Protein AF-0000000084649086 (afdb_homodimer)

Secondary structure (DSSP, 8-state):
----PEE---TT----HHHHHHHHHHHHHHHHHHHHHH-S---EEEEEEE-HHHHHTTEE-EEEEEEE-TTS-EEEETTTSPPPPPEEGGG--S-SEEEEEEEEEPP-TTS--EE-SSS-TT---SEEEEEEEEE-TTT-S-EEEEEEEEE--EEEETTS--TTEEEEEEEEEEE-TTSSEEE-TT----BSSGGG-HHHHHHHHHHHHHHHHHHHHHHHHHHHHHHH-SS--HHHHHHHHHHHHHHHHHHHHHHHHH-TTS-HHHHHHHHHHHHHHHGGG-SS--GGGPPPP-TTSHHHHHHHHHHHHHHHHHH-S---EEEEPEEEEETTEEEEE---GGGGGPEEEEEEE-SS-HHHHHHHHHHH-EEE-TTTHHHHHHS------EEE-SS--TTSPPPTT-EEEEE---SHHHHHHHHHTEEEEE--TT-TT-EEEEEEE--/----PPP---TT----HHHHHHHHHHHHHHHHHHHHHH-S---EEEEEEE-HHHHHTTEE-EEEEEEE-TTS-EEEETTTSPPPPPEE-TT--S-SEEEEEEEEEPP-TTS--EE-STT-TT---SEEEEEEEEE-TTT-S-EEEEEEEEE--EEEETTS--TTEEEEEEEEEEE-TTSSEEE-TT----BSSGGG-HHHHHHHHHHHHHHHHHHHHHHHHHHHHHHH-SS--HHHHHHHHHHHHHHHHHHHHHHHHH-TTS-HHHHHHHHHHHHHHHGGG-SS--GGGPPPP-TT--HHHHHHHHHHHHHHHHH-S----EEEPEEEEETTEEEEE---GGGGGPEEEEEEE-SS-HHHHHHHHHHH-EEE-TTTHHHHHHS----PPEEE-SS--TTSPPPTT-EEEEEP--SHHHHHHHHHTEEEEE--TT-TT-EEEEEEE--

Organism: NCBI:txid1178482

InterPro domains:
  IPR010263 Type VI secretion system TssK [PF05936] (19-445)
  IPR010263 Type VI secretion system TssK [PTHR35566] (1-446)
  IPR010263 Type VI secretion system TssK [TIGR03353] (5-445)

Foldseek 3Di:
DDDLDQDDDDPPDDDDPVNVVSNVVNVQQVQQVVQCVVDVQRWWWAAWAWDQVCQQVQKTFTPWTWTQFPSGDTDGPPVQAHGADIDGRPVVPDDFKKWKKKKAADDDPPDDQEDDPDDDDPDRHQWYWDWDWDADPVPRDDTDIDIDTHGHIHMDMDVDDRPRIGMWTDFMWGQDPVRTIDTDLLFDTLYQWQVNHPNSLVLLVVVLVLLVVLLVVLVVVLVVCVVFAPDCDPLNVLSVVVNVLSVVLNVQSVVSSVGRSHGCVSVLVSLLVSLVSLCVLDVPDDNVVQDDADSRGRSPNNVVSSVSNNVSSVPSNQQAWDWFDWDDPDVQKTKTFQPDPLQLQWWKKKKKAFDDDPVCCQVCCQPQKFKAAPVCRVVCVPVVPHGWGWHWDPDDDPNDRDGPRITMTTTDCDDPRNVRCVVNRMMMMGHDPPGHPMDMIMTIRRD/DPDLDQDDDDPPDDDDPVNVVSNVVNVQVVVQVVQVVVDVQRWWWAAWAWDQVVQQVQKTFTPWTWTQFPSGDTDGPPVPAHGADIDGRPVVPDDFKKWKKKKAADDDPVDDQEDDDDPDPPDRHQWYWDWDWDADPVPGDDTDIDIDTHGHIHMDMDPDDRPRIGMWTDFMWGQDPVRTIDTDLLFDTLYFWQVNHPNSLVLLVVVLVLLVVLLVVLVVVLVVCVVFAPDCAPLNVLSVQVNVLSVVLNVQSVVCNVGRNHGCVSVLVSLLSSLVSLCVQPVPDDNVPQDDADSRGRSPNNVVSSVSNVVSSVPSPQLFWDWFDWDDPDVQKTKTFQPDPLQLQWWKKKKKAFDDDPVCCQVCCQPQKFKAAPVCRVVCVPVVPHGWGWHWDPDDDSSDRDGPRITMTTTDCDDPRNVRCSVNRMMMMGHDPPGHPMDMIMITGRD

Solvent-accessible surface area (backbone atoms only — not comparable to full-atom values): 48618 Å² total; per-residue (Å²): 121,87,59,58,44,47,67,56,69,49,85,87,66,79,89,50,73,48,59,56,52,43,42,50,48,23,54,50,51,53,51,36,52,53,48,48,63,76,32,75,68,70,35,25,32,52,39,72,38,70,37,63,70,47,23,64,74,39,27,48,38,64,72,33,40,27,34,28,33,77,80,51,52,76,44,41,18,62,85,79,22,62,62,46,64,66,41,73,46,78,78,67,70,95,60,64,61,43,44,29,26,43,34,32,36,51,90,43,83,58,30,59,25,48,48,72,84,84,82,61,91,76,66,77,29,30,23,33,73,43,79,44,79,41,62,37,88,83,81,60,77,54,66,46,78,40,84,42,81,32,60,39,44,37,68,38,51,67,83,57,83,60,78,70,41,39,56,46,60,60,50,36,32,28,54,42,96,88,72,40,51,40,77,42,68,76,61,42,46,25,40,43,18,32,62,43,31,68,50,57,48,49,52,50,52,51,49,50,52,50,43,51,52,48,41,51,54,48,50,51,48,48,54,55,40,65,73,51,34,87,65,89,47,43,62,51,52,53,49,50,48,49,39,49,53,40,60,63,47,46,61,59,55,52,50,48,69,76,40,35,73,41,45,45,66,57,55,47,54,51,39,44,37,51,36,33,37,50,36,64,64,36,85,88,58,60,80,84,70,61,71,66,91,37,65,84,52,36,36,64,39,50,50,51,38,50,51,50,37,52,50,41,70,66,58,46,53,69,62,42,34,46,78,30,69,53,45,70,80,48,93,46,31,31,39,25,67,47,84,51,78,74,52,78,69,30,47,41,31,37,39,42,29,46,80,59,60,64,72,56,47,61,59,41,44,51,70,58,41,40,28,23,20,75,88,43,34,62,53,29,68,74,67,68,43,85,46,43,50,50,39,74,41,88,72,69,61,81,44,52,80,72,40,77,81,47,46,44,24,32,47,51,91,55,63,72,44,37,52,47,14,60,73,65,32,23,45,19,37,38,43,64,86,83,54,46,80,62,45,70,38,37,30,30,34,52,114,129,85,80,62,59,82,71,86,82,55,91,90,63,82,88,50,38,61,57,58,51,44,42,51,48,23,55,50,49,54,51,41,54,53,47,51,72,75,34,95,70,72,36,25,31,50,41,72,36,71,37,62,71,48,24,64,74,38,28,50,37,62,72,34,41,27,35,28,33,78,82,54,51,76,45,41,19,61,72,55,20,61,61,44,64,66,40,73,45,80,77,68,70,94,62,63,61,44,43,33,25,44,34,32,35,53,90,48,93,92,50,84,41,53,48,68,78,90,78,57,88,75,66,76,28,31,23,32,72,42,81,43,78,41,50,25,65,54,68,8,78,55,68,45,79,41,51,26,38,32,58,39,43,38,67,40,51,65,84,57,84,61,79,71,40,38,57,46,60,61,50,35,34,29,54,42,97,88,72,40,50,40,77,41,69,76,61,42,45,26,39,38,18,32,62,42,32,66,51,58,47,50,54,51,53,52,49,52,52,52,42,51,53,49,38,51,53,44,52,52,49,49,56,54,39,65,73,57,34,87,64,61,47,76,55,50,52,53,50,51,51,51,35,30,55,39,34,35,48,46,50,58,54,51,51,48,68,72,39,35,54,37,47,45,66,59,54,46,53,48,39,51,51,51,34,61,59,48,37,77,64,38,82,89,60,58,80,83,69,61,70,66,89,38,65,84,52,35,35,63,40,49,51,51,39,51,52,51,37,53,51,42,67,64,60,46,53,70,64,31,40,48,78,31,68,54,45,72,82,48,94,49,29,32,38,27,67,49,85,50,80,75,52,80,68,31,48,42,32,38,40,41,28,45,79,58,61,65,71,56,48,62,59,41,44,50,69,59,42,40,30,23,19,74,86,43,35,62,51,29,69,74,66,70,42,86,46,41,48,49,38,73,43,88,73,70,61,74,46,53,81,72,46,83,82,48,46,45,25,32,48,51,90,54,65,71,44,39,53,47,15,60,72,65,34,23,46,18,38,39,43,65,86,84,54,46,79,64,44,68,39,37,29,31,32,54,116

Nearest PDB structures (foldseek):
  5m30-assembly1_B  TM=6.536E-01  e=3.511E-41  Escherichia coli
  5y0e-assembly1_B  TM=6.705E-01  e=2.367E-38  Serratia sp. FS14
  5m30-assembly1_C  TM=8.854E-01  e=2.863E-26  Escherichia coli
  6gj3-assembly1_D  TM=9.099E-01  e=9.645E-26  Escherichia coli
  6gj3-assembly1_F  TM=9.024E-01  e=1.798E-24  Escherichia coli

Sequence (894 aa):
MSKHNRVMWSEGMFLQPQHFQYQDEYHQHQLSEASQRVGAFNWGVQELEVDVDALAQGRLQLTRLKLVFPDGTLVDAPQHDPLPPARDLGEVSGVSECRIFAALRLTEPFSSNVVDDEHRRGSSRRYRQRFSNLPDLVEGDVENELSLLELNVRLLLEGDDLEGTSHCPLVLLKRNATGGFSVDGSFVPPSLHLGASDTLMTLAQRLIGVLQAKSEALSNRRRERADQVAEFGSSDVTLFWLLYTVNRAYPHLAHLLQHPRLHPERLFTFLADLVSSLMTFSMSHRLGDLPAYRHEDPTASLYRLDSMARELLDTVVPNQYIPIALEQTKPSYFVGRLHDSRLVDADFYVCVHADMPGARLIELVPRAFKVGSPEDIEVVVNSAMPGGSLVHASRLPVAIPVRLDNHYFALEPRGQMYERMMSAQAIAFYVPSGFTNLKIELMAVLKMSKHNRVMWSEGMFLQPQHFQYQDEYHQHQLSEASQRVGAFNWGVQELEVDVDALAQGRLQLTRLKLVFPDGTLVDAPQHDPLPPARDLGEVSGVSECRIFAALRLTEPFSSNVVDDEHRRGSSRRYRQRFSNLPDLVEGDVENELSLLELNVRLLLEGDDLEGTSHCPLVLLKRNATGGFSVDGSFVPPSLHLGASDTLMTLAQRLIGVLQAKSEALSNRRRERADQVAEFGSSDVTLFWLLYTVNRAYPHLAHLLQHPRLHPERLFTFLADLVSSLMTFSMSHRLGDLPAYRHEDPTASLYRLDSMARELLDTVVPNQYIPIALEQTKPSYFVGRLHDSRLVDADFYVCVHADMPGARLIELVPRAFKVGSPEDIEVVVNSAMPGGSLVHASRLPVAIPVRLDNHYFALEPRGQMYERMMSAQAIAFYVPSGFTNLKIELMAVLK

Structure (mmCIF, N/CA/C/O backbone):
data_AF-0000000084649086-model_v1
#
loop_
_entity.id
_entity.type
_entity.pdbx_description
1 polymer 'Type VI secretion protein'
#
loop_
_atom_site.group_PDB
_atom_site.id
_atom_site.type_symbol
_atom_site.label_atom_id
_atom_site.label_alt_id
_atom_site.label_comp_id
_atom_site.label_asym_id
_atom_site.label_entity_id
_atom_site.label_seq_id
_atom_site.pdbx_PDB_ins_code
_atom_site.Cartn_x
_atom_site.Cartn_y
_atom_site.Cartn_z
_atom_site.occupancy
_atom_site.B_iso_or_equiv
_atom_site.auth_seq_id
_atom_site.auth_comp_id
_atom_site.auth_asym_id
_atom_site.auth_atom_id
_atom_site.pdbx_PDB_model_num
ATOM 1 N N . MET A 1 1 ? -3.057 20.031 24.031 1 44.69 1 MET A N 1
ATOM 2 C CA . MET A 1 1 ? -2.777 20.016 22.609 1 44.69 1 MET A CA 1
ATOM 3 C C . MET A 1 1 ? -3.111 21.359 21.969 1 44.69 1 MET A C 1
ATOM 5 O O . MET A 1 1 ? -4.16 21.938 22.25 1 44.69 1 MET A O 1
ATOM 9 N N . SER A 1 2 ? -2.117 22.109 21.625 1 58.19 2 SER A N 1
ATOM 10 C CA . SER A 1 2 ? -2.281 23.5 21.203 1 58.19 2 SER A CA 1
ATOM 11 C C . SER A 1 2 ? -3.264 23.625 20.047 1 58.19 2 SER A C 1
ATOM 13 O O . SER A 1 2 ? -3.182 22.859 19.078 1 58.19 2 SER A O 1
ATOM 15 N N . LYS A 1 3 ? -4.402 24.109 20.328 1 66.5 3 LYS A N 1
ATOM 16 C CA . LYS A 1 3 ? -5.461 24.359 19.359 1 66.5 3 LYS A CA 1
ATOM 17 C C . LYS A 1 3 ? -4.969 25.234 18.203 1 66.5 3 LYS A C 1
ATOM 19 O O . LYS A 1 3 ? -4.23 26.203 18.438 1 66.5 3 LYS A O 1
ATOM 24 N N . HIS A 1 4 ? -4.996 24.734 17.047 1 77.56 4 HIS A N 1
ATOM 25 C CA . HIS A 1 4 ? -4.523 25.375 15.836 1 77.56 4 HIS A CA 1
ATOM 26 C C . HIS A 1 4 ? -5.684 25.984 15.047 1 77.56 4 HIS A C 1
ATOM 28 O O . HIS A 1 4 ? -5.84 25.688 13.852 1 77.56 4 HIS A O 1
ATOM 34 N N . ASN A 1 5 ? -6.379 26.922 15.727 1 85.94 5 ASN A N 1
ATOM 35 C CA . ASN A 1 5 ? -7.484 27.562 15.023 1 85.94 5 ASN A CA 1
ATOM 36 C C . ASN A 1 5 ? -7.039 28.859 14.352 1 85.94 5 ASN A C 1
ATOM 38 O O . ASN A 1 5 ? -6.004 29.422 14.703 1 85.94 5 ASN A O 1
ATOM 42 N N . ARG A 1 6 ? -7.879 29.188 13.438 1 89.56 6 ARG A N 1
ATOM 43 C CA . ARG A 1 6 ? -7.637 30.453 12.727 1 89.56 6 ARG A CA 1
ATOM 44 C C . ARG A 1 6 ? -7.836 31.641 13.648 1 89.56 6 ARG A C 1
ATOM 46 O O . ARG A 1 6 ? -8.766 31.656 14.461 1 89.56 6 ARG A O 1
ATOM 53 N N . VAL A 1 7 ? -6.961 32.688 13.484 1 91.94 7 VAL A N 1
ATOM 54 C CA . VAL A 1 7 ? -7.09 33.938 14.242 1 91.94 7 VAL A CA 1
ATOM 55 C C . VAL A 1 7 ? -8.242 34.781 13.68 1 91.94 7 VAL A C 1
ATOM 57 O O . VAL A 1 7 ? -8.391 34.875 12.461 1 91.94 7 VAL A O 1
ATOM 60 N N . MET A 1 8 ? -9.039 35.312 14.492 1 92.12 8 MET A N 1
ATOM 61 C CA . MET A 1 8 ? -10.102 36.219 14.055 1 92.12 8 MET A CA 1
ATOM 62 C C . MET A 1 8 ? -9.594 37.656 13.945 1 92.12 8 MET A C 1
ATOM 64 O O . MET A 1 8 ? -9.445 38.344 14.953 1 92.12 8 MET A O 1
ATOM 68 N N . TRP A 1 9 ? -9.414 38.125 12.75 1 92.38 9 TRP A N 1
ATOM 69 C CA . TRP A 1 9 ? -8.992 39.5 12.5 1 92.38 9 TRP A CA 1
ATOM 70 C C . TRP A 1 9 ? -10.18 40.469 12.531 1 92.38 9 TRP A C 1
ATOM 72 O O . TRP A 1 9 ? -11.164 40.25 11.812 1 92.38 9 TRP A O 1
ATOM 82 N N . SER A 1 10 ? -10.141 41.406 13.328 1 89.5 10 SER A N 1
ATOM 83 C CA . SER A 1 10 ? -11.25 42.344 13.461 1 89.5 10 SER A CA 1
ATOM 84 C C . SER A 1 10 ? -10.758 43.781 13.617 1 89.5 10 SER A C 1
ATOM 86 O O . SER A 1 10 ? -9.586 44 13.938 1 89.5 10 SER A O 1
ATOM 88 N N . GLU A 1 11 ? -11.664 44.688 13.391 1 88.44 11 GLU A N 1
ATOM 89 C CA . GLU A 1 11 ? -11.32 46.125 13.5 1 88.44 11 GLU A CA 1
ATOM 90 C C . GLU A 1 11 ? -11.039 46.5 14.945 1 88.44 11 GLU A C 1
ATOM 92 O O . GLU A 1 11 ? -11.742 46.062 15.867 1 88.44 11 GLU A O 1
ATOM 97 N N . GLY A 1 12 ? -9.984 47.312 15.133 1 85.31 12 GLY A N 1
ATOM 98 C CA . GLY A 1 12 ? -9.641 47.812 16.453 1 85.31 12 GLY A CA 1
ATOM 99 C C . GLY A 1 12 ? -8.727 46.875 17.219 1 85.31 12 GLY A C 1
ATOM 100 O O . GLY A 1 12 ? -8.328 47.156 18.344 1 85.31 12 GLY A O 1
ATOM 101 N N . MET A 1 13 ? -8.312 45.844 16.641 1 87.31 13 MET A N 1
ATOM 102 C CA . MET A 1 13 ? -7.457 44.844 17.297 1 87.31 13 MET A CA 1
ATOM 103 C C . MET A 1 13 ? -6.051 45.406 17.516 1 87.31 13 MET A C 1
ATOM 105 O O . MET A 1 13 ? -5.477 46.031 16.625 1 87.31 13 MET A O 1
ATOM 109 N N . PHE A 1 14 ? -5.574 45.188 18.75 1 89.19 14 PHE A N 1
ATOM 110 C CA . PHE A 1 14 ? -4.168 45.469 19.031 1 89.19 14 PHE A CA 1
ATOM 111 C C . PHE A 1 14 ? -3.299 44.281 18.594 1 89.19 14 PHE A C 1
ATOM 113 O O . PHE A 1 14 ? -3.359 43.219 19.203 1 89.19 14 PHE A O 1
ATOM 120 N N . LEU A 1 15 ? -2.516 44.562 17.578 1 89.81 15 LEU A N 1
ATOM 121 C CA . LEU A 1 15 ? -1.734 43.469 17 1 89.81 15 LEU A CA 1
ATOM 122 C C . LEU A 1 15 ? -0.574 43.094 17.922 1 89.81 15 LEU A C 1
ATOM 124 O O . LEU A 1 15 ? 0.248 43.938 18.266 1 89.81 15 LEU A O 1
ATOM 128 N N . GLN A 1 16 ? -0.622 41.844 18.344 1 91.25 16 GLN A N 1
ATOM 129 C CA . GLN A 1 16 ? 0.441 41.25 19.156 1 91.25 16 GLN A CA 1
ATOM 130 C C . GLN A 1 16 ? 1.193 40.188 18.391 1 91.25 16 GLN A C 1
ATOM 132 O O . GLN A 1 16 ? 0.676 39.625 17.422 1 91.25 16 GLN A O 1
ATOM 137 N N . PRO A 1 17 ? 2.486 39.906 18.781 1 90.81 17 PRO A N 1
ATOM 138 C CA . PRO A 1 17 ? 3.254 38.844 18.125 1 90.81 17 PRO A CA 1
ATOM 139 C C . PRO A 1 17 ? 2.51 37.5 18.094 1 90.81 17 PRO A C 1
ATOM 141 O O . PRO A 1 17 ? 2.611 36.781 17.109 1 90.81 17 PRO A O 1
ATOM 144 N N . GLN A 1 18 ? 1.761 37.25 19.047 1 90.12 18 GLN A N 1
ATOM 145 C CA . GLN A 1 18 ? 1.041 36 19.156 1 90.12 18 GLN A CA 1
ATOM 146 C C . GLN A 1 18 ? 0.078 35.812 17.984 1 90.12 18 GLN A C 1
ATOM 148 O O . GLN A 1 18 ? -0.127 34.688 17.5 1 90.12 18 GLN A O 1
ATOM 153 N N . HIS A 1 19 ? -0.544 36.844 17.531 1 92.56 19 HIS A N 1
ATOM 154 C CA . HIS A 1 19 ? -1.462 36.75 16.406 1 92.56 19 HIS A CA 1
ATOM 155 C C . HIS A 1 19 ? -0.766 36.188 15.172 1 92.56 19 HIS A C 1
ATOM 157 O O . HIS A 1 19 ? -1.286 35.25 14.523 1 92.56 19 HIS A O 1
ATOM 163 N N . PHE A 1 20 ? 0.424 36.656 14.938 1 92.69 20 PHE A N 1
ATOM 164 C CA . PHE A 1 20 ? 1.173 36.219 13.766 1 92.69 20 PHE A CA 1
ATOM 165 C C . PHE A 1 20 ? 1.742 34.812 13.977 1 92.69 20 PHE A C 1
ATOM 167 O O . PHE A 1 20 ? 1.761 34 13.055 1 92.69 20 PHE A O 1
ATOM 174 N N . GLN A 1 21 ? 2.17 34.594 15.18 1 91.38 21 GLN A N 1
ATOM 175 C CA . GLN A 1 21 ? 2.729 33.281 15.5 1 91.38 21 GLN A CA 1
ATOM 176 C C . GLN A 1 21 ? 1.687 32.188 15.336 1 91.38 21 GLN A C 1
ATOM 178 O O . GLN A 1 21 ? 1.953 31.156 14.703 1 91.38 21 GLN A O 1
ATOM 183 N N . TYR A 1 22 ? 0.554 32.375 15.82 1 90.94 22 TYR A N 1
ATOM 184 C CA . TYR A 1 22 ? -0.494 31.359 15.773 1 90.94 22 TYR A CA 1
ATOM 185 C C . TYR A 1 22 ? -1.118 31.281 14.383 1 90.94 22 TYR A C 1
ATOM 187 O O . TYR A 1 22 ? -1.6 30.219 13.969 1 90.94 22 TYR A O 1
ATOM 195 N N . GLN A 1 23 ? -1.114 32.312 13.633 1 92 23 GLN A N 1
ATOM 196 C CA . GLN A 1 23 ? -1.479 32.25 12.219 1 92 23 GLN A CA 1
ATOM 197 C C . GLN A 1 23 ? -0.521 31.344 11.453 1 92 23 GLN A C 1
ATOM 199 O O . GLN A 1 23 ? -0.953 30.5 10.672 1 92 23 GLN A O 1
ATOM 204 N N . ASP A 1 24 ? 0.739 31.516 11.688 1 91.12 24 ASP A N 1
ATOM 205 C CA . ASP A 1 24 ? 1.749 30.672 11.062 1 91.12 24 ASP A CA 1
ATOM 206 C C . ASP A 1 24 ? 1.552 29.203 11.445 1 91.12 24 ASP A C 1
ATOM 208 O O . ASP A 1 24 ? 1.617 28.328 10.586 1 91.12 24 ASP A O 1
ATOM 212 N N . GLU A 1 25 ? 1.309 29.016 12.719 1 89.75 25 GLU A N 1
ATOM 213 C CA . GLU A 1 25 ? 1.097 27.656 13.203 1 89.75 25 GLU A CA 1
ATOM 214 C C . GLU A 1 25 ? -0.125 27.016 12.547 1 89.75 25 GLU A C 1
ATOM 216 O O . GLU A 1 25 ? -0.116 25.828 12.234 1 89.75 25 GLU A O 1
ATOM 221 N N . TYR A 1 26 ? -1.157 27.797 12.438 1 91.69 26 TYR A N 1
ATOM 222 C CA . TYR A 1 26 ? -2.369 27.312 11.797 1 91.69 26 TYR A CA 1
ATOM 223 C C . TYR A 1 26 ? -2.078 26.828 10.375 1 91.69 26 TYR A C 1
ATOM 225 O O . TYR A 1 26 ? -2.451 25.719 10.008 1 91.69 26 TYR A O 1
ATOM 233 N N . HIS A 1 27 ? -1.364 27.578 9.578 1 91.38 27 HIS A N 1
ATOM 234 C CA . HIS A 1 27 ? -1.087 27.219 8.195 1 91.38 27 HIS A CA 1
ATOM 235 C C . HIS A 1 27 ? -0.13 26.031 8.117 1 91.38 27 HIS A C 1
ATOM 237 O O . HIS A 1 27 ? -0.285 25.172 7.258 1 91.38 27 HIS A O 1
ATOM 243 N N . GLN A 1 28 ? 0.813 26 8.992 1 88.81 28 GLN A N 1
ATOM 244 C CA . GLN A 1 28 ? 1.726 24.859 9.031 1 88.81 28 GLN A CA 1
ATOM 245 C C . GLN A 1 28 ? 0.98 23.562 9.352 1 88.81 28 GLN A C 1
ATOM 247 O O . GLN A 1 28 ? 1.252 22.516 8.758 1 88.81 28 GLN A O 1
ATOM 252 N N . HIS A 1 29 ? 0.121 23.688 10.289 1 88.81 29 HIS A N 1
ATOM 253 C CA . HIS A 1 29 ? -0.683 22.531 10.664 1 88.81 29 HIS A CA 1
ATOM 254 C C . HIS A 1 29 ? -1.537 22.047 9.492 1 88.81 29 HIS A C 1
ATOM 256 O O . HIS A 1 29 ? -1.608 20.844 9.227 1 88.81 29 HIS A O 1
ATOM 262 N N . GLN A 1 30 ? -2.145 22.969 8.805 1 90.56 30 GLN A N 1
ATOM 263 C CA . GLN A 1 30 ? -2.949 22.625 7.633 1 90.56 30 GLN A CA 1
ATOM 264 C C . GLN A 1 30 ? -2.109 21.922 6.578 1 90.56 30 GLN A C 1
ATOM 266 O O . GLN A 1 30 ? -2.549 20.922 5.996 1 90.56 30 GLN A O 1
ATOM 271 N N . LEU A 1 31 ? -0.96 22.375 6.359 1 87.56 31 LEU A N 1
ATOM 272 C CA . LEU A 1 31 ? -0.067 21.781 5.371 1 87.56 31 LEU A CA 1
ATOM 273 C C . LEU A 1 31 ? 0.342 20.375 5.785 1 87.56 31 LEU A C 1
ATOM 275 O O . LEU A 1 31 ? 0.327 19.453 4.969 1 87.56 31 LEU A O 1
ATOM 279 N N . SER A 1 32 ? 0.687 20.234 7.008 1 86.69 32 SER A N 1
ATOM 280 C CA . SER A 1 32 ? 1.076 18.938 7.527 1 86.69 32 SER A CA 1
ATOM 281 C C . SER A 1 32 ? -0.055 17.922 7.387 1 86.69 32 SER A C 1
ATOM 283 O O . SER A 1 32 ? 0.162 16.797 6.926 1 86.69 32 SER A O 1
ATOM 285 N N . GLU A 1 33 ? -1.21 18.344 7.719 1 86.69 33 GLU A N 1
ATOM 286 C CA . GLU A 1 33 ? -2.375 17.469 7.617 1 86.69 33 GLU A CA 1
ATOM 287 C C . GLU A 1 33 ? -2.656 17.094 6.164 1 86.69 33 GLU A C 1
ATOM 289 O O . GLU A 1 33 ? -3.02 15.953 5.875 1 86.69 33 GLU A O 1
ATOM 294 N N . ALA A 1 34 ? -2.506 18.031 5.332 1 87.06 34 ALA A N 1
ATOM 295 C CA . ALA A 1 34 ? -2.725 17.766 3.912 1 87.06 34 ALA A CA 1
ATOM 296 C C . ALA A 1 34 ? -1.735 16.734 3.387 1 87.06 34 ALA A C 1
ATOM 298 O O . ALA A 1 34 ? -2.107 15.852 2.613 1 87.06 34 ALA A O 1
ATOM 299 N N . SER A 1 35 ? -0.58 16.859 3.816 1 84.25 35 SER A N 1
ATOM 300 C CA . SER A 1 35 ? 0.445 15.906 3.395 1 84.25 35 SER A CA 1
ATOM 301 C C . SER A 1 35 ? 0.134 14.5 3.895 1 84.25 35 SER A C 1
ATOM 303 O O . SER A 1 35 ? 0.351 13.516 3.18 1 84.25 35 SER A O 1
ATOM 305 N N . GLN A 1 36 ? -0.418 14.438 5.035 1 80.62 36 GLN A N 1
ATOM 306 C CA . GLN A 1 36 ? -0.732 13.148 5.645 1 80.62 36 GLN A CA 1
ATOM 307 C C . GLN A 1 36 ? -1.883 12.461 4.91 1 80.62 36 GLN A C 1
ATOM 309 O O . GLN A 1 36 ? -1.945 11.234 4.855 1 80.62 36 GLN A O 1
ATOM 314 N N . ARG A 1 37 ? -2.701 13.25 4.375 1 78.88 37 ARG A N 1
ATOM 315 C CA . ARG A 1 37 ? -3.867 12.703 3.686 1 78.88 37 ARG A CA 1
ATOM 316 C C . ARG A 1 37 ? -3.473 12.086 2.348 1 78.88 37 ARG A C 1
ATOM 318 O O . ARG A 1 37 ? -4.129 11.156 1.873 1 78.88 37 ARG A O 1
ATOM 325 N N . VAL A 1 38 ? -2.432 12.57 1.784 1 75.81 38 VAL A N 1
ATOM 326 C CA . VAL A 1 38 ? -2.031 12.133 0.45 1 75.81 38 VAL A CA 1
ATOM 327 C C . VAL A 1 38 ? -1.385 10.758 0.53 1 75.81 38 VAL A C 1
ATOM 329 O O . VAL A 1 38 ? -1.557 9.93 -0.369 1 75.81 38 VAL A O 1
ATOM 332 N N . GLY A 1 39 ? -0.736 10.562 1.673 1 75.44 39 GLY A N 1
ATOM 333 C CA . GLY A 1 39 ? -0.09 9.266 1.763 1 75.44 39 GLY A CA 1
ATOM 334 C C . GLY A 1 39 ? 0.237 8.859 3.188 1 75.44 39 GLY A C 1
ATOM 335 O O . GLY A 1 39 ? 0.413 9.711 4.059 1 75.44 39 GLY A O 1
ATOM 336 N N . ALA A 1 40 ? 0.351 7.523 3.32 1 82.5 40 ALA A N 1
ATOM 337 C CA . ALA A 1 40 ? 0.635 6.965 4.641 1 82.5 40 ALA A CA 1
ATOM 338 C C . ALA A 1 40 ? 2.102 7.156 5.012 1 82.5 40 ALA A C 1
ATOM 340 O O . ALA A 1 40 ? 2.465 7.082 6.188 1 82.5 40 ALA A O 1
ATOM 341 N N . PHE A 1 41 ? 2.941 7.484 4.055 1 91.44 41 PHE A N 1
ATOM 342 C CA . PHE A 1 41 ? 4.383 7.551 4.258 1 91.44 41 PHE A CA 1
ATOM 343 C C . PHE A 1 41 ? 4.938 8.898 3.801 1 91.44 41 PHE A C 1
ATOM 345 O O . PHE A 1 41 ? 5.719 8.961 2.852 1 91.44 41 PHE A O 1
ATOM 352 N N . ASN A 1 42 ? 4.672 9.922 4.594 1 91.5 42 ASN A N 1
ATOM 353 C CA . ASN A 1 42 ? 4.859 11.281 4.098 1 91.5 42 ASN A CA 1
ATOM 354 C C . ASN A 1 42 ? 6.043 11.961 4.773 1 91.5 42 ASN A C 1
ATOM 356 O O . ASN A 1 42 ? 6.121 13.195 4.805 1 91.5 42 ASN A O 1
ATOM 360 N N . TRP A 1 43 ? 6.898 11.219 5.461 1 95.12 43 TRP A N 1
ATOM 361 C CA . TRP A 1 43 ? 8.086 11.797 6.078 1 95.12 43 TRP A CA 1
ATOM 362 C C . TRP A 1 43 ? 9.32 10.953 5.773 1 95.12 43 TRP A C 1
ATOM 364 O O . TRP A 1 43 ? 9.211 9.789 5.383 1 95.12 43 TRP A O 1
ATOM 374 N N . GLY A 1 44 ? 10.477 11.648 5.824 1 96.56 44 GLY A N 1
ATOM 375 C CA . GLY A 1 44 ? 11.719 10.93 5.57 1 96.56 44 GLY A CA 1
ATOM 376 C C . GLY A 1 44 ? 12.734 11.75 4.805 1 96.56 44 GLY A C 1
ATOM 377 O O . GLY A 1 44 ? 12.523 12.938 4.559 1 96.56 44 GLY A O 1
ATOM 378 N N . VAL A 1 45 ? 13.805 11.07 4.426 1 97.75 45 VAL A N 1
ATOM 379 C CA . VAL A 1 45 ? 14.961 11.703 3.793 1 97.75 45 VAL A CA 1
ATOM 380 C C . VAL A 1 45 ? 14.688 11.922 2.309 1 97.75 45 VAL A C 1
ATOM 382 O O . VAL A 1 45 ? 14.133 11.047 1.636 1 97.75 45 VAL A O 1
ATOM 385 N N . GLN A 1 46 ? 15.031 13.078 1.879 1 96.56 46 GLN A N 1
ATOM 386 C CA . GLN A 1 46 ? 15.008 13.375 0.45 1 96.56 46 GLN A CA 1
ATOM 387 C C . GLN A 1 46 ? 16.422 13.406 -0.129 1 96.56 46 GLN A C 1
ATOM 389 O O . GLN A 1 46 ? 16.656 12.875 -1.218 1 96.56 46 GLN A O 1
ATOM 394 N N . GLU A 1 47 ? 17.344 14.039 0.611 1 96.56 47 GLU A N 1
ATOM 395 C CA . GLU A 1 47 ? 18.766 14.086 0.271 1 96.56 47 GLU A CA 1
ATOM 396 C C . GLU A 1 47 ? 19.625 14 1.52 1 96.56 47 GLU A C 1
ATOM 398 O O . GLU A 1 47 ? 19.312 14.586 2.553 1 96.56 47 GLU A O 1
ATOM 403 N N . LEU A 1 48 ? 20.672 13.25 1.432 1 97.31 48 LEU A N 1
ATOM 404 C CA . LEU A 1 48 ? 21.594 13.062 2.553 1 97.31 48 LEU A CA 1
ATOM 405 C C . LEU A 1 48 ? 23 12.805 2.061 1 97.31 48 LEU A C 1
ATOM 407 O O . LEU A 1 48 ? 23.234 11.945 1.211 1 97.31 48 LEU A O 1
ATOM 411 N N . GLU A 1 49 ? 23.906 13.602 2.539 1 96.88 49 GLU A N 1
ATOM 412 C CA . GLU A 1 49 ? 25.328 13.391 2.236 1 96.88 49 GLU A CA 1
ATOM 413 C C . GLU A 1 49 ? 26.188 13.523 3.49 1 96.88 49 GLU A C 1
ATOM 415 O O . GLU A 1 49 ? 26.109 14.539 4.191 1 96.88 49 GLU A O 1
ATOM 420 N N . VAL A 1 50 ? 26.969 12.555 3.75 1 96.69 50 VAL A N 1
ATOM 421 C CA . VAL A 1 50 ? 27.859 12.531 4.902 1 96.69 50 VAL A CA 1
ATOM 422 C C . VAL A 1 50 ? 29.281 12.891 4.465 1 96.69 50 VAL A C 1
ATOM 424 O O . VAL A 1 50 ? 29.734 12.453 3.406 1 96.69 50 VAL A O 1
ATOM 427 N N . ASP A 1 51 ? 29.953 13.719 5.25 1 96.94 51 ASP A N 1
ATOM 428 C CA . ASP A 1 51 ? 31.359 14.016 5.016 1 96.94 51 ASP A CA 1
ATOM 429 C C . ASP A 1 51 ? 32.25 12.836 5.422 1 96.94 51 ASP A C 1
ATOM 431 O O . ASP A 1 51 ? 32.656 12.734 6.574 1 96.94 51 ASP A O 1
ATOM 435 N N . VAL A 1 52 ? 32.656 12.07 4.523 1 93.31 52 VAL A N 1
ATOM 436 C CA . VAL A 1 52 ? 33.375 10.812 4.758 1 93.31 52 VAL A CA 1
ATOM 437 C C . VAL A 1 52 ? 34.75 11.102 5.332 1 93.31 52 VAL A C 1
ATOM 439 O O . VAL A 1 52 ? 35.25 10.352 6.176 1 93.31 52 VAL A O 1
ATOM 442 N N . ASP A 1 53 ? 35.344 12.164 4.887 1 93.81 53 ASP A N 1
ATOM 443 C CA . ASP A 1 53 ? 36.656 12.523 5.383 1 93.81 53 ASP A CA 1
ATOM 444 C C . ASP A 1 53 ? 36.625 12.906 6.863 1 93.81 53 ASP A C 1
ATOM 446 O O . ASP A 1 53 ? 37.469 12.469 7.648 1 93.81 53 ASP A O 1
ATOM 450 N N . ALA A 1 54 ? 35.688 13.734 7.199 1 95 54 ALA A N 1
ATOM 451 C CA . ALA A 1 54 ? 35.5 14.109 8.602 1 95 54 ALA A CA 1
ATOM 452 C C . ALA A 1 54 ? 35.219 12.883 9.461 1 95 54 ALA A C 1
ATOM 454 O O . ALA A 1 54 ? 35.719 12.773 10.586 1 95 54 ALA A O 1
ATOM 455 N N . LEU A 1 55 ? 34.438 11.992 8.969 1 93.81 55 LEU A N 1
ATOM 456 C CA . LEU A 1 55 ? 34.062 10.789 9.703 1 93.81 55 LEU A CA 1
ATOM 457 C C . LEU A 1 55 ? 35.281 9.93 9.992 1 93.81 55 LEU A C 1
ATOM 459 O O . LEU A 1 55 ? 35.406 9.375 11.086 1 93.81 55 LEU A O 1
ATOM 463 N N . ALA A 1 56 ? 36.156 9.828 9.008 1 90.19 56 ALA A N 1
ATOM 464 C CA . ALA A 1 56 ? 37.375 9.07 9.18 1 90.19 56 ALA A CA 1
ATOM 465 C C . ALA A 1 56 ? 38.219 9.641 10.312 1 90.19 56 ALA A C 1
ATOM 467 O O . ALA A 1 56 ? 39.031 8.93 10.922 1 90.19 56 ALA A O 1
ATOM 468 N N . GLN A 1 57 ? 38 10.906 10.609 1 90.19 57 GLN A N 1
ATOM 469 C CA . GLN A 1 57 ? 38.75 11.578 11.672 1 90.19 57 GLN A CA 1
ATOM 470 C C . GLN A 1 57 ? 37.969 11.531 12.992 1 90.19 57 GLN A C 1
ATOM 472 O O . GLN A 1 57 ? 38.344 12.188 13.961 1 90.19 57 GLN A O 1
ATOM 477 N N . GLY A 1 58 ? 36.844 10.836 12.938 1 90.31 58 GLY A N 1
ATOM 478 C CA . GLY A 1 58 ? 36.094 10.633 14.164 1 90.31 58 GLY A CA 1
ATOM 479 C C . GLY A 1 58 ? 35.031 11.688 14.383 1 90.31 58 GLY A C 1
ATOM 480 O O . GLY A 1 58 ? 34.531 11.844 15.5 1 90.31 58 GLY A O 1
ATOM 481 N N . ARG A 1 59 ? 34.75 12.398 13.352 1 93.81 59 ARG A N 1
ATOM 482 C CA . ARG A 1 59 ? 33.719 13.422 13.438 1 93.81 59 ARG A CA 1
ATOM 483 C C . ARG A 1 59 ? 32.594 13.164 12.438 1 93.81 59 ARG A C 1
ATOM 485 O O . ARG A 1 59 ? 32.844 12.953 11.25 1 93.81 59 ARG A O 1
ATOM 492 N N . LEU A 1 60 ? 31.375 13.164 12.977 1 95.31 60 LEU A N 1
ATOM 493 C CA . LEU A 1 60 ? 30.219 13.016 12.102 1 95.31 60 LEU A CA 1
ATOM 494 C C . LEU A 1 60 ? 29.703 14.375 11.648 1 95.31 60 LEU A C 1
ATOM 496 O O . LEU A 1 60 ? 29.266 15.18 12.477 1 95.31 60 LEU A O 1
ATOM 500 N N . GLN A 1 61 ? 29.781 14.578 10.406 1 96.12 61 GLN A N 1
ATOM 501 C CA . GLN A 1 61 ? 29.359 15.836 9.789 1 96.12 61 GLN A CA 1
ATOM 502 C C . GLN A 1 61 ? 28.625 15.586 8.477 1 96.12 61 GLN A C 1
ATOM 504 O O . GLN A 1 61 ? 29.016 14.719 7.695 1 96.12 61 GLN A O 1
ATOM 509 N N . LEU A 1 62 ? 27.531 16.375 8.312 1 97.88 62 LEU A N 1
ATOM 510 C CA . LEU A 1 62 ? 26.781 16.266 7.059 1 97.88 62 LEU A CA 1
ATOM 511 C C . LEU A 1 62 ? 27.156 17.391 6.105 1 97.88 62 LEU A C 1
ATOM 513 O O . LEU A 1 62 ? 27.531 18.484 6.547 1 97.88 62 LEU A O 1
ATOM 517 N N . THR A 1 63 ? 27.078 17.109 4.82 1 97.94 63 THR A N 1
ATOM 518 C CA . THR A 1 63 ? 27.281 18.156 3.818 1 97.94 63 THR A CA 1
ATOM 519 C C . THR A 1 63 ? 25.969 18.531 3.15 1 97.94 63 THR A C 1
ATOM 521 O O . THR A 1 63 ? 25.859 19.562 2.502 1 97.94 63 THR A O 1
ATOM 524 N N . ARG A 1 64 ? 25 17.688 3.262 1 97.81 64 ARG A N 1
ATOM 525 C CA . ARG A 1 64 ? 23.656 17.891 2.719 1 97.81 64 ARG A CA 1
ATOM 526 C C . ARG A 1 64 ? 22.609 17.188 3.561 1 97.81 64 ARG A C 1
ATOM 528 O O . ARG A 1 64 ? 22.812 16.047 3.98 1 97.81 64 ARG A O 1
ATOM 535 N N . LEU A 1 65 ? 21.547 17.844 3.863 1 97.94 65 LEU A N 1
ATOM 536 C CA . LEU A 1 65 ? 20.406 17.219 4.523 1 97.94 65 LEU A CA 1
ATOM 537 C C . LEU A 1 65 ? 19.109 17.875 4.074 1 97.94 65 LEU A C 1
ATOM 539 O O . LEU A 1 65 ? 18.875 19.047 4.336 1 97.94 65 LEU A O 1
ATOM 543 N N . LYS A 1 66 ? 18.344 17.234 3.381 1 97.88 66 LYS A N 1
ATOM 544 C CA . LYS A 1 66 ? 16.953 17.594 3.084 1 97.88 66 LYS A CA 1
ATOM 545 C C . LYS A 1 66 ? 16 16.516 3.592 1 97.88 66 LYS A C 1
ATOM 547 O O . LYS A 1 66 ? 16.094 15.352 3.188 1 97.88 66 LYS A O 1
ATOM 552 N N . LEU A 1 67 ? 15.109 16.891 4.477 1 97.19 67 LEU A N 1
ATOM 553 C CA . LEU A 1 67 ? 14.352 15.922 5.254 1 97.19 67 LEU A CA 1
ATOM 554 C C . LEU A 1 67 ? 13.008 16.5 5.684 1 97.19 67 LEU A C 1
ATOM 556 O O . LEU A 1 67 ? 12.914 17.688 6.027 1 97.19 67 LEU A O 1
ATOM 560 N N . VAL A 1 68 ? 11.961 15.719 5.582 1 96.62 68 VAL A N 1
ATOM 561 C CA . VAL A 1 68 ? 10.703 16.016 6.25 1 96.62 68 VAL A CA 1
ATOM 562 C C . VAL A 1 68 ? 10.578 15.195 7.527 1 96.62 68 VAL A C 1
ATOM 564 O O . VAL A 1 68 ? 10.578 13.961 7.473 1 96.62 68 VAL A O 1
ATOM 567 N N . PHE A 1 69 ? 10.516 15.859 8.664 1 96.5 69 PHE A N 1
ATOM 568 C CA . PHE A 1 69 ? 10.375 15.18 9.945 1 96.5 69 PHE A CA 1
ATOM 569 C C . PHE A 1 69 ? 8.977 14.586 10.094 1 96.5 69 PHE A C 1
ATOM 571 O O . PHE A 1 69 ? 8.047 14.984 9.383 1 96.5 69 PHE A O 1
ATOM 578 N N . PRO A 1 70 ? 8.82 13.602 11.07 1 94.06 70 PRO A N 1
ATOM 579 C CA . PRO A 1 70 ? 7.512 12.992 11.305 1 94.06 70 PRO A CA 1
ATOM 580 C C . PRO A 1 70 ? 6.438 14.016 11.656 1 94.06 70 PRO A C 1
ATOM 582 O O . PRO A 1 70 ? 5.254 13.797 11.375 1 94.06 70 PRO A O 1
ATOM 585 N N . ASP A 1 71 ? 6.812 15.164 12.156 1 91.44 71 ASP A N 1
ATOM 586 C CA . ASP A 1 71 ? 5.832 16.172 12.523 1 91.44 71 ASP A CA 1
ATOM 587 C C . ASP A 1 71 ? 5.488 17.062 11.336 1 91.44 71 ASP A C 1
ATOM 589 O O . ASP A 1 71 ? 4.73 18.031 11.469 1 91.44 71 ASP A O 1
ATOM 593 N N . GLY A 1 72 ? 6.133 16.797 10.219 1 92.19 72 GLY A N 1
ATOM 594 C CA . GLY A 1 72 ? 5.805 17.516 9 1 92.19 72 GLY A CA 1
ATOM 595 C C . GLY A 1 72 ? 6.766 18.641 8.688 1 92.19 72 GLY A C 1
ATOM 596 O O . GLY A 1 72 ? 6.684 19.266 7.625 1 92.19 72 GLY A O 1
ATOM 597 N N . THR A 1 73 ? 7.738 18.891 9.516 1 94.44 73 THR A N 1
ATOM 598 C CA . THR A 1 73 ? 8.664 20 9.328 1 94.44 73 THR A CA 1
ATOM 599 C C . THR A 1 73 ? 9.695 19.672 8.25 1 94.44 73 THR A C 1
ATOM 601 O O . THR A 1 73 ? 10.312 18.594 8.281 1 94.44 73 THR A O 1
ATOM 604 N N . LEU A 1 74 ? 9.852 20.594 7.312 1 95.5 74 LEU A N 1
ATOM 605 C CA . LEU A 1 74 ? 10.82 20.438 6.234 1 95.5 74 LEU A CA 1
ATOM 606 C C . LEU A 1 74 ? 12.133 21.125 6.586 1 95.5 74 LEU A C 1
ATOM 608 O O . LEU A 1 74 ? 12.148 22.281 7 1 95.5 74 LEU A O 1
ATOM 612 N N . VAL A 1 75 ? 13.203 20.453 6.484 1 96.81 75 VAL A N 1
ATOM 613 C CA . VAL A 1 75 ? 14.531 21.031 6.621 1 96.81 75 VAL A CA 1
ATOM 614 C C . VAL A 1 75 ? 15.297 20.875 5.305 1 96.81 75 VAL A C 1
ATOM 616 O O . VAL A 1 75 ? 15.281 19.812 4.688 1 96.81 75 VAL A O 1
ATOM 619 N N . ASP A 1 76 ? 15.898 21.922 4.832 1 96.69 76 ASP A N 1
ATOM 620 C CA . ASP A 1 76 ? 16.734 21.953 3.633 1 96.69 76 ASP A CA 1
ATOM 621 C C . ASP A 1 76 ? 18.078 22.625 3.908 1 96.69 76 ASP A C 1
ATOM 623 O O . ASP A 1 76 ? 18.203 23.844 3.756 1 96.69 76 ASP A O 1
ATOM 627 N N . ALA A 1 77 ? 18.984 21.844 4.332 1 96.94 77 ALA A N 1
ATOM 628 C CA . ALA A 1 77 ? 20.281 22.344 4.766 1 96.94 77 ALA A CA 1
ATOM 629 C C . ALA A 1 77 ? 21.375 21.953 3.787 1 96.94 77 ALA A C 1
ATOM 631 O O . ALA A 1 77 ? 21.453 20.797 3.359 1 96.94 77 ALA A O 1
ATOM 632 N N . PRO A 1 78 ? 22.203 22.797 3.268 1 95.62 78 PRO A N 1
ATOM 633 C CA . PRO A 1 78 ? 22.406 24.141 3.795 1 95.62 78 PRO A CA 1
ATOM 634 C C . PRO A 1 78 ? 21.656 25.203 2.984 1 95.62 78 PRO A C 1
ATOM 636 O O . PRO A 1 78 ? 21.891 26.406 3.182 1 95.62 78 PRO A O 1
ATOM 639 N N . GLN A 1 79 ? 20.797 24.859 2.133 1 90.25 79 GLN A N 1
ATOM 640 C CA . GLN A 1 79 ? 20.219 25.812 1.199 1 90.25 79 GLN A CA 1
ATOM 641 C C . GLN A 1 79 ? 19.328 26.812 1.928 1 90.25 79 GLN A C 1
ATOM 643 O O . GLN A 1 79 ? 19.359 28.016 1.623 1 90.25 79 GLN A O 1
ATOM 648 N N . HIS A 1 80 ? 18.547 26.406 2.881 1 89.88 80 HIS A N 1
ATOM 649 C CA . HIS A 1 80 ? 17.641 27.281 3.602 1 89.88 80 HIS A CA 1
ATOM 650 C C . HIS A 1 80 ? 17.922 27.266 5.098 1 89.88 80 HIS A C 1
ATOM 652 O O . HIS A 1 80 ? 17.797 28.297 5.773 1 89.88 80 HIS A O 1
ATOM 658 N N . ASP A 1 81 ? 18.344 26.141 5.582 1 93.19 81 ASP A N 1
ATOM 659 C CA . ASP A 1 81 ? 18.641 25.953 6.996 1 93.19 81 ASP A CA 1
ATOM 660 C C . ASP A 1 81 ? 20.125 25.641 7.199 1 93.19 81 ASP A C 1
ATOM 662 O O . ASP A 1 81 ? 20.812 25.203 6.266 1 93.19 81 ASP A O 1
ATOM 666 N N . PRO A 1 82 ? 20.516 25.906 8.414 1 94.38 82 PRO A N 1
ATOM 667 C CA . PRO A 1 82 ? 21.906 25.5 8.664 1 94.38 82 PRO A CA 1
ATOM 668 C C . PRO A 1 82 ? 22.047 23.984 8.828 1 94.38 82 PRO A C 1
ATOM 670 O O . PRO A 1 82 ? 21.125 23.312 9.289 1 94.38 82 PRO A O 1
ATOM 673 N N . LEU A 1 83 ? 23.188 23.5 8.453 1 96.75 83 LEU A N 1
ATOM 674 C CA . LEU A 1 83 ? 23.5 22.109 8.719 1 96.75 83 LEU A CA 1
ATOM 675 C C . LEU A 1 83 ? 23.594 21.844 10.219 1 96.75 83 LEU A C 1
ATOM 677 O O . LEU A 1 83 ? 24.031 22.703 10.984 1 96.75 83 LEU A O 1
ATOM 681 N N . PRO A 1 84 ? 23.156 20.656 10.633 1 96.06 84 PRO A N 1
ATOM 682 C CA . PRO A 1 84 ? 23.359 20.328 12.047 1 96.06 84 PRO A CA 1
ATOM 683 C C . PRO A 1 84 ? 24.844 20.344 12.453 1 96.06 84 PRO A C 1
ATOM 685 O O . PRO A 1 84 ? 25.703 19.953 11.656 1 96.06 84 PRO A O 1
ATOM 688 N N . PRO A 1 85 ? 25.047 20.781 13.703 1 94.25 85 PRO A N 1
ATOM 689 C CA . PRO A 1 85 ? 26.438 20.781 14.172 1 94.25 85 PRO A CA 1
ATOM 690 C C . PRO A 1 85 ? 27.047 19.375 14.188 1 94.25 85 PRO A C 1
ATOM 692 O O . PRO A 1 85 ? 26.344 18.406 14.492 1 94.25 85 PRO A O 1
ATOM 695 N N . ALA A 1 86 ? 28.297 19.344 13.93 1 94.81 86 ALA A N 1
ATOM 696 C CA . ALA A 1 86 ? 29.016 18.078 13.906 1 94.81 86 ALA A CA 1
ATOM 697 C C . ALA A 1 86 ? 29.047 17.438 15.289 1 94.81 86 ALA A C 1
ATOM 699 O O . ALA A 1 86 ? 28.938 18.125 16.297 1 94.81 86 ALA A O 1
ATOM 700 N N . ARG A 1 87 ? 29.109 16.188 15.273 1 92.62 87 ARG A N 1
ATOM 701 C CA . ARG A 1 87 ? 29.188 15.43 16.516 1 92.62 87 ARG A CA 1
ATOM 702 C C . ARG A 1 87 ? 30.5 14.672 16.625 1 92.62 87 ARG A C 1
ATOM 704 O O . ARG A 1 87 ? 30.922 14.008 15.664 1 92.62 87 ARG A O 1
ATOM 711 N N . ASP A 1 88 ? 31.109 14.812 17.781 1 91.06 88 ASP A N 1
ATOM 712 C CA . ASP A 1 88 ? 32.312 14.062 18.047 1 91.06 88 ASP A CA 1
ATOM 713 C C . ASP A 1 88 ? 32 12.625 18.453 1 91.06 88 ASP A C 1
ATOM 715 O O . ASP A 1 88 ? 31.25 12.391 19.406 1 91.06 88 ASP A O 1
ATOM 719 N N . LEU A 1 89 ? 32.625 11.648 17.797 1 90.31 89 LEU A N 1
ATOM 720 C CA . LEU A 1 89 ? 32.312 10.234 18.016 1 90.31 89 LEU A CA 1
ATOM 721 C C . LEU A 1 89 ? 33.312 9.617 18.984 1 90.31 89 LEU A C 1
ATOM 723 O O . LEU A 1 89 ? 33.25 8.422 19.281 1 90.31 89 LEU A O 1
ATOM 727 N N . GLY A 1 90 ? 34.25 10.375 19.359 1 82.25 90 GLY A N 1
ATOM 728 C CA . GLY A 1 90 ? 35.219 9.883 20.312 1 82.25 90 GLY A CA 1
ATOM 729 C C . GLY A 1 90 ? 34.594 9.383 21.609 1 82.25 90 GLY A C 1
ATOM 730 O O . GLY A 1 90 ? 35.156 8.508 22.281 1 82.25 90 GLY A O 1
ATOM 731 N N . GLU A 1 91 ? 33.406 9.953 21.906 1 74.56 91 GLU A N 1
ATOM 732 C CA . GLU A 1 91 ? 32.75 9.594 23.156 1 74.56 91 GLU A CA 1
ATOM 733 C C . GLU A 1 91 ? 32 8.266 23.031 1 74.56 91 GLU A C 1
ATOM 735 O O . GLU A 1 91 ? 31.578 7.691 24.031 1 74.56 91 GLU A O 1
ATOM 740 N N . VAL A 1 92 ? 31.859 7.863 21.797 1 78.94 92 VAL A N 1
ATOM 741 C CA . VAL A 1 92 ? 31.109 6.633 21.578 1 78.94 92 VAL A CA 1
ATOM 742 C C . VAL A 1 92 ? 32.031 5.43 21.672 1 78.94 92 VAL A C 1
ATOM 744 O O . VAL A 1 92 ? 32.875 5.203 20.797 1 78.94 92 VAL A O 1
ATOM 747 N N . SER A 1 93 ? 32.281 4.969 22.891 1 72.75 93 SER A N 1
ATOM 748 C CA . SER A 1 93 ? 33.156 3.83 23.109 1 72.75 93 SER A CA 1
ATOM 749 C C . SER A 1 93 ? 32.375 2.549 23.344 1 72.75 93 SER A C 1
ATOM 751 O O . SER A 1 93 ? 31.281 2.576 23.938 1 72.75 93 SER A O 1
ATOM 753 N N . GLY A 1 94 ? 32.844 1.436 22.734 1 75.44 94 GLY A N 1
ATOM 754 C CA . GLY A 1 94 ? 32.375 0.114 23.125 1 75.44 94 GLY A CA 1
ATOM 755 C C . GLY A 1 94 ? 31.234 -0.385 22.266 1 75.44 94 GLY A C 1
ATOM 756 O O . GLY A 1 94 ? 30.609 -1.396 22.594 1 75.44 94 GLY A O 1
ATOM 757 N N . VAL A 1 95 ? 30.781 0.429 21.266 1 83.56 95 VAL A N 1
ATOM 758 C CA . VAL A 1 95 ? 29.656 -0.079 20.484 1 83.56 95 VAL A CA 1
ATOM 759 C C . VAL A 1 95 ? 30.125 -0.435 19.078 1 83.56 95 VAL A C 1
ATOM 761 O O . VAL A 1 95 ? 30.969 0.247 18.5 1 83.56 95 VAL A O 1
ATOM 764 N N . SER A 1 96 ? 29.609 -1.519 18.547 1 88.56 96 SER A N 1
ATOM 765 C CA . SER A 1 96 ? 29.984 -1.972 17.203 1 88.56 96 SER A CA 1
ATOM 766 C C . SER A 1 96 ? 29.172 -1.238 16.141 1 88.56 96 SER A C 1
ATOM 768 O O . SER A 1 96 ? 29.641 -1.076 15.008 1 88.56 96 SER A O 1
ATOM 770 N N . GLU A 1 97 ? 28.016 -0.846 16.453 1 92.19 97 GLU A N 1
ATOM 771 C CA . GLU A 1 97 ? 27.141 -0.085 15.555 1 92.19 97 GLU A CA 1
ATOM 772 C C . GLU A 1 97 ? 26.406 1.018 16.312 1 92.19 97 GLU A C 1
ATOM 774 O O . GLU A 1 97 ? 26.156 0.896 17.5 1 92.19 97 GLU A O 1
ATOM 779 N N . CYS A 1 98 ? 26.219 2.025 15.602 1 92.56 98 CYS A N 1
ATOM 780 C CA . CYS A 1 98 ? 25.547 3.158 16.219 1 92.56 98 CYS A CA 1
ATOM 781 C C . CYS A 1 98 ? 24.609 3.854 15.227 1 92.56 98 CYS A C 1
ATOM 783 O O . CYS A 1 98 ? 25.078 4.395 14.219 1 92.56 98 CYS A O 1
ATOM 785 N N . ARG A 1 99 ? 23.375 3.873 15.57 1 94.81 99 ARG A N 1
ATOM 786 C CA . ARG A 1 99 ? 22.422 4.582 14.734 1 94.81 99 ARG A CA 1
ATOM 787 C C . ARG A 1 99 ? 22.422 6.078 15.039 1 94.81 99 ARG A C 1
ATOM 789 O O . ARG A 1 99 ? 22.469 6.48 16.203 1 94.81 99 ARG A O 1
ATOM 796 N N . ILE A 1 100 ? 22.406 6.852 13.984 1 96.06 100 ILE A N 1
ATOM 797 C CA . ILE A 1 100 ? 22.391 8.305 14.109 1 96.06 100 ILE A CA 1
ATOM 798 C C . ILE A 1 100 ? 21.016 8.844 13.719 1 96.06 100 ILE A C 1
ATOM 800 O O . ILE A 1 100 ? 20.422 8.406 12.727 1 96.06 100 ILE A O 1
ATOM 804 N N . PHE A 1 101 ? 20.562 9.875 14.469 1 97.56 101 PHE A N 1
ATOM 805 C CA . PHE A 1 101 ? 19.25 10.484 14.211 1 97.56 101 PHE A CA 1
ATOM 806 C C . PHE A 1 101 ? 19.406 11.977 13.953 1 97.56 101 PHE A C 1
ATOM 808 O O . PHE A 1 101 ? 20.219 12.648 14.586 1 97.56 101 PHE A O 1
ATOM 815 N N . ALA A 1 102 ? 18.672 12.445 13.016 1 97.88 102 ALA A N 1
ATOM 816 C CA . ALA A 1 102 ? 18.344 13.875 13.023 1 97.88 102 ALA A CA 1
ATOM 817 C C . ALA A 1 102 ? 17.188 14.164 13.969 1 97.88 102 ALA A C 1
ATOM 819 O O . ALA A 1 102 ? 16.172 13.469 13.945 1 97.88 102 ALA A O 1
ATOM 820 N N . ALA A 1 103 ? 17.359 15.109 14.766 1 97.75 103 ALA A N 1
ATOM 821 C CA . ALA A 1 103 ? 16.328 15.406 15.758 1 97.75 103 ALA A CA 1
ATOM 822 C C . ALA A 1 103 ? 16.031 16.906 15.812 1 97.75 103 ALA A C 1
ATOM 824 O O . ALA A 1 103 ? 16.938 17.719 15.688 1 97.75 103 ALA A O 1
ATOM 825 N N . LEU A 1 104 ? 14.82 17.25 15.961 1 96.69 104 LEU A N 1
ATOM 826 C CA . LEU A 1 104 ? 14.32 18.609 16.125 1 96.69 104 LEU A CA 1
ATOM 827 C C . LEU A 1 104 ? 13.367 18.703 17.297 1 96.69 104 LEU A C 1
ATOM 829 O O . LEU A 1 104 ? 12.391 17.953 17.375 1 96.69 104 LEU A O 1
ATOM 833 N N . ARG A 1 105 ? 13.688 19.594 18.188 1 95.31 105 ARG A N 1
ATOM 834 C CA . ARG A 1 105 ? 12.828 19.75 19.344 1 95.31 105 ARG A CA 1
ATOM 835 C C . ARG A 1 105 ? 11.414 20.156 18.938 1 95.31 105 ARG A C 1
ATOM 837 O O . ARG A 1 105 ? 11.234 20.984 18.047 1 95.31 105 ARG A O 1
ATOM 844 N N . LEU A 1 106 ? 10.477 19.625 19.688 1 93.81 106 LEU A N 1
ATOM 845 C CA . LEU A 1 106 ? 9.094 20.031 19.469 1 93.81 106 LEU A CA 1
ATOM 846 C C . LEU A 1 106 ? 8.82 21.391 20.125 1 93.81 106 LEU A C 1
ATOM 848 O O . LEU A 1 106 ? 9.5 21.766 21.078 1 93.81 106 LEU A O 1
ATOM 852 N N . THR A 1 107 ? 7.891 22.078 19.5 1 90.19 107 THR A N 1
ATOM 853 C CA . THR A 1 107 ? 7.52 23.359 20.094 1 90.19 107 THR A CA 1
ATOM 854 C C . THR A 1 107 ? 6.949 23.156 21.484 1 90.19 107 THR A C 1
ATOM 856 O O . THR A 1 107 ? 6.074 22.312 21.703 1 90.19 107 THR A O 1
ATOM 859 N N . GLU A 1 108 ? 7.5 23.781 22.422 1 86.19 108 GLU A N 1
ATOM 860 C CA . GLU A 1 108 ? 7.012 23.75 23.797 1 86.19 108 GLU A CA 1
ATOM 861 C C . GLU A 1 108 ? 6.316 25.047 24.172 1 86.19 108 GLU A C 1
ATOM 863 O O . GLU A 1 108 ? 6.953 26.109 24.234 1 86.19 108 GLU A O 1
ATOM 868 N N . PRO A 1 109 ? 5.07 24.766 24.516 1 83.31 109 PRO A N 1
ATOM 869 C CA . PRO A 1 109 ? 4.383 25.984 24.938 1 83.31 109 PRO A CA 1
ATOM 870 C C . PRO A 1 109 ? 4.906 26.531 26.266 1 83.31 109 PRO A C 1
ATOM 872 O O . PRO A 1 109 ? 5.43 25.766 27.094 1 83.31 109 PRO A O 1
ATOM 875 N N . PHE A 1 110 ? 5.016 27.859 26.5 1 84.25 110 PHE A N 1
ATOM 876 C CA . PHE A 1 110 ? 5.332 28.562 27.734 1 84.25 110 PHE A CA 1
ATOM 877 C C . PHE A 1 110 ? 6.832 28.531 28 1 84.25 110 PHE A C 1
ATOM 879 O O . PHE A 1 110 ? 7.266 28.703 29.141 1 84.25 110 PHE A O 1
ATOM 886 N N . SER A 1 111 ? 7.539 27.953 27.062 1 84.38 111 SER A N 1
ATOM 887 C CA . SER A 1 111 ? 8.992 28.016 27.125 1 84.38 111 SER A CA 1
ATOM 888 C C . SER A 1 111 ? 9.578 28.672 25.875 1 84.38 111 SER A C 1
ATOM 890 O O . SER A 1 111 ? 8.891 28.797 24.859 1 84.38 111 SER A O 1
ATOM 892 N N . SER A 1 112 ? 10.766 29.109 26.109 1 87.88 112 SER A N 1
ATOM 893 C CA . SER A 1 112 ? 11.438 29.656 24.938 1 87.88 112 SER A CA 1
ATOM 894 C C . SER A 1 112 ? 11.812 28.562 23.938 1 87.88 112 SER A C 1
ATOM 896 O O . SER A 1 112 ? 12.305 27.5 24.344 1 87.88 112 SER A O 1
ATOM 898 N N . ASN A 1 113 ? 11.531 28.875 22.688 1 91.69 113 ASN A N 1
ATOM 899 C CA . ASN A 1 113 ? 11.844 27.906 21.641 1 91.69 113 ASN A CA 1
ATOM 900 C C . ASN A 1 113 ? 13.031 28.359 20.797 1 91.69 113 ASN A C 1
ATOM 902 O O . ASN A 1 113 ? 13.359 27.734 19.797 1 91.69 113 ASN A O 1
ATOM 906 N N . VAL A 1 114 ? 13.656 29.469 21.109 1 91 114 VAL A N 1
ATOM 907 C CA . VAL A 1 114 ? 14.766 30.016 20.344 1 91 114 VAL A CA 1
ATOM 908 C C . VAL A 1 114 ? 16.031 30.016 21.188 1 91 114 VAL A C 1
ATOM 910 O O . VAL A 1 114 ? 15.992 30.328 22.375 1 91 114 VAL A O 1
ATOM 913 N N . VAL A 1 115 ? 17.078 29.547 20.562 1 85.06 115 VAL A N 1
ATOM 914 C CA . VAL A 1 115 ? 18.359 29.5 21.266 1 85.06 115 VAL A CA 1
ATOM 915 C C . VAL A 1 115 ? 18.828 30.922 21.562 1 85.06 115 VAL A C 1
ATOM 917 O O . VAL A 1 115 ? 18.766 31.797 20.703 1 85.06 115 VAL A O 1
ATOM 920 N N . ASP A 1 116 ? 19.016 31.344 22.75 1 66.81 116 ASP A N 1
ATOM 921 C CA . ASP A 1 116 ? 19.562 32.656 23.156 1 66.81 116 ASP A CA 1
ATOM 922 C C . ASP A 1 116 ? 21.016 32.812 22.688 1 66.81 116 ASP A C 1
ATOM 924 O O . ASP A 1 116 ? 21.719 31.812 22.5 1 66.81 116 ASP A O 1
ATOM 928 N N . ASP A 1 117 ? 21.453 33.906 21.938 1 53.56 117 ASP A N 1
ATOM 929 C CA . ASP A 1 117 ? 22.797 34.188 21.453 1 53.56 117 ASP A CA 1
ATOM 930 C C . ASP A 1 117 ? 23.844 33.406 22.25 1 53.56 117 ASP A C 1
ATOM 932 O O . ASP A 1 117 ? 24.719 32.75 21.656 1 53.56 117 ASP A O 1
ATOM 936 N N . GLU A 1 118 ? 24.375 34.25 23.234 1 45.62 118 GLU A N 1
ATOM 937 C CA . GLU A 1 118 ? 25.719 34.062 23.781 1 45.62 118 GLU A CA 1
ATOM 938 C C . GLU A 1 118 ? 25.938 32.625 24.25 1 45.62 118 GLU A C 1
ATOM 940 O O . GLU A 1 118 ? 27 32.031 24.016 1 45.62 118 GLU A O 1
ATOM 945 N N . HIS A 1 119 ? 25.531 32.281 25.484 1 45.34 119 HIS A N 1
ATOM 946 C CA . HIS A 1 119 ? 26.266 31.453 26.453 1 45.34 119 HIS A CA 1
ATOM 947 C C . HIS A 1 119 ? 25.984 29.984 26.219 1 45.34 119 HIS A C 1
ATOM 949 O O . HIS A 1 119 ? 26.656 29.125 26.797 1 45.34 119 HIS A O 1
ATOM 955 N N . ARG A 1 120 ? 24.781 29.25 25.703 1 47.47 120 ARG A N 1
ATOM 956 C CA . ARG A 1 120 ? 24.734 27.844 26.078 1 47.47 120 ARG A CA 1
ATOM 957 C C . ARG A 1 120 ? 24.844 26.938 24.859 1 47.47 120 ARG A C 1
ATOM 959 O O . ARG A 1 120 ? 23.844 26.672 24.188 1 47.47 120 ARG A O 1
ATOM 966 N N . ARG A 1 121 ? 25.844 26.797 24.188 1 43.56 121 ARG A N 1
ATOM 967 C CA . ARG A 1 121 ? 26.406 25.719 23.375 1 43.56 121 ARG A CA 1
ATOM 968 C C . ARG A 1 121 ? 25.859 24.375 23.828 1 43.56 121 ARG A C 1
ATOM 970 O O . ARG A 1 121 ? 26.078 23.953 24.969 1 43.56 121 ARG A O 1
ATOM 977 N N . GLY A 1 122 ? 24.781 24.094 23.219 1 54.06 122 GLY A N 1
ATOM 978 C CA . GLY A 1 122 ? 24.219 22.797 23.516 1 54.06 122 GLY A CA 1
ATOM 979 C C . GLY A 1 122 ? 22.719 22.844 23.766 1 54.06 122 GLY A C 1
ATOM 980 O O . GLY A 1 122 ? 22.109 21.844 24.125 1 54.06 122 GLY A O 1
ATOM 981 N N . SER A 1 123 ? 22.25 24.094 23.672 1 62.97 123 SER A N 1
ATOM 982 C CA . SER A 1 123 ? 20.844 24.188 24.031 1 62.97 123 SER A CA 1
ATOM 983 C C . SER A 1 123 ? 19.953 23.562 22.953 1 62.97 123 SER A C 1
ATOM 985 O O . SER A 1 123 ? 20.203 23.75 21.75 1 62.97 123 SER A O 1
ATOM 987 N N . SER A 1 124 ? 19.109 22.703 23.297 1 82.44 124 SER A N 1
ATOM 988 C CA . SER A 1 124 ? 18.266 21.797 22.516 1 82.44 124 SER A CA 1
ATOM 989 C C . SER A 1 124 ? 16.922 22.438 22.203 1 82.44 124 SER A C 1
ATOM 991 O O . SER A 1 124 ? 15.875 21.781 22.344 1 82.44 124 SER A O 1
ATOM 993 N N . ARG A 1 125 ? 17.047 23.844 21.797 1 91.38 125 ARG A N 1
ATOM 994 C CA . ARG A 1 125 ? 15.773 24.438 21.438 1 91.38 125 ARG A CA 1
ATOM 995 C C . ARG A 1 125 ? 15.477 24.25 19.953 1 91.38 125 ARG A C 1
ATOM 997 O O . ARG A 1 125 ? 16.359 23.859 19.172 1 91.38 125 ARG A O 1
ATOM 1004 N N . ARG A 1 126 ? 14.266 24.562 19.547 1 94.06 126 ARG A N 1
ATOM 1005 C CA . ARG A 1 126 ? 13.789 24.219 18.219 1 94.06 126 ARG A CA 1
ATOM 1006 C C . ARG A 1 126 ? 14.375 25.156 17.172 1 94.06 126 ARG A C 1
ATOM 1008 O O . ARG A 1 126 ? 14.648 24.75 16.047 1 94.06 126 ARG A O 1
ATOM 1015 N N . TYR A 1 127 ? 14.648 26.469 17.547 1 93.94 127 TYR A N 1
ATOM 1016 C CA . TYR A 1 127 ? 15.039 27.484 16.562 1 93.94 127 TYR A CA 1
ATOM 1017 C C . TYR A 1 127 ? 16.328 28.188 16.984 1 93.94 127 TYR A C 1
ATOM 1019 O O . TYR A 1 127 ? 16.672 28.203 18.156 1 93.94 127 TYR A O 1
ATOM 1027 N N . ARG A 1 128 ? 16.938 28.703 15.953 1 90.88 128 ARG A N 1
ATOM 1028 C CA . ARG A 1 128 ? 18.016 29.672 16.109 1 90.88 128 ARG A CA 1
ATOM 1029 C C . ARG A 1 128 ? 17.641 31 15.445 1 90.88 128 ARG A C 1
ATOM 1031 O O . ARG A 1 128 ? 17.078 31.016 14.352 1 90.88 128 ARG A O 1
ATOM 1038 N N . GLN A 1 129 ? 17.969 32.094 16.172 1 90.81 129 GLN A N 1
ATOM 1039 C CA . GLN A 1 129 ? 17.688 33.406 15.617 1 90.81 129 GLN A CA 1
ATOM 1040 C C . GLN A 1 129 ? 18.797 33.844 14.664 1 90.81 129 GLN A C 1
ATOM 1042 O O . GLN A 1 129 ? 19.984 33.688 14.961 1 90.81 129 GLN A O 1
ATOM 1047 N N . ARG A 1 130 ? 18.391 34.344 13.531 1 89.88 130 ARG A N 1
ATOM 1048 C CA . ARG A 1 130 ? 19.328 34.875 12.555 1 89.88 130 ARG A CA 1
ATOM 1049 C C . ARG A 1 130 ? 18.891 36.25 12.07 1 89.88 130 ARG A C 1
ATOM 1051 O O . ARG A 1 130 ? 17.719 36.438 11.719 1 89.88 130 ARG A O 1
ATOM 1058 N N . PHE A 1 131 ? 19.812 37.219 12.047 1 92 131 PHE A N 1
ATOM 1059 C CA . PHE A 1 131 ? 19.531 38.531 11.477 1 92 131 PHE A CA 1
ATOM 1060 C C . PHE A 1 131 ? 20 38.594 10.031 1 92 131 PHE A C 1
ATOM 1062 O O . PHE A 1 131 ? 21.094 38.125 9.695 1 92 131 PHE A O 1
ATOM 1069 N N . SER A 1 132 ? 19.156 39.062 9.18 1 91.31 132 SER A N 1
ATOM 1070 C CA . SER A 1 132 ? 19.5 39.188 7.766 1 91.31 132 SER A CA 1
ATOM 1071 C C . SER A 1 132 ? 18.984 40.5 7.172 1 91.31 132 SER A C 1
ATOM 1073 O O . SER A 1 132 ? 17.875 40.938 7.5 1 91.31 132 SER A O 1
ATOM 1075 N N . ASN A 1 133 ? 19.766 41.062 6.293 1 93.56 133 ASN A N 1
ATOM 1076 C CA . ASN A 1 133 ? 19.297 42.219 5.496 1 93.56 133 ASN A CA 1
ATOM 1077 C C . ASN A 1 133 ? 18.641 41.75 4.203 1 93.56 133 ASN A C 1
ATOM 1079 O O . ASN A 1 133 ? 19.297 41.188 3.322 1 93.56 133 ASN A O 1
ATOM 1083 N N . LEU A 1 134 ? 17.328 42 4.098 1 92.25 134 LEU A N 1
ATOM 1084 C CA . LEU A 1 134 ? 16.562 41.469 2.977 1 92.25 134 LEU A CA 1
ATOM 1085 C C . LEU A 1 134 ? 15.891 42.562 2.189 1 92.25 134 LEU A C 1
ATOM 1087 O O . LEU A 1 134 ? 15.438 43.562 2.771 1 92.25 134 LEU A O 1
ATOM 1091 N N . PRO A 1 135 ? 15.828 42.438 0.959 1 91.75 135 PRO A N 1
ATOM 1092 C CA . PRO A 1 135 ? 15.195 43.438 0.123 1 91.75 135 PRO A CA 1
ATOM 1093 C C . PRO A 1 135 ? 13.664 43.406 0.195 1 91.75 135 PRO A C 1
ATOM 1095 O O . PRO A 1 135 ? 13.094 42.375 0.613 1 91.75 135 PRO A O 1
ATOM 1098 N N . ASP A 1 136 ? 12.984 44.469 -0.168 1 90.44 136 ASP A N 1
ATOM 1099 C CA . ASP A 1 136 ? 11.547 44.469 -0.422 1 90.44 136 ASP A CA 1
ATOM 1100 C C . ASP A 1 136 ? 11.211 43.625 -1.654 1 90.44 136 ASP A C 1
ATOM 1102 O O . ASP A 1 136 ? 11.664 43.938 -2.76 1 90.44 136 ASP A O 1
ATOM 1106 N N . LEU A 1 137 ? 10.438 42.688 -1.563 1 87.56 137 LEU A N 1
ATOM 1107 C CA . LEU A 1 137 ? 10.211 41.719 -2.635 1 87.56 137 LEU A CA 1
ATOM 1108 C C . LEU A 1 137 ? 9.297 42.312 -3.705 1 87.56 137 LEU A C 1
ATOM 1110 O O . LEU A 1 137 ? 9.18 41.75 -4.805 1 87.56 137 LEU A O 1
ATOM 1114 N N . VAL A 1 138 ? 8.617 43.281 -3.336 1 84.69 138 VAL A N 1
ATOM 1115 C CA . VAL A 1 138 ? 7.691 43.875 -4.293 1 84.69 138 VAL A CA 1
ATOM 1116 C C . VAL A 1 138 ? 8.367 45.031 -5.016 1 84.69 138 VAL A C 1
ATOM 1118 O O . VAL A 1 138 ? 8.43 45.062 -6.246 1 84.69 138 VAL A O 1
ATOM 1121 N N . GLU A 1 139 ? 9.07 45.906 -4.242 1 85.06 139 GLU A N 1
ATOM 1122 C CA . GLU A 1 139 ? 9.594 47.156 -4.824 1 85.06 139 GLU A CA 1
ATOM 1123 C C . GLU A 1 139 ? 11.078 47 -5.168 1 85.06 139 GLU A C 1
ATOM 1125 O O . GLU A 1 139 ? 11.602 47.75 -5.996 1 85.06 139 GLU A O 1
ATOM 1130 N N . GLY A 1 140 ? 11.914 46.031 -4.52 1 81.81 140 GLY A N 1
ATOM 1131 C CA . GLY A 1 140 ? 13.297 45.75 -4.828 1 81.81 140 GLY A CA 1
ATOM 1132 C C . GLY A 1 140 ? 14.273 46.75 -4.25 1 81.81 140 GLY A C 1
ATOM 1133 O O . GLY A 1 140 ? 15.477 46.5 -4.207 1 81.81 140 GLY A O 1
ATOM 1134 N N . ASP A 1 141 ? 14.102 47.844 -3.803 1 75.69 141 ASP A N 1
ATOM 1135 C CA . ASP A 1 141 ? 15.047 48.938 -3.646 1 75.69 141 ASP A CA 1
ATOM 1136 C C . ASP A 1 141 ? 15.586 49 -2.221 1 75.69 141 ASP A C 1
ATOM 1138 O O . ASP A 1 141 ? 16.797 49.188 -2.018 1 75.69 141 ASP A O 1
ATOM 1142 N N . VAL A 1 142 ? 14.844 48.844 -1.253 1 85.12 142 VAL A N 1
ATOM 1143 C CA . VAL A 1 142 ? 15.227 49.094 0.131 1 85.12 142 VAL A CA 1
ATOM 1144 C C . VAL A 1 142 ? 15.352 47.75 0.881 1 85.12 142 VAL A C 1
ATOM 1146 O O . VAL A 1 142 ? 14.492 46.875 0.761 1 85.12 142 VAL A O 1
ATOM 1149 N N . GLU A 1 143 ? 16.609 47.625 1.462 1 91.06 143 GLU A N 1
ATOM 1150 C CA . GLU A 1 143 ? 16.797 46.469 2.34 1 91.06 143 GLU A CA 1
ATOM 1151 C C . GLU A 1 143 ? 16.547 46.844 3.801 1 91.06 143 GLU A C 1
ATOM 1153 O O . GLU A 1 143 ? 16.828 47.969 4.207 1 91.06 143 GLU A O 1
ATOM 1158 N N . ASN A 1 144 ? 15.969 45.969 4.559 1 91.75 144 ASN A N 1
ATOM 1159 C CA . ASN A 1 144 ? 15.82 46.125 6.004 1 91.75 144 ASN A CA 1
ATOM 1160 C C . ASN A 1 144 ? 16.312 44.875 6.738 1 91.75 144 ASN A C 1
ATOM 1162 O O . ASN A 1 144 ? 16.281 43.75 6.188 1 91.75 144 ASN A O 1
ATOM 1166 N N . GLU A 1 145 ? 16.703 45.062 7.883 1 93.25 145 GLU A N 1
ATOM 1167 C CA . GLU A 1 145 ? 17.125 43.938 8.719 1 93.25 145 GLU A CA 1
ATOM 1168 C C . GLU A 1 145 ? 15.922 43.25 9.336 1 93.25 145 GLU A C 1
ATOM 1170 O O . GLU A 1 145 ? 15.07 43.875 9.961 1 93.25 145 GLU A O 1
ATOM 1175 N N . LEU A 1 146 ? 15.891 42 9.07 1 92.12 146 LEU A N 1
ATOM 1176 C CA . LEU A 1 146 ? 14.844 41.188 9.664 1 92.12 146 LEU A CA 1
ATOM 1177 C C . LEU A 1 146 ? 15.438 40.125 10.57 1 92.12 146 LEU A C 1
ATOM 1179 O O . LEU A 1 146 ? 16.5 39.562 10.281 1 92.12 146 LEU A O 1
ATOM 1183 N N . SER A 1 147 ? 14.727 39.875 11.695 1 91.81 147 SER A N 1
ATOM 1184 C CA . SER A 1 147 ? 15.016 38.719 12.547 1 91.81 147 SER A CA 1
ATOM 1185 C C . SER A 1 147 ? 14.242 37.469 12.086 1 91.81 147 SER A C 1
ATOM 1187 O O . SER A 1 147 ? 13.016 37.5 12.039 1 91.81 147 SER A O 1
ATOM 1189 N N . LEU A 1 148 ? 14.984 36.469 11.688 1 92.5 148 LEU A N 1
ATOM 1190 C CA . LEU A 1 148 ? 14.391 35.25 11.156 1 92.5 148 LEU A CA 1
ATOM 1191 C C . LEU A 1 148 ? 14.68 34.062 12.062 1 92.5 148 LEU A C 1
ATOM 1193 O O . LEU A 1 148 ? 15.617 34.094 12.867 1 92.5 148 LEU A O 1
ATOM 1197 N N . LEU A 1 149 ? 13.828 33.031 12 1 91.81 149 LEU A N 1
ATOM 1198 C CA . LEU A 1 149 ? 14.008 31.797 12.742 1 91.81 149 LEU A CA 1
ATOM 1199 C C . LEU A 1 149 ? 14.547 30.688 11.836 1 91.81 149 LEU A C 1
ATOM 1201 O O . LEU A 1 149 ? 13.945 30.375 10.805 1 91.81 149 LEU A O 1
ATOM 1205 N N . GLU A 1 150 ? 15.672 30.141 12.188 1 92.94 150 GLU A N 1
ATOM 1206 C CA . GLU A 1 150 ? 16.234 28.969 11.523 1 92.94 150 GLU A CA 1
ATOM 1207 C C . GLU A 1 150 ? 16.031 27.703 12.367 1 92.94 150 GLU A C 1
ATOM 1209 O O . GLU A 1 150 ? 16.031 27.766 13.594 1 92.94 150 GLU A O 1
ATOM 1214 N N . LEU A 1 151 ? 15.781 26.578 11.688 1 94.75 151 LEU A N 1
ATOM 1215 C CA . LEU A 1 151 ? 15.602 25.328 12.414 1 94.75 151 LEU A CA 1
ATOM 1216 C C . LEU A 1 151 ? 16.922 24.859 13.023 1 94.75 151 LEU A C 1
ATOM 1218 O O . LEU A 1 151 ? 17.969 24.906 12.359 1 94.75 151 LEU A O 1
ATOM 1222 N N . ASN A 1 152 ? 16.844 24.438 14.273 1 94.31 152 ASN A N 1
ATOM 1223 C CA . ASN A 1 152 ? 18.016 23.969 14.992 1 94.31 152 ASN A CA 1
ATOM 1224 C C . ASN A 1 152 ? 18.062 22.438 15.055 1 94.31 152 ASN A C 1
ATOM 1226 O O . ASN A 1 152 ? 17.922 21.859 16.125 1 94.31 152 ASN A O 1
ATOM 1230 N N . VAL A 1 153 ? 18.375 21.844 13.93 1 96.38 153 VAL A N 1
ATOM 1231 C CA . VAL A 1 153 ? 18.438 20.391 13.852 1 96.38 153 VAL A CA 1
ATOM 1232 C C . VAL A 1 153 ? 19.734 19.891 14.508 1 96.38 153 VAL A C 1
ATOM 1234 O O . VAL A 1 153 ? 20.797 20.484 14.312 1 96.38 153 VAL A O 1
ATOM 1237 N N . ARG A 1 154 ? 19.578 18.766 15.234 1 95.69 154 ARG A N 1
ATOM 1238 C CA . ARG A 1 154 ? 20.734 18.172 15.906 1 95.69 154 ARG A CA 1
ATOM 1239 C C . ARG A 1 154 ? 20.922 16.719 15.484 1 95.69 154 ARG A C 1
ATOM 1241 O O . ARG A 1 154 ? 19.953 16.062 15.094 1 95.69 154 ARG A O 1
ATOM 1248 N N . LEU A 1 155 ? 22.172 16.344 15.555 1 95.94 155 LEU A N 1
ATOM 1249 C CA . LEU A 1 155 ? 22.484 14.922 15.352 1 95.94 155 LEU A CA 1
ATOM 1250 C C . LEU A 1 155 ? 22.562 14.195 16.688 1 95.94 155 LEU A C 1
ATOM 1252 O O . LEU A 1 155 ? 23.375 14.562 17.547 1 95.94 155 LEU A O 1
ATOM 1256 N N . LEU A 1 156 ? 21.719 13.227 16.828 1 94.56 156 LEU A N 1
ATOM 1257 C CA . LEU A 1 156 ? 21.703 12.445 18.062 1 94.56 156 LEU A CA 1
ATOM 1258 C C . LEU A 1 156 ? 22.141 11.008 17.797 1 94.56 156 LEU A C 1
ATOM 1260 O O . LEU A 1 156 ? 21.891 10.461 16.734 1 94.56 156 LEU A O 1
ATOM 1264 N N . LEU A 1 157 ? 22.812 10.469 18.766 1 91.69 157 LEU A N 1
ATOM 1265 C CA . LEU A 1 157 ? 23.297 9.086 18.688 1 91.69 157 LEU A CA 1
ATOM 1266 C C . LEU A 1 157 ? 22.297 8.133 19.328 1 91.69 157 LEU A C 1
ATOM 1268 O O . LEU A 1 157 ? 21.469 8.555 20.141 1 91.69 157 LEU A O 1
ATOM 1272 N N . GLU A 1 158 ? 22.5 6.906 18.875 1 88.31 158 GLU A N 1
ATOM 1273 C CA . GLU A 1 158 ? 21.672 5.883 19.516 1 88.31 158 GLU A CA 1
ATOM 1274 C C . GLU A 1 158 ? 21.906 5.855 21.016 1 88.31 158 GLU A C 1
ATOM 1276 O O . GLU A 1 158 ? 23.047 5.824 21.484 1 88.31 158 GLU A O 1
ATOM 1281 N N . GLY A 1 159 ? 20.969 6.004 21.891 1 85.5 159 GLY A N 1
ATOM 1282 C CA . GLY A 1 159 ? 21.094 6.094 23.344 1 85.5 159 GLY A CA 1
ATOM 1283 C C . GLY A 1 159 ? 20.719 7.465 23.875 1 85.5 159 GLY A C 1
ATOM 1284 O O . GLY A 1 159 ? 20.375 7.598 25.062 1 85.5 159 GLY A O 1
ATOM 1285 N N . ASP A 1 160 ? 21.062 8.5 23.016 1 88.44 160 ASP A N 1
ATOM 1286 C CA . ASP A 1 160 ? 20.625 9.836 23.438 1 88.44 160 ASP A CA 1
ATOM 1287 C C . ASP A 1 160 ? 19.125 9.875 23.703 1 88.44 160 ASP A C 1
ATOM 1289 O O . ASP A 1 160 ? 18.391 8.992 23.25 1 88.44 160 ASP A O 1
ATOM 1293 N N . ASP A 1 161 ? 18.719 10.773 24.438 1 91.25 161 ASP A N 1
ATOM 1294 C CA . ASP A 1 161 ? 17.297 10.961 24.734 1 91.25 161 ASP A CA 1
ATOM 1295 C C . ASP A 1 161 ? 16.562 11.617 23.578 1 91.25 161 ASP A C 1
ATOM 1297 O O . ASP A 1 161 ? 16.844 12.758 23.219 1 91.25 161 ASP A O 1
ATOM 1301 N N . LEU A 1 162 ? 15.664 10.945 23 1 92.81 162 LEU A N 1
ATOM 1302 C CA . LEU A 1 162 ? 14.898 11.445 21.875 1 92.81 162 LEU A CA 1
ATOM 1303 C C . LEU A 1 162 ? 13.562 12.023 22.328 1 92.81 162 LEU A C 1
ATOM 1305 O O . LEU A 1 162 ? 12.789 12.523 21.516 1 92.81 162 LEU A O 1
ATOM 1309 N N . GLU A 1 163 ? 13.344 12.023 23.594 1 92.44 163 GLU A N 1
ATOM 1310 C CA . GLU A 1 163 ? 12.055 12.5 24.094 1 92.44 163 GLU A CA 1
ATOM 1311 C C . GLU A 1 163 ? 11.852 13.977 23.781 1 92.44 163 GLU A C 1
ATOM 1313 O O . GLU A 1 163 ? 12.773 14.781 23.938 1 92.44 163 GLU A O 1
ATOM 1318 N N . GLY A 1 164 ? 10.695 14.352 23.391 1 93.06 164 GLY A N 1
ATOM 1319 C CA . GLY A 1 164 ? 10.344 15.727 23.094 1 93.06 164 GLY A CA 1
ATOM 1320 C C . GLY A 1 164 ? 10.859 16.188 21.75 1 93.06 164 GLY A C 1
ATOM 1321 O O . GLY A 1 164 ? 10.883 17.391 21.469 1 93.06 164 GLY A O 1
ATOM 1322 N N . THR A 1 165 ? 11.328 15.266 20.969 1 95.56 165 THR A N 1
ATOM 1323 C CA . THR A 1 165 ? 11.844 15.633 19.656 1 95.56 165 THR A CA 1
ATOM 1324 C C . THR A 1 165 ? 11.102 14.891 18.547 1 95.56 165 THR A C 1
ATOM 1326 O O . THR A 1 165 ? 10.508 13.836 18.797 1 95.56 165 THR A O 1
ATOM 1329 N N . SER A 1 166 ? 10.969 15.539 17.438 1 96.38 166 SER A N 1
ATOM 1330 C CA . SER A 1 166 ? 10.727 14.836 16.172 1 96.38 166 SER A CA 1
ATOM 1331 C C . SER A 1 166 ? 12.031 14.359 15.547 1 96.38 166 SER A C 1
ATOM 1333 O O . SER A 1 166 ? 12.977 15.141 15.398 1 96.38 166 SER A O 1
ATOM 1335 N N . HIS A 1 167 ? 12.062 13.055 15.242 1 97.44 167 HIS A N 1
ATOM 1336 C CA . HIS A 1 167 ? 13.375 12.562 14.828 1 97.44 167 HIS A CA 1
ATOM 1337 C C . HIS A 1 167 ? 13.242 11.531 13.703 1 97.44 167 HIS A C 1
ATOM 1339 O O . HIS A 1 167 ? 12.164 10.977 13.492 1 97.44 167 HIS A O 1
ATOM 1345 N N . CYS A 1 168 ? 14.281 11.359 12.977 1 97.5 168 CYS A N 1
ATOM 1346 C CA . CYS A 1 168 ? 14.398 10.445 11.844 1 97.5 168 CYS A CA 1
ATOM 1347 C C . CYS A 1 168 ? 15.773 9.797 11.797 1 97.5 168 CYS A C 1
ATOM 1349 O O . CYS A 1 168 ? 16.797 10.492 11.852 1 97.5 168 CYS A O 1
ATOM 1351 N N . PRO A 1 169 ? 15.82 8.492 11.75 1 97.25 169 PRO A N 1
ATOM 1352 C CA . PRO A 1 169 ? 17.125 7.859 11.555 1 97.25 169 PRO A CA 1
ATOM 1353 C C . PRO A 1 169 ? 17.766 8.211 10.203 1 97.25 169 PRO A C 1
ATOM 1355 O O . PRO A 1 169 ? 17.062 8.258 9.188 1 97.25 169 PRO A O 1
ATOM 1358 N N . LEU A 1 170 ? 19.062 8.438 10.25 1 96.88 170 LEU A N 1
ATOM 1359 C CA . LEU A 1 170 ? 19.734 8.883 9.031 1 96.88 170 LEU A CA 1
ATOM 1360 C C . LEU A 1 170 ? 20.703 7.828 8.523 1 96.88 170 LEU A C 1
ATOM 1362 O O . LEU A 1 170 ? 20.672 7.461 7.344 1 96.88 170 LEU A O 1
ATOM 1366 N N . VAL A 1 171 ? 21.578 7.465 9.43 1 95.56 171 VAL A N 1
ATOM 1367 C CA . VAL A 1 171 ? 22.641 6.562 9.008 1 95.56 171 VAL A CA 1
ATOM 1368 C C . VAL A 1 171 ? 22.953 5.574 10.133 1 95.56 171 VAL A C 1
ATOM 1370 O O . VAL A 1 171 ? 22.641 5.828 11.297 1 95.56 171 VAL A O 1
ATOM 1373 N N . LEU A 1 172 ? 23.422 4.457 9.758 1 95.62 172 LEU A N 1
ATOM 1374 C CA . LEU A 1 172 ? 23.984 3.475 10.672 1 95.62 172 LEU A CA 1
ATOM 1375 C C . LEU A 1 172 ? 25.5 3.406 10.539 1 95.62 172 LEU A C 1
ATOM 1377 O O . LEU A 1 172 ? 26.031 3.166 9.445 1 95.62 172 LEU A O 1
ATOM 1381 N N . LEU A 1 173 ? 26.172 3.709 11.633 1 94.69 173 LEU A N 1
ATOM 1382 C CA . LEU A 1 173 ? 27.625 3.662 11.641 1 94.69 173 LEU A CA 1
ATOM 1383 C C . LEU A 1 173 ? 28.125 2.322 12.18 1 94.69 173 LEU A C 1
ATOM 1385 O O . LEU A 1 173 ? 27.547 1.772 13.117 1 94.69 173 LEU A O 1
ATOM 1389 N N . LYS A 1 174 ? 29.125 1.874 11.57 1 93.31 174 LYS A N 1
ATOM 1390 C CA . LYS A 1 174 ? 29.781 0.643 12.008 1 93.31 174 LYS A CA 1
ATOM 1391 C C . LYS A 1 174 ? 31.266 0.871 12.266 1 93.31 174 LYS A C 1
ATOM 1393 O O . LYS A 1 174 ? 31.922 1.619 11.539 1 93.31 174 LYS A O 1
ATOM 1398 N N . ARG A 1 175 ? 31.672 0.176 13.281 1 90.12 175 ARG A N 1
ATOM 1399 C CA . ARG A 1 175 ? 33.094 0.28 13.578 1 90.12 175 ARG A CA 1
ATOM 1400 C C . ARG A 1 175 ? 33.906 -0.469 12.539 1 90.12 175 ARG A C 1
ATOM 1402 O O . ARG A 1 175 ? 33.562 -1.582 12.141 1 90.12 175 ARG A O 1
ATOM 1409 N N . ASN A 1 176 ? 34.875 0.239 12.055 1 85.25 176 ASN A N 1
ATOM 1410 C CA . ASN A 1 176 ? 35.719 -0.401 11.062 1 85.25 176 ASN A CA 1
ATOM 1411 C C . ASN A 1 176 ? 36.938 -1.068 11.711 1 85.25 176 ASN A C 1
ATOM 1413 O O . ASN A 1 176 ? 37.094 -1.055 12.93 1 85.25 176 ASN A O 1
ATOM 1417 N N . ALA A 1 177 ? 37.781 -1.686 10.883 1 83.88 177 ALA A N 1
ATOM 1418 C CA . ALA A 1 177 ? 38.938 -2.465 11.344 1 83.88 177 ALA A CA 1
ATOM 1419 C C . ALA A 1 177 ? 39.969 -1.578 12.062 1 83.88 177 ALA A C 1
ATOM 1421 O O . ALA A 1 177 ? 40.688 -2.045 12.938 1 83.88 177 ALA A O 1
ATOM 1422 N N . THR A 1 178 ? 40 -0.292 11.734 1 83.12 178 THR A N 1
ATOM 1423 C CA . THR A 1 178 ? 41 0.626 12.305 1 83.12 178 THR A CA 1
ATOM 1424 C C . THR A 1 178 ? 40.469 1.262 13.578 1 83.12 178 THR A C 1
ATOM 1426 O O . THR A 1 178 ? 41.125 2.117 14.18 1 83.12 178 THR A O 1
ATOM 1429 N N . GLY A 1 179 ? 39.281 0.848 14.047 1 80.94 179 GLY A N 1
ATOM 1430 C CA . GLY A 1 179 ? 38.688 1.362 15.281 1 80.94 179 GLY A CA 1
ATOM 1431 C C . GLY A 1 179 ? 37.781 2.57 15.055 1 80.94 179 GLY A C 1
ATOM 1432 O O . GLY A 1 179 ? 37.094 3.006 15.969 1 80.94 179 GLY A O 1
ATOM 1433 N N . GLY A 1 180 ? 37.875 3.117 13.836 1 87.5 180 GLY A N 1
ATOM 1434 C CA . GLY A 1 180 ? 37 4.227 13.5 1 87.5 180 GLY A CA 1
ATOM 1435 C C . GLY A 1 180 ? 35.625 3.777 13.008 1 87.5 180 GLY A C 1
ATOM 1436 O O . GLY A 1 180 ? 35.281 2.605 13.133 1 87.5 180 GLY A O 1
ATOM 1437 N N . PHE A 1 181 ? 34.812 4.754 12.633 1 91.44 181 PHE A N 1
ATOM 1438 C CA . PHE A 1 181 ? 33.469 4.434 12.164 1 91.44 181 PHE A CA 1
ATOM 1439 C C . PHE A 1 181 ? 33.375 4.637 10.656 1 91.44 181 PHE A C 1
ATOM 1441 O O . PHE A 1 181 ? 34.062 5.492 10.086 1 91.44 181 PHE A O 1
ATOM 1448 N N . SER A 1 182 ? 32.625 3.807 10.062 1 93.06 182 SER A N 1
ATOM 1449 C CA . SER A 1 182 ? 32.219 3.977 8.672 1 93.06 182 SER A CA 1
ATOM 1450 C C . SER A 1 182 ? 30.719 3.832 8.516 1 93.06 182 SER A C 1
ATOM 1452 O O . SER A 1 182 ? 30.047 3.266 9.391 1 93.06 182 SER A O 1
ATOM 1454 N N . VAL A 1 183 ? 30.156 4.441 7.453 1 94.25 183 VAL A N 1
ATOM 1455 C CA . VAL A 1 183 ? 28.719 4.34 7.176 1 94.25 183 VAL A CA 1
ATOM 1456 C C . VAL A 1 183 ? 28.391 2.936 6.684 1 94.25 183 VAL A C 1
ATOM 1458 O O . VAL A 1 183 ? 29.078 2.395 5.816 1 94.25 183 VAL A O 1
ATOM 1461 N N . ASP A 1 184 ? 27.438 2.32 7.32 1 93.62 184 ASP A N 1
ATOM 1462 C CA . ASP A 1 184 ? 26.922 1.057 6.805 1 93.62 184 ASP A CA 1
ATOM 1463 C C . ASP A 1 184 ? 26.078 1.28 5.551 1 93.62 184 ASP A C 1
ATOM 1465 O O . ASP A 1 184 ? 24.938 1.726 5.641 1 93.62 184 ASP A O 1
ATOM 1469 N N . GLY A 1 185 ? 26.562 0.894 4.461 1 91.81 185 GLY A N 1
ATOM 1470 C CA . GLY A 1 185 ? 25.906 1.136 3.184 1 91.81 185 GLY A CA 1
ATOM 1471 C C . GLY A 1 185 ? 24.625 0.348 3.004 1 91.81 185 GLY A C 1
ATOM 1472 O O . GLY A 1 185 ? 23.828 0.64 2.107 1 91.81 185 GLY A O 1
ATOM 1473 N N . SER A 1 186 ? 24.359 -0.582 3.826 1 92.69 186 SER A N 1
ATOM 1474 C CA . SER A 1 186 ? 23.156 -1.417 3.686 1 92.69 186 SER A CA 1
ATOM 1475 C C . SER A 1 186 ? 21.953 -0.785 4.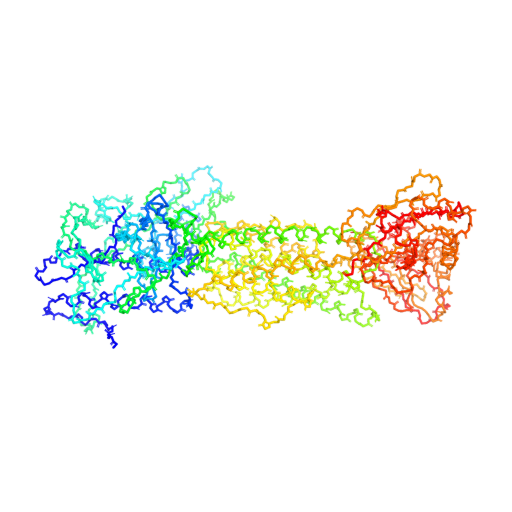375 1 92.69 186 SER A C 1
ATOM 1477 O O . SER A 1 186 ? 20.812 -1.192 4.141 1 92.69 186 SER A O 1
ATOM 1479 N N . PHE A 1 187 ? 22.234 0.185 5.164 1 95.19 187 PHE A N 1
ATOM 1480 C CA . PHE A 1 187 ? 21.141 0.82 5.895 1 95.19 187 PHE A CA 1
ATOM 1481 C C . PHE A 1 187 ? 20.344 1.748 4.984 1 95.19 187 PHE A C 1
ATOM 1483 O O . PHE A 1 187 ? 20.922 2.566 4.266 1 95.19 187 PHE A O 1
ATOM 1490 N N . VAL A 1 188 ? 19.094 1.6 4.988 1 95.31 188 VAL A N 1
ATOM 1491 C CA . VAL A 1 188 ? 18.188 2.465 4.254 1 95.31 188 VAL A CA 1
ATOM 1492 C C . VAL A 1 188 ? 17.359 3.297 5.234 1 95.31 188 VAL A C 1
ATOM 1494 O O . VAL A 1 188 ? 16.516 2.762 5.957 1 95.31 188 VAL A O 1
ATOM 1497 N N . PRO A 1 189 ? 17.547 4.547 5.297 1 96.31 189 PRO A N 1
ATOM 1498 C CA . PRO A 1 189 ? 16.703 5.379 6.16 1 96.31 189 PRO A CA 1
ATOM 1499 C C . PRO A 1 189 ? 15.289 5.543 5.617 1 96.31 189 PRO A C 1
ATOM 1501 O O . PRO A 1 189 ? 15.039 5.254 4.441 1 96.31 189 PRO A O 1
ATOM 1504 N N . PRO A 1 190 ? 14.305 5.926 6.551 1 96.5 190 PRO A N 1
ATOM 1505 C CA . PRO A 1 190 ? 13.023 6.363 5.98 1 96.5 190 PRO A CA 1
ATOM 1506 C C . PRO A 1 190 ? 13.195 7.422 4.895 1 96.5 190 PRO A C 1
ATOM 1508 O O . PRO A 1 190 ? 13.875 8.43 5.109 1 96.5 190 PRO A O 1
ATOM 1511 N N . SER A 1 191 ? 12.688 7.152 3.719 1 96.56 191 SER A N 1
ATOM 1512 C CA . SER A 1 191 ? 12.938 8.047 2.592 1 96.56 191 SER A CA 1
ATOM 1513 C C . SER A 1 191 ? 11.641 8.359 1.842 1 96.56 191 SER A C 1
ATOM 1515 O O . SER A 1 191 ? 10.695 7.566 1.869 1 96.56 191 SER A O 1
ATOM 1517 N N . LEU A 1 192 ? 11.625 9.5 1.187 1 95.12 192 LEU A N 1
ATOM 1518 C CA . LEU A 1 192 ? 10.461 9.906 0.399 1 95.12 192 LEU A CA 1
ATOM 1519 C C . LEU A 1 192 ? 10.68 9.617 -1.081 1 95.12 192 LEU A C 1
ATOM 1521 O O . LEU A 1 192 ? 9.727 9.602 -1.862 1 95.12 192 LEU A O 1
ATOM 1525 N N . HIS A 1 193 ? 11.977 9.398 -1.414 1 95.56 193 HIS A N 1
ATOM 1526 C CA . HIS A 1 193 ? 12.336 9.133 -2.803 1 95.56 193 HIS A CA 1
ATOM 1527 C C . HIS A 1 193 ? 13.258 7.922 -2.906 1 95.56 193 HIS A C 1
ATOM 1529 O O . HIS A 1 193 ? 14.125 7.723 -2.053 1 95.56 193 HIS A O 1
ATOM 1535 N N . LEU A 1 194 ? 13.062 7.18 -3.949 1 95.5 194 LEU A N 1
ATOM 1536 C CA . LEU A 1 194 ? 13.93 6.035 -4.207 1 95.5 194 LEU A CA 1
ATOM 1537 C C . LEU A 1 194 ? 15.383 6.477 -4.355 1 95.5 194 LEU A C 1
ATOM 1539 O O . LEU A 1 194 ? 16.281 5.824 -3.832 1 95.5 194 LEU A O 1
ATOM 1543 N N . GLY A 1 195 ? 15.594 7.613 -4.973 1 94.44 195 GLY A N 1
ATOM 1544 C CA . GLY A 1 195 ? 16.922 8.117 -5.262 1 94.44 195 GLY A CA 1
ATOM 1545 C C . GLY A 1 195 ? 17.656 8.633 -4.031 1 94.44 195 GLY A C 1
ATOM 1546 O O . GLY A 1 195 ? 18.844 8.93 -4.086 1 94.44 195 GLY A O 1
ATOM 1547 N N . ALA A 1 196 ? 16.953 8.773 -2.932 1 94.75 196 ALA A N 1
ATOM 1548 C CA . ALA A 1 196 ? 17.562 9.227 -1.689 1 94.75 196 ALA A CA 1
ATOM 1549 C C . ALA A 1 196 ? 18.438 8.133 -1.076 1 94.75 196 ALA A C 1
ATOM 1551 O O . ALA A 1 196 ? 19.203 8.383 -0.147 1 94.75 196 ALA A O 1
ATOM 1552 N N . SER A 1 197 ? 18.328 6.914 -1.568 1 94.12 197 SER A N 1
ATOM 1553 C CA . SER A 1 197 ? 19.125 5.781 -1.1 1 94.12 197 SER A CA 1
ATOM 1554 C C . SER A 1 197 ? 19.875 5.121 -2.25 1 94.12 197 SER A C 1
ATOM 1556 O O . SER A 1 197 ? 19.266 4.473 -3.105 1 94.12 197 SER A O 1
ATOM 1558 N N . ASP A 1 198 ? 21.109 5.152 -2.166 1 93.56 198 ASP A N 1
ATOM 1559 C CA . ASP A 1 198 ? 21.922 4.488 -3.178 1 93.56 198 ASP A CA 1
ATOM 1560 C C . ASP A 1 198 ? 21.75 2.973 -3.113 1 93.56 198 ASP A C 1
ATOM 1562 O O . ASP A 1 198 ? 21.797 2.293 -4.141 1 93.56 198 ASP A O 1
ATOM 1566 N N . THR A 1 199 ? 21.547 2.561 -1.999 1 94.12 199 THR A N 1
ATOM 1567 C CA . THR A 1 199 ? 21.375 1.131 -1.775 1 94.12 199 THR A CA 1
ATOM 1568 C C . THR A 1 199 ? 20.156 0.613 -2.527 1 94.12 199 THR A C 1
ATOM 1570 O O . THR A 1 199 ? 20.234 -0.398 -3.229 1 94.12 199 THR A O 1
ATOM 1573 N N . LEU A 1 200 ? 19.031 1.303 -2.422 1 95.12 200 LEU A N 1
ATOM 1574 C CA . LEU A 1 200 ? 17.812 0.881 -3.098 1 95.12 200 LEU A CA 1
ATOM 1575 C C . LEU A 1 200 ? 17.969 0.951 -4.613 1 95.12 200 LEU A C 1
ATOM 1577 O O . LEU A 1 200 ? 17.516 0.064 -5.332 1 95.12 200 LEU A O 1
ATOM 1581 N N . MET A 1 201 ? 18.656 1.953 -5.062 1 95.81 201 MET A N 1
ATOM 1582 C CA . MET A 1 201 ? 18.891 2.104 -6.496 1 95.81 201 MET A CA 1
ATOM 1583 C C . MET A 1 201 ? 19.75 0.963 -7.035 1 95.81 201 MET A C 1
ATOM 1585 O O . MET A 1 201 ? 19.453 0.411 -8.094 1 95.81 201 MET A O 1
ATOM 1589 N N . THR A 1 202 ? 20.719 0.61 -6.293 1 96 202 THR A N 1
ATOM 1590 C CA . THR A 1 202 ? 21.609 -0.472 -6.691 1 96 202 THR A CA 1
ATOM 1591 C C . THR A 1 202 ? 20.875 -1.806 -6.715 1 96 202 THR A C 1
ATOM 1593 O O . THR A 1 202 ? 21.047 -2.6 -7.641 1 96 202 THR A O 1
ATOM 1596 N N . LEU A 1 203 ? 20.141 -1.995 -5.672 1 95.75 203 LEU A N 1
ATOM 1597 C CA . LEU A 1 203 ? 19.328 -3.203 -5.602 1 95.75 203 LEU A CA 1
ATOM 1598 C C . LEU A 1 203 ? 18.422 -3.316 -6.82 1 95.75 203 LEU A C 1
ATOM 1600 O O . LEU A 1 203 ? 18.359 -4.371 -7.453 1 95.75 203 LEU A O 1
ATOM 1604 N N . ALA A 1 204 ? 17.75 -2.234 -7.152 1 96.88 204 ALA A N 1
ATOM 1605 C CA . ALA A 1 204 ? 16.812 -2.217 -8.281 1 96.88 204 ALA A CA 1
ATOM 1606 C C . ALA A 1 204 ? 17.562 -2.408 -9.602 1 96.88 204 ALA A C 1
ATOM 1608 O O . ALA A 1 204 ? 17.078 -3.115 -10.492 1 96.88 204 ALA A O 1
ATOM 1609 N N . GLN A 1 205 ? 18.688 -1.804 -9.695 1 97.19 205 GLN A N 1
ATOM 1610 C CA . GLN A 1 205 ? 19.5 -1.927 -10.898 1 97.19 205 GLN A CA 1
ATOM 1611 C C . GLN A 1 205 ? 19.953 -3.365 -11.109 1 97.19 205 GLN A C 1
ATOM 1613 O O . GLN A 1 205 ? 19.922 -3.881 -12.227 1 97.19 205 GLN A O 1
ATOM 1618 N N . ARG A 1 206 ? 20.375 -3.932 -10.086 1 97.12 206 ARG A N 1
ATOM 1619 C CA . ARG A 1 206 ? 20.781 -5.328 -10.148 1 97.12 206 ARG A CA 1
ATOM 1620 C C . ARG A 1 206 ? 19.625 -6.223 -10.578 1 97.12 206 ARG A C 1
ATOM 1622 O O . ARG A 1 206 ? 19.781 -7.074 -11.453 1 97.12 206 ARG A O 1
ATOM 1629 N N . LEU A 1 207 ? 18.531 -5.996 -10.008 1 97.56 207 LEU A N 1
ATOM 1630 C CA . LEU A 1 207 ? 17.359 -6.84 -10.266 1 97.56 207 LEU A CA 1
ATOM 1631 C C . LEU A 1 207 ? 16.891 -6.688 -11.711 1 97.56 207 LEU A C 1
ATOM 1633 O O . LEU A 1 207 ? 16.453 -7.656 -12.328 1 97.56 207 LEU A O 1
ATOM 1637 N N . ILE A 1 208 ? 16.969 -5.43 -12.234 1 97 208 ILE A N 1
ATOM 1638 C CA . ILE A 1 208 ? 16.531 -5.207 -13.602 1 97 208 ILE A CA 1
ATOM 1639 C C . ILE A 1 208 ? 17.422 -5.996 -14.562 1 97 208 ILE A C 1
ATOM 1641 O O . ILE A 1 208 ? 16.953 -6.504 -15.578 1 97 208 ILE A O 1
ATOM 1645 N N . GLY A 1 209 ? 18.672 -6.039 -14.234 1 96.88 209 GLY A N 1
ATOM 1646 C CA . GLY A 1 209 ? 19.562 -6.871 -15.016 1 96.88 209 GLY A CA 1
ATOM 1647 C C . GLY A 1 209 ? 19.219 -8.344 -14.969 1 96.88 209 GLY A C 1
ATOM 1648 O O . GLY A 1 209 ? 19.25 -9.031 -15.992 1 96.88 209 GLY A O 1
ATOM 1649 N N . VAL A 1 210 ? 18.875 -8.812 -13.805 1 95.81 210 VAL A N 1
ATOM 1650 C CA . VAL A 1 210 ? 18.484 -10.211 -13.617 1 95.81 210 VAL A CA 1
ATOM 1651 C C . VAL A 1 210 ? 17.219 -10.508 -14.422 1 95.81 210 VAL A C 1
ATOM 1653 O O . VAL A 1 210 ? 17.141 -11.539 -15.086 1 95.81 210 VAL A O 1
ATOM 1656 N N . LEU A 1 211 ? 16.234 -9.578 -14.367 1 96.31 211 LEU A N 1
ATOM 1657 C CA . LEU A 1 211 ? 14.977 -9.75 -15.102 1 96.31 211 LEU A CA 1
ATOM 1658 C C . LEU A 1 211 ? 15.234 -9.805 -16.609 1 96.31 211 LEU A C 1
ATOM 1660 O O . LEU A 1 211 ? 14.672 -10.656 -17.297 1 96.31 211 LEU A O 1
ATOM 1664 N N . GLN A 1 212 ? 16.062 -8.953 -17.031 1 94.75 212 GLN A N 1
ATOM 1665 C CA . GLN A 1 212 ? 16.391 -8.914 -18.453 1 94.75 212 GLN A CA 1
ATOM 1666 C C . GLN A 1 212 ? 17.062 -10.211 -18.906 1 94.75 212 GLN A C 1
ATOM 1668 O O . GLN A 1 212 ? 16.703 -10.797 -19.922 1 94.75 212 GLN A O 1
ATOM 1673 N N . ALA A 1 213 ? 18 -10.648 -18.188 1 93.88 213 ALA A N 1
ATOM 1674 C CA . ALA A 1 213 ? 18.719 -11.891 -18.484 1 93.88 213 ALA A CA 1
ATOM 1675 C C . ALA A 1 213 ? 17.766 -13.078 -18.484 1 93.88 213 ALA A C 1
ATOM 1677 O O . ALA A 1 213 ? 17.844 -13.953 -19.359 1 93.88 213 ALA A O 1
ATOM 1678 N N . LYS A 1 214 ? 16.938 -13.086 -17.5 1 92.44 214 LYS A N 1
ATOM 1679 C CA . LYS A 1 214 ? 15.977 -14.18 -17.391 1 92.44 214 LYS A CA 1
ATOM 1680 C C . LYS A 1 214 ? 15.008 -14.18 -18.578 1 92.44 214 LYS A C 1
ATOM 1682 O O . LYS A 1 214 ? 14.68 -15.242 -19.109 1 92.44 214 LYS A O 1
ATOM 1687 N N . SER A 1 215 ? 14.516 -13 -18.938 1 93.31 215 SER A N 1
ATOM 1688 C CA . SER A 1 215 ? 13.641 -12.875 -20.094 1 93.31 215 SER A CA 1
ATOM 1689 C C . SER A 1 215 ? 14.312 -13.414 -21.359 1 93.31 215 SER A C 1
ATOM 1691 O O . SER A 1 215 ? 13.695 -14.164 -22.125 1 93.31 215 SER A O 1
ATOM 1693 N N . GLU A 1 216 ? 15.539 -13.109 -21.531 1 91.5 216 GLU A N 1
ATOM 1694 C CA . GLU A 1 216 ? 16.281 -13.57 -22.703 1 91.5 216 GLU A CA 1
ATOM 1695 C C . GLU A 1 216 ? 16.469 -15.078 -22.672 1 91.5 216 GLU A C 1
ATOM 1697 O O . GLU A 1 216 ? 16.266 -15.758 -23.672 1 91.5 216 GLU A O 1
ATOM 1702 N N . ALA A 1 217 ? 16.859 -15.555 -21.531 1 86.19 217 ALA A N 1
ATOM 1703 C CA . ALA A 1 217 ? 17.078 -16.984 -21.391 1 86.19 217 ALA A CA 1
ATOM 1704 C C . ALA A 1 217 ? 15.805 -17.766 -21.672 1 86.19 217 ALA A C 1
ATOM 1706 O O . ALA A 1 217 ? 15.828 -18.766 -22.391 1 86.19 217 ALA A O 1
ATOM 1707 N N . LEU A 1 218 ? 14.711 -17.328 -21.141 1 85.81 218 LEU A N 1
ATOM 1708 C CA . LEU A 1 218 ? 13.43 -18.016 -21.312 1 85.81 218 LEU A CA 1
ATOM 1709 C C . LEU A 1 218 ? 12.945 -17.906 -22.75 1 85.81 218 LEU A C 1
ATOM 1711 O O . LEU A 1 218 ? 12.383 -18.859 -23.297 1 85.81 218 LEU A O 1
ATOM 1715 N N . SER A 1 219 ? 13.172 -16.719 -23.391 1 87.44 219 SER A N 1
ATOM 1716 C CA . SER A 1 219 ? 12.789 -16.531 -24.781 1 87.44 219 SER A CA 1
ATOM 1717 C C . SER A 1 219 ? 13.578 -17.453 -25.703 1 87.44 219 SER A C 1
ATOM 1719 O O . SER A 1 219 ? 13.016 -18.031 -26.641 1 87.44 219 SER A O 1
ATOM 1721 N N . ASN A 1 220 ? 14.805 -17.562 -25.438 1 82.19 220 ASN A N 1
ATOM 1722 C CA . ASN A 1 220 ? 15.641 -18.453 -26.219 1 82.19 220 ASN A CA 1
ATOM 1723 C C . ASN A 1 220 ? 15.203 -19.906 -26.078 1 82.19 220 ASN A C 1
ATOM 1725 O O . ASN A 1 220 ? 15.148 -20.656 -27.047 1 82.19 220 ASN A O 1
ATOM 1729 N N . ARG A 1 221 ? 14.883 -20.234 -24.938 1 74.19 221 ARG A N 1
ATOM 1730 C CA . ARG A 1 221 ? 14.406 -21.578 -24.672 1 74.19 221 ARG A CA 1
ATOM 1731 C C . ARG A 1 221 ? 13.094 -21.844 -25.406 1 74.19 221 ARG A C 1
ATOM 1733 O O . ARG A 1 221 ? 12.875 -22.938 -25.938 1 74.19 221 ARG A O 1
ATOM 1740 N N . ARG A 1 222 ? 12.242 -20.938 -25.344 1 76.12 222 ARG A N 1
ATOM 1741 C CA . ARG A 1 222 ? 10.969 -21.047 -26.047 1 76.12 222 ARG A CA 1
ATOM 1742 C C . ARG A 1 222 ? 11.18 -21.219 -27.547 1 76.12 222 ARG A C 1
ATOM 1744 O O . ARG A 1 222 ? 10.5 -22.031 -28.188 1 76.12 222 ARG A O 1
ATOM 1751 N N . ARG A 1 223 ? 12.094 -20.5 -28.094 1 74.69 223 ARG A N 1
ATOM 1752 C CA . ARG A 1 223 ? 12.391 -20.594 -29.516 1 74.69 223 ARG A CA 1
ATOM 1753 C C . ARG A 1 223 ? 12.953 -21.969 -29.875 1 74.69 223 ARG A C 1
ATOM 1755 O O . ARG A 1 223 ? 12.562 -22.562 -30.875 1 74.69 223 ARG A O 1
ATOM 1762 N N . GLU A 1 224 ? 13.742 -22.438 -29.016 1 67.12 224 GLU A N 1
ATOM 1763 C CA . GLU A 1 224 ? 14.344 -23.75 -29.219 1 67.12 224 GLU A CA 1
ATOM 1764 C C . GLU A 1 224 ? 13.289 -24.844 -29.172 1 67.12 224 GLU A C 1
ATOM 1766 O O . GLU A 1 224 ? 13.32 -25.781 -29.969 1 67.12 224 GLU A O 1
ATOM 1771 N N . ARG A 1 225 ? 12.406 -24.734 -28.234 1 64.19 225 ARG A N 1
ATOM 1772 C CA . ARG A 1 225 ? 11.359 -25.734 -28.062 1 64.19 225 ARG A CA 1
ATOM 1773 C C . ARG A 1 225 ? 10.344 -25.656 -29.203 1 64.19 225 ARG A C 1
ATOM 1775 O O . ARG A 1 225 ? 9.836 -26.672 -29.656 1 64.19 225 ARG A O 1
ATOM 1782 N N . ALA A 1 226 ? 9.922 -24.453 -29.484 1 61.31 226 ALA A N 1
ATOM 1783 C CA . ALA A 1 226 ? 8.969 -24.266 -30.578 1 61.31 226 ALA A CA 1
ATOM 1784 C C . ALA A 1 226 ? 9.477 -24.922 -31.859 1 61.31 226 ALA A C 1
ATOM 1786 O O . ALA A 1 226 ? 8.695 -25.453 -32.656 1 61.31 226 ALA A O 1
ATOM 1787 N N . ASP A 1 227 ? 10.758 -24.953 -32 1 57.84 227 ASP A N 1
ATOM 1788 C CA . ASP A 1 227 ? 11.367 -25.531 -33.188 1 57.84 227 ASP A CA 1
ATOM 1789 C C . ASP A 1 227 ? 11.398 -27.062 -33.094 1 57.84 227 ASP A C 1
ATOM 1791 O O . ASP A 1 227 ? 11.414 -27.75 -34.125 1 57.84 227 ASP A O 1
ATOM 1795 N N . GLN A 1 228 ? 11.367 -27.484 -31.859 1 52.19 228 GLN A N 1
ATOM 1796 C CA . GLN A 1 228 ? 11.633 -28.922 -31.688 1 52.19 228 GLN A CA 1
ATOM 1797 C C . GLN A 1 228 ? 10.336 -29.688 -31.406 1 52.19 228 GLN A C 1
ATOM 1799 O O . GLN A 1 228 ? 10.242 -30.875 -31.703 1 52.19 228 GLN A O 1
ATOM 1804 N N . VAL A 1 229 ? 9.562 -29.047 -30.547 1 54.19 229 VAL A N 1
ATOM 1805 C CA . VAL A 1 229 ? 8.492 -29.859 -29.984 1 54.19 229 VAL A CA 1
ATOM 1806 C C . VAL A 1 229 ? 7.195 -29.625 -30.766 1 54.19 229 VAL A C 1
ATOM 1808 O O . VAL A 1 229 ? 6.855 -28.484 -31.078 1 54.19 229 VAL A O 1
ATOM 1811 N N . ALA A 1 230 ? 6.703 -30.641 -31.328 1 50.25 230 ALA A N 1
ATOM 1812 C CA . ALA A 1 230 ? 5.434 -30.641 -32.031 1 50.25 230 ALA A CA 1
ATOM 1813 C C . ALA A 1 230 ? 4.27 -30.312 -31.109 1 50.25 230 ALA A C 1
ATOM 1815 O O . ALA A 1 230 ? 3.287 -29.703 -31.531 1 50.25 230 ALA A O 1
ATOM 1816 N N . GLU A 1 231 ? 4.363 -30.75 -29.672 1 51.06 231 GLU A N 1
ATOM 1817 C CA . GLU A 1 231 ? 3.199 -30.562 -28.797 1 51.06 231 GLU A CA 1
ATOM 1818 C C . GLU A 1 231 ? 3.551 -29.734 -27.578 1 51.06 231 GLU A C 1
ATOM 1820 O O . GLU A 1 231 ? 4.629 -29.891 -27 1 51.06 231 GLU A O 1
ATOM 1825 N N . PHE A 1 232 ? 2.914 -28.703 -27.391 1 54.09 232 PHE A N 1
ATOM 1826 C CA . PHE A 1 232 ? 3.004 -27.797 -26.25 1 54.09 232 PHE A CA 1
ATOM 1827 C C . PHE A 1 232 ? 2.658 -28.531 -24.953 1 54.09 232 PHE A C 1
ATOM 1829 O O . PHE A 1 232 ? 1.523 -28.969 -24.766 1 54.09 232 PHE A O 1
ATOM 1836 N N . GLY A 1 233 ? 3.705 -29.047 -24.219 1 57.06 233 GLY A N 1
ATOM 1837 C CA . GLY A 1 233 ? 3.492 -29.781 -22.984 1 57.06 233 GLY A CA 1
ATOM 1838 C C . GLY A 1 233 ? 3.393 -28.875 -21.766 1 57.06 233 GLY A C 1
ATOM 1839 O O . GLY A 1 233 ? 3.402 -27.656 -21.906 1 57.06 233 GLY A O 1
ATOM 1840 N N . SER A 1 234 ? 3.086 -29.469 -20.625 1 58.38 234 SER A N 1
ATOM 1841 C CA . SER A 1 234 ? 2.893 -28.797 -19.328 1 58.38 234 SER A CA 1
ATOM 1842 C C . SER A 1 234 ? 4.082 -27.922 -18.984 1 58.38 234 SER A C 1
ATOM 1844 O O . SER A 1 234 ? 3.906 -26.797 -18.5 1 58.38 234 SER A O 1
ATOM 1846 N N . SER A 1 235 ? 5.246 -28.438 -19.281 1 62.66 235 SER A N 1
ATOM 1847 C CA . SER A 1 235 ? 6.453 -27.688 -18.969 1 62.66 235 SER A CA 1
ATOM 1848 C C . SER A 1 235 ? 6.535 -26.406 -19.812 1 62.66 235 SER A C 1
ATOM 1850 O O . SER A 1 235 ? 7.016 -25.375 -19.344 1 62.66 235 SER A O 1
ATOM 1852 N N . ASP A 1 236 ? 5.953 -26.547 -20.953 1 69.69 236 ASP A N 1
ATOM 1853 C CA . ASP A 1 236 ? 5.977 -25.391 -21.844 1 69.69 236 ASP A CA 1
ATOM 1854 C C . ASP A 1 236 ? 5.059 -24.281 -21.328 1 69.69 236 ASP A C 1
ATOM 1856 O O . ASP A 1 236 ? 5.383 -23.094 -21.438 1 69.69 236 ASP A O 1
ATOM 1860 N N . VAL A 1 237 ? 4.008 -24.719 -20.75 1 73.06 237 VAL A N 1
ATOM 1861 C CA . VAL A 1 237 ? 3.053 -23.766 -20.219 1 73.06 237 VAL A CA 1
ATOM 1862 C C . VAL A 1 237 ? 3.678 -23 -19.062 1 73.06 237 VAL A C 1
ATOM 1864 O O . VAL A 1 237 ? 3.555 -21.781 -18.969 1 73.06 237 VAL A O 1
ATOM 1867 N N . THR A 1 238 ? 4.352 -23.734 -18.234 1 78 238 THR A N 1
ATOM 1868 C CA . THR A 1 238 ? 4.988 -23.125 -17.062 1 78 238 THR A CA 1
ATOM 1869 C C . THR A 1 238 ? 6.086 -22.156 -17.5 1 78 238 THR A C 1
ATOM 1871 O O . THR A 1 238 ? 6.207 -21.062 -16.953 1 78 238 THR A O 1
ATOM 1874 N N . LEU A 1 239 ? 6.812 -22.578 -18.516 1 80 239 LEU A N 1
ATOM 1875 C CA . LEU A 1 239 ? 7.871 -21.719 -19.031 1 80 239 LEU A CA 1
ATOM 1876 C C . LEU A 1 239 ? 7.289 -20.453 -19.656 1 80 239 LEU A C 1
ATOM 1878 O O . LEU A 1 239 ? 7.816 -19.359 -19.469 1 80 239 LEU A O 1
ATOM 1882 N N . PHE A 1 240 ? 6.281 -20.688 -20.359 1 85 240 PHE A N 1
ATOM 1883 C CA . PHE A 1 240 ? 5.602 -19.562 -20.984 1 85 240 PHE A CA 1
ATOM 1884 C C . PHE A 1 240 ? 5.09 -18.578 -19.938 1 85 240 PHE A C 1
ATOM 1886 O O . PHE A 1 240 ? 5.254 -17.375 -20.094 1 85 240 PHE A O 1
ATOM 1893 N N . TRP A 1 241 ? 4.531 -19.109 -18.922 1 87.75 241 TRP A N 1
ATOM 1894 C CA . TRP A 1 241 ? 3.961 -18.25 -17.891 1 87.75 241 TRP A CA 1
ATOM 1895 C C . TRP A 1 241 ? 5.055 -17.531 -17.109 1 87.75 241 TRP A C 1
ATOM 1897 O O . TRP A 1 241 ? 4.879 -16.375 -16.703 1 87.75 241 TRP A O 1
ATOM 1907 N N . LEU A 1 242 ? 6.098 -18.266 -16.906 1 90.69 242 LEU A N 1
ATOM 1908 C CA . LEU A 1 242 ? 7.234 -17.625 -16.25 1 90.69 242 LEU A CA 1
ATOM 1909 C C . LEU A 1 242 ? 7.773 -16.469 -17.094 1 90.69 242 LEU A C 1
ATOM 1911 O O . LEU A 1 242 ? 8.062 -15.398 -16.578 1 90.69 242 LEU A O 1
ATOM 1915 N N . LEU A 1 243 ? 7.891 -16.688 -18.375 1 91.44 243 LEU A N 1
ATOM 1916 C CA . LEU A 1 243 ? 8.312 -15.641 -19.281 1 91.44 243 LEU A CA 1
ATOM 1917 C C . LEU A 1 243 ? 7.355 -14.453 -19.234 1 91.44 243 LEU A C 1
ATOM 1919 O O . LEU A 1 243 ? 7.789 -13.305 -19.172 1 91.44 243 LEU A O 1
ATOM 1923 N N . TYR A 1 244 ? 6.078 -14.75 -19.203 1 92 244 TYR A N 1
ATOM 1924 C CA . TYR A 1 244 ? 5.043 -13.727 -19.078 1 92 244 TYR A CA 1
ATOM 1925 C C . TYR A 1 244 ? 5.223 -12.914 -17.812 1 92 244 TYR A C 1
ATOM 1927 O O . TYR A 1 244 ? 5.145 -11.688 -17.828 1 92 244 TYR A O 1
ATOM 1935 N N . THR A 1 245 ? 5.449 -13.594 -16.734 1 95.12 245 THR A N 1
ATOM 1936 C CA . THR A 1 245 ? 5.609 -12.961 -15.43 1 95.12 245 THR A CA 1
ATOM 1937 C C . THR A 1 245 ? 6.805 -12.008 -15.445 1 95.12 245 THR A C 1
ATOM 1939 O O . THR A 1 245 ? 6.707 -10.867 -14.984 1 95.12 245 THR A O 1
ATOM 1942 N N . VAL A 1 246 ? 7.902 -12.438 -16.016 1 95.19 246 VAL A N 1
ATOM 1943 C CA . VAL A 1 246 ? 9.133 -11.656 -16.062 1 95.19 246 VAL A CA 1
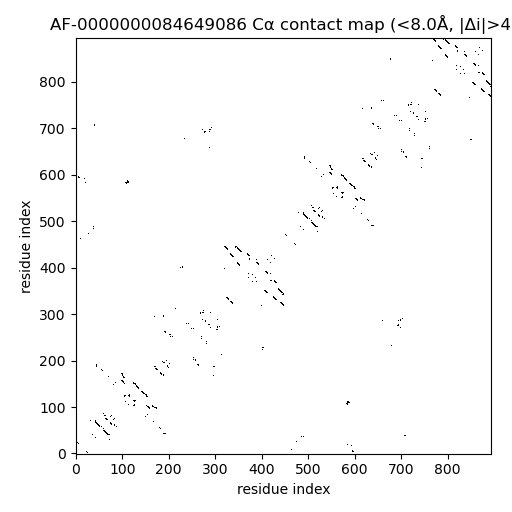ATOM 1944 C C . VAL A 1 246 ? 8.938 -10.453 -16.984 1 95.19 246 VAL A C 1
ATOM 1946 O O . VAL A 1 246 ? 9.297 -9.328 -16.641 1 95.19 246 VAL A O 1
ATOM 1949 N N . ASN A 1 247 ? 8.328 -10.648 -18.125 1 94 247 ASN A N 1
ATOM 1950 C CA . ASN A 1 247 ? 8.094 -9.586 -19.094 1 94 247 ASN A CA 1
ATOM 1951 C C . ASN A 1 247 ? 7.18 -8.5 -18.531 1 94 247 ASN A C 1
ATOM 1953 O O . ASN A 1 247 ? 7.367 -7.316 -18.797 1 94 247 ASN A O 1
ATOM 1957 N N . ARG A 1 248 ? 6.211 -8.945 -17.734 1 94.25 248 ARG A N 1
ATOM 1958 C CA . ARG A 1 248 ? 5.273 -8 -17.141 1 94.25 248 ARG A CA 1
ATOM 1959 C C . ARG A 1 248 ? 5.949 -7.172 -16.047 1 94.25 248 ARG A C 1
ATOM 1961 O O . ARG A 1 248 ? 5.625 -5.996 -15.867 1 94.25 248 ARG A O 1
ATOM 1968 N N . ALA A 1 249 ? 6.859 -7.754 -15.406 1 96.62 249 ALA A N 1
ATOM 1969 C CA . ALA A 1 249 ? 7.508 -7.098 -14.266 1 96.62 249 ALA A CA 1
ATOM 1970 C C . ALA A 1 249 ? 8.516 -6.059 -14.734 1 96.62 249 ALA A C 1
ATOM 1972 O O . ALA A 1 249 ? 8.664 -5 -14.117 1 96.62 249 ALA A O 1
ATOM 1973 N N . TYR A 1 250 ? 9.172 -6.238 -15.867 1 95.75 250 TYR A N 1
ATOM 1974 C CA . TYR A 1 250 ? 10.32 -5.449 -16.312 1 95.75 250 TYR A CA 1
ATOM 1975 C C . TYR A 1 250 ? 9.945 -3.98 -16.469 1 95.75 250 TYR A C 1
ATOM 1977 O O . TYR A 1 250 ? 10.609 -3.105 -15.906 1 95.75 250 TYR A O 1
ATOM 1985 N N . PRO A 1 251 ? 8.891 -3.633 -17.234 1 95.81 251 PRO A N 1
ATOM 1986 C CA . PRO A 1 251 ? 8.617 -2.209 -17.438 1 95.81 251 PRO A CA 1
ATOM 1987 C C . PRO A 1 251 ? 8.305 -1.467 -16.141 1 95.81 251 PRO A C 1
ATOM 1989 O O . PRO A 1 251 ? 8.594 -0.273 -16.031 1 95.81 251 PRO A O 1
ATOM 1992 N N . HIS A 1 252 ? 7.699 -2.16 -15.148 1 96.19 252 HIS A N 1
ATOM 1993 C CA . HIS A 1 252 ? 7.398 -1.518 -13.875 1 96.19 252 HIS A CA 1
ATOM 1994 C C . HIS A 1 252 ? 8.68 -1.13 -13.133 1 96.19 252 HIS A C 1
ATOM 1996 O O . HIS A 1 252 ? 8.797 -0.011 -12.633 1 96.19 252 HIS A O 1
ATOM 2002 N N . LEU A 1 253 ? 9.625 -2.021 -13.117 1 97.12 253 LEU A N 1
ATOM 2003 C CA . LEU A 1 253 ? 10.883 -1.732 -12.445 1 97.12 253 LEU A CA 1
ATOM 2004 C C . LEU A 1 253 ? 11.688 -0.695 -13.227 1 97.12 253 LEU A C 1
ATOM 2006 O O . LEU A 1 253 ? 12.305 0.193 -12.633 1 97.12 253 LEU A O 1
ATOM 2010 N N . ALA A 1 254 ? 11.68 -0.761 -14.555 1 96.44 254 ALA A N 1
ATOM 2011 C CA . ALA A 1 254 ? 12.359 0.218 -15.398 1 96.44 254 ALA A CA 1
ATOM 2012 C C . ALA A 1 254 ? 11.82 1.624 -15.148 1 96.44 254 ALA A C 1
ATOM 2014 O O . ALA A 1 254 ? 12.594 2.586 -15.078 1 96.44 254 ALA A O 1
ATOM 2015 N N . HIS A 1 255 ? 10.531 1.711 -15.031 1 95.94 255 HIS A N 1
ATOM 2016 C CA . HIS A 1 255 ? 9.898 2.998 -14.766 1 95.94 255 HIS A CA 1
ATOM 2017 C C . HIS A 1 255 ? 10.383 3.586 -13.445 1 95.94 255 HIS A C 1
ATOM 2019 O O . HIS A 1 255 ? 10.711 4.773 -13.375 1 95.94 255 HIS A O 1
ATOM 2025 N N . LEU A 1 256 ? 10.43 2.777 -12.375 1 96.94 256 LEU A N 1
ATOM 2026 C CA . LEU A 1 256 ? 10.898 3.227 -11.07 1 96.94 256 LEU A CA 1
ATOM 2027 C C . LEU A 1 256 ? 12.344 3.715 -11.148 1 96.94 256 LEU A C 1
ATOM 2029 O O . LEU A 1 256 ? 12.688 4.746 -10.562 1 96.94 256 LEU A O 1
ATOM 2033 N N . LEU A 1 257 ? 13.164 2.986 -11.875 1 96.19 257 LEU A N 1
ATOM 2034 C CA . LEU A 1 257 ? 14.578 3.328 -12.016 1 96.19 257 LEU A CA 1
ATOM 2035 C C . LEU A 1 257 ? 14.742 4.633 -12.781 1 96.19 257 LEU A C 1
ATOM 2037 O O . LEU A 1 257 ? 15.664 5.406 -12.508 1 96.19 257 LEU A O 1
ATOM 2041 N N . GLN A 1 258 ? 13.844 4.953 -13.719 1 95.38 258 GLN A N 1
ATOM 2042 C CA . GLN A 1 258 ? 13.922 6.152 -14.547 1 95.38 258 GLN A CA 1
ATOM 2043 C C . GLN A 1 258 ? 13.406 7.375 -13.789 1 95.38 258 GLN A C 1
ATOM 2045 O O . GLN A 1 258 ? 13.68 8.516 -14.18 1 95.38 258 GLN A O 1
ATOM 2050 N N . HIS A 1 259 ? 12.617 7.125 -12.812 1 95.25 259 HIS A N 1
ATOM 2051 C CA . HIS A 1 259 ? 12.023 8.219 -12.055 1 95.25 259 HIS A CA 1
ATOM 2052 C C . HIS A 1 259 ? 12.32 8.078 -10.562 1 95.25 259 HIS A C 1
ATOM 2054 O O . HIS A 1 259 ? 11.414 7.816 -9.766 1 95.25 259 HIS A O 1
ATOM 2060 N N . PRO A 1 260 ? 13.531 8.375 -10.125 1 94.75 260 PRO A N 1
ATOM 2061 C CA . PRO A 1 260 ? 13.992 8.133 -8.758 1 94.75 260 PRO A CA 1
ATOM 2062 C C . PRO A 1 260 ? 13.281 9.008 -7.73 1 94.75 260 PRO A C 1
ATOM 2064 O O . PRO A 1 260 ? 13.461 8.828 -6.523 1 94.75 260 PRO A O 1
ATOM 2067 N N . ARG A 1 261 ? 12.406 9.914 -8.117 1 94.19 261 ARG A N 1
ATOM 2068 C CA . ARG A 1 261 ? 11.641 10.75 -7.195 1 94.19 261 ARG A CA 1
ATOM 2069 C C . ARG A 1 261 ? 10.406 10.016 -6.688 1 94.19 261 ARG A C 1
ATOM 2071 O O . ARG A 1 261 ? 9.742 10.477 -5.762 1 94.19 261 ARG A O 1
ATOM 2078 N N . LEU A 1 262 ? 10.172 8.867 -7.234 1 94.81 262 LEU A N 1
ATOM 2079 C CA . LEU A 1 262 ? 9.047 8.07 -6.754 1 94.81 262 LEU A CA 1
ATOM 2080 C C . LEU A 1 262 ? 9.352 7.469 -5.387 1 94.81 262 LEU A C 1
ATOM 2082 O O . LEU A 1 262 ? 10.516 7.309 -5.02 1 94.81 262 LEU A O 1
ATOM 2086 N N . HIS A 1 263 ? 8.305 7.148 -4.695 1 95.38 263 HIS A N 1
ATOM 2087 C CA . HIS A 1 263 ? 8.414 6.715 -3.309 1 95.38 263 HIS A CA 1
ATOM 2088 C C . HIS A 1 263 ? 8.914 5.273 -3.221 1 95.38 263 HIS A C 1
ATOM 2090 O O . HIS A 1 263 ? 8.531 4.434 -4.039 1 95.38 263 HIS A O 1
ATOM 2096 N N . PRO A 1 264 ? 9.695 4.887 -2.223 1 96 264 PRO A N 1
ATOM 2097 C CA . PRO A 1 264 ? 10.211 3.527 -2.061 1 96 264 PRO A CA 1
ATOM 2098 C C . PRO A 1 264 ? 9.109 2.498 -1.838 1 96 264 PRO A C 1
ATOM 2100 O O . PRO A 1 264 ? 9.305 1.308 -2.092 1 96 264 PRO A O 1
ATOM 2103 N N . GLU A 1 265 ? 7.957 2.904 -1.314 1 95.69 265 GLU A N 1
ATOM 2104 C CA . GLU A 1 265 ? 6.824 1.999 -1.151 1 95.69 265 GLU A CA 1
ATOM 2105 C C . GLU A 1 265 ? 6.449 1.341 -2.477 1 95.69 265 GLU A C 1
ATOM 2107 O O . GLU A 1 265 ? 6.043 0.177 -2.504 1 95.69 265 GLU A O 1
ATOM 2112 N N . ARG A 1 266 ? 6.602 2.041 -3.561 1 95.56 266 ARG A N 1
ATOM 2113 C CA . ARG A 1 266 ? 6.301 1.501 -4.883 1 95.56 266 ARG A CA 1
ATOM 2114 C C . ARG A 1 266 ? 7.227 0.339 -5.223 1 95.56 266 ARG A C 1
ATOM 2116 O O . ARG A 1 266 ? 6.809 -0.633 -5.855 1 95.56 266 ARG A O 1
ATOM 2123 N N . LEU A 1 267 ? 8.5 0.537 -4.848 1 97.38 267 LEU A N 1
ATOM 2124 C CA . LEU A 1 267 ? 9.43 -0.567 -5.051 1 97.38 267 LEU A CA 1
ATOM 2125 C C . LEU A 1 267 ? 9.031 -1.775 -4.211 1 97.38 267 LEU A C 1
ATOM 2127 O O . LEU A 1 267 ? 9.078 -2.912 -4.688 1 97.38 267 LEU A O 1
ATOM 2131 N N . PHE A 1 268 ? 8.703 -1.558 -2.973 1 97.56 268 PHE A N 1
ATOM 2132 C CA . PHE A 1 268 ? 8.281 -2.635 -2.084 1 97.56 268 PHE A CA 1
ATOM 2133 C C . PHE A 1 268 ? 7.113 -3.404 -2.688 1 97.56 268 PHE A C 1
ATOM 2135 O O . PHE A 1 268 ? 7.145 -4.633 -2.762 1 97.56 268 PHE A O 1
ATOM 2142 N N . THR A 1 269 ? 6.004 -2.682 -3.059 1 96.94 269 THR A N 1
ATOM 2143 C CA . THR A 1 269 ? 4.812 -3.33 -3.588 1 96.94 269 THR A CA 1
ATOM 2144 C C . THR A 1 269 ? 5.133 -4.094 -4.871 1 96.94 269 THR A C 1
ATOM 2146 O O . THR A 1 269 ? 4.594 -5.176 -5.109 1 96.94 269 THR A O 1
ATOM 2149 N N . PHE A 1 270 ? 6.031 -3.498 -5.723 1 97.56 270 PHE A N 1
ATOM 2150 C CA . PHE A 1 270 ? 6.488 -4.188 -6.922 1 97.56 270 PHE A CA 1
ATOM 2151 C C . PHE A 1 270 ? 7.152 -5.512 -6.566 1 97.56 270 PHE A C 1
ATOM 2153 O O . PHE A 1 270 ? 6.82 -6.551 -7.137 1 97.56 270 PHE A O 1
ATOM 2160 N N . LEU A 1 271 ? 8.109 -5.461 -5.605 1 98 271 LEU A N 1
ATOM 2161 C CA . LEU A 1 271 ? 8.852 -6.656 -5.211 1 98 271 LEU A CA 1
ATO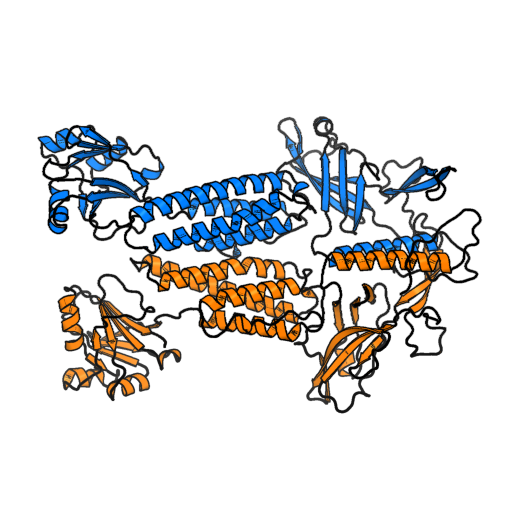M 2162 C C . LEU A 1 271 ? 7.918 -7.711 -4.629 1 98 271 LEU A C 1
ATOM 2164 O O . LEU A 1 271 ? 8.055 -8.898 -4.922 1 98 271 LEU A O 1
ATOM 2168 N N . ALA A 1 272 ? 7.031 -7.25 -3.756 1 97.81 272 ALA A N 1
ATOM 2169 C CA . ALA A 1 272 ? 6.082 -8.18 -3.146 1 97.81 272 ALA A CA 1
ATOM 2170 C C . ALA A 1 272 ? 5.242 -8.883 -4.207 1 97.81 272 ALA A C 1
ATOM 2172 O O . ALA A 1 272 ? 5.008 -10.086 -4.125 1 97.81 272 ALA A O 1
ATOM 2173 N N . ASP A 1 273 ? 4.766 -8.133 -5.195 1 97.31 273 ASP A N 1
ATOM 2174 C CA . ASP A 1 273 ? 3.99 -8.68 -6.309 1 97.31 273 ASP A CA 1
ATOM 2175 C C . ASP A 1 273 ? 4.809 -9.695 -7.098 1 97.31 273 ASP A C 1
ATOM 2177 O O . ASP A 1 273 ? 4.32 -10.781 -7.41 1 97.31 273 ASP A O 1
ATOM 2181 N N . LEU A 1 274 ? 6.031 -9.32 -7.426 1 97.25 274 LEU A N 1
ATOM 2182 C CA . LEU A 1 274 ? 6.914 -10.195 -8.195 1 97.25 274 LEU A CA 1
ATOM 2183 C C . LEU A 1 274 ? 7.176 -11.5 -7.438 1 97.25 274 LEU A C 1
ATOM 2185 O O . LEU A 1 274 ? 7.016 -12.586 -7.992 1 97.25 274 LEU A O 1
ATOM 2189 N N . VAL A 1 275 ? 7.555 -11.398 -6.145 1 96.94 275 VAL A N 1
ATOM 2190 C CA . VAL A 1 275 ? 7.898 -12.562 -5.332 1 96.94 275 VAL A CA 1
ATOM 2191 C C . VAL A 1 275 ? 6.691 -13.484 -5.215 1 96.94 275 VAL A C 1
ATOM 2193 O O . VAL A 1 275 ? 6.809 -14.695 -5.414 1 96.94 275 VAL A O 1
ATOM 2196 N N . SER A 1 276 ? 5.539 -12.906 -4.898 1 96.81 276 SER A N 1
ATOM 2197 C CA . SER A 1 276 ? 4.34 -13.727 -4.734 1 96.81 276 SER A CA 1
ATOM 2198 C C . SER A 1 276 ? 3.963 -14.422 -6.035 1 96.81 276 SER A C 1
ATOM 2200 O O . SER A 1 276 ? 3.512 -15.57 -6.02 1 96.81 276 SER A O 1
ATOM 2202 N N . SER A 1 277 ? 4.082 -13.75 -7.188 1 95.5 277 SER A N 1
ATOM 2203 C CA . SER A 1 277 ? 3.85 -14.359 -8.492 1 95.5 277 SER A CA 1
ATOM 2204 C C . SER A 1 277 ? 4.801 -15.523 -8.734 1 95.5 277 SER A C 1
ATOM 2206 O O . SER A 1 277 ? 4.375 -16.609 -9.164 1 95.5 277 SER A O 1
ATOM 2208 N N . LEU A 1 278 ? 6.07 -15.305 -8.398 1 93.75 278 LEU A N 1
ATOM 2209 C CA . LEU A 1 278 ? 7.098 -16.312 -8.641 1 93.75 278 LEU A CA 1
ATOM 2210 C C . LEU A 1 278 ? 6.91 -17.516 -7.719 1 93.75 278 LEU A C 1
ATOM 2212 O O . LEU A 1 278 ? 7.348 -18.625 -8.039 1 93.75 278 LEU A O 1
ATOM 2216 N N . MET A 1 279 ? 6.25 -17.328 -6.617 1 91.19 279 MET A N 1
ATOM 2217 C CA . MET A 1 279 ? 5.988 -18.406 -5.676 1 91.19 279 MET A CA 1
ATOM 2218 C C . MET A 1 279 ? 5.117 -19.484 -6.312 1 91.19 279 MET A C 1
ATOM 2220 O O . MET A 1 279 ? 5.078 -20.625 -5.832 1 91.19 279 MET A O 1
ATOM 2224 N N . THR A 1 280 ? 4.383 -19.141 -7.352 1 89.38 280 THR A N 1
ATOM 2225 C CA . THR A 1 280 ? 3.551 -20.109 -8.055 1 89.38 280 THR A CA 1
ATOM 2226 C C . THR A 1 280 ? 4.41 -21.188 -8.719 1 89.38 280 THR A C 1
ATOM 2228 O O . THR A 1 280 ? 3.947 -22.297 -8.945 1 89.38 280 THR A O 1
ATOM 2231 N N . PHE A 1 281 ? 5.648 -20.875 -9.016 1 85.56 281 PHE A N 1
ATOM 2232 C CA . PHE A 1 281 ? 6.527 -21.766 -9.758 1 85.56 281 PHE A CA 1
ATOM 2233 C C . PHE A 1 281 ? 7.434 -22.547 -8.812 1 85.56 281 PHE A C 1
ATOM 2235 O O . PHE A 1 281 ? 8.203 -23.406 -9.242 1 85.56 281 PHE A O 1
ATOM 2242 N N . SER A 1 282 ? 7.367 -22.156 -7.594 1 78.25 282 SER A N 1
ATOM 2243 C CA . SER A 1 282 ? 8.25 -22.766 -6.613 1 78.25 282 SER A CA 1
ATOM 2244 C C . SER A 1 282 ? 7.512 -23.078 -5.316 1 78.25 282 SER A C 1
ATOM 2246 O O . SER A 1 282 ? 6.578 -22.359 -4.941 1 78.25 282 SER A O 1
ATOM 2248 N N . MET A 1 283 ? 7.941 -24.125 -4.66 1 72.75 283 MET A N 1
ATOM 2249 C CA . MET A 1 283 ? 7.324 -24.516 -3.389 1 72.75 283 MET A CA 1
ATOM 2250 C C . MET A 1 283 ? 8.203 -24.094 -2.213 1 72.75 283 MET A C 1
ATOM 2252 O O . MET A 1 283 ? 7.938 -24.469 -1.07 1 72.75 283 MET A O 1
ATOM 2256 N N . SER A 1 284 ? 9.141 -23.359 -2.445 1 75.19 284 SER A N 1
ATOM 2257 C CA . SER A 1 284 ? 10.141 -23.031 -1.438 1 75.19 284 SER A CA 1
ATOM 2258 C C . SER A 1 284 ? 9.617 -21.984 -0.455 1 75.19 284 SER A C 1
ATOM 2260 O O . SER A 1 284 ? 10.094 -21.906 0.678 1 75.19 284 SER A O 1
ATOM 2262 N N . HIS A 1 285 ? 8.641 -21.172 -0.947 1 82.69 285 HIS A N 1
ATOM 2263 C CA . HIS A 1 285 ? 8.117 -20.109 -0.112 1 82.69 285 HIS A CA 1
ATOM 2264 C C . HIS A 1 285 ? 6.598 -20.125 -0.062 1 82.69 285 HIS A C 1
ATOM 2266 O O . HIS A 1 285 ? 5.953 -20.719 -0.935 1 82.69 285 HIS A O 1
ATOM 2272 N N . ARG A 1 286 ? 6.113 -19.641 1.074 1 86.12 286 ARG A N 1
ATOM 2273 C CA . ARG A 1 286 ? 4.676 -19.469 1.255 1 86.12 286 ARG A CA 1
ATOM 2274 C C . ARG A 1 286 ? 4.297 -18 1.331 1 86.12 286 ARG A C 1
ATOM 2276 O O . ARG A 1 286 ? 5.145 -17.156 1.623 1 86.12 286 ARG A O 1
ATOM 2283 N N . LEU A 1 287 ? 3.07 -17.672 1.068 1 91.94 287 LEU A N 1
ATOM 2284 C CA . LEU A 1 287 ? 2.592 -16.297 1.069 1 91.94 287 LEU A CA 1
ATOM 2285 C C . LEU A 1 287 ? 2.812 -15.641 2.43 1 91.94 287 LEU A C 1
ATOM 2287 O O . LEU A 1 287 ? 3.094 -14.445 2.512 1 91.94 287 LEU A O 1
ATOM 2291 N N . GLY A 1 288 ? 2.695 -16.359 3.463 1 90.56 288 GLY A N 1
ATOM 2292 C CA . GLY A 1 288 ? 2.883 -15.852 4.812 1 90.56 288 GLY A CA 1
ATOM 2293 C C . GLY A 1 288 ? 4.305 -15.398 5.086 1 90.56 288 GLY A C 1
ATOM 2294 O O . GLY A 1 288 ? 4.559 -14.695 6.062 1 90.56 288 GLY A O 1
ATOM 2295 N N . ASP A 1 289 ? 5.234 -15.742 4.258 1 91.5 289 ASP A N 1
ATOM 2296 C CA . ASP A 1 289 ? 6.637 -15.375 4.426 1 91.5 289 ASP A CA 1
ATOM 2297 C C . ASP A 1 289 ? 6.887 -13.938 3.979 1 91.5 289 ASP A C 1
ATOM 2299 O O . ASP A 1 289 ? 7.945 -13.367 4.25 1 91.5 289 ASP A O 1
ATOM 2303 N N . LEU A 1 290 ? 5.953 -13.383 3.258 1 95.62 290 LEU A N 1
ATOM 2304 C CA . LEU A 1 290 ? 6.121 -12.023 2.762 1 95.62 290 LEU A CA 1
ATOM 2305 C C . LEU A 1 290 ? 6.176 -11.023 3.916 1 95.62 290 LEU A C 1
ATOM 2307 O O . LEU A 1 290 ? 5.316 -11.047 4.797 1 95.62 290 LEU A O 1
ATOM 2311 N N . PRO A 1 291 ? 7.168 -10.203 3.986 1 96.12 291 PRO A N 1
ATOM 2312 C CA . PRO A 1 291 ? 7.258 -9.203 5.051 1 96.12 291 PRO A CA 1
ATOM 2313 C C . PRO A 1 291 ? 6.266 -8.055 4.863 1 96.12 291 PRO A C 1
ATOM 2315 O O . PRO A 1 291 ? 5.684 -7.906 3.785 1 96.12 291 PRO A O 1
ATOM 2318 N N . ALA A 1 292 ? 6.086 -7.297 5.914 1 95.88 292 ALA A N 1
ATOM 2319 C CA . ALA A 1 292 ? 5.316 -6.055 5.848 1 95.88 292 ALA A CA 1
ATOM 2320 C C . ALA A 1 292 ? 6.23 -4.859 5.586 1 95.88 292 ALA A C 1
ATOM 2322 O O . ALA A 1 292 ? 7.406 -4.879 5.953 1 95.88 292 ALA A O 1
ATOM 2323 N N . TYR A 1 293 ? 5.684 -3.906 4.898 1 95.44 293 TYR A N 1
ATOM 2324 C CA . TYR A 1 293 ? 6.441 -2.672 4.719 1 95.44 293 TYR A CA 1
ATOM 2325 C C . TYR A 1 293 ? 6.527 -1.892 6.023 1 95.44 293 TYR A C 1
ATOM 2327 O O . TYR A 1 293 ? 5.512 -1.644 6.676 1 95.44 293 TYR A O 1
ATOM 2335 N N . ARG A 1 294 ? 7.719 -1.544 6.457 1 94.88 294 ARG A N 1
ATOM 2336 C CA . ARG A 1 294 ? 7.969 -0.683 7.609 1 94.88 294 ARG A CA 1
ATOM 2337 C C . ARG A 1 294 ? 8.703 0.586 7.191 1 94.88 294 ARG A C 1
ATOM 2339 O O . ARG A 1 294 ? 9.922 0.572 7.02 1 94.88 294 ARG A O 1
ATOM 2346 N N . HIS A 1 295 ? 7.969 1.625 7.137 1 94.19 295 HIS A N 1
ATOM 2347 C CA . HIS A 1 295 ? 8.539 2.867 6.629 1 94.19 295 HIS A CA 1
ATOM 2348 C C . HIS A 1 295 ? 9.664 3.367 7.531 1 94.19 295 HIS A C 1
ATOM 2350 O O . HIS A 1 295 ? 10.656 3.924 7.051 1 94.19 295 HIS A O 1
ATOM 2356 N N . GLU A 1 296 ? 9.578 3.172 8.82 1 93.38 296 GLU A N 1
ATOM 2357 C CA . GLU A 1 296 ? 10.562 3.654 9.789 1 93.38 296 GLU A CA 1
ATOM 2358 C C . GLU A 1 296 ? 11.867 2.873 9.688 1 93.38 296 GLU A C 1
ATOM 2360 O O . GLU A 1 296 ? 12.914 3.338 10.141 1 93.38 296 GLU A O 1
ATOM 2365 N N . ASP A 1 297 ? 11.711 1.648 9.18 1 92.69 297 ASP A N 1
ATOM 2366 C CA . ASP A 1 297 ? 12.867 0.783 8.977 1 92.69 297 ASP A CA 1
ATOM 2367 C C . ASP A 1 297 ? 12.68 -0.122 7.762 1 92.69 297 ASP A C 1
ATOM 2369 O O . ASP A 1 297 ? 12.477 -1.33 7.906 1 92.69 297 ASP A O 1
ATOM 2373 N N . PRO A 1 298 ? 12.906 0.482 6.609 1 94.06 298 PRO A N 1
ATOM 2374 C CA . PRO A 1 298 ? 12.555 -0.263 5.398 1 94.06 298 PRO A CA 1
ATOM 2375 C C . PRO A 1 298 ? 13.617 -1.284 5.004 1 94.06 298 PRO A C 1
ATOM 2377 O O . PRO A 1 298 ? 13.375 -2.133 4.145 1 94.06 298 PRO A O 1
ATOM 2380 N N . THR A 1 299 ? 14.75 -1.264 5.637 1 92.94 299 THR A N 1
ATOM 2381 C CA . THR A 1 299 ? 15.906 -2.049 5.219 1 92.94 299 THR A CA 1
ATOM 2382 C C . THR A 1 299 ? 15.57 -3.539 5.207 1 92.94 299 THR A C 1
ATOM 2384 O O . THR A 1 299 ? 15.688 -4.199 4.172 1 92.94 299 THR A O 1
ATOM 2387 N N . ALA A 1 300 ? 15.086 -4 6.273 1 93.5 300 ALA A N 1
ATOM 2388 C CA . ALA A 1 300 ? 14.906 -5.438 6.453 1 93.5 300 ALA A CA 1
ATOM 2389 C C . ALA A 1 300 ? 13.883 -5.992 5.465 1 93.5 300 ALA A C 1
ATOM 2391 O O . ALA A 1 300 ? 14.125 -7.02 4.824 1 93.5 300 ALA A O 1
ATOM 2392 N N . SER A 1 301 ? 12.75 -5.371 5.297 1 95.56 301 SER A N 1
ATOM 2393 C CA . SER A 1 301 ? 11.68 -5.855 4.438 1 95.56 301 SER A CA 1
ATOM 2394 C C . SER A 1 301 ? 12.094 -5.828 2.969 1 95.56 301 SER A C 1
ATOM 2396 O O . SER A 1 301 ? 11.844 -6.785 2.23 1 95.56 301 SER A O 1
ATOM 2398 N N . LEU A 1 302 ? 12.781 -4.789 2.547 1 96.06 302 LEU A N 1
ATOM 2399 C CA . LEU A 1 302 ? 13.172 -4.656 1.149 1 96.06 302 LEU A CA 1
ATOM 2400 C C . LEU A 1 302 ? 14.266 -5.66 0.795 1 96.06 302 LEU A C 1
ATOM 2402 O O . LEU A 1 302 ? 14.227 -6.277 -0.273 1 96.06 302 LEU A O 1
ATOM 2406 N N . TYR A 1 303 ? 15.211 -5.879 1.728 1 95.12 303 TYR A N 1
ATOM 2407 C CA . TYR A 1 303 ? 16.266 -6.852 1.488 1 95.12 303 TYR A CA 1
ATOM 2408 C C . TYR A 1 303 ? 15.711 -8.266 1.435 1 95.12 303 TYR A C 1
ATOM 2410 O O . TYR A 1 303 ? 16.125 -9.078 0.601 1 95.12 303 TYR A O 1
ATOM 2418 N N . ARG A 1 304 ? 14.828 -8.531 2.318 1 96.25 304 ARG A N 1
ATOM 2419 C CA . ARG A 1 304 ? 14.219 -9.859 2.338 1 96.25 304 ARG A CA 1
ATOM 2420 C C . ARG A 1 304 ? 13.5 -10.148 1.025 1 96.25 304 ARG A C 1
ATOM 2422 O O . ARG A 1 304 ? 13.664 -11.227 0.447 1 96.25 304 ARG A O 1
ATOM 2429 N N . LEU A 1 305 ? 12.711 -9.219 0.542 1 97.25 305 LEU A N 1
ATOM 2430 C CA . LEU A 1 305 ? 11.984 -9.398 -0.711 1 97.25 305 LEU A CA 1
ATOM 2431 C C . LEU A 1 305 ? 12.945 -9.539 -1.885 1 97.25 305 LEU A C 1
ATOM 2433 O O . LEU A 1 305 ? 12.727 -10.359 -2.777 1 97.25 305 LEU A O 1
ATOM 2437 N N . ASP A 1 306 ? 14 -8.688 -1.88 1 96.81 306 ASP A N 1
ATOM 2438 C CA . ASP A 1 306 ? 15 -8.758 -2.943 1 96.81 306 ASP A CA 1
ATOM 2439 C C . ASP A 1 306 ? 15.672 -10.133 -2.969 1 96.81 306 ASP A C 1
ATOM 2441 O O . ASP A 1 306 ? 15.82 -10.734 -4.035 1 96.81 306 ASP A O 1
ATOM 2445 N N . SER A 1 307 ? 16.031 -10.586 -1.808 1 95.5 307 SER A N 1
ATOM 2446 C CA . SER A 1 307 ? 16.656 -11.898 -1.697 1 95.5 307 SER A CA 1
ATOM 2447 C C . SER A 1 307 ? 15.727 -13 -2.197 1 95.5 307 SER A C 1
ATOM 2449 O O . SER A 1 307 ? 16.141 -13.883 -2.947 1 95.5 307 SER A O 1
ATOM 2451 N N . MET A 1 308 ? 14.477 -12.969 -1.807 1 94.94 308 MET A N 1
ATOM 2452 C CA . MET A 1 308 ? 13.484 -13.945 -2.25 1 94.94 308 MET A CA 1
ATOM 2453 C C . MET A 1 308 ? 13.328 -13.906 -3.768 1 94.94 308 MET A C 1
ATOM 2455 O O . MET A 1 308 ? 13.273 -14.953 -4.414 1 94.94 308 MET A O 1
ATOM 2459 N N . ALA A 1 309 ? 13.242 -12.688 -4.332 1 96.38 309 ALA A N 1
ATOM 2460 C CA . ALA A 1 309 ? 13.062 -12.523 -5.773 1 96.38 309 ALA A CA 1
ATOM 2461 C C . ALA A 1 309 ? 14.227 -13.148 -6.539 1 96.38 309 ALA A C 1
ATOM 2463 O O . ALA A 1 309 ? 14.016 -13.914 -7.484 1 96.38 309 ALA A O 1
ATOM 2464 N N . ARG A 1 310 ? 15.383 -12.875 -6.07 1 93.25 310 ARG A N 1
ATOM 2465 C CA . ARG A 1 310 ? 16.562 -13.391 -6.75 1 93.25 310 ARG A CA 1
ATOM 2466 C C . ARG A 1 310 ? 16.641 -14.914 -6.625 1 93.25 310 ARG A C 1
ATOM 2468 O O . ARG A 1 310 ? 16.953 -15.602 -7.598 1 93.25 310 ARG A O 1
ATOM 2475 N N . GLU A 1 311 ? 16.391 -15.398 -5.477 1 90.25 311 GLU A N 1
ATOM 2476 C CA . GLU A 1 311 ? 16.375 -16.844 -5.262 1 90.25 311 GLU A CA 1
ATOM 2477 C C . GLU A 1 311 ? 15.367 -17.531 -6.176 1 90.25 311 GLU A C 1
ATOM 2479 O O . GLU A 1 311 ? 15.695 -18.531 -6.828 1 90.25 311 GLU A O 1
ATOM 2484 N N . LEU A 1 312 ? 14.188 -17.016 -6.227 1 90.94 312 LEU A N 1
ATOM 2485 C CA . LEU A 1 312 ? 13.125 -17.625 -7.016 1 90.94 312 LEU A CA 1
ATOM 2486 C C . LEU A 1 312 ? 13.43 -17.531 -8.508 1 90.94 312 LEU A C 1
ATOM 2488 O O . LEU A 1 312 ? 13.195 -18.484 -9.25 1 90.94 312 LEU A O 1
ATOM 2492 N N . LEU A 1 313 ? 13.945 -16.391 -8.93 1 90.44 313 LEU A N 1
ATOM 2493 C CA . LEU A 1 313 ? 14.289 -16.219 -10.336 1 90.44 313 LEU A CA 1
ATOM 2494 C C . LEU A 1 313 ? 15.406 -17.188 -10.742 1 90.44 313 LEU A C 1
ATOM 2496 O O . LEU A 1 313 ? 15.469 -17.609 -11.898 1 90.44 313 LEU A O 1
ATOM 2500 N N . ASP A 1 314 ? 16.125 -17.531 -9.766 1 82.12 314 ASP A N 1
ATOM 2501 C CA . ASP A 1 314 ? 17.234 -18.453 -10.039 1 82.12 314 ASP A CA 1
ATOM 2502 C C . ASP A 1 314 ? 16.766 -19.906 -10.062 1 82.12 314 ASP A C 1
ATOM 2504 O O . ASP A 1 314 ? 17.234 -20.703 -10.867 1 82.12 314 ASP A O 1
ATOM 2508 N N . THR A 1 315 ? 15.781 -20.25 -9.211 1 73.88 315 THR A N 1
ATOM 2509 C CA . THR A 1 315 ? 15.391 -21.625 -8.992 1 73.88 315 THR A CA 1
ATOM 2510 C C . THR A 1 315 ? 14.242 -22.031 -9.906 1 73.88 315 THR A C 1
ATOM 2512 O O . THR A 1 315 ? 14.07 -23.203 -10.234 1 73.88 315 THR A O 1
ATOM 2515 N N . VAL A 1 316 ? 13.273 -21.172 -10.094 1 65.94 316 VAL A N 1
ATOM 2516 C CA . VAL A 1 316 ? 12.008 -21.5 -10.75 1 65.94 316 VAL A CA 1
ATOM 2517 C C . VAL A 1 316 ? 12.273 -21.938 -12.188 1 65.94 316 VAL A C 1
ATOM 2519 O O . VAL A 1 316 ? 11.367 -22.406 -12.875 1 65.94 316 VAL A O 1
ATOM 2522 N N . VAL A 1 317 ? 13.43 -21.797 -12.703 1 55.5 317 VAL A N 1
ATOM 2523 C CA . VAL A 1 317 ? 13.602 -22.328 -14.055 1 55.5 317 VAL A CA 1
ATOM 2524 C C . VAL A 1 317 ? 13.578 -23.844 -14.016 1 55.5 317 VAL A C 1
ATOM 2526 O O . VAL A 1 317 ? 14.391 -24.469 -13.336 1 55.5 317 VAL A O 1
ATOM 2529 N N . PRO A 1 318 ? 12.359 -24.453 -14.07 1 50.31 318 PRO A N 1
ATOM 2530 C CA . PRO A 1 318 ? 12.32 -25.922 -14.133 1 50.31 318 PRO A CA 1
ATOM 2531 C C . PRO A 1 318 ? 13.609 -26.516 -14.695 1 50.31 318 PRO A C 1
ATOM 2533 O O . PRO A 1 318 ? 14.18 -25.984 -15.648 1 50.31 318 PRO A O 1
ATOM 2536 N N . ASN A 1 319 ? 14.383 -26.875 -13.719 1 50.5 319 ASN A N 1
ATOM 2537 C CA . ASN A 1 319 ? 15.57 -27.641 -14.062 1 50.5 319 ASN A CA 1
ATOM 2538 C C . ASN A 1 319 ? 15.32 -28.547 -15.273 1 50.5 319 ASN A C 1
ATOM 2540 O O . ASN A 1 319 ? 14.438 -29.406 -15.242 1 50.5 319 ASN A O 1
ATOM 2544 N N . GLN A 1 320 ? 15.531 -27.953 -16.312 1 54.5 320 GLN A N 1
ATOM 2545 C CA . GLN A 1 320 ? 15.828 -28.328 -17.688 1 54.5 320 GLN A CA 1
ATOM 2546 C C . GLN A 1 320 ? 16.844 -29.469 -17.75 1 54.5 320 GLN A C 1
ATOM 2548 O O . GLN A 1 320 ? 17.562 -29.703 -16.781 1 54.5 320 GLN A O 1
ATOM 2553 N N . TYR A 1 321 ? 16.594 -30.422 -18.328 1 62.09 321 TYR A N 1
ATOM 2554 C CA . TYR A 1 321 ? 17.703 -31.234 -18.781 1 62.09 321 TYR A CA 1
ATOM 2555 C C . TYR A 1 321 ? 18.797 -30.375 -19.406 1 62.09 321 TYR A C 1
ATOM 2557 O O . TYR A 1 321 ? 18.531 -29.266 -19.875 1 62.09 321 TYR A O 1
ATOM 2565 N N . ILE A 1 322 ? 19.969 -30.438 -18.891 1 70.81 322 ILE A N 1
ATOM 2566 C CA . ILE A 1 322 ? 21.125 -29.828 -19.547 1 70.81 322 ILE A CA 1
ATOM 2567 C C . ILE A 1 322 ? 21.484 -30.641 -20.797 1 70.81 322 ILE A C 1
ATOM 2569 O O . ILE A 1 322 ? 21.844 -31.812 -20.703 1 70.81 322 ILE A O 1
ATOM 2573 N N . PRO A 1 323 ? 21.141 -30 -21.969 1 75.94 323 PRO A N 1
ATOM 2574 C CA . PRO A 1 323 ? 21.609 -30.719 -23.156 1 75.94 323 PRO A CA 1
ATOM 2575 C C . PRO A 1 323 ? 23.125 -30.812 -23.219 1 75.94 323 PRO A C 1
ATOM 2577 O O . PRO A 1 323 ? 23.828 -29.812 -22.969 1 75.94 323 PRO A O 1
ATOM 2580 N N . ILE A 1 324 ? 23.672 -31.969 -23.391 1 86.12 324 ILE A N 1
ATOM 2581 C CA . ILE A 1 324 ? 25.094 -32.188 -23.562 1 86.12 324 ILE A CA 1
ATOM 2582 C C . ILE A 1 324 ? 25.391 -32.562 -25.016 1 86.12 324 ILE A C 1
ATOM 2584 O O . ILE A 1 324 ? 24.953 -33.594 -25.5 1 86.12 324 ILE A O 1
ATOM 2588 N N . ALA A 1 325 ? 26.016 -31.625 -25.641 1 84.5 325 ALA A N 1
ATOM 2589 C CA . ALA A 1 325 ? 26.375 -31.875 -27.047 1 84.5 325 ALA A CA 1
ATOM 2590 C C . ALA A 1 325 ? 27.328 -33.062 -27.156 1 84.5 325 ALA A C 1
ATOM 2592 O O . ALA A 1 325 ? 28.312 -33.156 -26.406 1 84.5 325 ALA A O 1
ATOM 2593 N N . LEU A 1 326 ? 27.031 -33.969 -28.094 1 91.94 326 LEU A N 1
ATOM 2594 C CA . LEU A 1 326 ? 27.922 -35.094 -28.391 1 91.94 326 LEU A CA 1
ATOM 2595 C C . LEU A 1 326 ? 28.797 -34.781 -29.594 1 91.94 326 LEU A C 1
ATOM 2597 O O . LEU A 1 326 ? 28.281 -34.531 -30.688 1 91.94 326 LEU A O 1
ATOM 2601 N N . GLU A 1 327 ? 30.047 -34.75 -29.359 1 91.69 327 GLU A N 1
ATOM 2602 C CA . GLU A 1 327 ? 31.016 -34.5 -30.438 1 91.69 327 GLU A CA 1
ATOM 2603 C C . GLU A 1 327 ? 31.453 -35.812 -31.062 1 91.69 327 GLU A C 1
ATOM 2605 O O . GLU A 1 327 ? 31.875 -36.75 -30.359 1 91.69 327 GLU A O 1
ATOM 2610 N N . GLN A 1 328 ? 31.344 -35.812 -32.375 1 92.5 328 GLN A N 1
ATOM 2611 C CA . GLN A 1 328 ? 31.859 -37 -33.062 1 92.5 328 GLN A CA 1
ATOM 2612 C C . GLN A 1 328 ? 33.375 -36.938 -33.219 1 92.5 328 GLN A C 1
ATOM 2614 O O . GLN A 1 328 ? 33.875 -36.125 -34 1 92.5 328 GLN A O 1
ATOM 2619 N N . THR A 1 329 ? 34.156 -37.688 -32.531 1 90.38 329 THR A N 1
ATOM 2620 C CA . THR A 1 329 ? 35.594 -37.656 -32.562 1 90.38 329 THR A CA 1
ATOM 2621 C C . THR A 1 329 ? 36.156 -38.562 -33.688 1 90.38 329 THR A C 1
ATOM 2623 O O . THR A 1 329 ? 37.188 -38.25 -34.25 1 90.38 329 THR A O 1
ATOM 2626 N N . LYS A 1 330 ? 35.656 -39.656 -34 1 89.06 330 LYS A N 1
ATOM 2627 C CA . LYS A 1 330 ? 35.906 -40.562 -35.125 1 89.06 330 LYS A CA 1
ATOM 2628 C C . LYS A 1 330 ? 34.625 -41.219 -35.594 1 89.06 330 LYS A C 1
ATOM 2630 O O . LYS A 1 330 ? 33.562 -41.125 -34.938 1 89.06 330 LYS A O 1
ATOM 2635 N N . PRO A 1 331 ? 34.719 -41.781 -36.781 1 89.25 331 PRO A N 1
ATOM 2636 C CA . PRO A 1 331 ? 33.5 -42.438 -37.25 1 89.25 331 PRO A CA 1
ATOM 2637 C C . PRO A 1 331 ? 32.875 -43.344 -36.219 1 89.25 331 PRO A C 1
ATOM 2639 O O . PRO A 1 331 ? 33.594 -44.188 -35.625 1 89.25 331 PRO A O 1
ATOM 2642 N N . SER A 1 332 ? 31.641 -43.156 -35.875 1 92.81 332 SER A N 1
ATOM 2643 C CA . SER A 1 332 ? 30.828 -44 -35 1 92.81 332 SER A CA 1
ATOM 2644 C C . SER A 1 332 ? 31.078 -43.719 -33.531 1 92.81 332 SER A C 1
ATOM 2646 O O . SER A 1 332 ? 30.531 -44.375 -32.656 1 92.81 332 SER A O 1
ATOM 2648 N N . TYR A 1 333 ? 32.062 -42.875 -33.219 1 94.38 333 TYR A N 1
ATOM 2649 C CA . TYR A 1 333 ? 32.344 -42.531 -31.844 1 94.38 333 TYR A CA 1
ATOM 2650 C C . TYR A 1 333 ? 31.922 -41.125 -31.5 1 94.38 333 TYR A C 1
ATOM 2652 O O . TYR A 1 333 ? 32.25 -40.188 -32.219 1 94.38 333 TYR A O 1
ATOM 2660 N N . PHE A 1 334 ? 31.125 -40.969 -30.453 1 95.69 334 PHE A N 1
ATOM 2661 C CA . PHE A 1 334 ? 30.594 -39.688 -29.953 1 95.69 334 PHE A CA 1
ATOM 2662 C C . PHE A 1 334 ? 30.969 -39.469 -28.5 1 95.69 334 PHE A C 1
ATOM 2664 O O . PHE A 1 334 ? 30.922 -40.406 -27.688 1 95.69 334 PHE A O 1
ATOM 2671 N N . VAL A 1 335 ? 31.391 -38.312 -28.125 1 95.19 335 VAL A N 1
ATOM 2672 C CA . VAL A 1 335 ? 31.812 -38.031 -26.75 1 95.19 335 VAL A CA 1
ATOM 2673 C C . VAL A 1 335 ? 31.109 -36.781 -26.234 1 95.19 335 VAL A C 1
ATOM 2675 O O . VAL A 1 335 ? 31.016 -35.781 -26.938 1 95.19 335 VAL A O 1
ATOM 2678 N N . GLY A 1 336 ? 30.469 -36.875 -25.094 1 94.25 336 GLY A N 1
ATOM 2679 C CA . GLY A 1 336 ? 29.906 -35.781 -24.344 1 94.25 336 GLY A CA 1
ATOM 2680 C C . GLY A 1 336 ? 30.719 -35.406 -23.109 1 94.25 336 GLY A C 1
ATOM 2681 O O . GLY A 1 336 ? 31.094 -36.281 -22.328 1 94.25 336 GLY A O 1
ATOM 2682 N N . ARG A 1 337 ? 30.984 -34.188 -22.953 1 92.31 337 ARG A N 1
ATOM 2683 C CA . ARG A 1 337 ? 31.781 -33.719 -21.828 1 92.31 337 ARG A CA 1
ATOM 2684 C C . ARG A 1 337 ? 30.891 -33.25 -20.688 1 92.31 337 ARG A C 1
ATOM 2686 O O . ARG A 1 337 ? 29.859 -32.594 -20.922 1 92.31 337 ARG A O 1
ATOM 2693 N N . LEU A 1 338 ? 31.234 -33.625 -19.547 1 90.12 338 LEU A N 1
ATOM 2694 C CA . LEU A 1 338 ? 30.469 -33.312 -18.344 1 90.12 338 LEU A CA 1
ATOM 2695 C C . LEU A 1 338 ? 31.188 -32.312 -17.484 1 90.12 338 LEU A C 1
ATOM 2697 O O . LEU A 1 338 ? 31.266 -32.469 -16.266 1 90.12 338 LEU A O 1
ATOM 2701 N N . HIS A 1 339 ? 31.688 -31.234 -18 1 80.62 339 HIS A N 1
ATOM 2702 C CA . HIS A 1 339 ? 32.5 -30.266 -17.25 1 80.62 339 HIS A CA 1
ATOM 2703 C C . HIS A 1 339 ? 31.625 -29.375 -16.375 1 80.62 339 HIS A C 1
ATOM 2705 O O . HIS A 1 339 ? 32.125 -28.578 -15.586 1 80.62 339 HIS A O 1
ATOM 2711 N N . ASP A 1 340 ? 30.422 -29.5 -16.391 1 75.12 340 ASP A N 1
ATOM 2712 C CA . ASP A 1 340 ? 29.484 -28.734 -15.57 1 75.12 340 ASP A CA 1
ATOM 2713 C C . ASP A 1 340 ? 29.312 -29.406 -14.203 1 75.12 340 ASP A C 1
ATOM 2715 O O . ASP A 1 340 ? 28.906 -30.562 -14.117 1 75.12 340 ASP A O 1
ATOM 2719 N N . SER A 1 341 ? 29.656 -28.766 -13.18 1 73.69 341 SER A N 1
ATOM 2720 C CA . SER A 1 341 ? 29.594 -29.297 -11.828 1 73.69 341 SER A CA 1
ATOM 2721 C C . SER A 1 341 ? 28.172 -29.672 -11.445 1 73.69 341 SER A C 1
ATOM 2723 O O . SER A 1 341 ? 27.953 -30.484 -10.547 1 73.69 341 SER A O 1
ATOM 2725 N N . ARG A 1 342 ? 27.141 -29.109 -12.062 1 68.38 342 ARG A N 1
ATOM 2726 C CA . ARG A 1 342 ? 25.734 -29.391 -11.758 1 68.38 342 ARG A CA 1
ATOM 2727 C C . ARG A 1 342 ? 25.375 -30.812 -12.172 1 68.38 342 ARG A C 1
ATOM 2729 O O . ARG A 1 342 ? 24.359 -31.344 -11.719 1 68.38 342 ARG A O 1
ATOM 2736 N N . LEU A 1 343 ? 26.312 -31.5 -12.984 1 78.62 343 LEU A N 1
ATOM 2737 C CA . LEU A 1 343 ? 25.953 -32.781 -13.617 1 78.62 343 LEU A CA 1
ATOM 2738 C C . LEU A 1 343 ? 26.312 -33.938 -12.711 1 78.62 343 LEU A C 1
ATOM 2740 O O . LEU A 1 343 ? 25.984 -35.094 -13.016 1 78.62 343 LEU A O 1
ATOM 2744 N N . VAL A 1 344 ? 26.969 -33.688 -11.586 1 74.62 344 VAL A N 1
ATOM 2745 C CA . VAL A 1 344 ? 27.469 -34.75 -10.711 1 74.62 344 VAL A CA 1
ATOM 2746 C C . VAL A 1 344 ? 26.328 -35.656 -10.273 1 74.62 344 VAL A C 1
ATOM 2748 O O . VAL A 1 344 ? 26.453 -36.875 -10.273 1 74.62 344 VAL A O 1
ATOM 2751 N N . ASP A 1 345 ? 25.141 -35.062 -9.977 1 77.44 345 ASP A N 1
ATOM 2752 C CA . ASP A 1 345 ? 24.031 -35.875 -9.492 1 77.44 345 ASP A CA 1
ATOM 2753 C C . ASP A 1 345 ? 22.906 -35.906 -10.508 1 77.44 345 ASP A C 1
ATOM 2755 O O . ASP A 1 345 ? 21.75 -36.219 -10.156 1 77.44 345 ASP A O 1
ATOM 2759 N N . ALA A 1 346 ? 23.266 -35.75 -11.711 1 84.44 346 ALA A N 1
ATOM 2760 C CA . ALA A 1 346 ? 22.219 -35.688 -12.727 1 84.44 346 ALA A CA 1
ATOM 2761 C C . ALA A 1 346 ? 21.891 -37.062 -13.266 1 84.44 346 ALA A C 1
ATOM 2763 O O . ALA A 1 346 ? 22.719 -37.969 -13.188 1 84.44 346 ALA A O 1
ATOM 2764 N N . ASP A 1 347 ? 20.703 -37.281 -13.68 1 87.94 347 ASP A N 1
ATOM 2765 C CA . ASP A 1 347 ? 20.328 -38.438 -14.469 1 87.94 347 ASP A CA 1
ATOM 2766 C C . ASP A 1 347 ? 20.547 -38.188 -15.961 1 87.94 347 ASP A C 1
ATOM 2768 O O . ASP A 1 347 ? 20.172 -37.125 -16.469 1 87.94 347 ASP A O 1
ATOM 2772 N N . PHE A 1 348 ? 21.234 -39.156 -16.578 1 92.19 348 PHE A N 1
ATOM 2773 C CA . PHE A 1 348 ? 21.594 -38.969 -17.984 1 92.19 348 PHE A CA 1
ATOM 2774 C C . PHE A 1 348 ? 20.656 -39.75 -18.891 1 92.19 348 PHE A C 1
ATOM 2776 O O . PHE A 1 348 ? 20.328 -40.906 -18.609 1 92.19 348 PHE A O 1
ATOM 2783 N N . TYR A 1 349 ? 20.156 -39.062 -19.844 1 91.81 349 TYR A N 1
ATOM 2784 C CA . TYR A 1 349 ? 19.328 -39.656 -20.891 1 91.81 349 TYR A CA 1
ATOM 2785 C C . TYR A 1 349 ? 19.922 -39.406 -22.266 1 91.81 349 TYR A C 1
ATOM 2787 O O . TYR A 1 349 ? 20.531 -38.344 -22.5 1 91.81 349 TYR A O 1
ATOM 2795 N N . VAL A 1 350 ? 19.812 -40.375 -23.188 1 93.56 350 VAL A N 1
ATOM 2796 C CA . VAL A 1 350 ? 20.219 -40.156 -24.578 1 93.56 350 VAL A CA 1
ATOM 2797 C C . VAL A 1 350 ? 19 -40.156 -25.484 1 93.56 350 VAL A C 1
ATOM 2799 O O . VAL A 1 350 ? 18.141 -41.031 -25.391 1 93.56 350 VAL A O 1
ATOM 2802 N N . CYS A 1 351 ? 18.875 -39.125 -26.172 1 90.94 351 CYS A N 1
ATOM 2803 C CA . CYS A 1 351 ? 17.844 -39 -27.203 1 90.94 351 CYS A CA 1
ATOM 2804 C C . CYS A 1 351 ? 18.359 -39.469 -28.547 1 90.94 351 CYS A C 1
ATOM 2806 O O . CYS A 1 351 ? 19.406 -39 -29 1 90.94 351 CYS A O 1
ATOM 2808 N N . VAL A 1 352 ? 17.656 -40.406 -29.234 1 92.94 352 VAL A N 1
ATOM 2809 C CA . VAL A 1 352 ? 18.141 -41 -30.484 1 92.94 352 VAL A CA 1
ATOM 2810 C C . VAL A 1 352 ? 17.062 -40.906 -31.547 1 92.94 352 VAL A C 1
ATOM 2812 O O . VAL A 1 352 ? 15.898 -41.219 -31.297 1 92.94 352 VAL A O 1
ATOM 2815 N N . HIS A 1 353 ? 17.484 -40.344 -32.656 1 91.88 353 HIS A N 1
ATOM 2816 C CA . HIS A 1 353 ? 16.672 -40.406 -33.875 1 91.88 353 HIS A CA 1
ATOM 2817 C C . HIS A 1 353 ? 17.422 -41.062 -35 1 91.88 353 HIS A C 1
ATOM 2819 O O . HIS A 1 353 ? 18.625 -40.844 -35.156 1 91.88 353 HIS A O 1
ATOM 2825 N N . ALA A 1 354 ? 16.828 -42 -35.688 1 92.25 354 ALA A N 1
ATOM 2826 C CA . ALA A 1 354 ? 17.359 -42.594 -36.906 1 92.25 354 ALA A CA 1
ATOM 2827 C C . ALA A 1 354 ? 16.234 -43 -37.844 1 92.25 354 ALA A C 1
ATOM 2829 O O . ALA A 1 354 ? 15.07 -43.094 -37.438 1 92.25 354 ALA A O 1
ATOM 2830 N N . ASP A 1 355 ? 16.641 -43.156 -39.062 1 90 355 ASP A N 1
ATOM 2831 C CA . ASP A 1 355 ? 15.664 -43.531 -40.094 1 90 355 ASP A CA 1
ATOM 2832 C C . ASP A 1 355 ? 15.281 -45 -40 1 90 355 ASP A C 1
ATOM 2834 O O . ASP A 1 355 ? 15.641 -45.781 -40.875 1 90 355 ASP A O 1
ATOM 2838 N N . MET A 1 356 ? 14.625 -45.406 -38.969 1 88.62 356 MET A N 1
ATOM 2839 C CA . MET A 1 356 ? 14.102 -46.75 -38.781 1 88.62 356 MET A CA 1
ATOM 2840 C C . MET A 1 356 ? 12.859 -46.75 -37.906 1 88.62 356 MET A C 1
ATOM 2842 O O . MET A 1 356 ? 12.609 -45.781 -37.188 1 88.62 356 MET A O 1
ATOM 2846 N N . PRO A 1 357 ? 12.039 -47.75 -38.094 1 88.81 357 PRO A N 1
ATOM 2847 C CA . PRO A 1 357 ? 10.836 -47.812 -37.25 1 88.81 357 PRO A CA 1
ATOM 2848 C C . PRO A 1 357 ? 11.156 -47.719 -35.781 1 88.81 357 PRO A C 1
ATOM 2850 O O . PRO A 1 357 ? 12.156 -48.312 -35.312 1 88.81 357 PRO A O 1
ATOM 2853 N N . GLY A 1 358 ? 10.43 -47.031 -35.031 1 88.69 358 GLY A N 1
ATOM 2854 C CA . GLY A 1 358 ? 10.625 -46.812 -33.625 1 88.69 358 GLY A CA 1
ATOM 2855 C C . GLY A 1 358 ? 10.836 -48.094 -32.844 1 88.69 358 GLY A C 1
ATOM 2856 O O . GLY A 1 358 ? 11.711 -48.156 -31.969 1 88.69 358 GLY A O 1
ATOM 2857 N N . ALA A 1 359 ? 10.031 -49.031 -33.094 1 88.12 359 ALA A N 1
ATOM 2858 C CA . ALA A 1 359 ? 10.141 -50.312 -32.406 1 88.12 359 ALA A CA 1
ATOM 2859 C C . ALA A 1 359 ? 11.523 -50.938 -32.594 1 88.12 359 ALA A C 1
ATOM 2861 O O . ALA A 1 359 ? 12.086 -51.5 -31.656 1 88.12 359 ALA A O 1
ATOM 2862 N N . ARG A 1 360 ? 12.039 -50.844 -33.719 1 90.75 360 ARG A N 1
ATOM 2863 C CA . ARG A 1 360 ? 13.367 -51.375 -34.031 1 90.75 360 ARG A CA 1
ATOM 2864 C C . ARG A 1 360 ? 14.445 -50.562 -33.312 1 90.75 360 ARG A C 1
ATOM 2866 O O . ARG A 1 360 ? 15.398 -51.125 -32.781 1 90.75 360 ARG A O 1
ATOM 2873 N N . LEU A 1 361 ? 14.281 -49.312 -33.312 1 92.56 361 LEU A N 1
ATOM 2874 C CA . LEU A 1 361 ? 15.227 -48.406 -32.656 1 92.56 361 LEU A CA 1
ATOM 2875 C C . LEU A 1 361 ? 15.273 -48.719 -31.141 1 92.56 361 LEU A C 1
ATOM 2877 O O . LEU A 1 361 ? 16.359 -48.781 -30.562 1 92.56 361 LEU A O 1
ATOM 2881 N N . ILE A 1 362 ? 14.18 -48.938 -30.547 1 93.44 362 ILE A N 1
ATOM 2882 C CA . ILE A 1 362 ? 14.055 -49.219 -29.109 1 93.44 362 ILE A CA 1
ATOM 2883 C C . ILE A 1 362 ? 14.789 -50.5 -28.766 1 93.44 362 ILE A C 1
ATOM 2885 O O . ILE A 1 362 ? 15.414 -50.594 -27.719 1 93.44 362 ILE A O 1
ATOM 2889 N N . GLU A 1 363 ? 14.688 -51.406 -29.656 1 92.19 363 GLU A N 1
ATOM 2890 C CA . GLU A 1 363 ? 15.344 -52.719 -29.438 1 92.19 363 GLU A CA 1
ATOM 2891 C C . GLU A 1 363 ? 16.828 -52.625 -29.75 1 92.19 363 GLU A C 1
ATOM 2893 O O . GLU A 1 363 ? 17.656 -53.219 -29.047 1 92.19 363 GLU A O 1
ATOM 2898 N N . LEU A 1 364 ? 17.188 -51.938 -30.75 1 93.38 364 LEU A N 1
ATOM 2899 C CA . LEU A 1 364 ? 18.547 -51.969 -31.297 1 93.38 364 LEU A CA 1
ATOM 2900 C C . LEU A 1 364 ? 19.484 -51.094 -30.484 1 93.38 364 LEU A C 1
ATOM 2902 O O . LEU A 1 364 ? 20.656 -51.438 -30.297 1 93.38 364 LEU A O 1
ATOM 2906 N N . VAL A 1 365 ? 19.062 -50.031 -29.969 1 94.44 365 VAL A N 1
ATOM 2907 C CA . VAL A 1 365 ? 19.938 -49.031 -29.344 1 94.44 365 VAL A CA 1
ATOM 2908 C C . VAL A 1 365 ? 20.578 -49.656 -28.094 1 94.44 365 VAL A C 1
ATOM 2910 O O . VAL A 1 365 ? 21.797 -49.656 -27.953 1 94.44 365 VAL A O 1
ATOM 2913 N N . PRO A 1 366 ? 19.812 -50.219 -27.203 1 93.88 366 PRO A N 1
ATOM 2914 C CA . PRO A 1 366 ? 20.453 -50.781 -26.016 1 93.88 366 PRO A CA 1
ATOM 2915 C C . PRO A 1 366 ? 21.438 -51.906 -26.359 1 93.88 366 PRO A C 1
ATOM 2917 O O . PRO A 1 366 ? 22.406 -52.125 -25.625 1 93.88 366 PRO A O 1
ATOM 2920 N N . ARG A 1 367 ? 21.219 -52.531 -27.453 1 90.38 367 ARG A N 1
ATOM 2921 C CA . ARG A 1 367 ? 22.062 -53.656 -27.828 1 90.38 367 ARG A CA 1
ATOM 2922 C C . ARG A 1 367 ? 23.266 -53.188 -28.641 1 90.38 367 ARG A C 1
ATOM 2924 O O . ARG A 1 367 ? 24.375 -53.719 -28.469 1 90.38 367 ARG A O 1
ATOM 2931 N N . ALA A 1 368 ? 23.047 -52.312 -29.484 1 91.75 368 ALA A N 1
ATOM 2932 C CA . ALA A 1 368 ? 24.078 -51.938 -30.469 1 91.75 368 ALA A CA 1
ATOM 2933 C C . ALA A 1 368 ? 24.953 -50.812 -29.938 1 91.75 368 ALA A C 1
ATOM 2935 O O . ALA A 1 368 ? 26.156 -50.781 -30.234 1 91.75 368 ALA A O 1
ATOM 2936 N N . PHE A 1 369 ? 24.344 -49.906 -29.172 1 94.06 369 PHE A N 1
ATOM 2937 C CA . PHE A 1 369 ? 25.141 -48.812 -28.641 1 94.06 369 PHE A CA 1
ATOM 2938 C C . PHE A 1 369 ? 26.047 -49.281 -27.516 1 94.06 369 PHE A C 1
ATOM 2940 O O . PHE A 1 369 ? 25.641 -50.125 -26.688 1 94.06 369 PHE A O 1
ATOM 2947 N N . LYS A 1 370 ? 27.234 -48.875 -27.531 1 94.44 370 LYS A N 1
ATOM 2948 C CA . LYS A 1 370 ? 28.141 -49.094 -26.406 1 94.44 370 LYS A CA 1
ATOM 2949 C C . LYS A 1 370 ? 28.484 -47.781 -25.734 1 94.44 370 LYS A C 1
ATOM 2951 O O . LYS A 1 370 ? 28.672 -46.75 -26.391 1 94.44 370 LYS A O 1
ATOM 2956 N N . VAL A 1 371 ? 28.438 -47.812 -24.484 1 95 371 VAL A N 1
ATOM 2957 C CA . VAL A 1 371 ? 28.688 -46.625 -23.703 1 95 371 VAL A CA 1
ATOM 2958 C C . VAL A 1 371 ? 29.828 -46.875 -22.703 1 95 371 VAL A C 1
ATOM 2960 O O . VAL A 1 371 ? 29.906 -47.938 -22.094 1 95 371 VAL A O 1
ATOM 2963 N N . GLY A 1 372 ? 30.688 -45.938 -22.516 1 94.25 372 GLY A N 1
ATOM 2964 C CA . GLY A 1 372 ? 31.797 -46 -21.578 1 94.25 372 GLY A CA 1
ATOM 2965 C C . GLY A 1 372 ? 32.594 -44.719 -21.469 1 94.25 372 GLY A C 1
ATOM 2966 O O . GLY A 1 372 ? 32.188 -43.688 -22.016 1 94.25 372 GLY A O 1
ATOM 2967 N N . SER A 1 373 ? 33.656 -44.75 -20.656 1 94.62 373 SER A N 1
ATOM 2968 C CA . SER A 1 373 ? 34.562 -43.625 -20.609 1 94.62 373 SER A CA 1
ATOM 2969 C C . SER A 1 373 ? 35.344 -43.5 -21.906 1 94.62 373 SER A C 1
ATOM 2971 O O . SER A 1 373 ? 35.531 -44.5 -22.641 1 94.62 373 SER A O 1
ATOM 2973 N N . PRO A 1 374 ? 35.719 -42.281 -22.219 1 93.88 374 PRO A N 1
ATOM 2974 C CA . PRO A 1 374 ? 36.531 -42.094 -23.438 1 93.88 374 PRO A CA 1
ATOM 2975 C C . PRO A 1 374 ? 37.719 -43.062 -23.484 1 93.88 374 PRO A C 1
ATOM 2977 O O . PRO A 1 374 ? 38.094 -43.531 -24.562 1 93.88 374 PRO A O 1
ATOM 2980 N N . GLU A 1 375 ? 38.281 -43.406 -22.391 1 91.75 375 GLU A N 1
ATOM 2981 C CA . GLU A 1 375 ? 39.469 -44.281 -22.328 1 91.75 375 GLU A CA 1
ATOM 2982 C C . GLU A 1 375 ? 39.062 -45.75 -22.516 1 91.75 375 GLU A C 1
ATOM 2984 O O . GLU A 1 375 ? 39.844 -46.562 -23.047 1 91.75 375 GLU A O 1
ATOM 2989 N N . ASP A 1 376 ? 37.875 -46.062 -22.188 1 93.12 376 ASP A N 1
ATOM 2990 C CA . ASP A 1 376 ? 37.469 -47.469 -22.125 1 93.12 376 ASP A CA 1
ATOM 2991 C C . ASP A 1 376 ? 36.594 -47.844 -23.312 1 93.12 376 ASP A C 1
ATOM 2993 O O . ASP A 1 376 ? 36.375 -49.031 -23.578 1 93.12 376 ASP A O 1
ATOM 2997 N N . ILE A 1 377 ? 36.094 -46.875 -24.016 1 94.06 377 ILE A N 1
ATOM 2998 C CA . ILE A 1 377 ? 35.031 -47.125 -24.984 1 94.06 377 ILE A CA 1
ATOM 2999 C C . ILE A 1 377 ? 35.562 -48.094 -26.062 1 94.06 377 ILE A C 1
ATOM 3001 O O . ILE A 1 377 ? 34.812 -48.969 -26.516 1 94.06 377 ILE A O 1
ATOM 3005 N N . GLU A 1 378 ? 36.812 -48.062 -26.453 1 91.44 378 GLU A N 1
ATOM 3006 C CA . GLU A 1 378 ? 37.344 -48.969 -27.484 1 91.44 378 GLU A CA 1
ATOM 3007 C C . GLU A 1 378 ? 37.438 -50.406 -26.984 1 91.44 378 GLU A C 1
ATOM 3009 O O . GLU A 1 378 ? 37.156 -51.344 -27.75 1 91.44 378 GLU A O 1
ATOM 3014 N N . VAL A 1 379 ? 37.812 -50.406 -25.766 1 90.56 379 VAL A N 1
ATOM 3015 C CA . VAL A 1 379 ? 37.938 -51.719 -25.156 1 90.56 379 VAL A CA 1
ATOM 3016 C C . VAL A 1 379 ? 36.531 -52.344 -25.062 1 90.56 379 VAL A C 1
ATOM 3018 O O . VAL A 1 379 ? 36.375 -53.562 -25.297 1 90.56 379 VAL A O 1
ATOM 3021 N N . VAL A 1 380 ? 35.562 -51.5 -24.719 1 92.25 380 VAL A N 1
ATOM 3022 C CA . VAL A 1 380 ? 34.188 -51.969 -24.594 1 92.25 380 VAL A CA 1
ATOM 3023 C C . VAL A 1 380 ? 33.688 -52.469 -25.953 1 92.25 380 VAL A C 1
ATOM 3025 O O . VAL A 1 380 ? 33.031 -53.5 -26.031 1 92.25 380 VAL A O 1
ATOM 3028 N N . VAL A 1 381 ? 34.062 -51.844 -26.984 1 90.69 381 VAL A N 1
ATOM 3029 C CA . VAL A 1 381 ? 33.594 -52.156 -28.328 1 90.69 381 VAL A CA 1
ATOM 3030 C C . VAL A 1 381 ? 34.312 -53.438 -28.812 1 90.69 381 VAL A C 1
ATOM 3032 O O . VAL A 1 381 ? 3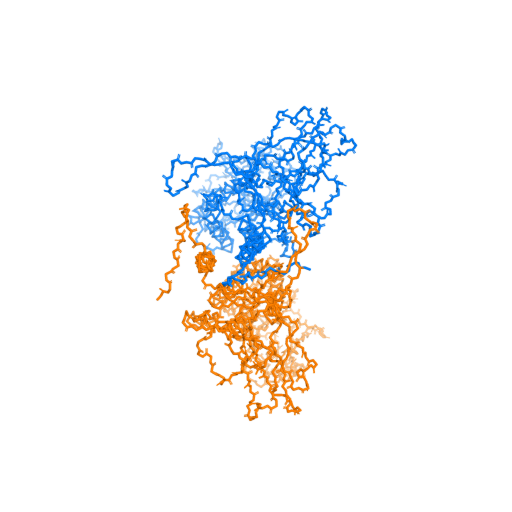3.688 -54.312 -29.406 1 90.69 381 VAL A O 1
ATOM 3035 N N . ASN A 1 382 ? 35.625 -53.562 -28.609 1 88.06 382 ASN A N 1
ATOM 3036 C CA . ASN A 1 382 ? 36.438 -54.625 -29.188 1 88.06 382 ASN A CA 1
ATOM 3037 C C . ASN A 1 382 ? 36.406 -55.906 -28.344 1 88.06 382 ASN A C 1
ATOM 3039 O O . ASN A 1 382 ? 36.625 -57 -28.859 1 88.06 382 ASN A O 1
ATOM 3043 N N . SER A 1 383 ? 36.375 -55.781 -27.062 1 78.75 383 SER A N 1
ATOM 3044 C CA . SER A 1 383 ? 36.531 -56.969 -26.203 1 78.75 383 SER A CA 1
ATOM 3045 C C . SER A 1 383 ? 35.156 -57.375 -25.656 1 78.75 383 SER A C 1
ATOM 3047 O O . SER A 1 383 ? 35.094 -58.281 -24.812 1 78.75 383 SER A O 1
ATOM 3049 N N . ALA A 1 384 ? 34.094 -56.844 -26.062 1 67.06 384 ALA A N 1
ATOM 3050 C CA . ALA A 1 384 ? 32.719 -57.156 -25.641 1 67.06 384 ALA A CA 1
ATOM 3051 C C . ALA A 1 384 ? 32.531 -56.969 -24.141 1 67.06 384 ALA A C 1
ATOM 3053 O O . ALA A 1 384 ? 31.734 -57.688 -23.516 1 67.06 384 ALA A O 1
ATOM 3054 N N . MET A 1 385 ? 33.438 -56.219 -23.484 1 73.06 385 MET A N 1
ATOM 3055 C CA . MET A 1 385 ? 33.25 -55.875 -22.078 1 73.06 385 MET A CA 1
ATOM 3056 C C . MET A 1 385 ? 31.953 -55.094 -21.875 1 73.06 385 MET A C 1
ATOM 3058 O O . MET A 1 385 ? 31.531 -54.344 -22.766 1 73.06 385 MET A O 1
ATOM 3062 N N . PRO A 1 386 ? 31.406 -55.469 -20.734 1 79.12 386 PRO A N 1
ATOM 3063 C CA . PRO A 1 386 ? 30.141 -54.75 -20.484 1 79.12 386 PRO A CA 1
ATOM 3064 C C . PRO A 1 386 ? 30.328 -53.25 -20.281 1 79.12 386 PRO A C 1
ATOM 3066 O O . PRO A 1 386 ? 31.219 -52.844 -19.531 1 79.12 386 PRO A O 1
ATOM 3069 N N . GLY A 1 387 ? 29.828 -52.438 -21.172 1 88.5 387 GLY A N 1
ATOM 3070 C CA . GLY A 1 387 ? 29.797 -50.969 -21 1 88.5 387 GLY A CA 1
ATOM 3071 C C . GLY A 1 387 ? 28.656 -50.5 -20.141 1 88.5 387 GLY A C 1
ATOM 3072 O O . GLY A 1 387 ? 28.188 -51.25 -19.266 1 88.5 387 GLY A O 1
ATOM 3073 N N . GLY A 1 388 ? 28.406 -49.219 -20.188 1 89.56 388 GLY A N 1
ATOM 3074 C CA . GLY A 1 388 ? 27.219 -48.719 -19.531 1 89.56 388 GLY A CA 1
ATOM 3075 C C . GLY A 1 388 ? 25.938 -49.281 -20.125 1 89.56 388 GLY A C 1
ATOM 3076 O O . GLY A 1 388 ? 25.922 -49.75 -21.266 1 89.56 388 GLY A O 1
ATOM 3077 N N . SER A 1 389 ? 24.938 -49.25 -19.297 1 92.25 389 SER A N 1
ATOM 3078 C CA . SER A 1 389 ? 23.656 -49.812 -19.734 1 92.25 389 SER A CA 1
ATOM 3079 C C . SER A 1 389 ? 22.688 -48.688 -20.109 1 92.25 389 SER A C 1
ATOM 3081 O O . SER A 1 389 ? 22.531 -47.719 -19.375 1 92.25 389 SER A O 1
ATOM 3083 N N . LEU A 1 390 ? 22.188 -48.844 -21.312 1 93.81 390 LEU A N 1
ATOM 3084 C CA . LEU A 1 390 ? 21.109 -47.969 -21.781 1 93.81 390 LEU A CA 1
ATOM 3085 C C . LEU A 1 390 ? 19.781 -48.719 -21.75 1 93.81 390 LEU A C 1
ATOM 3087 O O . LEU A 1 390 ? 19.672 -49.844 -22.203 1 93.81 390 LEU A O 1
ATOM 3091 N N . VAL A 1 391 ? 18.844 -48.062 -21.094 1 94.12 391 VAL A N 1
ATOM 3092 C CA . VAL A 1 391 ? 17.5 -48.656 -21.016 1 94.12 391 VAL A CA 1
ATOM 3093 C C . VAL A 1 391 ? 16.484 -47.688 -21.594 1 94.12 391 VAL A C 1
ATOM 3095 O O . VAL A 1 391 ? 16.547 -46.469 -21.344 1 94.12 391 VAL A O 1
ATOM 3098 N N . HIS A 1 392 ? 15.672 -48.219 -22.469 1 93.69 392 HIS A N 1
ATOM 3099 C CA . HIS A 1 392 ? 14.609 -47.375 -23.016 1 93.69 392 HIS A CA 1
ATOM 3100 C C . HIS A 1 392 ? 13.781 -46.75 -21.906 1 93.69 392 HIS A C 1
ATOM 3102 O O . HIS A 1 392 ? 13.344 -47.438 -20.984 1 93.69 392 HIS A O 1
ATOM 3108 N N . ALA A 1 393 ? 13.758 -45.469 -21.969 1 86.25 393 ALA A N 1
ATOM 3109 C CA . ALA A 1 393 ? 13 -44.75 -20.953 1 86.25 393 ALA A CA 1
ATOM 3110 C C . ALA A 1 393 ? 11.531 -44.594 -21.359 1 86.25 393 ALA A C 1
ATOM 3112 O O . ALA A 1 393 ? 11.195 -43.75 -22.203 1 86.25 393 ALA A O 1
ATOM 3113 N N . SER A 1 394 ? 10.742 -45.406 -20.828 1 74.62 394 SER A N 1
ATOM 3114 C CA . SER A 1 394 ? 9.312 -45.344 -21.141 1 74.62 394 SER A CA 1
ATOM 3115 C C . SER A 1 394 ? 8.664 -44.125 -20.484 1 74.62 394 SER A C 1
ATOM 3117 O O . SER A 1 394 ? 7.699 -43.594 -21 1 74.62 394 SER A O 1
ATOM 3119 N N . ARG A 1 395 ? 9.211 -43.719 -19.391 1 70.62 395 ARG A N 1
ATOM 3120 C CA . ARG A 1 395 ? 8.797 -42.5 -18.688 1 70.62 395 ARG A CA 1
ATOM 3121 C C . ARG A 1 395 ? 9.945 -41.5 -18.594 1 70.62 395 ARG A C 1
ATOM 3123 O O . ARG A 1 395 ? 11.031 -41.844 -18.109 1 70.62 395 ARG A O 1
ATOM 3130 N N . LEU A 1 396 ? 9.672 -40.375 -19.281 1 72 396 LEU A N 1
ATOM 3131 C CA . LEU A 1 396 ? 10.711 -39.344 -19.266 1 72 396 LEU A CA 1
ATOM 3132 C C . LEU A 1 396 ? 10.445 -38.344 -18.172 1 72 396 LEU A C 1
ATOM 3134 O O . LEU A 1 396 ? 9.289 -38.031 -17.859 1 72 396 LEU A O 1
ATOM 3138 N N . PRO A 1 397 ? 11.531 -37.969 -17.484 1 68.94 397 PRO A N 1
ATOM 3139 C CA . PRO A 1 397 ? 11.359 -36.812 -16.578 1 68.94 397 PRO A CA 1
ATOM 3140 C C . PRO A 1 397 ? 10.727 -35.625 -17.281 1 68.94 397 PRO A C 1
ATOM 3142 O O . PRO A 1 397 ? 10.938 -35.406 -18.469 1 68.94 397 PRO A O 1
ATOM 3145 N N . VAL A 1 398 ? 9.938 -34.938 -16.562 1 59.88 398 VAL A N 1
ATOM 3146 C CA . VAL A 1 398 ? 9.18 -33.781 -17.078 1 59.88 398 VAL A CA 1
ATOM 3147 C C . VAL A 1 398 ? 10.141 -32.75 -17.688 1 59.88 398 VAL A C 1
ATOM 3149 O O . VAL A 1 398 ? 9.773 -32.031 -18.609 1 59.88 398 VAL A O 1
ATOM 3152 N N . ALA A 1 399 ? 11.414 -32.844 -17.281 1 63.44 399 ALA A N 1
ATOM 3153 C CA . ALA A 1 399 ? 12.43 -31.891 -17.719 1 63.44 399 ALA A CA 1
ATOM 3154 C C . ALA A 1 399 ? 12.82 -32.125 -19.172 1 63.44 399 ALA A C 1
ATOM 3156 O O . ALA A 1 399 ? 13.359 -31.234 -19.828 1 63.44 399 ALA A O 1
ATOM 3157 N N . ILE A 1 400 ? 12.531 -33.375 -19.672 1 67.88 400 ILE A N 1
ATOM 3158 C CA . ILE A 1 400 ? 12.969 -33.719 -21.016 1 67.88 400 ILE A CA 1
ATOM 3159 C C . ILE A 1 400 ? 11.844 -33.469 -22 1 67.88 400 ILE A C 1
ATOM 3161 O O . ILE A 1 400 ? 10.766 -34.062 -21.906 1 67.88 400 ILE A O 1
ATOM 3165 N N . PRO A 1 401 ? 12.062 -32.5 -22.812 1 62.47 401 PRO A N 1
ATOM 3166 C CA . PRO A 1 401 ? 11.07 -32.312 -23.859 1 62.47 401 PRO A CA 1
ATOM 3167 C C . PRO A 1 401 ? 10.992 -33.469 -24.828 1 62.47 401 PRO A C 1
ATOM 3169 O O . PRO A 1 401 ? 12.016 -33.906 -25.391 1 62.47 401 PRO A O 1
ATOM 3172 N N . VAL A 1 402 ? 9.805 -34.031 -25 1 63.28 402 VAL A N 1
ATOM 3173 C CA . VAL A 1 402 ? 9.633 -35.156 -25.906 1 63.28 402 VAL A CA 1
ATOM 3174 C C . VAL A 1 402 ? 9.57 -34.656 -27.359 1 63.28 402 VAL A C 1
ATOM 3176 O O . VAL A 1 402 ? 8.789 -33.75 -27.672 1 63.28 402 VAL A O 1
ATOM 3179 N N . ARG A 1 403 ? 10.539 -35.125 -28.125 1 65.94 403 ARG A N 1
ATOM 3180 C CA . ARG A 1 403 ? 10.594 -34.781 -29.547 1 65.94 403 ARG A CA 1
ATOM 3181 C C . ARG A 1 403 ? 9.969 -35.875 -30.391 1 65.94 403 ARG A C 1
ATOM 3183 O O . ARG A 1 403 ? 10.117 -37.062 -30.078 1 65.94 403 ARG A O 1
ATOM 3190 N N . LEU A 1 404 ? 9.25 -35.406 -31.375 1 68.25 404 LEU A N 1
ATOM 3191 C CA . LEU A 1 404 ? 8.656 -36.375 -32.281 1 68.25 404 LEU A CA 1
ATOM 3192 C C . LEU A 1 404 ? 9.727 -37.25 -32.938 1 68.25 404 LEU A C 1
ATOM 3194 O O . LEU A 1 404 ? 10.797 -36.75 -33.281 1 68.25 404 LEU A O 1
ATOM 3198 N N . ASP A 1 405 ? 9.477 -38.469 -33.062 1 74.56 405 ASP A N 1
ATOM 3199 C CA . ASP A 1 405 ? 10.266 -39.469 -33.75 1 74.56 405 ASP A CA 1
ATOM 3200 C C . ASP A 1 405 ? 11.602 -39.719 -33.062 1 74.56 405 ASP A C 1
ATOM 3202 O O . ASP A 1 405 ? 12.57 -40.156 -33.688 1 74.56 405 ASP A O 1
ATOM 3206 N N . ASN A 1 406 ? 11.664 -39.219 -31.875 1 84.06 406 ASN A N 1
ATOM 3207 C CA . ASN A 1 406 ? 12.836 -39.5 -31.062 1 84.06 406 ASN A CA 1
ATOM 3208 C C . ASN A 1 406 ? 12.516 -40.5 -29.938 1 84.06 406 ASN A C 1
ATOM 3210 O O . ASN A 1 406 ? 11.383 -40.562 -29.469 1 84.06 406 ASN A O 1
ATOM 3214 N N . HIS A 1 407 ? 13.477 -41.281 -29.641 1 89.12 407 HIS A N 1
ATOM 3215 C CA . HIS A 1 407 ? 13.359 -42.188 -28.516 1 89.12 407 HIS A CA 1
ATOM 3216 C C . HIS A 1 407 ? 14.422 -41.906 -27.453 1 89.12 407 HIS A C 1
ATOM 3218 O O . HIS A 1 407 ? 15.523 -41.469 -27.781 1 89.12 407 HIS A O 1
ATOM 3224 N N . TYR A 1 408 ? 14.055 -42.156 -26.266 1 91 408 TYR A N 1
ATOM 3225 C CA . TYR A 1 408 ? 14.906 -41.781 -25.141 1 91 408 TYR A CA 1
ATOM 3226 C C . TYR A 1 408 ? 15.352 -43 -24.344 1 91 408 TYR A C 1
ATOM 3228 O O . TYR A 1 408 ? 14.562 -43.938 -24.141 1 91 408 TYR A O 1
ATOM 3236 N N . PHE A 1 409 ? 16.609 -43.031 -23.984 1 94.94 409 PHE A N 1
ATOM 3237 C CA . PHE A 1 409 ? 17.203 -44.125 -23.234 1 94.94 409 PHE A CA 1
ATOM 3238 C C . PHE A 1 409 ? 17.938 -43.594 -22.016 1 94.94 409 PHE A C 1
ATOM 3240 O O . PHE A 1 409 ? 18.688 -42.625 -22.094 1 94.94 409 PHE A O 1
ATOM 3247 N N . ALA A 1 410 ? 17.672 -44.094 -20.938 1 94.5 410 ALA A N 1
ATOM 3248 C CA . ALA A 1 410 ? 18.328 -43.719 -19.688 1 94.5 410 ALA A CA 1
ATOM 3249 C C . ALA A 1 410 ? 19.641 -44.469 -19.5 1 94.5 410 ALA A C 1
ATOM 3251 O O . ALA A 1 410 ? 19.719 -45.688 -19.781 1 94.5 410 ALA A O 1
ATOM 3252 N N . LEU A 1 411 ? 20.641 -43.75 -19.125 1 94.31 411 LEU A N 1
ATOM 3253 C CA . LEU A 1 411 ? 21.891 -44.375 -18.719 1 94.31 411 LEU A CA 1
ATOM 3254 C C . LEU A 1 411 ? 21.828 -44.812 -17.25 1 94.31 411 LEU A C 1
ATOM 3256 O O . LEU A 1 411 ? 21.641 -43.969 -16.359 1 94.31 411 LEU A O 1
ATOM 3260 N N . GLU A 1 412 ? 21.875 -46.031 -17.016 1 91.88 412 GLU A N 1
ATOM 3261 C CA . GLU A 1 412 ? 21.812 -46.531 -15.641 1 91.88 412 GLU A CA 1
ATOM 3262 C C . GLU A 1 412 ? 23.016 -46.031 -14.82 1 91.88 412 GLU A C 1
ATOM 3264 O O . GLU A 1 412 ? 24.156 -46.25 -15.203 1 91.88 412 GLU A O 1
ATOM 3269 N N . PRO A 1 413 ? 22.641 -45.375 -13.742 1 89.69 413 PRO A N 1
ATOM 3270 C CA . PRO A 1 413 ? 23.703 -44.812 -12.922 1 89.69 413 PRO A CA 1
ATOM 3271 C C . PRO A 1 413 ? 24.344 -45.844 -11.992 1 89.69 413 PRO A C 1
ATOM 3273 O O . PRO A 1 413 ? 24.438 -45.625 -10.781 1 89.69 413 PRO A O 1
ATOM 3276 N N . ARG A 1 414 ? 24.688 -46.906 -12.477 1 88.56 414 ARG A N 1
ATOM 3277 C CA . ARG A 1 414 ? 25.297 -47.969 -11.664 1 88.56 414 ARG A CA 1
ATOM 3278 C C . ARG A 1 414 ? 26.453 -48.625 -12.414 1 88.56 414 ARG A C 1
ATOM 3280 O O . ARG A 1 414 ? 26.531 -48.562 -13.641 1 88.56 414 ARG A O 1
ATOM 3287 N N . GLY A 1 415 ? 27.375 -49.25 -11.594 1 86.5 415 GLY A N 1
ATOM 3288 C CA . GLY A 1 415 ? 28.438 -50.062 -12.148 1 86.5 415 GLY A CA 1
ATOM 3289 C C . GLY A 1 415 ? 29.766 -49.312 -12.227 1 86.5 415 GLY A C 1
ATOM 3290 O O . GLY A 1 415 ? 29.812 -48.094 -12.047 1 86.5 415 GLY A O 1
ATOM 3291 N N . GLN A 1 416 ? 30.812 -50.125 -12.406 1 88.94 416 GLN A N 1
ATOM 3292 C CA . GLN A 1 416 ? 32.188 -49.594 -12.469 1 88.94 416 GLN A CA 1
ATOM 3293 C C . GLN A 1 416 ? 32.344 -48.625 -13.656 1 88.94 416 GLN A C 1
ATOM 3295 O O . GLN A 1 416 ? 33 -47.594 -13.547 1 88.94 416 GLN A O 1
ATOM 3300 N N . MET A 1 417 ? 31.766 -48.969 -14.695 1 91.25 417 MET A N 1
ATOM 3301 C CA . MET A 1 417 ? 31.891 -48.156 -15.898 1 91.25 417 MET A CA 1
ATOM 3302 C C . MET A 1 417 ? 31.266 -46.75 -15.695 1 91.25 417 MET A C 1
ATOM 3304 O O . MET A 1 417 ? 31.828 -45.75 -16.141 1 91.25 417 MET A O 1
ATOM 3308 N N . TYR A 1 418 ? 30.141 -46.75 -15.078 1 93.38 418 TYR A N 1
ATOM 3309 C CA . TYR A 1 418 ? 29.5 -45.469 -14.781 1 93.38 418 TYR A CA 1
ATOM 3310 C C . TYR A 1 418 ? 30.406 -44.562 -13.945 1 93.38 418 TYR A C 1
ATOM 3312 O O . TYR A 1 418 ? 30.578 -43.375 -14.234 1 93.38 418 TYR A O 1
ATOM 3320 N N . GLU A 1 419 ? 31.031 -45.156 -12.945 1 92.69 419 GLU A N 1
ATOM 3321 C CA . GLU A 1 419 ? 31.953 -44.438 -12.078 1 92.69 419 GLU A CA 1
ATOM 3322 C C . GLU A 1 419 ? 33.125 -43.875 -12.867 1 92.69 419 GLU A C 1
ATOM 3324 O O . GLU A 1 419 ? 33.594 -42.75 -12.617 1 92.69 419 GLU A O 1
ATOM 3329 N N . ARG A 1 420 ? 33.562 -44.688 -13.727 1 92.56 420 ARG A N 1
ATOM 3330 C CA . ARG A 1 420 ? 34.688 -44.281 -14.539 1 92.56 420 ARG A CA 1
ATOM 3331 C C . ARG A 1 420 ? 34.312 -43.125 -15.461 1 92.56 420 ARG A C 1
ATOM 3333 O O . ARG A 1 420 ? 35.094 -42.188 -15.68 1 92.56 420 ARG A O 1
ATOM 3340 N N . MET A 1 421 ? 33.094 -43.125 -16 1 94.44 421 MET A N 1
ATOM 3341 C CA . MET A 1 421 ? 32.594 -42.031 -16.828 1 94.44 421 MET A CA 1
ATOM 3342 C C . MET A 1 421 ? 32.5 -40.719 -16.031 1 94.44 421 MET A C 1
ATOM 3344 O O . MET A 1 421 ? 32.906 -39.656 -16.516 1 94.44 421 MET A O 1
ATOM 3348 N N . MET A 1 422 ? 32 -40.875 -14.844 1 93.06 422 MET A N 1
ATOM 3349 C CA . MET A 1 422 ? 31.844 -39.688 -13.984 1 93.06 422 MET A CA 1
ATOM 3350 C C . MET A 1 422 ? 33.188 -39.156 -13.57 1 93.06 422 MET A C 1
ATOM 3352 O O . MET A 1 422 ? 33.406 -37.938 -13.555 1 93.06 422 MET A O 1
ATOM 3356 N N . SER A 1 423 ? 34.125 -40.062 -13.258 1 91.44 423 SER A N 1
ATOM 3357 C CA . SER A 1 423 ? 35.469 -39.625 -12.891 1 91.44 423 SER A CA 1
ATOM 3358 C C . SER A 1 423 ? 36.156 -38.938 -14.055 1 91.44 423 SER A C 1
ATOM 3360 O O . SER A 1 423 ? 36.906 -37.969 -13.859 1 91.44 423 SER A O 1
ATOM 3362 N N . ALA A 1 424 ? 35.938 -39.469 -15.188 1 92.44 424 ALA A N 1
ATOM 3363 C CA . ALA A 1 424 ? 36.562 -38.906 -16.391 1 92.44 424 ALA A CA 1
ATOM 3364 C C . ALA A 1 424 ? 35.844 -37.656 -16.828 1 92.44 424 ALA A C 1
ATOM 3366 O O . ALA A 1 424 ? 36.281 -36.938 -17.734 1 92.44 424 ALA A O 1
ATOM 3367 N N . GLN A 1 425 ? 34.688 -37.375 -16.281 1 92.38 425 GLN A N 1
ATOM 3368 C CA . GLN A 1 425 ? 33.812 -36.281 -16.625 1 92.38 425 GLN A CA 1
ATOM 3369 C C . GLN A 1 425 ? 33.469 -36.281 -18.125 1 92.38 425 GLN A C 1
ATOM 3371 O O . GLN A 1 425 ? 33.531 -35.25 -18.781 1 92.38 425 GLN A O 1
ATOM 3376 N N . ALA A 1 426 ? 33.281 -37.344 -18.594 1 95.06 426 ALA A N 1
ATOM 3377 C CA . ALA A 1 426 ? 32.938 -37.5 -20 1 95.06 426 ALA A CA 1
ATOM 3378 C C . ALA A 1 426 ? 32.25 -38.844 -20.234 1 95.06 426 ALA A C 1
ATOM 3380 O O . ALA A 1 426 ? 32.531 -39.812 -19.562 1 95.06 426 ALA A O 1
ATOM 3381 N N . ILE A 1 427 ? 31.297 -38.844 -21.156 1 95.94 427 ILE A N 1
ATOM 3382 C CA . ILE A 1 427 ? 30.594 -40.031 -21.594 1 95.94 427 ILE A CA 1
ATOM 3383 C C . ILE A 1 427 ? 30.812 -40.25 -23.094 1 95.94 427 ILE A C 1
ATOM 3385 O O . ILE A 1 427 ? 30.609 -39.312 -23.891 1 95.94 427 ILE A O 1
ATOM 3389 N N . ALA A 1 428 ? 31.312 -41.438 -23.438 1 96 428 ALA A N 1
ATOM 3390 C CA . ALA A 1 428 ? 31.531 -41.781 -24.828 1 96 428 ALA A CA 1
ATOM 3391 C C . ALA A 1 428 ? 30.531 -42.844 -25.312 1 96 428 ALA A C 1
ATOM 3393 O O . ALA A 1 428 ? 30.188 -43.75 -24.562 1 96 428 ALA A O 1
ATOM 3394 N N . PHE A 1 429 ? 30.109 -42.625 -26.516 1 95.81 429 PHE A N 1
ATOM 3395 C CA . PHE A 1 429 ? 29.188 -43.562 -27.172 1 95.81 429 PHE A CA 1
ATOM 3396 C C . PHE A 1 429 ? 29.812 -44.125 -28.438 1 95.81 429 PHE A C 1
ATOM 3398 O O . PHE A 1 429 ? 30.469 -43.406 -29.203 1 95.81 429 PHE A O 1
ATOM 3405 N N . TYR A 1 430 ? 29.734 -45.438 -28.625 1 95.12 430 TYR A N 1
ATOM 3406 C CA . TYR A 1 430 ? 29.953 -46.062 -29.922 1 95.12 430 TYR A CA 1
ATOM 3407 C C . TYR A 1 430 ? 28.625 -46.406 -30.578 1 95.12 430 TYR A C 1
ATOM 3409 O O . TYR A 1 430 ? 27.797 -47.125 -30 1 95.12 430 TYR A O 1
ATOM 3417 N N . VAL A 1 431 ? 28.422 -45.938 -31.766 1 94.5 431 VAL A N 1
ATOM 3418 C CA . VAL A 1 431 ? 27.203 -46.188 -32.531 1 94.5 431 VAL A CA 1
ATOM 3419 C C . VAL A 1 431 ? 27.578 -46.844 -33.875 1 94.5 431 VAL A C 1
ATOM 3421 O O . VAL A 1 431 ? 28.266 -46.281 -34.688 1 94.5 431 VAL A O 1
ATOM 3424 N N . PRO A 1 432 ? 27.078 -48.062 -34.031 1 90.75 432 PRO A N 1
ATOM 3425 C CA . PRO A 1 432 ? 27.406 -48.75 -35.281 1 90.75 432 PRO A CA 1
ATOM 3426 C C . PRO A 1 432 ? 26.859 -48.031 -36.5 1 90.75 432 PRO A C 1
ATOM 3428 O O . PRO A 1 432 ? 25.938 -47.219 -36.406 1 90.75 432 PRO A O 1
ATOM 3431 N N . SER A 1 433 ? 27.438 -48.25 -37.781 1 87.81 433 SER A N 1
ATOM 3432 C CA . SER A 1 433 ? 27.141 -47.594 -39.031 1 87.81 433 SER A CA 1
ATOM 3433 C C . SER A 1 433 ? 25.734 -47.938 -39.5 1 87.81 433 SER A C 1
ATOM 3435 O O . SER A 1 433 ? 25.203 -47.25 -40.406 1 87.81 433 SER A O 1
ATOM 3437 N N . GLY A 1 434 ? 25.016 -48.688 -38.969 1 86.19 434 GLY A N 1
ATOM 3438 C CA . GLY A 1 434 ? 23.703 -49.125 -39.438 1 86.19 434 GLY A CA 1
ATOM 3439 C C . GLY A 1 434 ? 22.609 -48.094 -39.156 1 86.19 434 GLY A C 1
ATOM 3440 O O . GLY A 1 434 ? 21.5 -48.219 -39.656 1 86.19 434 GLY A O 1
ATOM 3441 N N . PHE A 1 435 ? 22.875 -47.156 -38.469 1 91.69 435 PHE A N 1
ATOM 3442 C CA . PHE A 1 435 ? 21.906 -46.125 -38.125 1 91.69 435 PHE A CA 1
ATOM 3443 C C . PHE A 1 435 ? 21.969 -44.969 -39.094 1 91.69 435 PHE A C 1
ATOM 3445 O O . PHE A 1 435 ? 22.844 -44.094 -38.969 1 91.69 435 PHE A O 1
ATOM 3452 N N . THR A 1 436 ? 21.047 -44.969 -40.062 1 90.88 436 THR A N 1
ATOM 3453 C CA . THR A 1 436 ? 21.031 -43.938 -41.094 1 90.88 436 THR A CA 1
ATOM 3454 C C . THR A 1 436 ? 20.422 -42.656 -40.562 1 90.88 436 THR A C 1
ATOM 3456 O O . THR A 1 436 ? 19.406 -42.688 -39.844 1 90.88 436 THR A O 1
ATOM 3459 N N . ASN A 1 437 ? 21 -41.469 -40.969 1 90.5 437 ASN A N 1
ATOM 3460 C CA . ASN A 1 437 ? 20.547 -40.156 -40.531 1 90.5 437 ASN A CA 1
ATOM 3461 C C . ASN A 1 437 ? 20.422 -40.094 -39 1 90.5 437 ASN A C 1
ATOM 3463 O O . ASN A 1 437 ? 19.406 -39.656 -38.469 1 90.5 437 ASN A O 1
ATOM 3467 N N . LEU A 1 438 ? 21.391 -40.5 -38.344 1 92.06 438 LEU A N 1
ATOM 3468 C CA . LEU A 1 438 ? 21.438 -40.594 -36.875 1 92.06 438 LEU A CA 1
ATOM 3469 C C . LEU A 1 438 ? 21.547 -39.188 -36.281 1 92.06 438 LEU A C 1
ATOM 3471 O O . LEU A 1 438 ? 22.375 -38.375 -36.688 1 92.06 438 LEU A O 1
ATOM 3475 N N . LYS A 1 439 ? 20.609 -38.875 -35.375 1 90.25 439 LYS A N 1
ATOM 3476 C CA . LYS A 1 439 ? 20.719 -37.75 -34.469 1 90.25 439 LYS A CA 1
ATOM 3477 C C . LYS A 1 439 ? 20.75 -38.219 -33 1 90.25 439 LYS A C 1
ATOM 3479 O O . LYS A 1 439 ? 19.875 -38.938 -32.562 1 90.25 439 LYS A O 1
ATOM 3484 N N . ILE A 1 440 ? 21.781 -37.906 -32.312 1 92.31 440 ILE A N 1
ATOM 3485 C CA . ILE A 1 440 ? 21.969 -38.344 -30.938 1 92.31 440 ILE A CA 1
ATOM 3486 C C . ILE A 1 440 ? 22.297 -37.156 -30.062 1 92.31 440 ILE A C 1
ATOM 3488 O O . ILE A 1 440 ? 23.031 -36.25 -30.469 1 92.31 440 ILE A O 1
ATOM 3492 N N . GLU A 1 441 ? 21.594 -37.094 -28.906 1 90 441 GLU A N 1
ATOM 3493 C CA . GLU A 1 441 ? 21.828 -36.031 -27.922 1 90 441 GLU A CA 1
ATOM 3494 C C . GLU A 1 441 ? 21.812 -36.594 -26.5 1 90 441 GLU A C 1
ATOM 3496 O O . GLU A 1 441 ? 21 -37.438 -26.172 1 90 441 GLU A O 1
ATOM 3501 N N . LEU A 1 442 ? 22.797 -36.156 -25.766 1 93.38 442 LEU A N 1
ATOM 3502 C CA . LEU A 1 442 ? 22.844 -36.5 -24.344 1 93.38 442 LEU A CA 1
ATOM 3503 C C . LEU A 1 442 ? 22.188 -35.406 -23.5 1 93.38 442 LEU A C 1
ATOM 3505 O O . LEU A 1 442 ? 22.406 -34.219 -23.734 1 93.38 442 LEU A O 1
ATOM 3509 N N . MET A 1 443 ? 21.297 -35.812 -22.625 1 88.19 443 MET A N 1
ATOM 3510 C CA . MET A 1 443 ? 20.531 -34.906 -21.766 1 88.19 443 MET A CA 1
ATOM 3511 C C . MET A 1 443 ? 20.766 -35.25 -20.297 1 88.19 443 MET A C 1
ATOM 3513 O O . MET A 1 443 ? 20.719 -36.406 -19.906 1 88.19 443 MET A O 1
ATOM 3517 N N . ALA A 1 444 ? 21.125 -34.312 -19.547 1 88.25 444 ALA A N 1
ATOM 3518 C CA . ALA A 1 444 ? 21.281 -34.469 -18.109 1 88.25 444 ALA A CA 1
ATOM 3519 C C . ALA A 1 444 ? 20.125 -33.844 -17.359 1 88.25 444 ALA A C 1
ATOM 3521 O O . ALA A 1 444 ? 19.844 -32.656 -17.516 1 88.25 444 ALA A O 1
ATOM 3522 N N . VAL A 1 445 ? 19.359 -34.625 -16.734 1 81.38 445 VAL A N 1
ATOM 3523 C CA . VAL A 1 445 ? 18.25 -34.125 -15.914 1 81.38 445 VAL A CA 1
ATOM 3524 C C . VAL A 1 445 ? 18.734 -33.906 -14.477 1 81.38 445 VAL A C 1
ATOM 3526 O O . VAL A 1 445 ? 19.219 -34.844 -13.844 1 81.38 445 VAL A O 1
ATOM 3529 N N . LEU A 1 446 ? 18.766 -32.656 -14.156 1 70.44 446 LEU A N 1
ATOM 3530 C CA . LEU A 1 446 ? 19.266 -32.344 -12.82 1 70.44 446 LEU A CA 1
ATOM 3531 C C . LEU A 1 446 ? 18.281 -32.812 -11.75 1 70.44 446 LEU A C 1
ATOM 3533 O O . LEU A 1 446 ? 17.062 -32.781 -11.953 1 70.44 446 LEU A O 1
ATOM 3537 N N . LYS A 1 447 ? 18.703 -33.5 -10.742 1 62.44 447 LYS A N 1
ATOM 3538 C CA . LYS A 1 447 ? 17.891 -33.969 -9.625 1 62.44 447 LYS A CA 1
ATOM 3539 C C . LYS A 1 447 ? 17.484 -32.812 -8.727 1 62.44 447 LYS A C 1
ATOM 3541 O O . LYS A 1 447 ? 18.234 -31.844 -8.562 1 62.44 447 LYS A O 1
ATOM 3546 N N . MET B 1 1 ? -16.844 34.469 -8.148 1 43.75 1 MET B N 1
ATOM 3547 C CA . MET B 1 1 ? -15.703 33.594 -7.828 1 43.75 1 MET B CA 1
ATOM 3548 C C . MET B 1 1 ? -14.633 34.375 -7.082 1 43.75 1 MET B C 1
ATOM 3550 O O . MET B 1 1 ? -14.18 35.438 -7.551 1 43.75 1 MET B O 1
ATOM 3554 N N . SER B 1 2 ? -14.727 34.312 -5.766 1 60.19 2 SER B N 1
ATOM 3555 C CA . SER B 1 2 ? -13.906 35.188 -4.953 1 60.19 2 SER B CA 1
ATOM 3556 C C . SER B 1 2 ? -12.43 35.094 -5.324 1 60.19 2 SER B C 1
ATOM 3558 O O . SER B 1 2 ? -11.922 33.969 -5.531 1 60.19 2 SER B O 1
ATOM 3560 N N . LYS B 1 3 ? -11.945 36.031 -5.953 1 70.25 3 LYS B N 1
ATOM 3561 C CA . LYS B 1 3 ? -10.539 36.156 -6.312 1 70.25 3 LYS B CA 1
ATOM 3562 C C . LYS B 1 3 ? -9.641 35.938 -5.098 1 70.25 3 LYS B C 1
ATOM 3564 O O . LYS B 1 3 ? -9.945 36.406 -4.004 1 70.25 3 LYS B O 1
ATOM 3569 N N . HIS B 1 4 ? -8.891 35.031 -5.199 1 77.38 4 HIS B N 1
ATOM 3570 C CA . HIS B 1 4 ? -7.965 34.719 -4.117 1 77.38 4 HIS B CA 1
ATOM 3571 C C . HIS B 1 4 ? -6.535 35.094 -4.48 1 77.38 4 HIS B C 1
ATOM 3573 O O . HIS B 1 4 ? -5.648 34.25 -4.512 1 77.38 4 HIS B O 1
ATOM 3579 N N . ASN B 1 5 ? -6.309 36.406 -4.691 1 84.31 5 ASN B N 1
ATOM 3580 C CA . ASN B 1 5 ? -4.965 36.875 -5.023 1 84.31 5 ASN B CA 1
ATOM 3581 C C . ASN B 1 5 ? -4.191 37.281 -3.777 1 84.31 5 ASN B C 1
ATOM 3583 O O . ASN B 1 5 ? -4.785 37.531 -2.73 1 84.31 5 ASN B O 1
ATOM 3587 N N . ARG B 1 6 ? -2.908 37.281 -3.986 1 89.44 6 ARG B N 1
ATOM 3588 C CA . ARG B 1 6 ? -2.041 37.719 -2.9 1 89.44 6 ARG B CA 1
ATOM 3589 C C . ARG B 1 6 ? -2.234 39.219 -2.615 1 89.44 6 ARG B C 1
ATOM 3591 O O . ARG B 1 6 ? -2.4 40 -3.539 1 89.44 6 ARG B O 1
ATOM 3598 N N . VAL B 1 7 ? -2.195 39.625 -1.3 1 91.69 7 VAL B N 1
ATOM 3599 C CA . VAL B 1 7 ? -2.27 41 -0.891 1 91.69 7 VAL B CA 1
ATOM 3600 C C . VAL B 1 7 ? -0.947 41.719 -1.195 1 91.69 7 VAL B C 1
ATOM 3602 O O . VAL B 1 7 ? 0.126 41.156 -0.933 1 91.69 7 VAL B O 1
ATOM 3605 N N . MET B 1 8 ? -1.029 42.875 -1.807 1 90.94 8 MET B N 1
ATOM 3606 C CA . MET B 1 8 ? 0.167 43.688 -2.027 1 90.94 8 MET B CA 1
ATOM 3607 C C . MET B 1 8 ? 0.527 44.469 -0.774 1 90.94 8 MET B C 1
ATOM 3609 O O . MET B 1 8 ? -0.055 45.531 -0.511 1 90.94 8 MET B O 1
ATOM 3613 N N . TRP B 1 9 ? 1.489 44 -0.019 1 89.44 9 TRP B N 1
ATOM 3614 C CA . TRP B 1 9 ? 1.993 44.719 1.149 1 89.44 9 TRP B CA 1
ATOM 3615 C C . TRP B 1 9 ? 2.943 45.844 0.736 1 89.44 9 TRP B C 1
ATOM 3617 O O . TRP B 1 9 ? 3.869 45.625 -0.048 1 89.44 9 TRP B O 1
ATOM 3627 N N . SER B 1 10 ? 2.689 47 1.254 1 87.12 10 SER B N 1
ATOM 3628 C CA . SER B 1 10 ? 3.533 48.125 0.88 1 87.12 10 SER B CA 1
ATOM 3629 C C . SER B 1 10 ? 3.766 49.062 2.064 1 87.12 10 SER B C 1
ATOM 3631 O O . SER B 1 10 ? 2.982 49.062 3.018 1 87.12 10 SER B O 1
ATOM 3633 N N . GLU B 1 11 ? 4.883 49.688 2.064 1 86.25 11 GLU B N 1
ATOM 3634 C CA . GLU B 1 11 ? 5.199 50.656 3.111 1 86.25 11 GLU B CA 1
ATOM 3635 C C . GLU B 1 11 ? 4.141 51.75 3.184 1 86.25 11 GLU B C 1
ATOM 3637 O O . GLU B 1 11 ? 3.686 52.25 2.152 1 86.25 11 GLU B O 1
ATOM 3642 N N . GLY B 1 12 ? 3.771 52.125 4.48 1 86.62 12 GLY B N 1
ATOM 3643 C CA . GLY B 1 12 ? 2.812 53.188 4.684 1 86.62 12 GLY B CA 1
ATOM 3644 C C . GLY B 1 12 ? 1.37 52.719 4.586 1 86.62 12 GLY B C 1
ATOM 3645 O O . GLY B 1 12 ? 0.445 53.531 4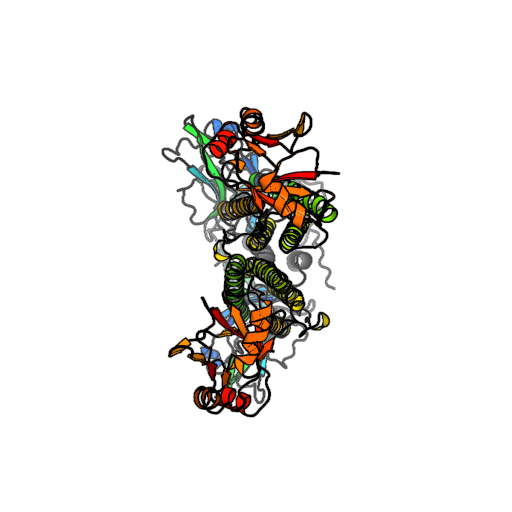.77 1 86.62 12 GLY B O 1
ATOM 3646 N N . MET B 1 13 ? 1.231 51.531 4.438 1 87.56 13 MET B N 1
ATOM 3647 C CA . MET B 1 13 ? -0.112 50.969 4.293 1 87.56 13 MET B CA 1
ATOM 3648 C C . MET B 1 13 ? -0.873 51.031 5.613 1 87.56 13 MET B C 1
ATOM 3650 O O . MET B 1 13 ? -0.31 50.75 6.672 1 87.56 13 MET B O 1
ATOM 3654 N N . PHE B 1 14 ? -2.195 51.469 5.551 1 90.62 14 PHE B N 1
ATOM 3655 C CA . PHE B 1 14 ? -3.096 51.344 6.691 1 90.62 14 PHE B CA 1
ATOM 3656 C C . PHE B 1 14 ? -3.66 49.938 6.789 1 90.62 14 PHE B C 1
ATOM 3658 O O . PHE B 1 14 ? -4.453 49.5 5.941 1 90.62 14 PHE B O 1
ATOM 3665 N N . LEU B 1 15 ? -3.172 49.25 7.852 1 90 15 LEU B N 1
ATOM 3666 C CA . LEU B 1 15 ? -3.551 47.844 7.973 1 90 15 LEU B CA 1
ATOM 3667 C C . LEU B 1 15 ? -5.004 47.688 8.414 1 90 15 LEU B C 1
ATOM 3669 O O . LEU B 1 15 ? -5.422 48.312 9.391 1 90 15 LEU B O 1
ATOM 3673 N N . GLN B 1 16 ? -5.746 46.969 7.57 1 91.5 16 GLN B N 1
ATOM 3674 C CA . GLN B 1 16 ? -7.129 46.594 7.867 1 91.5 16 GLN B CA 1
ATOM 3675 C C . GLN B 1 16 ? -7.277 45.094 8.047 1 91.5 16 GLN B C 1
ATOM 3677 O O . GLN B 1 16 ? -6.441 44.312 7.578 1 91.5 16 GLN B O 1
ATOM 3682 N N . PRO B 1 17 ? -8.352 44.719 8.812 1 91.5 17 PRO B N 1
ATOM 3683 C CA . PRO B 1 17 ? -8.562 43.281 8.984 1 91.5 17 PRO B CA 1
ATOM 3684 C C . PRO B 1 17 ? -8.656 42.531 7.66 1 91.5 17 PRO B C 1
ATOM 3686 O O . PRO B 1 17 ? -8.219 41.375 7.566 1 91.5 17 PRO B O 1
ATOM 3689 N N . GLN B 1 18 ? -9.117 43.156 6.688 1 90.38 18 GLN B N 1
ATOM 3690 C CA . GLN B 1 18 ? -9.289 42.531 5.375 1 90.38 18 GLN B CA 1
ATOM 3691 C C . GLN B 1 18 ? -7.953 42.062 4.816 1 90.38 18 GLN B C 1
ATOM 3693 O O . GLN B 1 18 ? -7.895 41.031 4.129 1 90.38 18 GLN B O 1
ATOM 3698 N N . HIS B 1 19 ? -6.914 42.719 5.035 1 92.12 19 HIS B N 1
ATOM 3699 C CA . HIS B 1 19 ? -5.602 42.344 4.535 1 92.12 19 HIS B CA 1
ATOM 3700 C C . HIS B 1 19 ? -5.207 40.969 5.055 1 92.12 19 HIS B C 1
ATOM 3702 O O . HIS B 1 19 ? -4.773 40.094 4.281 1 92.12 19 HIS B O 1
ATOM 3708 N N . PHE B 1 20 ? -5.43 40.719 6.34 1 92.81 20 PHE B N 1
ATOM 3709 C CA . PHE B 1 20 ? -5.059 39.469 6.969 1 92.81 20 PHE B CA 1
ATOM 3710 C C . PHE B 1 20 ? -6.039 38.375 6.594 1 92.81 20 PHE B C 1
ATOM 3712 O O . PHE B 1 20 ? -5.641 37.219 6.371 1 92.81 20 PHE B O 1
ATOM 3719 N N . GLN B 1 21 ? -7.305 38.75 6.492 1 91.38 21 GLN B N 1
ATOM 3720 C CA . GLN B 1 21 ? -8.328 37.781 6.117 1 91.38 21 GLN B CA 1
ATOM 3721 C C . GLN B 1 21 ? -8.094 37.25 4.707 1 91.38 21 GLN B C 1
ATOM 3723 O O . GLN B 1 21 ? -8.109 36.062 4.484 1 91.38 21 GLN B O 1
ATOM 3728 N N . TYR B 1 22 ? -7.855 38.125 3.783 1 90.62 22 TYR B N 1
ATOM 3729 C CA . TYR B 1 22 ? -7.664 37.719 2.396 1 90.62 22 TYR B CA 1
ATOM 3730 C C . TYR B 1 22 ? -6.328 37 2.217 1 90.62 22 TYR B C 1
ATOM 3732 O O . TYR B 1 22 ? -6.188 36.125 1.354 1 90.62 22 TYR B O 1
ATOM 3740 N N . GLN B 1 23 ? -5.332 37.312 3.016 1 91.94 23 GLN B N 1
ATOM 3741 C CA . GLN B 1 23 ? -4.086 36.562 3.016 1 91.94 23 GLN B CA 1
ATOM 3742 C C . GLN B 1 23 ? -4.324 35.094 3.439 1 91.94 23 GLN B C 1
ATOM 3744 O O . GLN B 1 23 ? -3.818 34.188 2.807 1 91.94 23 GLN B O 1
ATOM 3749 N N . ASP B 1 24 ? -5.078 35 4.516 1 92 24 ASP B N 1
ATOM 3750 C CA . ASP B 1 24 ? -5.426 33.656 4.977 1 92 24 ASP B CA 1
ATOM 3751 C C . ASP B 1 24 ? -6.184 32.875 3.902 1 92 24 ASP B C 1
ATOM 3753 O O . ASP B 1 24 ? -5.898 31.703 3.658 1 92 24 ASP B O 1
ATOM 3757 N N . GLU B 1 25 ? -7.117 33.531 3.295 1 89.56 25 GLU B N 1
ATOM 3758 C CA . GLU B 1 25 ? -7.914 32.906 2.252 1 89.56 25 GLU B CA 1
ATOM 3759 C C . GLU B 1 25 ? -7.039 32.469 1.076 1 89.56 25 GLU B C 1
ATOM 3761 O O . GLU B 1 25 ? -7.266 31.422 0.479 1 89.56 25 GLU B O 1
ATOM 3766 N N . TYR B 1 26 ? -6.109 33.344 0.708 1 90.75 26 TYR B N 1
ATOM 3767 C CA . TYR B 1 26 ? -5.18 33 -0.367 1 90.75 26 TYR B CA 1
ATOM 3768 C C . TYR B 1 26 ? -4.441 31.703 -0.063 1 90.75 26 TYR B C 1
ATOM 3770 O O . TYR B 1 26 ? -4.391 30.797 -0.901 1 90.75 26 TYR B O 1
ATOM 3778 N N . HIS B 1 27 ? -3.867 31.531 1.174 1 91.62 27 HIS B N 1
ATOM 3779 C CA . HIS B 1 27 ? -3.113 30.344 1.558 1 91.62 27 HIS B CA 1
ATOM 3780 C C . HIS B 1 27 ? -4.012 29.109 1.607 1 91.62 27 HIS B C 1
ATOM 3782 O O . HIS B 1 27 ? -3.615 28.031 1.166 1 91.62 27 HIS B O 1
ATOM 3788 N N . GLN B 1 28 ? -5.176 29.297 2.104 1 88.88 28 GLN B N 1
ATOM 3789 C CA . GLN B 1 28 ? -6.113 28.172 2.172 1 88.88 28 GLN B CA 1
ATOM 3790 C C . GLN B 1 28 ? -6.492 27.688 0.776 1 88.88 28 GLN B C 1
ATOM 3792 O O . GLN B 1 28 ? -6.582 26.484 0.534 1 88.88 28 GLN B O 1
ATOM 3797 N N . HIS B 1 29 ? -6.715 28.641 -0.069 1 87.06 29 HIS B N 1
ATOM 3798 C CA . HIS B 1 29 ? -7.051 28.297 -1.446 1 87.06 29 HIS B CA 1
ATOM 3799 C C . HIS B 1 29 ? -5.914 27.531 -2.117 1 87.06 29 HIS B C 1
ATOM 3801 O O . HIS B 1 29 ? -6.148 26.531 -2.795 1 87.06 29 HIS B O 1
ATOM 3807 N N . GLN B 1 30 ? -4.703 28.016 -1.988 1 89.06 30 GLN B N 1
ATOM 3808 C CA . GLN B 1 30 ? -3.541 27.328 -2.555 1 89.06 30 GLN B CA 1
ATOM 3809 C C . GLN B 1 30 ? -3.428 25.906 -2.037 1 89.06 30 GLN B C 1
ATOM 3811 O O . GLN B 1 30 ? -3.137 24.984 -2.801 1 89.06 30 GLN B O 1
ATOM 3816 N N . LEU B 1 31 ? -3.633 25.703 -0.757 1 89.06 31 LEU B N 1
ATOM 3817 C CA . LEU B 1 31 ? -3.564 24.391 -0.148 1 89.06 31 LEU B CA 1
ATOM 3818 C C . LEU B 1 31 ? -4.645 23.469 -0.714 1 89.06 31 LEU B C 1
ATOM 3820 O O . LEU B 1 31 ? -4.371 22.312 -1.043 1 89.06 31 LEU B O 1
ATOM 3824 N N . SER B 1 32 ? -5.84 23.984 -0.796 1 84.69 32 SER B N 1
ATOM 3825 C CA . SER B 1 32 ? -6.949 23.203 -1.347 1 84.69 32 SER B CA 1
ATOM 3826 C C . SER B 1 32 ? -6.656 22.766 -2.775 1 84.69 32 SER B C 1
ATOM 3828 O O . SER B 1 32 ? -6.848 21.594 -3.121 1 84.69 32 SER B O 1
ATOM 3830 N N . GLU B 1 33 ? -6.117 23.656 -3.607 1 83.44 33 GLU B N 1
ATOM 3831 C CA . GLU B 1 33 ? -5.785 23.328 -4.992 1 83.44 33 GLU B CA 1
ATOM 3832 C C . GLU B 1 33 ? -4.668 22.297 -5.07 1 83.44 33 GLU B C 1
ATOM 3834 O O . GLU B 1 33 ? -4.699 21.406 -5.922 1 83.44 33 GLU B O 1
ATOM 3839 N N . ALA B 1 34 ? -3.766 22.438 -4.223 1 85.81 34 ALA B N 1
ATOM 3840 C CA . ALA B 1 34 ? -2.67 21.469 -4.184 1 85.81 34 ALA B CA 1
ATOM 3841 C C . ALA B 1 34 ? -3.184 20.062 -3.857 1 85.81 34 ALA B C 1
ATOM 3843 O O . ALA B 1 34 ? -2.738 19.078 -4.449 1 85.81 34 ALA B O 1
ATOM 3844 N N . SER B 1 35 ? -4.043 20 -2.934 1 84.44 35 SER B N 1
ATOM 3845 C CA . SER B 1 35 ? -4.621 18.719 -2.547 1 84.44 35 SER B CA 1
ATOM 3846 C C . SER B 1 35 ? -5.383 18.078 -3.705 1 84.44 35 SER B C 1
ATOM 3848 O O . SER B 1 35 ? -5.316 16.875 -3.912 1 84.44 35 SER B O 1
ATOM 3850 N N . GLN B 1 36 ? -6.055 18.906 -4.469 1 77.75 36 GLN B N 1
ATOM 3851 C CA . GLN B 1 36 ? -6.832 18.422 -5.602 1 77.75 36 GLN B CA 1
ATOM 3852 C C . GLN B 1 36 ? -5.922 17.859 -6.699 1 77.75 36 GLN B C 1
ATOM 3854 O O . GLN B 1 36 ? -6.293 16.922 -7.406 1 77.75 36 GLN B O 1
ATOM 3859 N N . ARG B 1 37 ? -4.797 18.406 -6.828 1 75.12 37 ARG B N 1
ATOM 3860 C CA . ARG B 1 37 ? -3.852 17.969 -7.852 1 75.12 37 ARG B CA 1
ATOM 3861 C C . ARG B 1 37 ? -3.283 16.594 -7.523 1 75.12 37 ARG B C 1
ATOM 3863 O O . ARG B 1 37 ? -2.945 15.82 -8.422 1 75.12 37 ARG B O 1
ATOM 3870 N N . VAL B 1 38 ? -3.238 16.266 -6.273 1 78.75 38 VAL B N 1
ATOM 3871 C CA . VAL B 1 38 ? -2.564 15.039 -5.852 1 78.75 38 VAL B CA 1
ATOM 3872 C C . VAL B 1 38 ? -3.518 13.852 -5.977 1 78.75 38 VAL B C 1
ATOM 3874 O O . VAL B 1 38 ? -3.096 12.742 -6.297 1 78.75 38 VAL B O 1
ATOM 3877 N N . GLY B 1 39 ? -4.816 14.188 -5.742 1 78.75 39 GLY B N 1
ATOM 3878 C CA . GLY B 1 39 ? -5.742 13.07 -5.828 1 78.75 39 GLY B CA 1
ATOM 3879 C C . GLY B 1 39 ? -7.16 13.492 -6.172 1 78.75 39 GLY B C 1
ATOM 3880 O O . GLY B 1 39 ? -7.602 14.57 -5.777 1 78.75 39 GLY B O 1
ATOM 3881 N N . ALA B 1 40 ? -7.887 12.562 -6.848 1 80.62 40 ALA B N 1
ATOM 3882 C CA . ALA B 1 40 ? -9.258 12.836 -7.285 1 80.62 40 ALA B CA 1
ATOM 3883 C C . ALA B 1 40 ? -10.234 12.734 -6.117 1 80.62 40 ALA B C 1
ATOM 3885 O O . ALA B 1 40 ? -11.297 13.352 -6.133 1 80.62 40 ALA B O 1
ATOM 3886 N N . PHE B 1 41 ? -9.898 12.039 -5.109 1 90 41 PHE B N 1
ATOM 3887 C CA . PHE B 1 41 ? -10.773 11.773 -3.973 1 90 41 PHE B CA 1
ATOM 3888 C C . PHE B 1 41 ? -10.156 12.289 -2.68 1 90 41 PHE B C 1
ATOM 3890 O O . PHE B 1 41 ? -9.734 11.5 -1.828 1 90 41 PHE B O 1
ATOM 3897 N N . ASN B 1 42 ? -10.219 13.602 -2.535 1 90.5 42 ASN B N 1
ATOM 3898 C CA . ASN B 1 42 ? -9.406 14.242 -1.513 1 90.5 42 ASN B CA 1
ATOM 3899 C C . ASN B 1 42 ? -10.258 14.742 -0.349 1 90.5 42 ASN B C 1
ATOM 3901 O O . ASN B 1 42 ? -9.844 15.641 0.388 1 90.5 42 ASN B O 1
ATOM 3905 N N . TRP B 1 43 ? -11.531 14.297 -0.226 1 93.75 43 TRP B N 1
ATOM 3906 C CA . TRP B 1 43 ? -12.375 14.68 0.904 1 93.75 43 TRP B CA 1
ATOM 3907 C C . TRP B 1 43 ? -13.062 13.461 1.512 1 93.75 43 TRP B C 1
ATOM 3909 O O . TRP B 1 43 ? -13.148 12.406 0.874 1 93.75 43 TRP B O 1
ATOM 3919 N N . GLY B 1 44 ? -13.438 13.633 2.805 1 95.94 44 GLY B N 1
ATOM 3920 C CA . GLY B 1 44 ? -14.117 12.531 3.471 1 95.94 44 GLY B CA 1
ATOM 3921 C C . GLY B 1 44 ? -13.688 12.359 4.918 1 95.94 44 GLY B C 1
ATOM 3922 O O . GLY B 1 44 ? -12.93 13.172 5.449 1 95.94 44 GLY B O 1
ATOM 3923 N N . VAL B 1 45 ? -14.18 11.266 5.469 1 97.06 45 VAL B N 1
ATOM 3924 C CA . VAL B 1 45 ? -14 10.984 6.891 1 97.06 45 VAL B CA 1
ATOM 3925 C C . VAL B 1 45 ? -12.625 10.375 7.125 1 97.06 45 VAL B C 1
ATOM 3927 O O . VAL B 1 45 ? -12.18 9.516 6.359 1 97.06 45 VAL B O 1
ATOM 3930 N N . GLN B 1 46 ? -12 10.867 8.141 1 95.56 46 GLN B N 1
ATOM 3931 C CA . GLN B 1 46 ? -10.758 10.25 8.609 1 95.56 46 GLN B CA 1
ATOM 3932 C C . GLN B 1 46 ? -10.984 9.461 9.898 1 95.56 46 GLN B C 1
ATOM 3934 O O . GLN B 1 46 ? -10.469 8.359 10.047 1 95.56 46 GLN B O 1
ATOM 3939 N N . GLU B 1 47 ? -11.734 10.039 10.836 1 96.06 47 GLU B N 1
ATOM 3940 C CA . GLU B 1 47 ? -12.133 9.406 12.086 1 96.06 47 GLU B CA 1
ATOM 3941 C C . GLU B 1 47 ? -13.57 9.781 12.461 1 96.06 47 GLU B C 1
ATOM 3943 O O . GLU B 1 47 ? -13.984 10.922 12.281 1 96.06 47 GLU B O 1
ATOM 3948 N N . LEU B 1 48 ? -14.281 8.812 12.922 1 97.44 48 LEU B N 1
ATOM 3949 C CA . LEU B 1 48 ? -15.672 9.016 13.305 1 97.44 48 LEU B CA 1
ATOM 3950 C C . LEU B 1 48 ? -16.078 8.07 14.43 1 97.44 48 LEU B C 1
ATOM 3952 O O . LEU B 1 48 ? -15.859 6.859 14.336 1 97.44 48 LEU B O 1
ATOM 3956 N N . GLU B 1 49 ? -16.594 8.656 15.5 1 97.06 49 GLU B N 1
ATOM 3957 C CA . GLU B 1 49 ? -17.109 7.855 16.594 1 97.06 49 GLU B CA 1
ATOM 3958 C C . GLU B 1 49 ? -18.453 8.391 17.094 1 97.06 49 GLU B C 1
ATOM 3960 O O . GLU B 1 49 ? -18.562 9.57 17.438 1 97.06 49 GLU B O 1
ATOM 3965 N N . VAL B 1 50 ? -19.391 7.559 17.141 1 96.88 50 VAL B N 1
ATOM 3966 C CA . VAL B 1 50 ? -20.734 7.906 17.578 1 96.88 50 VAL B CA 1
ATOM 3967 C C . VAL B 1 50 ? -20.922 7.445 19.031 1 96.88 50 VAL B C 1
ATOM 3969 O O . VAL B 1 50 ? -20.484 6.355 19.406 1 96.88 50 VAL B O 1
ATOM 3972 N N . ASP B 1 51 ? -21.547 8.289 19.828 1 97 51 ASP B N 1
ATOM 3973 C CA . ASP B 1 51 ? -21.922 7.906 21.188 1 97 51 ASP B CA 1
ATOM 3974 C C . ASP B 1 51 ? -23.141 6.973 21.172 1 97 51 ASP B C 1
ATOM 3976 O O . ASP B 1 51 ? -24.281 7.426 21.172 1 97 51 ASP B O 1
ATOM 3980 N N . VAL B 1 52 ? -22.922 5.773 21.297 1 93.25 52 VAL B N 1
ATOM 3981 C CA . VAL B 1 52 ? -23.938 4.742 21.141 1 93.25 52 VAL B CA 1
ATOM 3982 C C . VAL B 1 52 ? -24.953 4.824 22.281 1 93.25 52 VAL B C 1
ATOM 3984 O O . VAL B 1 52 ? -26.141 4.594 22.078 1 93.25 52 VAL B O 1
ATOM 3987 N N . ASP B 1 53 ? -24.469 5.152 23.438 1 93.88 53 ASP B N 1
ATOM 3988 C CA . ASP B 1 53 ? -25.359 5.27 24.594 1 93.88 53 ASP B CA 1
ATOM 3989 C C . ASP B 1 53 ? -26.344 6.426 24.406 1 93.88 53 ASP B C 1
ATOM 3991 O O . ASP B 1 53 ? -27.531 6.277 24.688 1 93.88 53 ASP B O 1
ATOM 3995 N N . ALA B 1 54 ? -25.828 7.535 24.016 1 95.12 54 ALA B N 1
ATOM 3996 C CA . ALA B 1 54 ? -26.703 8.68 23.766 1 95.12 54 ALA B CA 1
ATOM 3997 C C . ALA B 1 54 ? -27.703 8.375 22.656 1 95.12 54 ALA B C 1
ATOM 3999 O O . ALA B 1 54 ? -28.859 8.781 22.734 1 95.12 54 ALA B O 1
ATOM 4000 N N . LEU B 1 55 ? -27.297 7.695 21.641 1 93.69 55 LEU B N 1
ATOM 4001 C CA . LEU B 1 55 ? -28.156 7.344 20.531 1 93.69 55 LEU B CA 1
ATOM 4002 C C . LEU B 1 55 ? -29.312 6.469 21 1 93.69 55 LEU B C 1
ATOM 4004 O O . LEU B 1 55 ? -30.453 6.652 20.547 1 93.69 55 LEU B O 1
ATOM 4008 N N . ALA B 1 56 ? -29.016 5.543 21.859 1 90.12 56 ALA B N 1
ATOM 4009 C CA . ALA B 1 56 ? -30.047 4.668 22.422 1 90.12 56 ALA B CA 1
ATOM 4010 C C . ALA B 1 56 ? -31.109 5.477 23.156 1 90.12 56 ALA B C 1
ATOM 4012 O O . ALA B 1 56 ? -32.25 5.035 23.266 1 90.12 56 ALA B O 1
ATOM 4013 N N . GLN B 1 57 ? -30.719 6.652 23.594 1 90.31 57 GLN B N 1
ATOM 4014 C CA . GLN B 1 57 ? -31.641 7.527 24.312 1 90.31 57 GLN B CA 1
ATOM 4015 C C . GLN B 1 57 ? -32.312 8.523 23.359 1 90.31 57 GLN B C 1
ATOM 4017 O O . GLN B 1 57 ? -33 9.445 23.797 1 90.31 57 GLN B O 1
ATOM 4022 N N . GLY B 1 58 ? -32 8.352 22.109 1 90.38 58 GLY B N 1
ATOM 4023 C CA . GLY B 1 58 ? -32.656 9.164 21.109 1 90.38 58 GLY B CA 1
ATOM 4024 C C . GLY B 1 58 ? -31.906 10.438 20.766 1 90.38 58 GLY B C 1
ATOM 4025 O O . GLY B 1 58 ? -32.469 11.375 20.203 1 90.38 58 GLY B O 1
ATOM 4026 N N . ARG B 1 59 ? -30.703 10.469 21.125 1 94.06 59 ARG B N 1
ATOM 4027 C CA . ARG B 1 59 ? -29.859 11.625 20.844 1 94.06 59 ARG B CA 1
ATOM 4028 C C . ARG B 1 59 ? -28.641 11.219 20.016 1 94.06 59 ARG B C 1
ATOM 4030 O O . ARG B 1 59 ? -27.922 10.289 20.391 1 94.06 59 ARG B O 1
ATOM 4037 N N . LEU B 1 60 ? -28.484 11.953 18.922 1 95.38 60 LEU B N 1
ATOM 4038 C CA . LEU B 1 60 ? -27.297 11.711 18.109 1 95.38 60 LEU B CA 1
ATOM 4039 C C . LEU B 1 60 ? -26.156 12.625 18.531 1 95.38 60 LEU B C 1
ATOM 4041 O O . LEU B 1 60 ? -26.266 13.852 18.406 1 95.38 60 LEU B O 1
ATOM 4045 N N . GLN B 1 61 ? -25.125 12.023 18.984 1 96.38 61 GLN B N 1
ATOM 4046 C CA . GLN B 1 61 ? -23.938 12.734 19.469 1 96.38 61 GLN B CA 1
ATOM 4047 C C . GLN B 1 61 ? -22.656 12.031 19.031 1 96.38 61 GLN B C 1
ATOM 4049 O O . GLN B 1 61 ? -22.594 10.797 19.047 1 96.38 61 GLN B O 1
ATOM 4054 N N . LEU B 1 62 ? -21.703 12.883 18.594 1 97.81 62 LEU B N 1
ATOM 4055 C CA . LEU B 1 62 ? -20.422 12.312 18.219 1 97.81 62 LEU B CA 1
ATOM 4056 C C . LEU B 1 62 ? -19.406 12.469 19.344 1 97.81 62 LEU B C 1
ATOM 4058 O O . LEU B 1 62 ? -19.484 13.422 20.125 1 97.81 62 LEU B O 1
ATOM 4062 N N . THR B 1 63 ? -18.484 11.531 19.469 1 97.94 63 THR B N 1
ATOM 4063 C CA . THR B 1 63 ? -17.375 11.648 20.406 1 97.94 63 THR B CA 1
ATOM 4064 C C . THR B 1 63 ? -16.078 11.969 19.688 1 97.94 63 THR B C 1
ATOM 4066 O O . THR B 1 63 ? -15.102 12.406 20.312 1 97.94 63 THR B O 1
ATOM 4069 N N . ARG B 1 64 ? -16.031 11.75 18.422 1 97.94 64 ARG B N 1
ATOM 4070 C CA . ARG B 1 64 ? -14.883 12.039 17.578 1 97.94 64 ARG B CA 1
ATOM 4071 C C . ARG B 1 64 ? -15.312 12.344 16.141 1 97.94 64 ARG B C 1
ATOM 4073 O O . ARG B 1 64 ? -16.188 11.672 15.602 1 97.94 64 ARG B O 1
ATOM 4080 N N . LEU B 1 65 ? -14.797 13.367 15.594 1 97.81 65 LEU B N 1
ATOM 4081 C CA . LEU B 1 65 ? -15.008 13.664 14.18 1 97.81 65 LEU B CA 1
ATOM 4082 C C . LEU B 1 65 ? -13.773 14.312 13.57 1 97.81 65 LEU B C 1
ATOM 4084 O O . LEU B 1 65 ? -13.398 15.422 13.953 1 97.81 65 LEU B O 1
ATOM 4088 N N . LYS B 1 66 ? -13.109 13.695 12.75 1 97.06 66 LYS B N 1
ATOM 4089 C CA . LYS B 1 66 ? -12.07 14.234 11.883 1 97.06 66 LYS B CA 1
ATOM 4090 C C . LYS B 1 66 ? -12.43 14.047 10.414 1 97.06 66 LYS B C 1
ATOM 4092 O O . LYS B 1 66 ? -12.633 12.922 9.953 1 97.06 66 LYS B O 1
ATOM 4097 N N . LEU B 1 67 ? -12.523 15.188 9.703 1 96.5 67 LEU B N 1
ATOM 4098 C CA . LEU B 1 67 ? -13.148 15.172 8.383 1 96.5 67 LEU B CA 1
ATOM 4099 C C . LEU B 1 67 ? -12.602 16.297 7.504 1 96.5 67 LEU B C 1
ATOM 4101 O O . LEU B 1 67 ? -12.344 17.406 7.992 1 96.5 67 LEU B O 1
ATOM 4105 N N . VAL B 1 68 ? -12.367 15.992 6.25 1 95.62 68 VAL B N 1
ATOM 4106 C CA . VAL B 1 68 ? -12.164 17.031 5.25 1 95.62 68 VAL B CA 1
ATOM 4107 C C . VAL B 1 68 ? -13.43 17.203 4.41 1 95.62 68 VAL B C 1
ATOM 4109 O O . VAL B 1 68 ? -13.875 16.266 3.756 1 95.62 68 VAL B O 1
ATOM 4112 N N . PHE B 1 69 ? -13.953 18.391 4.445 1 95.69 69 PHE B N 1
ATOM 4113 C CA . PHE B 1 69 ? -15.156 18.688 3.676 1 95.69 69 PHE B CA 1
ATOM 4114 C C . PHE B 1 69 ? -14.836 18.781 2.191 1 95.69 69 PHE B C 1
ATOM 4116 O O . PHE B 1 69 ? -13.68 18.969 1.813 1 95.69 69 PHE B O 1
ATOM 4123 N N . PRO B 1 70 ? -15.906 18.656 1.317 1 93.12 70 PRO B N 1
ATOM 4124 C CA . PRO B 1 70 ? -15.695 18.781 -0.127 1 93.12 70 PRO B CA 1
ATOM 4125 C C . PRO B 1 70 ? -15.047 20.109 -0.525 1 93.12 70 PRO B C 1
ATOM 4127 O O . PRO B 1 70 ? -14.352 20.172 -1.539 1 93.12 70 PRO B O 1
ATOM 4130 N N . ASP B 1 71 ? -15.18 21.109 0.266 1 90.31 71 ASP B N 1
ATOM 4131 C CA . ASP B 1 71 ? -14.586 22.406 -0.066 1 90.31 71 ASP B CA 1
ATOM 4132 C C . ASP B 1 71 ? -13.133 22.484 0.412 1 90.31 71 ASP B C 1
ATOM 4134 O O . ASP B 1 71 ? -12.492 23.531 0.295 1 90.31 71 ASP B O 1
ATOM 4138 N N . GLY B 1 72 ? -12.695 21.422 1.059 1 90.31 72 GLY B N 1
ATOM 4139 C CA . GLY B 1 72 ? -11.297 21.344 1.451 1 90.31 72 GLY B CA 1
ATOM 4140 C C . GLY B 1 72 ? -11.062 21.688 2.91 1 90.31 72 GLY B C 1
ATOM 4141 O O . GLY B 1 72 ? -9.945 21.562 3.414 1 90.31 72 GLY B O 1
ATOM 4142 N N . THR B 1 73 ? -12.086 22 3.646 1 92.94 73 THR B N 1
ATOM 4143 C CA . THR B 1 73 ? -11.945 22.422 5.039 1 92.94 73 THR B CA 1
ATOM 4144 C C . THR B 1 73 ? -11.75 21.203 5.945 1 92.94 73 THR B C 1
ATOM 4146 O O . THR B 1 73 ? -12.516 20.234 5.879 1 92.94 73 THR B O 1
ATOM 4149 N N . LEU B 1 74 ? -10.711 21.297 6.797 1 94.5 74 LEU B N 1
ATOM 4150 C CA . LEU B 1 74 ? -10.406 20.234 7.746 1 94.5 74 LEU B CA 1
ATOM 4151 C C . LEU B 1 74 ? -11.031 20.531 9.109 1 94.5 74 LEU B C 1
ATOM 4153 O O . LEU B 1 74 ? -10.867 21.625 9.648 1 94.5 74 LEU B O 1
ATOM 4157 N N . VAL B 1 75 ? -11.773 19.578 9.617 1 95.88 75 VAL B N 1
ATOM 4158 C CA . VAL B 1 75 ? -12.289 19.656 10.977 1 95.88 75 VAL B CA 1
ATOM 4159 C C . VAL B 1 75 ? -11.688 18.531 11.828 1 95.88 75 VAL B C 1
ATOM 4161 O O . VAL B 1 75 ? -11.617 17.391 11.383 1 95.88 75 VAL B O 1
ATOM 4164 N N . ASP B 1 76 ? -11.172 18.844 12.938 1 95.31 76 ASP B N 1
ATOM 4165 C CA . ASP B 1 76 ? -10.633 17.906 13.906 1 95.31 76 ASP B CA 1
ATOM 4166 C C . ASP B 1 76 ? -11.227 18.125 15.297 1 95.31 76 ASP B C 1
ATOM 4168 O O . ASP B 1 76 ? -10.711 18.922 16.078 1 95.31 76 ASP B O 1
ATOM 4172 N N . ALA B 1 77 ? -12.305 17.438 15.555 1 95.88 77 ALA B N 1
ATOM 4173 C CA . ALA B 1 77 ? -13.0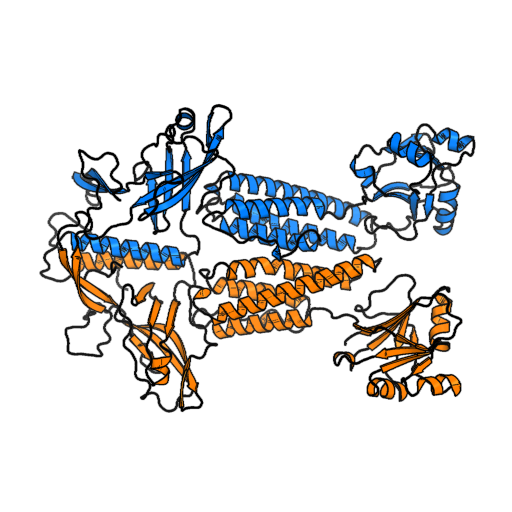7 17.641 16.781 1 95.88 77 ALA B CA 1
ATOM 4174 C C . ALA B 1 77 ? -13 16.406 17.672 1 95.88 77 ALA B C 1
ATOM 4176 O O . ALA B 1 77 ? -13.164 15.273 17.219 1 95.88 77 ALA B O 1
ATOM 4177 N N . PRO B 1 78 ? -12.672 16.516 18.906 1 94.88 78 PRO B N 1
ATOM 4178 C CA . PRO B 1 78 ? -12.641 17.766 19.672 1 94.88 78 PRO B CA 1
ATOM 4179 C C . PRO B 1 78 ? -11.227 18.328 19.812 1 94.88 78 PRO B C 1
ATOM 4181 O O . PRO B 1 78 ? -11.016 19.266 20.594 1 94.88 78 PRO B O 1
ATOM 4184 N N . GLN B 1 79 ? -10.266 17.844 19.125 1 87.12 79 GLN B N 1
ATOM 4185 C CA . GLN B 1 79 ? -8.875 18.203 19.359 1 87.12 79 GLN B CA 1
ATOM 4186 C C . GLN B 1 79 ? -8.625 19.672 19.062 1 87.12 79 GLN B C 1
ATOM 4188 O O . GLN B 1 79 ? -7.949 20.359 19.828 1 87.12 79 GLN B O 1
ATOM 4193 N N . HIS B 1 80 ? -9.219 20.156 17.953 1 87.25 80 HIS B N 1
ATOM 4194 C CA . HIS B 1 80 ? -9 21.531 17.562 1 87.25 80 HIS B CA 1
ATOM 4195 C C . HIS B 1 80 ? -10.32 22.297 17.469 1 87.25 80 HIS B C 1
ATOM 4197 O O . HIS B 1 80 ? -10.398 23.469 17.844 1 87.25 80 HIS B O 1
ATOM 4203 N N . ASP B 1 81 ? -11.289 21.594 17.016 1 92.06 81 ASP B N 1
ATOM 4204 C CA . ASP B 1 81 ? -12.617 22.156 16.844 1 92.06 81 ASP B CA 1
ATOM 4205 C C . ASP B 1 81 ? -13.609 21.531 17.828 1 92.06 81 ASP B C 1
ATOM 4207 O O . ASP B 1 81 ? -13.367 20.438 18.344 1 92.06 81 ASP B O 1
ATOM 4211 N N . PRO B 1 82 ? -14.641 22.297 18.062 1 93.62 82 PRO B N 1
ATOM 4212 C CA . PRO B 1 82 ? -15.664 21.672 18.906 1 93.62 82 PRO B CA 1
ATOM 4213 C C . PRO B 1 82 ? -16.453 20.609 18.172 1 93.62 82 PRO B C 1
ATOM 4215 O O . PRO B 1 82 ? -16.625 20.688 16.953 1 93.62 82 PRO B O 1
ATOM 4218 N N . LEU B 1 83 ? -16.906 19.672 18.938 1 96.56 83 LEU B N 1
ATOM 4219 C CA . LEU B 1 83 ? -17.828 18.688 18.375 1 96.56 83 LEU B CA 1
ATOM 4220 C C . LEU B 1 83 ? -19.141 19.344 17.969 1 96.56 83 LEU B C 1
ATOM 4222 O O . LEU B 1 83 ? -19.609 20.281 18.609 1 96.56 83 LEU B O 1
ATOM 4226 N N . PRO B 1 84 ? -19.719 18.844 16.891 1 96.12 84 PRO B N 1
ATOM 4227 C CA . PRO B 1 84 ? -21.047 19.359 16.547 1 96.12 84 PRO B CA 1
ATOM 4228 C C . PRO B 1 84 ? -22.078 19.109 17.656 1 96.12 84 PRO B C 1
ATOM 4230 O O . PRO B 1 84 ? -22.031 18.078 18.328 1 96.12 84 PRO B O 1
ATOM 4233 N N . PRO B 1 85 ? -22.953 20.125 17.781 1 94.62 85 PRO B N 1
ATOM 4234 C CA . PRO B 1 85 ? -24 19.938 18.797 1 94.62 85 PRO B CA 1
ATOM 4235 C C . PRO B 1 85 ? -24.859 18.703 18.516 1 94.62 85 PRO B C 1
ATOM 4237 O O . PRO B 1 85 ? -25.141 18.391 17.359 1 94.62 85 PRO B O 1
ATOM 4240 N N . ALA B 1 86 ? -25.281 18.125 19.594 1 95.12 86 ALA B N 1
ATOM 4241 C CA . ALA B 1 86 ? -26.109 16.938 19.484 1 95.12 86 ALA B CA 1
ATOM 4242 C C . ALA B 1 86 ? -27.453 17.25 18.844 1 95.12 86 ALA B C 1
ATOM 4244 O O . ALA B 1 86 ? -27.922 18.391 18.891 1 95.12 86 ALA B O 1
ATOM 4245 N N . ARG B 1 87 ? -27.953 16.281 18.219 1 92.62 87 ARG B N 1
ATOM 4246 C CA . ARG B 1 87 ? -29.266 16.406 17.594 1 92.62 87 ARG B CA 1
ATOM 4247 C C . ARG B 1 87 ? -30.281 15.477 18.219 1 92.62 87 ARG B C 1
ATOM 4249 O O . ARG B 1 87 ? -30.016 14.289 18.422 1 92.62 87 ARG B O 1
ATOM 4256 N N . ASP B 1 88 ? -31.406 16.031 18.547 1 91.44 88 ASP B N 1
ATOM 4257 C CA . ASP B 1 88 ? -32.5 15.227 19.062 1 91.44 88 ASP B CA 1
ATOM 4258 C C . ASP B 1 88 ? -33.25 14.508 17.938 1 91.44 88 ASP B C 1
ATOM 4260 O O . ASP B 1 88 ? -33.688 15.141 16.984 1 91.44 88 ASP B O 1
ATOM 4264 N N . LEU B 1 89 ? -33.406 13.203 18.062 1 90.5 89 LEU B N 1
ATOM 4265 C CA . LEU B 1 89 ? -34 12.391 17 1 90.5 89 LEU B CA 1
ATOM 4266 C C . LEU B 1 89 ? -35.5 12.148 17.266 1 90.5 89 LEU B C 1
ATOM 4268 O O . LEU B 1 89 ? -36.156 11.469 16.5 1 90.5 89 LEU B O 1
ATOM 4272 N N . GLY B 1 90 ? -35.906 12.609 18.375 1 82.56 90 GLY B N 1
ATOM 4273 C CA . GLY B 1 90 ? -37.312 12.469 18.688 1 82.56 90 GLY B CA 1
ATOM 4274 C C . GLY B 1 90 ? -38.219 13.055 17.625 1 82.56 90 GLY B C 1
ATOM 4275 O O . GLY B 1 90 ? -39.375 12.594 17.453 1 82.56 90 GLY B O 1
ATOM 4276 N N . GLU B 1 91 ? -37.688 14.031 16.906 1 74.69 91 GLU B N 1
ATOM 4277 C CA . GLU B 1 91 ? -38.5 14.719 15.914 1 74.69 91 GLU B CA 1
ATOM 4278 C C . GLU B 1 91 ? -38.562 13.906 14.617 1 74.69 91 GLU B C 1
ATOM 4280 O O . GLU B 1 91 ? -39.375 14.211 13.742 1 74.69 91 GLU B O 1
ATOM 4285 N N . VAL B 1 92 ? -37.688 12.961 14.531 1 78.75 92 VAL B N 1
ATOM 4286 C CA . VAL B 1 92 ? -37.656 12.18 13.305 1 78.75 92 VAL B CA 1
ATOM 4287 C C . VAL B 1 92 ? -38.656 11.039 13.383 1 78.75 92 VAL B C 1
ATOM 4289 O O . VAL B 1 92 ? -38.469 10.07 14.125 1 78.75 92 VAL B O 1
ATOM 4292 N N . SER B 1 93 ? -39.906 11.305 13.039 1 73 93 SER B N 1
ATOM 4293 C CA . SER B 1 93 ? -40.969 10.297 13.094 1 73 93 SER B CA 1
ATOM 4294 C C . SER B 1 93 ? -41.281 9.75 11.703 1 73 93 SER B C 1
ATOM 4296 O O . SER B 1 93 ? -41.188 10.477 10.711 1 73 93 SER B O 1
ATOM 4298 N N . GLY B 1 94 ? -41.438 8.398 11.641 1 75.75 94 GLY B N 1
ATOM 4299 C CA . GLY B 1 94 ? -42.062 7.793 10.461 1 75.75 94 GLY B CA 1
ATOM 4300 C C . GLY B 1 94 ? -41.031 7.309 9.453 1 75.75 94 GLY B C 1
ATOM 4301 O O . GLY B 1 94 ? -41.375 6.969 8.32 1 75.75 94 GLY B O 1
ATOM 4302 N N . VAL B 1 95 ? -39.719 7.496 9.695 1 83.88 95 VAL B N 1
ATOM 4303 C CA . VAL B 1 95 ? -38.781 7.039 8.688 1 83.88 95 VAL B CA 1
ATOM 4304 C C . VAL B 1 95 ? -38.031 5.805 9.203 1 83.88 95 VAL B C 1
ATOM 4306 O O . VAL B 1 95 ? -37.75 5.703 10.398 1 83.88 95 VAL B O 1
ATOM 4309 N N . SER B 1 96 ? -37.781 4.859 8.32 1 88.75 96 SER B N 1
ATOM 4310 C CA . SER B 1 96 ? -37.094 3.625 8.68 1 88.75 96 SER B CA 1
ATOM 4311 C C . SER B 1 96 ? -35.594 3.812 8.672 1 88.75 96 SER B C 1
ATOM 4313 O O . SER B 1 96 ? -34.875 3.117 9.391 1 88.75 96 SER B O 1
ATOM 4315 N N . GLU B 1 97 ? -35.125 4.68 7.875 1 92.25 97 GLU B N 1
ATOM 4316 C CA . GLU B 1 97 ? -33.688 5.008 7.801 1 92.25 97 GLU B CA 1
ATOM 4317 C C . GLU B 1 97 ? -33.469 6.508 7.625 1 92.25 97 GLU B C 1
ATOM 4319 O O . GLU B 1 97 ? -34.344 7.203 7.082 1 92.25 97 GLU B O 1
ATOM 4324 N N . CYS B 1 98 ? -32.469 6.926 8.156 1 92.75 98 CYS B N 1
ATOM 4325 C CA . CYS B 1 98 ? -32.188 8.352 8.086 1 92.75 98 CYS B CA 1
ATOM 4326 C C . CYS B 1 98 ? -30.672 8.594 7.945 1 92.75 98 CYS B C 1
ATOM 4328 O O . CYS B 1 98 ? -29.906 8.25 8.836 1 92.75 98 CYS B O 1
ATOM 4330 N N . ARG B 1 99 ? -30.328 9.219 6.84 1 94.81 99 ARG B N 1
ATOM 4331 C CA . ARG B 1 99 ? -28.922 9.578 6.641 1 94.81 99 ARG B CA 1
ATOM 4332 C C . ARG B 1 99 ? -28.562 10.859 7.383 1 94.81 99 ARG B C 1
ATOM 4334 O O . ARG B 1 99 ? -29.328 11.82 7.367 1 94.81 99 ARG B O 1
ATOM 4341 N N . ILE B 1 100 ? -27.438 10.836 8.047 1 96.19 100 ILE B N 1
ATOM 4342 C CA . ILE B 1 100 ? -26.969 11.992 8.797 1 96.19 100 ILE B CA 1
ATOM 4343 C C . ILE B 1 100 ? -25.781 12.625 8.07 1 96.19 100 ILE B C 1
ATOM 4345 O O . ILE B 1 100 ? -24.906 11.922 7.57 1 96.19 100 ILE B O 1
ATOM 4349 N N . PHE B 1 101 ? -25.719 13.984 8.047 1 97.56 101 PHE B N 1
ATOM 4350 C CA . PHE B 1 101 ? -24.656 14.719 7.379 1 97.56 101 PHE B CA 1
ATOM 4351 C C . PHE B 1 101 ? -23.938 15.633 8.359 1 97.56 101 PHE B C 1
ATOM 4353 O O . PHE B 1 101 ? -24.547 16.219 9.25 1 97.56 101 PHE B O 1
ATOM 4360 N N . ALA B 1 102 ? -22.641 15.672 8.25 1 98 102 ALA B N 1
ATOM 4361 C CA . ALA B 1 102 ? -21.938 16.828 8.758 1 98 102 ALA B CA 1
ATOM 4362 C C . ALA B 1 102 ? -21.984 17.984 7.766 1 98 102 ALA B C 1
ATOM 4364 O O . ALA B 1 102 ? -21.766 17.797 6.57 1 98 102 ALA B O 1
ATOM 4365 N N . ALA B 1 103 ? -22.297 19.109 8.258 1 97.62 103 ALA B N 1
ATOM 4366 C CA . ALA B 1 103 ? -22.453 20.25 7.359 1 97.62 103 ALA B CA 1
ATOM 4367 C C . ALA B 1 103 ? -21.766 21.5 7.926 1 97.62 103 ALA B C 1
ATOM 4369 O O . ALA B 1 103 ? -21.781 21.719 9.141 1 97.62 103 ALA B O 1
ATOM 4370 N N . LEU B 1 104 ? -21.125 22.25 7.074 1 96.75 104 LEU B N 1
ATOM 4371 C CA . LEU B 1 104 ? -20.469 23.516 7.375 1 96.75 104 LEU B CA 1
ATOM 4372 C C . LEU B 1 104 ? -20.891 24.594 6.391 1 96.75 104 LEU B C 1
ATOM 4374 O O . LEU B 1 104 ? -20.797 24.406 5.176 1 96.75 104 LEU B O 1
ATOM 4378 N N . ARG B 1 105 ? -21.359 25.688 6.93 1 95.38 105 ARG B N 1
ATOM 4379 C CA . ARG B 1 105 ? -21.797 26.781 6.059 1 95.38 105 ARG B CA 1
ATOM 4380 C C . ARG B 1 105 ? -20.641 27.297 5.215 1 95.38 105 ARG B C 1
ATOM 4382 O O . ARG B 1 105 ? -19.531 27.438 5.711 1 95.38 105 ARG B O 1
ATOM 4389 N N . LEU B 1 106 ? -20.969 27.625 3.998 1 93.5 106 LEU B N 1
ATOM 4390 C CA . LEU B 1 106 ? -19.984 28.25 3.141 1 93.5 106 LEU B CA 1
ATOM 4391 C C . LEU B 1 106 ? -19.797 29.719 3.51 1 93.5 106 LEU B C 1
ATOM 4393 O O . LEU B 1 106 ? -20.703 30.344 4.07 1 93.5 106 LEU B O 1
ATOM 4397 N N . THR B 1 107 ? -18.594 30.203 3.252 1 90.06 107 THR B N 1
ATOM 4398 C CA . THR B 1 107 ? -18.344 31.625 3.525 1 90.06 107 THR B CA 1
ATOM 4399 C C . THR B 1 107 ? -19.219 32.5 2.643 1 90.06 107 THR B C 1
ATOM 4401 O O . THR B 1 107 ? -19.312 32.281 1.434 1 90.06 107 THR B O 1
ATOM 4404 N N . GLU B 1 108 ? -19.844 33.438 3.307 1 86.56 108 GLU B N 1
ATOM 4405 C CA . GLU B 1 108 ? -20.656 34.438 2.594 1 86.56 108 GLU B CA 1
ATOM 4406 C C . GLU B 1 108 ? -20.016 35.812 2.654 1 86.56 108 GLU B C 1
ATOM 4408 O O . GLU B 1 108 ? -19.922 36.406 3.729 1 86.56 108 GLU B O 1
ATOM 4413 N N . PRO B 1 109 ? -19.5 36.438 1.595 1 84.06 109 PRO B N 1
ATOM 4414 C CA . PRO B 1 109 ? -18.734 37.688 1.608 1 84.06 109 PRO B CA 1
ATOM 4415 C C . PRO B 1 109 ? -19.547 38.875 2.174 1 84.06 109 PRO B C 1
ATOM 4417 O O . PRO B 1 109 ? -18.969 39.75 2.814 1 84.06 109 PRO B O 1
ATOM 4420 N N . PHE B 1 110 ? -20.812 38.938 2.014 1 85.06 110 PHE B N 1
ATOM 4421 C CA . PHE B 1 110 ? -21.562 40.125 2.381 1 85.06 110 PHE B CA 1
ATOM 4422 C C . PHE B 1 110 ? -22.469 39.875 3.582 1 85.06 110 PHE B C 1
ATOM 4424 O O . PHE B 1 110 ? -23.453 40.562 3.793 1 85.06 110 PHE B O 1
ATOM 4431 N N . SER B 1 111 ? -22.016 38.875 4.305 1 83.94 111 SER B N 1
ATOM 4432 C CA . SER B 1 111 ? -22.719 38.531 5.527 1 83.94 111 SER B CA 1
ATOM 4433 C C . SER B 1 111 ? -21.766 38.094 6.629 1 83.94 111 SER B C 1
ATOM 4435 O O . SER B 1 111 ? -20.594 37.844 6.363 1 83.94 111 SER B O 1
ATOM 4437 N N . SER B 1 112 ? -22.281 38.219 7.867 1 88.81 112 SER B N 1
ATOM 4438 C CA . SER B 1 112 ? -21.469 37.719 8.977 1 88.81 112 SER B CA 1
ATOM 4439 C C . SER B 1 112 ? -21.312 36.219 8.914 1 88.81 112 SER B C 1
ATOM 4441 O O . SER B 1 112 ? -22.266 35.469 8.664 1 88.81 112 SER B O 1
ATOM 4443 N N . ASN B 1 113 ? -20.094 35.812 9.094 1 91.94 113 ASN B N 1
ATOM 4444 C CA . ASN B 1 113 ? -19.812 34.375 9.078 1 91.94 113 ASN B CA 1
ATOM 4445 C C . ASN B 1 113 ? -19.531 33.844 10.484 1 91.94 113 ASN B C 1
ATOM 4447 O O . ASN B 1 113 ? -19.172 32.688 10.648 1 91.94 113 ASN B O 1
ATOM 4451 N N . VAL B 1 114 ? -19.562 34.656 11.5 1 91.69 114 VAL B N 1
ATOM 4452 C CA . VAL B 1 114 ? -19.281 34.25 12.867 1 91.69 114 VAL B CA 1
ATOM 4453 C C . VAL B 1 114 ? -20.547 34.344 13.711 1 91.69 114 VAL B C 1
ATOM 4455 O O . VAL B 1 114 ? -21.312 35.312 13.594 1 91.69 114 VAL B O 1
ATOM 4458 N N . VAL B 1 115 ? -20.734 33.312 14.43 1 85.75 115 VAL B N 1
ATOM 4459 C CA . VAL B 1 115 ? -21.906 33.281 15.297 1 85.75 115 VAL B CA 1
ATOM 4460 C C . VAL B 1 115 ? -21.797 34.375 16.359 1 85.75 115 VAL B C 1
ATOM 4462 O O . VAL B 1 115 ? -20.734 34.531 16.969 1 85.75 115 VAL B O 1
ATOM 4465 N N . ASP B 1 116 ? -22.578 35.344 16.328 1 67.12 116 ASP B N 1
ATOM 4466 C CA . ASP B 1 116 ? -22.609 36.406 17.328 1 67.12 116 ASP B CA 1
ATOM 4467 C C . ASP B 1 116 ? -22.781 35.812 18.734 1 67.12 116 ASP B C 1
ATOM 4469 O O . ASP B 1 116 ? -23.156 34.656 18.891 1 67.12 116 ASP B O 1
ATOM 4473 N N . ASP B 1 117 ? -22.703 36.531 19.922 1 52.81 117 ASP B N 1
ATOM 4474 C CA . ASP B 1 117 ? -22.844 36.188 21.344 1 52.81 117 ASP B CA 1
ATOM 4475 C C . ASP B 1 117 ? -23.812 35.031 21.531 1 52.81 117 ASP B C 1
ATOM 4477 O O . ASP B 1 117 ? -24.547 34.656 20.625 1 52.81 117 ASP B O 1
ATOM 4481 N N . GLU B 1 118 ? -24.172 34.844 22.969 1 46.78 118 GLU B N 1
ATOM 4482 C CA . GLU B 1 118 ? -24.938 33.875 23.766 1 46.78 118 GLU B CA 1
ATOM 4483 C C . GLU B 1 118 ? -26.172 33.406 23 1 46.78 118 GLU B C 1
ATOM 4485 O O . GLU B 1 118 ? -26.812 32.438 23.391 1 46.78 118 GLU B O 1
ATOM 4490 N N . HIS B 1 119 ? -26.891 34.281 22.531 1 45.97 119 HIS B N 1
ATOM 4491 C CA . HIS B 1 119 ? -28.344 34.062 22.547 1 45.97 119 HIS B CA 1
ATOM 4492 C C . HIS B 1 119 ? -28.797 33.219 21.375 1 45.97 119 HIS B C 1
ATOM 4494 O O . HIS B 1 119 ? -29.953 32.781 21.312 1 45.97 119 HIS B O 1
ATOM 4500 N N . ARG B 1 120 ? -28.125 33 20.156 1 49.28 120 ARG B N 1
ATOM 4501 C CA . ARG B 1 120 ? -29 32.312 19.203 1 49.28 120 ARG B CA 1
ATOM 4502 C C . ARG B 1 120 ? -28.5 30.906 18.906 1 49.28 120 ARG B C 1
ATOM 4504 O O . ARG B 1 120 ? -27.688 30.703 18 1 49.28 120 ARG B O 1
ATOM 4511 N N . ARG B 1 121 ? -28.562 30.094 19.75 1 45.91 121 ARG B N 1
ATOM 4512 C CA . ARG B 1 121 ? -28.609 28.641 19.719 1 45.91 121 ARG B CA 1
ATOM 4513 C C . ARG B 1 121 ? -29.328 28.125 18.484 1 45.91 121 ARG B C 1
ATOM 4515 O O . ARG B 1 121 ? -30.516 28.438 18.281 1 45.91 121 ARG B O 1
ATOM 4522 N N . GLY B 1 122 ? -28.609 28.188 17.453 1 55.31 122 GLY B N 1
ATOM 4523 C CA . GLY B 1 122 ? -29.156 27.641 16.219 1 55.31 122 GLY B CA 1
ATOM 4524 C C . GLY B 1 122 ? -28.625 28.328 14.977 1 55.31 122 GLY B C 1
ATOM 4525 O O . GLY B 1 122 ? -29.047 28.016 13.859 1 55.31 122 GLY B O 1
ATOM 4526 N N . SER B 1 123 ? -27.797 29.312 15.258 1 64.5 123 SER B N 1
ATOM 4527 C CA . SER B 1 123 ? -27.359 30.047 14.07 1 64.5 123 SER B CA 1
ATOM 4528 C C . SER B 1 123 ? -26.391 29.219 13.242 1 64.5 123 SER B C 1
ATOM 4530 O O . SER B 1 123 ? -25.516 28.547 13.781 1 64.5 123 SER B O 1
ATOM 4532 N N . SER B 1 124 ? -26.625 29.141 11.969 1 82.19 124 SER B N 1
ATOM 4533 C CA . SER B 1 124 ? -26 28.297 10.953 1 82.19 124 SER B CA 1
ATOM 4534 C C . SER B 1 124 ? -24.828 29.016 10.297 1 82.19 124 SER B C 1
ATOM 4536 O O . SER B 1 124 ? -24.625 28.891 9.086 1 82.19 124 SER B O 1
ATOM 4538 N N . ARG B 1 125 ? -24.031 29.797 11.18 1 91.44 125 ARG B N 1
ATOM 4539 C CA . ARG B 1 125 ? -22.891 30.438 10.547 1 91.44 125 ARG B CA 1
ATOM 4540 C C . ARG B 1 125 ? -21.672 29.516 10.539 1 91.44 125 ARG B C 1
ATOM 4542 O O . ARG B 1 125 ? -21.656 28.5 11.227 1 91.44 125 ARG B O 1
ATOM 4549 N N . ARG B 1 126 ? -20.688 29.891 9.789 1 94.38 126 ARG B N 1
ATOM 4550 C CA . ARG B 1 126 ? -19.547 29.016 9.516 1 94.38 126 ARG B CA 1
ATOM 4551 C C . ARG B 1 126 ? -18.641 28.891 10.734 1 94.38 126 ARG B C 1
ATOM 4553 O O . ARG B 1 126 ? -18.078 27.828 11 1 94.38 126 ARG B O 1
ATOM 4560 N N . TYR B 1 127 ? -18.547 30.031 11.523 1 94.5 127 TYR B N 1
ATOM 4561 C CA . TYR B 1 127 ? -17.547 30.062 12.594 1 94.5 127 TYR B CA 1
ATOM 4562 C C . TYR B 1 127 ? -18.203 30.391 13.93 1 94.5 127 TYR B C 1
ATOM 4564 O O . TYR B 1 127 ? -19.281 30.969 13.977 1 94.5 127 TYR B O 1
ATOM 4572 N N . ARG B 1 128 ? -17.531 29.953 14.945 1 91.81 128 ARG B N 1
ATOM 4573 C CA . ARG B 1 128 ? -17.75 30.391 16.312 1 91.81 128 ARG B CA 1
ATOM 4574 C C . ARG B 1 128 ? -16.531 31.094 16.875 1 91.81 128 ARG B C 1
ATOM 4576 O O . ARG B 1 128 ? -15.398 30.641 16.672 1 91.81 128 ARG B O 1
ATOM 4583 N N . GLN B 1 129 ? -16.828 32.219 17.531 1 91.19 129 GLN B N 1
ATOM 4584 C CA . GLN B 1 129 ? -15.719 32.938 18.141 1 91.19 129 GLN B CA 1
ATOM 4585 C C . GLN B 1 129 ? -15.344 32.312 19.484 1 91.19 129 GLN B C 1
ATOM 4587 O O . GLN B 1 129 ? -16.219 31.969 20.281 1 91.19 129 GLN B O 1
ATOM 4592 N N . ARG B 1 130 ? -14.062 32.156 19.719 1 89.81 130 ARG B N 1
ATOM 4593 C CA . ARG B 1 130 ? -13.547 31.688 21 1 89.81 130 ARG B CA 1
ATOM 4594 C C . ARG B 1 130 ? -12.383 32.562 21.469 1 89.81 130 ARG B C 1
ATOM 4596 O O . ARG B 1 130 ? -11.469 32.844 20.703 1 89.81 130 ARG B O 1
ATOM 4603 N N . PHE B 1 131 ? -12.469 32.906 22.766 1 90.25 131 PHE B N 1
ATOM 4604 C CA . PHE B 1 131 ? -11.352 33.594 23.375 1 90.25 131 PHE B CA 1
ATOM 4605 C C . PHE B 1 131 ? -10.422 32.625 24.094 1 90.25 131 PHE B C 1
ATOM 4607 O O . PHE B 1 131 ? -10.883 31.734 24.781 1 90.25 131 PHE B O 1
ATOM 4614 N N . SER B 1 132 ? -9.148 32.781 23.797 1 90.44 132 SER B N 1
ATOM 4615 C CA . SER B 1 132 ? -8.172 31.922 24.453 1 90.44 132 SER B CA 1
ATOM 4616 C C . SER B 1 132 ? -6.945 32.719 24.891 1 90.44 132 SER B C 1
ATOM 4618 O O . SER B 1 132 ? -6.48 33.594 24.172 1 90.44 132 SER B O 1
ATOM 4620 N N . ASN B 1 133 ? -6.449 32.375 26.062 1 91.06 133 ASN B N 1
ATOM 4621 C CA . ASN B 1 133 ? -5.168 32.906 26.531 1 91.06 133 ASN B CA 1
ATOM 4622 C C . ASN B 1 133 ? -4.008 32.031 26.062 1 91.06 133 ASN B C 1
ATOM 4624 O O . ASN B 1 133 ? -3.865 30.891 26.5 1 91.06 133 ASN B O 1
ATOM 4628 N N . LEU B 1 134 ? -3.246 32.594 25.172 1 90.81 134 LEU B N 1
ATOM 4629 C CA . LEU B 1 134 ? -2.213 31.766 24.531 1 90.81 134 LEU B CA 1
ATOM 4630 C C . LEU B 1 134 ? -0.829 32.375 24.781 1 90.81 134 LEU B C 1
ATOM 4632 O O . LEU B 1 134 ? -0.66 33.594 24.75 1 90.81 134 LEU B O 1
ATOM 4636 N N . PRO B 1 135 ? 0.116 31.547 25.031 1 89.81 135 PRO B N 1
ATOM 4637 C CA . PRO B 1 135 ? 1.479 32.031 25.281 1 89.81 135 PRO B CA 1
ATOM 4638 C C . PRO B 1 135 ? 2.199 32.469 24 1 89.81 135 PRO B C 1
ATOM 4640 O O . PRO B 1 135 ? 1.771 32.094 22.906 1 89.81 135 PRO B O 1
ATOM 4643 N N . ASP B 1 136 ? 3.236 33.312 24.172 1 89.62 136 ASP B N 1
ATOM 4644 C CA . ASP B 1 136 ? 4.18 33.594 23.094 1 89.62 136 ASP B CA 1
ATOM 4645 C C . ASP B 1 136 ? 4.984 32.344 22.734 1 89.62 136 ASP B C 1
ATOM 4647 O O . ASP B 1 136 ? 5.676 31.766 23.578 1 89.62 136 ASP B O 1
ATOM 4651 N N . LEU B 1 137 ? 5 31.938 21.469 1 87.06 137 LEU B N 1
ATOM 4652 C CA . LEU B 1 137 ? 5.59 30.672 21.062 1 87.06 137 LEU B CA 1
ATOM 4653 C C . LEU B 1 137 ? 7.098 30.812 20.875 1 87.06 137 LEU B C 1
ATOM 4655 O O . LEU B 1 137 ? 7.801 29.812 20.703 1 87.06 137 LEU B O 1
ATOM 4659 N N . VAL B 1 138 ? 7.543 31.969 20.828 1 85.88 138 VAL B N 1
ATOM 4660 C CA . VAL B 1 138 ? 8.969 32.188 20.641 1 85.88 138 VAL B CA 1
ATOM 4661 C C . VAL B 1 138 ? 9.641 32.438 21.984 1 85.88 138 VAL B C 1
ATOM 4663 O O . VAL B 1 138 ? 10.578 31.703 22.359 1 85.88 138 VAL B O 1
ATOM 4666 N N . GLU B 1 139 ? 9.023 33.312 22.875 1 84.81 139 GLU B N 1
ATOM 4667 C CA . GLU B 1 139 ? 9.648 33.719 24.141 1 84.81 139 GLU B CA 1
ATOM 4668 C C . GLU B 1 139 ? 9.078 32.938 25.312 1 84.81 139 GLU B C 1
ATOM 4670 O O . GLU B 1 139 ? 9.727 32.812 26.359 1 84.81 139 GLU B O 1
ATOM 4675 N N . GLY B 1 140 ? 7.855 32.438 25.344 1 80.75 140 GLY B N 1
ATOM 4676 C CA . GLY B 1 140 ? 7.25 31.562 26.328 1 80.75 140 GLY B CA 1
ATOM 4677 C C . GLY B 1 140 ? 6.633 32.312 27.5 1 80.75 140 GLY B C 1
ATOM 4678 O O . GLY B 1 140 ? 5.812 31.766 28.234 1 80.75 140 GLY B O 1
ATOM 4679 N N . ASP B 1 141 ? 6.863 33.438 27.891 1 76.31 141 ASP B N 1
ATOM 4680 C CA . ASP B 1 141 ? 6.602 33.969 29.219 1 76.31 141 ASP B CA 1
ATOM 4681 C C . ASP B 1 141 ? 5.262 34.719 29.25 1 76.31 141 ASP B C 1
ATOM 4683 O O . ASP B 1 141 ? 4.543 34.656 30.25 1 76.31 141 ASP B O 1
ATOM 4687 N N . VAL B 1 142 ? 4.844 35.312 28.266 1 84.88 142 VAL B N 1
ATOM 4688 C CA . VAL B 1 142 ? 3.691 36.219 28.328 1 84.88 142 VAL B CA 1
ATOM 4689 C C . VAL B 1 142 ? 2.531 35.625 27.531 1 84.88 142 VAL B C 1
ATOM 4691 O O . VAL B 1 142 ? 2.717 35.125 26.422 1 84.88 142 VAL B O 1
ATOM 4694 N N . GLU B 1 143 ? 1.398 35.594 28.328 1 90.38 143 GLU B N 1
ATOM 4695 C CA . GLU B 1 143 ? 0.181 35.188 27.641 1 90.38 143 GLU B CA 1
ATOM 4696 C C . GLU B 1 143 ? -0.674 36.375 27.234 1 90.38 143 GLU B C 1
ATOM 4698 O O . GLU B 1 143 ? -0.707 37.375 27.953 1 90.38 143 GLU B O 1
ATOM 4703 N N . ASN B 1 144 ? -1.298 36.25 26.141 1 89.88 144 ASN B N 1
ATOM 4704 C CA . ASN B 1 144 ? -2.264 37.219 25.672 1 89.88 144 ASN B CA 1
ATOM 4705 C C . ASN B 1 144 ? -3.561 36.562 25.203 1 89.88 144 ASN B C 1
ATOM 4707 O O . ASN B 1 144 ? -3.555 35.438 24.766 1 89.88 144 ASN B O 1
ATOM 4711 N N . GLU B 1 145 ? -4.586 37.281 25.344 1 90.69 145 GLU B N 1
ATOM 4712 C CA . GLU B 1 145 ? -5.879 36.781 24.891 1 90.69 145 GLU B CA 1
ATOM 4713 C C . GLU B 1 145 ? -6.039 36.969 23.375 1 90.69 145 GLU B C 1
ATOM 4715 O O . GLU B 1 145 ? -5.848 38.094 22.875 1 90.69 145 GLU B O 1
ATOM 4720 N N . LEU B 1 146 ? -6.336 35.938 22.734 1 90.88 146 LEU B N 1
ATOM 4721 C CA . LEU B 1 146 ? -6.598 36 21.297 1 90.88 146 LEU B CA 1
ATOM 4722 C C . LEU B 1 146 ? -8.023 35.562 20.984 1 90.88 146 LEU B C 1
ATOM 4724 O O . LEU B 1 146 ? -8.57 34.656 21.656 1 90.88 146 LEU B O 1
ATOM 4728 N N . SER B 1 147 ? -8.586 36.219 20.016 1 91 147 SER B N 1
ATOM 4729 C CA . SER B 1 147 ? -9.852 35.75 19.453 1 91 147 SER B CA 1
ATOM 4730 C C . SER B 1 147 ? -9.617 34.781 18.297 1 91 147 SER B C 1
ATOM 4732 O O . SER B 1 147 ? -8.945 35.125 17.328 1 91 147 SER B O 1
ATOM 4734 N N . LEU B 1 148 ? -10.148 33.625 18.484 1 91.75 148 LEU B N 1
ATOM 4735 C CA . LEU B 1 148 ? -9.969 32.562 17.5 1 91.75 148 LEU B CA 1
ATOM 4736 C C . LEU B 1 148 ? -11.297 32.188 16.859 1 91.75 148 LEU B C 1
ATOM 4738 O O . LEU B 1 148 ? -12.359 32.438 17.422 1 91.75 148 LEU B O 1
ATOM 4742 N N . LEU B 1 149 ? -11.18 31.672 15.633 1 91.62 149 LEU B N 1
ATOM 4743 C CA . LEU B 1 149 ? -12.344 31.172 14.906 1 91.62 149 LEU B CA 1
ATOM 4744 C C . LEU B 1 149 ? -12.391 29.641 14.938 1 91.62 149 LEU B C 1
ATOM 4746 O O . LEU B 1 149 ? -11.484 28.984 14.422 1 91.62 149 LEU B O 1
ATOM 4750 N N . GLU B 1 150 ? -13.375 29.141 15.562 1 93.19 150 GLU B N 1
ATOM 4751 C CA . GLU B 1 150 ? -13.641 27.703 15.539 1 93.19 150 GLU B CA 1
ATOM 4752 C C . GLU B 1 150 ? -14.703 27.359 14.5 1 93.19 150 GLU B C 1
ATOM 4754 O O . GLU B 1 150 ? -15.625 28.141 14.258 1 93.19 150 GLU B O 1
ATOM 4759 N N . LEU B 1 151 ? -14.562 26.234 13.852 1 94.75 151 LEU B N 1
ATOM 4760 C CA . LEU B 1 151 ? -15.555 25.812 12.867 1 94.75 151 LEU B CA 1
ATOM 4761 C C . LEU B 1 151 ? -16.844 25.375 13.547 1 94.75 151 LEU B C 1
ATOM 4763 O O . LEU B 1 151 ? -16.828 24.656 14.539 1 94.75 151 LEU B O 1
ATOM 4767 N N . ASN B 1 152 ? -17.906 25.859 13.008 1 94.62 152 ASN B N 1
ATOM 4768 C CA . ASN B 1 152 ? -19.234 25.547 13.547 1 94.62 152 ASN B CA 1
ATOM 4769 C C . ASN B 1 152 ? -19.922 24.453 12.742 1 94.62 152 ASN B C 1
ATOM 4771 O O . ASN B 1 152 ? -20.906 24.703 12.055 1 94.62 152 ASN B O 1
ATOM 4775 N N . VAL B 1 153 ? -19.469 23.234 12.93 1 96.5 153 VAL B N 1
ATOM 4776 C CA . VAL B 1 153 ? -20.016 22.094 12.211 1 96.5 153 VAL B CA 1
ATOM 4777 C C . VAL B 1 153 ? -21.359 21.688 12.836 1 96.5 153 VAL B C 1
ATOM 4779 O O . VAL B 1 153 ? -21.5 21.656 14.062 1 96.5 153 VAL B O 1
ATOM 4782 N N . ARG B 1 154 ? -22.297 21.344 11.945 1 95.81 154 ARG B N 1
ATOM 4783 C CA . ARG B 1 154 ? -23.625 20.922 12.398 1 95.81 154 ARG B CA 1
ATOM 4784 C C . ARG B 1 154 ? -23.969 19.531 11.852 1 95.81 154 ARG B C 1
ATOM 4786 O O . ARG B 1 154 ? -23.469 19.141 10.797 1 95.81 154 ARG B O 1
ATOM 4793 N N . LEU B 1 155 ? -24.781 18.875 12.656 1 96.12 155 LEU B N 1
ATOM 4794 C CA . LEU B 1 155 ? -25.328 17.609 12.18 1 96.12 155 LEU B CA 1
ATOM 4795 C C . LEU B 1 155 ? -26.703 17.828 11.555 1 96.12 155 LEU B C 1
ATOM 4797 O O . LEU B 1 155 ? -27.609 18.344 12.211 1 96.12 155 LEU B O 1
ATOM 4801 N N . LEU B 1 156 ? -26.781 17.453 10.305 1 94.69 156 LEU B N 1
ATOM 4802 C CA . LEU B 1 156 ? -28.047 17.609 9.602 1 94.69 156 LEU B CA 1
ATOM 4803 C C . LEU B 1 156 ? -28.625 16.25 9.234 1 94.69 156 LEU B C 1
ATOM 4805 O O . LEU B 1 156 ? -27.891 15.297 8.961 1 94.69 156 LEU B O 1
ATOM 4809 N N . LEU B 1 157 ? -29.922 16.156 9.297 1 92.06 157 LEU B N 1
ATOM 4810 C CA . LEU B 1 157 ? -30.641 14.93 8.953 1 92.06 157 LEU B CA 1
ATOM 4811 C C . LEU B 1 157 ? -31.047 14.938 7.48 1 92.06 157 LEU B C 1
ATOM 4813 O O . LEU B 1 157 ? -31.125 16 6.855 1 92.06 157 LEU B O 1
ATOM 4817 N N . GLU B 1 158 ? -31.266 13.672 7.082 1 88.75 158 GLU B N 1
ATOM 4818 C CA . GLU B 1 158 ? -31.781 13.57 5.723 1 88.75 158 GLU B CA 1
ATOM 4819 C C . GLU B 1 158 ? -33.094 14.352 5.562 1 88.75 158 GLU B C 1
ATOM 4821 O O . GLU B 1 158 ? -34 14.219 6.379 1 88.75 158 GLU B O 1
ATOM 4826 N N . GLY B 1 159 ? -33.25 15.305 4.676 1 86 159 GLY B N 1
ATOM 4827 C CA . GLY B 1 159 ? -34.406 16.172 4.508 1 86 159 GLY B CA 1
ATOM 4828 C C . GLY B 1 159 ? -34.125 17.625 4.852 1 86 159 GLY B C 1
ATOM 4829 O O . GLY B 1 159 ? -34.812 18.531 4.395 1 86 159 GLY B O 1
ATOM 4830 N N . ASP B 1 160 ? -33.188 17.812 5.848 1 88.69 160 ASP B N 1
ATOM 4831 C CA . ASP B 1 160 ? -32.781 19.188 6.148 1 88.69 160 ASP B CA 1
ATOM 4832 C C . ASP B 1 160 ? -32.25 19.891 4.906 1 88.69 160 ASP B C 1
ATOM 4834 O O . ASP B 1 160 ? -31.875 19.234 3.922 1 88.69 160 ASP B O 1
ATOM 4838 N N . ASP B 1 161 ? -32.25 21.125 4.902 1 91.19 161 ASP B N 1
ATOM 4839 C CA . ASP B 1 161 ? -31.719 21.938 3.799 1 91.19 161 ASP B CA 1
ATOM 4840 C C . ASP B 1 161 ? -30.188 21.984 3.826 1 91.19 161 ASP B C 1
ATOM 4842 O O . ASP B 1 161 ? -29.594 22.531 4.758 1 91.19 161 ASP B O 1
ATOM 4846 N N . LEU B 1 162 ? -29.594 21.438 2.844 1 92.88 162 LEU B N 1
ATOM 4847 C CA . LEU B 1 162 ? -28.141 21.391 2.748 1 92.88 162 LEU B CA 1
ATOM 4848 C C . LEU B 1 162 ? -27.625 22.531 1.884 1 92.88 162 LEU B C 1
ATOM 4850 O O . LEU B 1 162 ? -26.406 22.688 1.721 1 92.88 162 LEU B O 1
ATOM 4854 N N . GLU B 1 163 ? -28.516 23.359 1.388 1 92.25 163 GLU B N 1
ATOM 4855 C CA . GLU B 1 163 ? -28.094 24.438 0.501 1 92.25 163 GLU B CA 1
ATOM 4856 C C . GLU B 1 163 ? -27.156 25.406 1.216 1 92.25 163 GLU B C 1
ATOM 4858 O O . GLU B 1 163 ? -27.406 25.781 2.361 1 92.25 163 GLU B O 1
ATOM 4863 N N . GLY B 1 164 ? -26.141 25.844 0.548 1 93.12 164 GLY B N 1
ATOM 4864 C CA . GLY B 1 164 ? -25.188 26.797 1.086 1 93.12 164 GLY B CA 1
ATOM 4865 C C . GLY B 1 164 ? -24.203 26.172 2.053 1 93.12 164 GLY B C 1
ATOM 4866 O O . GLY B 1 164 ? -23.531 26.891 2.805 1 93.12 164 GLY B O 1
ATOM 4867 N N . THR B 1 165 ? -24.188 24.875 2.1 1 95.56 165 THR B N 1
ATOM 4868 C CA . THR B 1 165 ? -23.266 24.188 3.01 1 95.56 165 THR B CA 1
ATOM 4869 C C . THR B 1 165 ? -22.344 23.25 2.246 1 95.56 165 THR B C 1
ATOM 4871 O O . THR B 1 165 ? -22.672 22.812 1.141 1 95.56 165 THR B O 1
ATOM 4874 N N . SER B 1 166 ? -21.125 23.094 2.684 1 96.12 166 SER B N 1
ATOM 4875 C CA . SER B 1 166 ? -20.312 21.922 2.387 1 96.12 166 SER B CA 1
ATOM 4876 C C . SER B 1 166 ? -20.656 20.766 3.33 1 96.12 166 SER B C 1
ATOM 4878 O O . SER B 1 166 ? -20.672 20.938 4.551 1 96.12 166 SER B O 1
ATOM 4880 N N . HIS B 1 167 ? -20.984 19.594 2.732 1 97.31 167 HIS B N 1
ATOM 4881 C CA . HIS B 1 167 ? -21.484 18.562 3.625 1 97.31 167 HIS B CA 1
ATOM 4882 C C . HIS B 1 167 ? -20.969 17.188 3.211 1 97.31 167 HIS B C 1
ATOM 4884 O O . HIS B 1 167 ? -20.516 17 2.08 1 97.31 167 HIS B O 1
ATOM 4890 N N . CYS B 1 168 ? -20.922 16.297 4.121 1 97.44 168 CYS B N 1
ATOM 4891 C CA . CYS B 1 168 ? -20.469 14.922 3.965 1 97.44 168 CYS B CA 1
ATOM 4892 C C . CYS B 1 168 ? -21.344 13.961 4.746 1 97.44 168 CYS B C 1
ATOM 4894 O O . CYS B 1 168 ? -21.609 14.164 5.934 1 97.44 168 CYS B O 1
ATOM 4896 N N . PRO B 1 169 ? -21.875 12.945 4.059 1 97.31 169 PRO B N 1
ATOM 4897 C CA . PRO B 1 169 ? -22.609 11.93 4.824 1 97.31 169 PRO B CA 1
ATOM 4898 C C . PRO B 1 169 ? -21.719 11.188 5.824 1 97.31 169 PRO B C 1
ATOM 4900 O O . PRO B 1 169 ? -20.578 10.875 5.52 1 97.31 169 PRO B O 1
ATOM 4903 N N . LEU B 1 170 ? -22.281 10.945 7.02 1 97 170 LEU B N 1
ATOM 4904 C CA . LEU B 1 170 ? -21.469 10.352 8.078 1 97 170 LEU B CA 1
ATOM 4905 C C . LEU B 1 170 ? -21.969 8.945 8.406 1 97 170 LEU B C 1
ATOM 4907 O O . LEU B 1 170 ? -21.172 8 8.438 1 97 170 LEU B O 1
ATOM 4911 N N . VAL B 1 171 ? -23.234 8.891 8.719 1 95.81 171 VAL B N 1
ATOM 4912 C CA . VAL B 1 171 ? -23.781 7.621 9.195 1 95.81 171 VAL B CA 1
ATOM 4913 C C . VAL B 1 171 ? -25.203 7.434 8.648 1 95.81 171 VAL B C 1
ATOM 4915 O O . VAL B 1 171 ? -25.859 8.398 8.258 1 95.81 171 VAL B O 1
ATOM 4918 N N . LEU B 1 172 ? -25.578 6.211 8.516 1 95.69 172 LEU B N 1
ATOM 4919 C CA . LEU B 1 172 ? -26.953 5.828 8.227 1 95.69 172 LEU B CA 1
ATOM 4920 C C . LEU B 1 172 ? -27.609 5.195 9.453 1 95.69 172 LEU B C 1
ATOM 4922 O O . LEU B 1 172 ? -27.094 4.211 9.992 1 95.69 172 LEU B O 1
ATOM 4926 N N . LEU B 1 173 ? -28.641 5.84 9.914 1 94.81 173 LEU B N 1
ATOM 4927 C CA . LEU B 1 173 ? -29.375 5.328 11.062 1 94.81 173 LEU B CA 1
ATOM 4928 C C . LEU B 1 173 ? -30.562 4.473 10.617 1 94.81 173 LEU B C 1
ATOM 4930 O O . LEU B 1 173 ? -31.234 4.801 9.641 1 94.81 173 LEU B O 1
ATOM 4934 N N . LYS B 1 174 ? -30.75 3.447 11.344 1 93.44 174 LYS B N 1
ATOM 4935 C CA . LYS B 1 174 ? -31.891 2.57 11.102 1 93.44 174 LYS B CA 1
ATOM 4936 C C . LYS B 1 174 ? -32.719 2.395 12.367 1 93.44 174 LYS B C 1
ATOM 4938 O O . LYS B 1 174 ? -32.188 2.307 13.469 1 93.44 174 LYS B O 1
ATOM 4943 N N . ARG B 1 175 ? -33.969 2.344 12.094 1 90.19 175 ARG B N 1
ATOM 4944 C CA . ARG B 1 175 ? -34.875 2.115 13.234 1 90.19 175 ARG B CA 1
ATOM 4945 C C . ARG B 1 175 ? -34.75 0.68 13.742 1 90.19 175 ARG B C 1
ATOM 4947 O O . ARG B 1 175 ? -34.688 -0.261 12.945 1 90.19 175 ARG B O 1
ATOM 4954 N N . ASN B 1 176 ? -34.531 0.622 15 1 85.44 176 ASN B N 1
ATOM 4955 C CA . ASN B 1 176 ? -34.438 -0.716 15.578 1 85.44 176 ASN B CA 1
ATOM 4956 C C . ASN B 1 176 ? -35.781 -1.237 16.047 1 85.44 176 ASN B C 1
ATOM 4958 O O . ASN B 1 176 ? -36.812 -0.563 15.891 1 85.44 176 ASN B O 1
ATOM 4962 N N . ALA B 1 177 ? -35.781 -2.471 16.578 1 83.81 177 ALA B N 1
ATOM 4963 C CA . ALA B 1 177 ? -37 -3.162 16.984 1 83.81 177 ALA B CA 1
ATOM 4964 C C . ALA B 1 177 ? -37.719 -2.422 18.109 1 83.81 177 ALA B C 1
ATOM 4966 O O . ALA B 1 177 ? -38.938 -2.498 18.234 1 83.81 177 ALA B O 1
ATOM 4967 N N . THR B 1 178 ? -36.969 -1.68 18.953 1 83.5 178 THR B N 1
ATOM 4968 C CA . THR B 1 178 ? -37.531 -0.991 20.109 1 83.5 178 THR B CA 1
ATOM 4969 C C . THR B 1 178 ? -38.031 0.404 19.719 1 83.5 178 THR B C 1
ATOM 4971 O O . THR B 1 178 ? -38.469 1.168 20.578 1 83.5 178 THR B O 1
ATOM 4974 N N . GLY B 1 179 ? -37.969 0.744 18.438 1 81.06 179 GLY B N 1
ATOM 4975 C CA . GLY B 1 179 ? -38.438 2.037 17.969 1 81.06 179 GLY B CA 1
ATOM 4976 C C . GLY B 1 179 ? -37.375 3.096 17.953 1 81.06 179 GLY B C 1
ATOM 4977 O O . GLY B 1 179 ? -37.562 4.184 17.406 1 81.06 179 GLY B O 1
ATOM 4978 N N . GLY B 1 180 ? -36.281 2.791 18.578 1 87.5 180 GLY B N 1
ATOM 4979 C CA . GLY B 1 180 ? -35.125 3.701 18.562 1 87.5 180 GLY B CA 1
ATOM 4980 C C . GLY B 1 180 ? -34.281 3.539 17.328 1 87.5 180 GLY B C 1
ATOM 4981 O O . GLY B 1 180 ? -34.656 2.865 16.359 1 87.5 180 GLY B O 1
ATOM 4982 N N . PHE B 1 181 ? -33.188 4.316 17.266 1 91.62 181 PHE B N 1
ATOM 4983 C CA . PHE B 1 181 ? -32.312 4.254 16.109 1 91.62 181 PHE B CA 1
ATOM 4984 C C . PHE B 1 181 ? -31 3.568 16.469 1 91.62 181 PHE B C 1
ATOM 4986 O O . PHE B 1 181 ? -30.547 3.643 17.609 1 91.62 181 PHE B O 1
ATOM 4993 N N . SER B 1 182 ? -30.484 2.861 15.547 1 93.31 182 SER B N 1
ATOM 4994 C CA . SER B 1 182 ? -29.141 2.314 15.625 1 93.31 182 SER B CA 1
ATOM 4995 C C . SER B 1 182 ? -28.344 2.625 14.359 1 93.31 182 SER B C 1
ATOM 4997 O O . SER B 1 182 ? -28.922 2.934 13.32 1 93.31 182 SER B O 1
ATOM 4999 N N . VAL B 1 183 ? -27.031 2.66 14.477 1 94.44 183 VAL B N 1
ATOM 5000 C CA . VAL B 1 183 ? -26.156 2.906 13.328 1 94.44 183 VAL B CA 1
ATOM 5001 C C . VAL B 1 183 ? -26.156 1.686 12.414 1 94.44 183 VAL B C 1
ATOM 5003 O O . VAL B 1 183 ? -26.031 0.551 12.875 1 94.44 183 VAL B O 1
ATOM 5006 N N . ASP B 1 184 ? -26.422 1.877 11.172 1 93.81 184 ASP B N 1
ATOM 5007 C CA . ASP B 1 184 ? -26.266 0.807 10.195 1 93.81 184 ASP B CA 1
ATOM 5008 C C . ASP B 1 184 ? -24.781 0.532 9.914 1 93.81 184 ASP B C 1
ATOM 5010 O O . ASP B 1 184 ? -24.141 1.288 9.188 1 93.81 184 ASP B O 1
ATOM 5014 N N . GLY B 1 185 ? -24.328 -0.541 10.344 1 91.88 185 GLY B N 1
ATOM 5015 C CA . GLY B 1 185 ? -22.922 -0.886 10.242 1 91.88 185 GLY B CA 1
ATOM 5016 C C . GLY B 1 185 ? -22.469 -1.146 8.82 1 91.88 185 GLY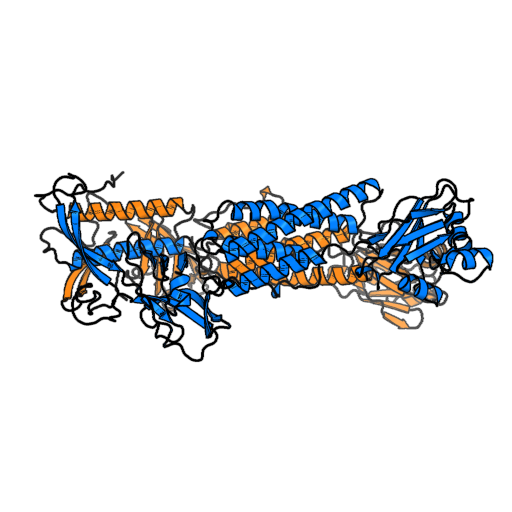 B C 1
ATOM 5017 O O . GLY B 1 185 ? -21.266 -1.178 8.539 1 91.88 185 GLY B O 1
ATOM 5018 N N . SER B 1 186 ? -23.328 -1.274 7.906 1 92.88 186 SER B N 1
ATOM 5019 C CA . SER B 1 186 ? -22.969 -1.589 6.527 1 92.88 186 SER B CA 1
ATOM 5020 C C . SER B 1 186 ? -22.688 -0.321 5.727 1 92.88 186 SER B C 1
ATOM 5022 O O . SER B 1 186 ? -22.125 -0.383 4.637 1 92.88 186 SER B O 1
ATOM 5024 N N . PHE B 1 187 ? -23.062 0.762 6.273 1 95.25 187 PHE B N 1
ATOM 5025 C CA . PHE B 1 187 ? -22.859 2.023 5.566 1 95.25 187 PHE B CA 1
ATOM 5026 C C . PHE B 1 187 ? -21.406 2.457 5.637 1 95.25 187 PHE B C 1
ATOM 5028 O O . PHE B 1 187 ? -20.797 2.461 6.711 1 95.25 187 PHE B O 1
ATOM 5035 N N . VAL B 1 188 ? -20.859 2.768 4.488 1 95.56 188 VAL B N 1
ATOM 5036 C CA . VAL B 1 188 ? -19.516 3.301 4.383 1 95.56 188 VAL B CA 1
ATOM 5037 C C . VAL B 1 188 ? -19.562 4.762 3.945 1 95.56 188 VAL B C 1
ATOM 5039 O O . VAL B 1 188 ? -19.922 5.062 2.805 1 95.56 188 VAL B O 1
ATOM 5042 N N . PRO B 1 189 ? -19.219 5.652 4.785 1 96.56 189 PRO B N 1
ATOM 5043 C CA . PRO B 1 189 ? -19.172 7.051 4.359 1 96.56 189 PRO B CA 1
ATOM 5044 C C . PRO B 1 189 ? -18 7.34 3.422 1 96.56 189 PRO B C 1
ATOM 5046 O O . PRO B 1 189 ? -17.078 6.527 3.318 1 96.56 189 PRO B O 1
ATOM 5049 N N . PRO B 1 190 ? -18.094 8.484 2.613 1 96.06 190 PRO B N 1
ATOM 5050 C CA . PRO B 1 190 ? -16.859 8.914 1.953 1 96.06 190 PRO B CA 1
ATOM 5051 C C . PRO B 1 190 ? -15.672 9.016 2.916 1 96.06 190 PRO B C 1
ATOM 5053 O O . PRO B 1 190 ? -15.781 9.656 3.967 1 96.06 190 PRO B O 1
ATOM 5056 N N . SER B 1 191 ? -14.641 8.32 2.654 1 95.44 191 SER B N 1
ATOM 5057 C CA . SER B 1 191 ? -13.523 8.25 3.594 1 95.44 191 SER B CA 1
ATOM 5058 C C . SER B 1 191 ? -12.195 8.492 2.889 1 95.44 191 SER B C 1
ATOM 5060 O O . SER B 1 191 ? -12.07 8.25 1.688 1 95.44 191 SER B O 1
ATOM 5062 N N . LEU B 1 192 ? -11.273 8.977 3.645 1 93.94 192 LEU B N 1
ATOM 5063 C CA . LEU B 1 192 ? -9.945 9.219 3.111 1 93.94 192 LEU B CA 1
ATOM 5064 C C . LEU B 1 192 ? -8.992 8.078 3.473 1 93.94 192 LEU B C 1
ATOM 5066 O O . LEU B 1 192 ? -7.918 7.953 2.883 1 93.94 192 LEU B O 1
ATOM 5070 N N . HIS B 1 193 ? -9.414 7.297 4.461 1 94.44 193 HIS B N 1
ATOM 5071 C CA . HIS B 1 193 ? -8.602 6.18 4.93 1 94.44 193 HIS B CA 1
ATOM 5072 C C . HIS B 1 193 ? -9.43 4.902 5.031 1 94.44 193 HIS B C 1
ATOM 5074 O O . HIS B 1 193 ? -10.602 4.945 5.418 1 94.44 193 HIS B O 1
ATOM 5080 N N . LEU B 1 194 ? -8.789 3.834 4.715 1 94.5 194 LEU B N 1
ATOM 5081 C CA . LEU B 1 194 ? -9.438 2.537 4.852 1 94.5 194 LEU B CA 1
ATOM 5082 C C . LEU B 1 194 ? -9.844 2.281 6.301 1 94.5 194 LEU B C 1
ATOM 5084 O O . LEU B 1 194 ? -10.938 1.777 6.566 1 94.5 194 LEU B O 1
ATOM 5088 N N . GLY B 1 195 ? -9.039 2.684 7.211 1 93.94 195 GLY B N 1
ATOM 5089 C CA . GLY B 1 195 ? -9.258 2.441 8.625 1 93.94 195 GLY B CA 1
ATOM 5090 C C . GLY B 1 195 ? -10.375 3.279 9.211 1 93.94 195 GLY B C 1
ATOM 5091 O O . GLY B 1 195 ? -10.805 3.057 10.344 1 93.94 195 GLY B O 1
ATOM 5092 N N . ALA B 1 196 ? -10.82 4.258 8.469 1 93.94 196 ALA B N 1
ATOM 5093 C CA . ALA B 1 196 ? -11.922 5.098 8.938 1 93.94 196 ALA B CA 1
ATOM 5094 C C . ALA B 1 196 ? -13.242 4.332 8.906 1 93.94 196 ALA B C 1
ATOM 5096 O O . ALA B 1 196 ? -14.242 4.781 9.477 1 93.94 196 ALA B O 1
ATOM 5097 N N . SER B 1 197 ? -13.281 3.188 8.273 1 94.44 197 SER B N 1
ATOM 5098 C CA . SER B 1 197 ? -14.469 2.34 8.195 1 94.44 197 SER B CA 1
ATOM 5099 C C . SER B 1 197 ? -14.18 0.936 8.719 1 94.44 197 SER B C 1
ATOM 5101 O O . SER B 1 197 ? -13.461 0.164 8.078 1 94.44 197 SER B O 1
ATOM 5103 N N . ASP B 1 198 ? -14.82 0.571 9.711 1 93.75 198 ASP B N 1
ATOM 5104 C CA . ASP B 1 198 ? -14.672 -0.777 10.25 1 93.75 198 ASP B CA 1
ATOM 5105 C C . ASP B 1 198 ? -15.219 -1.821 9.281 1 93.75 198 ASP B C 1
ATOM 5107 O O . ASP B 1 198 ? -14.695 -2.932 9.195 1 93.75 198 ASP B O 1
ATOM 5111 N N . THR B 1 199 ? -16.156 -1.409 8.625 1 94.19 199 THR B N 1
ATOM 5112 C CA . THR B 1 199 ? -16.797 -2.297 7.66 1 94.19 199 THR B CA 1
ATOM 5113 C C . THR B 1 199 ? -15.805 -2.701 6.57 1 94.19 199 THR B C 1
ATOM 5115 O O . THR B 1 199 ? -15.672 -3.885 6.25 1 94.19 199 THR B O 1
ATOM 5118 N N . LEU B 1 200 ? -15.133 -1.758 6.016 1 95.38 200 LEU B N 1
ATOM 5119 C CA . LEU B 1 200 ? -14.172 -2.043 4.957 1 95.38 200 LEU B CA 1
ATOM 5120 C C . LEU B 1 200 ? -13.031 -2.908 5.48 1 95.38 200 LEU B C 1
ATOM 5122 O O . LEU B 1 200 ? -12.578 -3.826 4.797 1 95.38 200 LEU B O 1
ATOM 5126 N N . MET B 1 201 ? -12.586 -2.646 6.676 1 96.31 201 MET B N 1
ATOM 5127 C CA . MET B 1 201 ? -11.508 -3.428 7.277 1 96.31 201 MET B CA 1
ATOM 5128 C C . MET B 1 201 ? -11.938 -4.879 7.473 1 96.31 201 MET B C 1
ATOM 5130 O O . MET B 1 201 ? -11.164 -5.801 7.195 1 96.31 201 MET B O 1
ATOM 5134 N N . THR B 1 202 ? -13.109 -5.062 7.895 1 96 202 THR B N 1
ATOM 5135 C CA . THR B 1 202 ? -13.633 -6.406 8.117 1 96 202 THR B CA 1
ATOM 5136 C C . THR B 1 202 ? -13.758 -7.164 6.793 1 96 202 THR B C 1
ATOM 5138 O O . THR B 1 202 ? -13.398 -8.336 6.711 1 96 202 THR B O 1
ATOM 5141 N N . LEU B 1 203 ? -14.297 -6.465 5.836 1 95.88 203 LEU B N 1
ATOM 5142 C CA . LEU B 1 203 ? -14.406 -7.047 4.504 1 95.88 203 LEU B CA 1
ATOM 5143 C C . LEU B 1 203 ? -13.047 -7.504 3.992 1 95.88 203 LEU B C 1
ATOM 5145 O O . LEU B 1 203 ? -12.906 -8.625 3.506 1 95.88 203 LEU B O 1
ATOM 5149 N N . ALA B 1 204 ? -12.062 -6.664 4.094 1 97 204 ALA B N 1
ATOM 5150 C CA . ALA B 1 204 ? -10.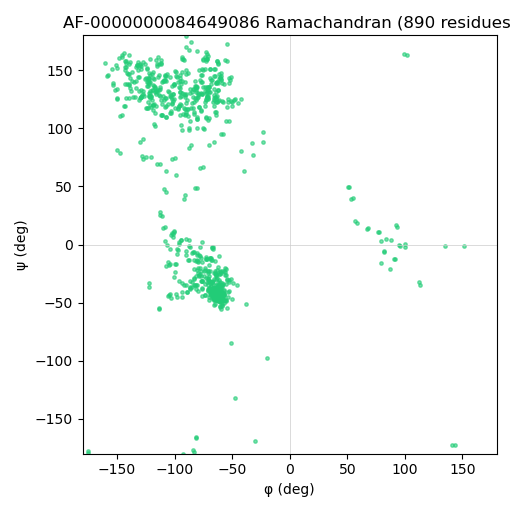711 -6.965 3.619 1 97 204 ALA B CA 1
ATOM 5151 C C . ALA B 1 204 ? -10.094 -8.109 4.41 1 97 204 ALA B C 1
ATOM 5153 O O . ALA B 1 204 ? -9.422 -8.977 3.842 1 97 204 ALA B O 1
ATOM 5154 N N . GLN B 1 205 ? -10.32 -8.117 5.695 1 97.44 205 GLN B N 1
ATOM 5155 C CA . GLN B 1 205 ? -9.789 -9.172 6.551 1 97.44 205 GLN B CA 1
ATOM 5156 C C . GLN B 1 205 ? -10.383 -10.531 6.188 1 97.44 205 GLN B C 1
ATOM 5158 O O . GLN B 1 205 ? -9.664 -11.531 6.125 1 97.44 205 GLN B O 1
ATOM 5163 N N . ARG B 1 206 ? -11.594 -10.523 5.973 1 96.94 206 ARG B N 1
ATOM 5164 C CA . ARG B 1 206 ? -12.258 -11.75 5.555 1 96.94 206 ARG B CA 1
ATOM 5165 C C . ARG B 1 206 ? -11.695 -12.25 4.227 1 96.94 206 ARG B C 1
ATOM 5167 O O . ARG B 1 206 ? -11.383 -13.438 4.086 1 96.94 206 ARG B O 1
ATOM 5174 N N . LEU B 1 207 ? -11.562 -11.398 3.312 1 97.44 207 LEU B N 1
ATOM 5175 C CA . LEU B 1 207 ? -11.125 -11.758 1.97 1 97.44 207 LEU B CA 1
ATOM 5176 C C . LEU B 1 207 ? -9.695 -12.289 1.989 1 97.44 207 LEU B C 1
ATOM 5178 O O . LEU B 1 207 ? -9.359 -13.203 1.238 1 97.44 207 LEU B O 1
ATOM 5182 N N . ILE B 1 208 ? -8.812 -11.672 2.812 1 97.25 208 ILE B N 1
ATOM 5183 C CA . ILE B 1 208 ? -7.426 -12.117 2.857 1 97.25 208 ILE B CA 1
ATOM 5184 C C . ILE B 1 208 ? -7.363 -13.555 3.361 1 97.25 208 ILE B C 1
ATOM 5186 O O . ILE B 1 208 ? -6.52 -14.336 2.92 1 97.25 208 ILE B O 1
ATOM 5190 N N . GLY B 1 209 ? -8.219 -13.867 4.301 1 96.19 209 GLY B N 1
ATOM 5191 C CA . GLY B 1 209 ? -8.312 -15.242 4.754 1 96.19 209 GLY B CA 1
ATOM 5192 C C . GLY B 1 209 ? -8.742 -16.203 3.66 1 96.19 209 GLY B C 1
ATOM 5193 O O . GLY B 1 209 ? -8.188 -17.297 3.539 1 96.19 209 GLY B O 1
ATOM 5194 N N . VAL B 1 210 ? -9.664 -15.789 2.857 1 95.25 210 VAL B N 1
ATOM 5195 C CA . VAL B 1 210 ? -10.156 -16.609 1.747 1 95.25 210 VAL B CA 1
ATOM 5196 C C . VAL B 1 210 ? -9.031 -16.812 0.732 1 95.25 210 VAL B C 1
ATOM 5198 O O . VAL B 1 210 ? -8.836 -17.938 0.246 1 95.25 210 VAL B O 1
ATOM 5201 N N . LEU B 1 211 ? -8.297 -15.75 0.413 1 95.75 211 LEU B N 1
ATOM 5202 C CA . LEU B 1 211 ? -7.195 -15.836 -0.542 1 95.75 211 LEU B CA 1
ATOM 5203 C C . LEU B 1 211 ? -6.117 -16.797 -0.044 1 95.75 211 LEU B C 1
ATOM 5205 O O . LEU B 1 211 ? -5.609 -17.625 -0.808 1 95.75 211 LEU B O 1
ATOM 5209 N N . GLN B 1 212 ? -5.809 -16.672 1.202 1 94.38 212 GLN B N 1
ATOM 5210 C CA . GLN B 1 212 ? -4.789 -17.531 1.786 1 94.38 212 GLN B CA 1
ATOM 5211 C C . GLN B 1 212 ? -5.219 -19 1.743 1 94.38 212 GLN B C 1
ATOM 5213 O O . GLN B 1 212 ? -4.438 -19.859 1.35 1 94.38 212 GLN B O 1
ATOM 5218 N N . ALA B 1 213 ? -6.391 -19.266 2.133 1 92.5 213 ALA B N 1
ATOM 5219 C CA . ALA B 1 213 ? -6.926 -20.625 2.115 1 92.5 213 ALA B CA 1
ATOM 5220 C C . ALA B 1 213 ? -6.938 -21.203 0.7 1 92.5 213 ALA B C 1
ATOM 5222 O O . ALA B 1 213 ? -6.586 -22.359 0.489 1 92.5 213 ALA B O 1
ATOM 5223 N N . LYS B 1 214 ? -7.363 -20.375 -0.219 1 91.81 214 LYS B N 1
ATOM 5224 C CA . LYS B 1 214 ? -7.414 -20.797 -1.613 1 91.81 214 LYS B CA 1
ATOM 5225 C C . LYS B 1 214 ? -6.016 -21.109 -2.148 1 91.81 214 LYS B C 1
ATOM 5227 O O . LYS B 1 214 ? -5.816 -22.094 -2.855 1 91.81 214 LYS B O 1
ATOM 5232 N N . SER B 1 215 ? -5.062 -20.234 -1.861 1 92.44 215 SER B N 1
ATOM 5233 C CA . SER B 1 215 ? -3.678 -20.469 -2.268 1 92.44 215 SER B CA 1
ATOM 5234 C C . SER B 1 215 ? -3.152 -21.781 -1.729 1 92.44 215 SER B C 1
ATOM 5236 O O . SER B 1 215 ? -2.535 -22.562 -2.465 1 92.44 215 SER B O 1
ATOM 5238 N N . GLU B 1 216 ? -3.418 -22.078 -0.475 1 88.56 216 GLU B N 1
ATOM 5239 C CA . GLU B 1 216 ? -2.973 -23.312 0.151 1 88.56 216 GLU B CA 1
ATOM 5240 C C . GLU B 1 216 ? -3.643 -24.531 -0.488 1 88.56 216 GLU B C 1
ATOM 5242 O O . GLU B 1 216 ? -2.982 -25.531 -0.78 1 88.56 216 GLU B O 1
ATOM 5247 N N . ALA B 1 217 ? -4.914 -24.438 -0.707 1 85.5 217 ALA B N 1
ATOM 5248 C CA . ALA B 1 217 ? -5.66 -25.531 -1.318 1 85.5 217 ALA B CA 1
ATOM 5249 C C . ALA B 1 217 ? -5.137 -25.844 -2.719 1 85.5 217 ALA B C 1
ATOM 5251 O O . ALA B 1 217 ? -4.918 -27 -3.066 1 85.5 217 ALA B O 1
ATOM 5252 N N . LEU B 1 218 ? -4.91 -24.797 -3.49 1 85.56 218 LEU B N 1
ATOM 5253 C CA . LEU B 1 218 ? -4.438 -24.969 -4.859 1 85.56 218 LEU B CA 1
ATOM 5254 C C . LEU B 1 218 ? -3.004 -25.484 -4.883 1 85.56 218 LEU B C 1
ATOM 5256 O O . LEU B 1 218 ? -2.654 -26.328 -5.723 1 85.56 218 LEU B O 1
ATOM 5260 N N . SER B 1 219 ? -2.16 -24.953 -3.967 1 83.94 219 SER B N 1
ATOM 5261 C CA . SER B 1 219 ? -0.779 -25.422 -3.875 1 83.94 219 SER B CA 1
ATOM 5262 C C . SER B 1 219 ? -0.714 -26.906 -3.502 1 83.94 219 SER B C 1
ATOM 5264 O O . SER B 1 219 ? 0.098 -27.641 -4.051 1 83.94 219 SER B O 1
ATOM 5266 N N . ASN B 1 220 ? -1.53 -27.281 -2.562 1 78.94 220 ASN B N 1
ATOM 5267 C CA . ASN B 1 220 ? -1.592 -28.672 -2.154 1 78.94 220 ASN B CA 1
ATOM 5268 C C . ASN B 1 220 ? -2.041 -29.578 -3.303 1 78.94 220 ASN B C 1
ATOM 5270 O O . ASN B 1 220 ? -1.493 -30.656 -3.498 1 78.94 220 ASN B O 1
ATOM 5274 N N . ARG B 1 221 ? -2.934 -29.172 -4.035 1 73.06 221 ARG B N 1
ATOM 5275 C CA . ARG B 1 221 ? -3.414 -29.922 -5.191 1 73.06 221 ARG B CA 1
ATOM 5276 C C . ARG B 1 221 ? -2.314 -30.078 -6.234 1 73.06 221 ARG B C 1
ATOM 5278 O O . ARG B 1 221 ? -2.18 -31.141 -6.844 1 73.06 221 ARG B O 1
ATOM 5285 N N . ARG B 1 222 ? -1.638 -29.062 -6.465 1 73.44 222 ARG B N 1
ATOM 5286 C CA . ARG B 1 222 ? -0.529 -29.109 -7.414 1 73.44 222 ARG B CA 1
ATOM 5287 C C . ARG B 1 222 ? 0.539 -30.094 -6.969 1 73.44 222 ARG B C 1
ATOM 5289 O O . ARG B 1 222 ? 1.077 -30.844 -7.789 1 73.44 222 ARG B O 1
ATOM 5296 N N . ARG B 1 223 ? 0.799 -30.125 -5.73 1 67.75 223 ARG B N 1
ATOM 5297 C CA . ARG B 1 223 ? 1.779 -31.062 -5.191 1 67.75 223 ARG B CA 1
ATOM 5298 C C . ARG B 1 223 ? 1.322 -32.5 -5.391 1 67.75 223 ARG B C 1
ATOM 5300 O O . ARG B 1 223 ? 2.117 -33.375 -5.77 1 67.75 223 ARG B O 1
ATOM 5307 N N . GLU B 1 224 ? 0.102 -32.656 -5.156 1 62.12 224 GLU B N 1
ATOM 5308 C CA . GLU B 1 224 ? -0.472 -34 -5.305 1 62.12 224 GLU B CA 1
ATOM 5309 C C . GLU B 1 224 ? -0.42 -34.469 -6.758 1 62.12 224 GLU B C 1
ATOM 5311 O O . GLU B 1 224 ? -0.119 -35.625 -7.031 1 62.12 224 GLU B O 1
ATOM 5316 N N . ARG B 1 225 ? -0.701 -33.594 -7.629 1 60.75 225 ARG B N 1
ATOM 5317 C CA . ARG B 1 225 ? -0.72 -33.938 -9.055 1 60.75 225 ARG B CA 1
ATOM 5318 C C . ARG B 1 225 ? 0.694 -34.125 -9.586 1 60.75 225 ARG B C 1
ATOM 5320 O O . ARG B 1 225 ? 0.927 -35 -10.438 1 60.75 225 ARG B O 1
ATOM 5327 N N . ALA B 1 226 ? 1.548 -33.25 -9.211 1 56.72 226 ALA B N 1
ATOM 5328 C CA . ALA B 1 226 ? 2.938 -33.375 -9.641 1 56.72 226 ALA B CA 1
ATOM 5329 C C . ALA B 1 226 ? 3.49 -34.75 -9.273 1 56.72 226 ALA B C 1
ATOM 5331 O O . ALA B 1 226 ? 4.277 -35.344 -10.031 1 56.72 226 ALA B O 1
ATOM 5332 N N . ASP B 1 227 ? 2.963 -35.281 -8.219 1 50.44 227 ASP B N 1
ATOM 5333 C CA . ASP B 1 227 ? 3.416 -36.594 -7.754 1 50.44 227 ASP B CA 1
ATOM 5334 C C . ASP B 1 227 ? 2.754 -37.719 -8.547 1 50.44 227 ASP B C 1
ATOM 5336 O O . ASP B 1 227 ? 3.318 -38.812 -8.68 1 50.44 227 ASP B O 1
ATOM 5340 N N . GLN B 1 228 ? 1.577 -37.375 -9.031 1 45.19 228 GLN B N 1
ATOM 5341 C CA . GLN B 1 228 ? 0.778 -38.469 -9.57 1 45.19 228 GLN B CA 1
ATOM 5342 C C . GLN B 1 228 ? 0.81 -38.469 -11.102 1 45.19 228 GLN B C 1
ATOM 5344 O O . GLN B 1 228 ? 0.651 -39.531 -11.727 1 45.19 228 GLN B O 1
ATOM 5349 N N . VAL B 1 229 ? 0.611 -37.25 -11.602 1 47.16 229 VAL B N 1
ATOM 5350 C CA . VAL B 1 229 ? 0.254 -37.219 -13.016 1 47.16 229 VAL B CA 1
ATOM 5351 C C . VAL B 1 229 ? 1.501 -36.969 -13.859 1 47.16 229 VAL B C 1
ATOM 5353 O O . VAL B 1 229 ? 2.318 -36.094 -13.523 1 47.16 229 VAL B O 1
ATOM 5356 N N . ALA B 1 230 ? 1.74 -37.906 -14.648 1 44.44 230 ALA B N 1
ATOM 5357 C CA . ALA B 1 230 ? 2.838 -37.906 -15.617 1 44.44 230 ALA B CA 1
ATOM 5358 C C . ALA B 1 230 ? 2.701 -36.719 -16.578 1 44.44 230 ALA B C 1
ATOM 5360 O O . ALA B 1 230 ? 3.703 -36.156 -17.016 1 44.44 230 ALA B O 1
ATOM 5361 N N . GLU B 1 231 ? 1.327 -36.375 -16.953 1 46.28 231 GLU B N 1
ATOM 5362 C CA . GLU B 1 231 ? 1.173 -35.344 -17.984 1 46.28 231 GLU B CA 1
ATOM 5363 C C . GLU B 1 231 ? 0.366 -34.156 -17.469 1 46.28 231 GLU B C 1
ATOM 5365 O O . GLU B 1 231 ? -0.62 -34.344 -16.75 1 46.28 231 GLU B O 1
ATOM 5370 N N . PHE B 1 232 ? 0.945 -33.094 -17.484 1 50.38 232 PHE B N 1
ATOM 5371 C CA . PHE B 1 232 ? 0.286 -31.844 -17.188 1 50.38 232 PHE B CA 1
ATOM 5372 C C . PHE B 1 232 ? -0.884 -31.594 -18.125 1 50.38 232 PHE B C 1
ATOM 5374 O O . PHE B 1 232 ? -0.692 -31.453 -19.344 1 50.38 232 PHE B O 1
ATOM 5381 N N . GLY B 1 233 ? -2.178 -31.938 -17.766 1 56.03 233 GLY B N 1
ATOM 5382 C CA . GLY B 1 233 ? -3.369 -31.719 -18.578 1 56.03 233 GLY B CA 1
ATOM 5383 C C . GLY B 1 233 ? -3.902 -30.312 -18.5 1 56.03 233 GLY B C 1
ATOM 5384 O O . GLY B 1 233 ? -3.301 -29.438 -17.859 1 56.03 233 GLY B O 1
ATOM 5385 N N . SER B 1 234 ? -4.832 -29.969 -19.438 1 59.78 234 SER B N 1
ATOM 5386 C CA . SER B 1 234 ? -5.488 -28.672 -19.547 1 59.78 234 SER B CA 1
ATOM 5387 C C . SER B 1 234 ? -5.98 -28.172 -18.188 1 59.78 234 SER B C 1
ATOM 5389 O O . SER B 1 234 ? -5.867 -26.984 -17.875 1 59.78 234 SER B O 1
ATOM 5391 N N . SER B 1 235 ? -6.422 -29.109 -17.312 1 64.69 235 SER B N 1
ATOM 5392 C CA . SER B 1 235 ? -6.926 -28.734 -16 1 64.69 235 SER B CA 1
ATOM 5393 C C . SER B 1 235 ? -5.801 -28.234 -15.102 1 64.69 235 SER B C 1
ATOM 5395 O O . SER B 1 235 ? -6.004 -27.344 -14.289 1 64.69 235 SER B O 1
ATOM 5397 N N . ASP B 1 236 ? -4.676 -28.797 -15.367 1 70.12 236 ASP B N 1
ATOM 5398 C CA . ASP B 1 236 ? -3.529 -28.406 -14.555 1 70.12 236 ASP B CA 1
ATOM 5399 C C . ASP B 1 236 ? -3.094 -26.969 -14.875 1 70.12 236 ASP B C 1
ATOM 5401 O O . ASP B 1 236 ? -2.697 -26.234 -13.977 1 70.12 236 ASP B O 1
ATOM 5405 N N . VAL B 1 237 ? -3.316 -26.672 -16.125 1 74.19 237 VAL B N 1
ATOM 5406 C CA . VAL B 1 237 ? -2.953 -25.328 -16.547 1 74.19 237 VAL B CA 1
ATOM 5407 C C . VAL B 1 237 ? -3.883 -24.312 -15.891 1 74.19 237 VAL B C 1
ATOM 5409 O O . VAL B 1 237 ? -3.432 -23.266 -15.406 1 74.19 237 VAL B O 1
ATOM 5412 N N . THR B 1 238 ? -5.117 -24.641 -15.867 1 77.69 238 THR B N 1
ATOM 5413 C CA . THR B 1 238 ? -6.109 -23.734 -15.281 1 77.69 238 THR B CA 1
ATOM 5414 C C . THR B 1 238 ? -5.863 -23.562 -13.781 1 77.69 238 THR B C 1
ATOM 5416 O O . THR B 1 238 ? -5.938 -22.453 -13.266 1 77.69 238 THR B O 1
ATOM 5419 N N . LEU B 1 239 ? -5.523 -24.672 -13.156 1 80.75 239 LEU B N 1
ATOM 5420 C CA . LEU B 1 239 ? -5.258 -24.625 -11.719 1 80.75 239 LEU B CA 1
ATOM 5421 C C . LEU B 1 239 ? -4.004 -23.797 -11.43 1 80.75 239 LEU B C 1
ATOM 5423 O O . LEU B 1 239 ? -3.965 -23.047 -10.461 1 80.75 239 LEU B O 1
ATOM 5427 N N . PHE B 1 240 ? -3.102 -24.016 -12.273 1 85.31 240 PHE B N 1
ATOM 5428 C CA . PHE B 1 240 ? -1.858 -23.266 -12.133 1 85.31 240 PHE B CA 1
ATOM 5429 C C . PHE B 1 240 ? -2.107 -21.766 -12.281 1 85.31 240 PHE B C 1
ATOM 5431 O O . PHE B 1 240 ? -1.613 -20.969 -11.484 1 85.31 240 PHE B O 1
ATOM 5438 N N . TRP B 1 241 ? -2.91 -21.375 -13.211 1 87.25 241 TRP B N 1
ATOM 5439 C CA . TRP B 1 241 ? -3.205 -19.969 -13.461 1 87.25 241 TRP B CA 1
ATOM 5440 C C . TRP B 1 241 ? -4.023 -19.375 -12.32 1 87.25 241 TRP B C 1
ATOM 5442 O O . TRP B 1 241 ? -3.82 -18.219 -11.938 1 87.25 241 TRP B O 1
ATOM 5452 N N . LEU B 1 242 ? -4.898 -20.188 -11.891 1 90.62 242 LEU B N 1
ATOM 5453 C CA . LEU B 1 242 ? -5.695 -19.734 -10.758 1 90.62 242 LEU B CA 1
ATOM 5454 C C . LEU B 1 242 ? -4.816 -19.484 -9.539 1 90.62 242 LEU B C 1
ATOM 5456 O O . LEU B 1 242 ? -4.973 -18.484 -8.844 1 90.62 242 LEU B O 1
ATOM 5460 N N . LEU B 1 243 ? -3.914 -20.422 -9.281 1 91.62 243 LEU B N 1
ATOM 5461 C CA . LEU B 1 243 ? -2.971 -20.266 -8.18 1 91.62 243 LEU B CA 1
ATOM 5462 C C . LEU B 1 243 ? -2.145 -18.984 -8.359 1 91.62 243 LEU B C 1
ATOM 5464 O O . LEU B 1 243 ? -1.957 -18.234 -7.406 1 91.62 243 LEU B O 1
ATOM 5468 N N . TYR B 1 244 ? -1.701 -18.734 -9.555 1 93.12 244 TYR B N 1
ATOM 5469 C CA . TYR B 1 244 ? -0.946 -17.531 -9.898 1 93.12 244 TYR B CA 1
ATOM 5470 C C . TYR B 1 244 ? -1.753 -16.281 -9.594 1 93.12 244 TYR B C 1
ATOM 5472 O O . TYR B 1 244 ? -1.232 -15.328 -9 1 93.12 244 TYR B O 1
ATOM 5480 N N . THR B 1 245 ? -2.99 -16.266 -9.984 1 94.75 245 THR B N 1
ATOM 5481 C CA . THR B 1 245 ? -3.881 -15.117 -9.789 1 94.75 245 THR B CA 1
ATOM 5482 C C . THR B 1 245 ? -4.066 -14.828 -8.297 1 94.75 245 THR B C 1
ATOM 5484 O O . THR B 1 245 ? -3.979 -13.68 -7.871 1 94.75 245 THR B O 1
ATOM 5487 N N . VAL B 1 246 ? -4.25 -15.891 -7.543 1 95.38 246 VAL B N 1
ATOM 5488 C CA . VAL B 1 246 ? -4.473 -15.758 -6.105 1 95.38 246 VAL B CA 1
ATOM 5489 C C . VAL B 1 246 ? -3.189 -15.297 -5.422 1 95.38 246 VAL B C 1
ATOM 5491 O O . VAL B 1 246 ? -3.217 -14.391 -4.59 1 95.38 246 VAL B O 1
ATOM 5494 N N . ASN B 1 247 ? -2.064 -15.891 -5.762 1 94.81 247 ASN B N 1
ATOM 5495 C CA . ASN B 1 247 ? -0.778 -15.531 -5.172 1 94.81 247 ASN B CA 1
ATOM 5496 C C . ASN B 1 247 ? -0.43 -14.07 -5.441 1 94.81 247 ASN B C 1
ATOM 5498 O O . ASN B 1 247 ? 0.049 -13.367 -4.551 1 94.81 247 ASN B O 1
ATOM 5502 N N . ARG B 1 248 ? -0.727 -13.664 -6.637 1 95.12 248 ARG B N 1
ATOM 5503 C CA . ARG B 1 248 ? -0.408 -12.289 -7.02 1 95.12 248 ARG B CA 1
ATOM 5504 C C . ARG B 1 248 ? -1.274 -11.289 -6.258 1 95.12 248 ARG B C 1
ATOM 5506 O O . ARG B 1 248 ? -0.829 -10.188 -5.945 1 95.12 248 ARG B O 1
ATOM 5513 N N . ALA B 1 249 ? -2.443 -11.648 -5.965 1 97 249 ALA B N 1
ATOM 5514 C CA . ALA B 1 249 ? -3.393 -10.742 -5.328 1 97 249 ALA B CA 1
ATOM 5515 C C . ALA B 1 249 ? -3.078 -10.57 -3.844 1 97 249 ALA B C 1
ATOM 5517 O O . ALA B 1 249 ? -3.256 -9.484 -3.287 1 97 249 ALA B O 1
ATOM 5518 N N . TYR B 1 250 ? -2.549 -11.539 -3.199 1 96.94 250 TYR B N 1
ATOM 5519 C CA . TYR B 1 250 ? -2.426 -11.625 -1.747 1 96.94 250 TYR B CA 1
ATOM 5520 C C . TYR B 1 250 ? -1.594 -10.469 -1.206 1 96.94 250 TYR B C 1
ATOM 5522 O O . TYR B 1 250 ? -2.025 -9.75 -0.296 1 96.94 250 TYR B O 1
ATOM 5530 N N . PRO B 1 251 ? -0.396 -10.203 -1.689 1 96.56 251 PRO B N 1
ATOM 5531 C CA . PRO B 1 251 ? 0.431 -9.172 -1.062 1 96.56 251 PRO B CA 1
ATOM 5532 C C . PRO B 1 251 ? -0.19 -7.777 -1.159 1 96.56 251 PRO B C 1
ATOM 5534 O O . PRO B 1 251 ? 0.029 -6.938 -0.283 1 96.56 251 PRO B O 1
ATOM 5537 N N . HIS B 1 252 ? -0.958 -7.531 -2.199 1 96.31 252 HIS B N 1
ATOM 5538 C CA . HIS B 1 252 ? -1.593 -6.227 -2.352 1 96.31 252 HIS B CA 1
ATOM 5539 C C . HIS B 1 252 ? -2.641 -5.996 -1.269 1 96.31 252 HIS B C 1
ATOM 5541 O O . HIS B 1 252 ? -2.682 -4.926 -0.655 1 96.31 252 HIS B O 1
ATOM 5547 N N . LEU B 1 253 ? -3.447 -7.02 -1.046 1 97.56 253 LEU B N 1
ATOM 5548 C CA . LEU B 1 253 ? -4.457 -6.887 -0.001 1 97.56 253 LEU B CA 1
ATOM 5549 C C . LEU B 1 253 ? -3.811 -6.844 1.379 1 97.56 253 LEU B C 1
ATOM 5551 O O . LEU B 1 253 ? -4.242 -6.078 2.246 1 97.56 253 LEU B O 1
ATOM 5555 N N . ALA B 1 254 ? -2.781 -7.645 1.546 1 96.94 254 ALA B N 1
ATOM 5556 C CA . ALA B 1 254 ? -2.049 -7.633 2.811 1 96.94 254 ALA B CA 1
ATOM 5557 C C . ALA B 1 254 ? -1.47 -6.25 3.098 1 96.94 254 ALA B C 1
ATOM 5559 O O . ALA B 1 254 ? -1.529 -5.77 4.23 1 96.94 254 ALA B O 1
ATOM 5560 N N . HIS B 1 255 ? -0.923 -5.645 2.107 1 96.31 255 HIS B N 1
ATOM 5561 C CA . HIS B 1 255 ? -0.349 -4.312 2.244 1 96.31 255 HIS B CA 1
ATOM 5562 C C . HIS B 1 255 ? -1.406 -3.299 2.668 1 96.31 255 HIS B C 1
ATOM 5564 O O . HIS B 1 255 ? -1.167 -2.48 3.561 1 96.31 255 HIS B O 1
ATOM 5570 N N . LEU B 1 256 ? -2.59 -3.357 2.064 1 96.44 256 LEU B N 1
ATOM 5571 C CA . LEU B 1 256 ? -3.682 -2.453 2.408 1 96.44 256 LEU B CA 1
ATOM 5572 C C . LEU B 1 256 ? -4.109 -2.643 3.861 1 96.44 256 LEU B C 1
ATOM 5574 O O . LEU B 1 256 ? -4.367 -1.666 4.57 1 96.44 256 LEU B O 1
ATOM 5578 N N . LEU B 1 257 ? -4.16 -3.871 4.297 1 96.19 257 LEU B N 1
ATOM 5579 C CA . LEU B 1 257 ? -4.59 -4.188 5.656 1 96.19 257 LEU B CA 1
ATOM 5580 C C . LEU B 1 257 ? -3.555 -3.719 6.676 1 96.19 257 LEU B C 1
ATOM 5582 O O . LEU B 1 257 ? -3.912 -3.297 7.777 1 96.19 257 LEU B O 1
ATOM 5586 N N . GLN B 1 258 ? -2.348 -3.742 6.262 1 94.81 258 GLN B N 1
ATOM 5587 C CA . GLN B 1 258 ? -1.26 -3.361 7.156 1 94.81 258 GLN B CA 1
ATOM 5588 C C . GLN B 1 258 ? -1.139 -1.843 7.258 1 94.81 258 GLN B C 1
ATOM 5590 O O . GLN B 1 258 ? -0.543 -1.323 8.203 1 94.81 258 GLN B O 1
ATOM 5595 N N . HIS B 1 259 ? -1.658 -1.15 6.324 1 93.75 259 HIS B N 1
ATOM 5596 C CA . HIS B 1 259 ? -1.563 0.305 6.289 1 93.75 259 HIS B CA 1
ATOM 5597 C C . HIS B 1 259 ? -2.936 0.942 6.102 1 93.75 259 HIS B C 1
ATOM 5599 O O . HIS B 1 259 ? -3.213 1.531 5.055 1 93.75 259 HIS B O 1
ATOM 5605 N N . PRO B 1 260 ? -3.713 0.962 7.168 1 93.94 260 PRO B N 1
ATOM 5606 C CA . PRO B 1 260 ? -5.102 1.42 7.094 1 93.94 260 PRO B CA 1
ATOM 5607 C C . PRO B 1 260 ? -5.219 2.91 6.781 1 93.94 260 PRO B C 1
ATOM 5609 O O . PRO B 1 260 ? -6.316 3.406 6.52 1 93.94 260 PRO B O 1
ATOM 5612 N N . ARG B 1 261 ? -4.148 3.637 6.66 1 92.88 261 ARG B N 1
ATOM 5613 C CA . ARG B 1 261 ? -4.164 5.055 6.32 1 92.88 261 ARG B CA 1
ATOM 5614 C C . ARG B 1 261 ? -4.227 5.254 4.809 1 92.88 261 ARG B C 1
ATOM 5616 O O . ARG B 1 261 ? -4.422 6.371 4.328 1 92.88 261 ARG B O 1
ATOM 5623 N N . LEU B 1 262 ? -4.113 4.168 4.086 1 93.25 262 LEU B N 1
ATOM 5624 C CA . LEU B 1 262 ? -4.242 4.258 2.633 1 93.25 262 LEU B CA 1
ATOM 5625 C C . LEU B 1 262 ? -5.695 4.496 2.229 1 93.25 262 LEU B C 1
ATOM 5627 O O . LEU B 1 262 ? -6.613 4.215 3.002 1 93.25 262 LEU B O 1
ATOM 5631 N N . HIS B 1 263 ? -5.918 4.988 1.057 1 93.38 263 HIS B N 1
ATOM 5632 C CA . HIS B 1 263 ? -7.223 5.418 0.573 1 93.38 263 HIS B CA 1
ATOM 5633 C C . HIS B 1 263 ? -8.086 4.223 0.182 1 93.38 263 HIS B C 1
ATOM 5635 O O . HIS B 1 263 ? -7.586 3.248 -0.381 1 93.38 263 HIS B O 1
ATOM 5641 N N . PRO B 1 264 ? -9.398 4.262 0.363 1 94.75 264 PRO B N 1
ATOM 5642 C CA . PRO B 1 264 ? -10.297 3.162 0.016 1 94.75 264 PRO B CA 1
ATOM 5643 C C . PRO B 1 264 ? -10.352 2.891 -1.485 1 94.75 264 PRO B C 1
ATOM 5645 O O . PRO B 1 264 ? -10.695 1.783 -1.905 1 94.75 264 PRO B O 1
ATOM 5648 N N . GLU B 1 265 ? -10.047 3.885 -2.295 1 94.56 265 GLU B N 1
ATOM 5649 C CA . GLU B 1 265 ? -10.008 3.682 -3.74 1 94.56 265 GLU B CA 1
ATOM 5650 C C . GLU B 1 265 ? -9.023 2.578 -4.113 1 94.56 265 GLU B C 1
ATOM 5652 O O . GLU B 1 265 ? -9.25 1.829 -5.066 1 94.56 265 GLU B O 1
ATOM 5657 N N . ARG B 1 266 ? -7.93 2.43 -3.379 1 94.44 266 ARG B N 1
ATOM 5658 C CA . ARG B 1 266 ? -6.957 1.369 -3.623 1 94.44 266 ARG B CA 1
ATOM 5659 C C . ARG B 1 266 ? -7.582 -0.007 -3.418 1 94.44 266 ARG B C 1
ATOM 5661 O O . ARG B 1 266 ? -7.258 -0.955 -4.137 1 94.44 266 ARG B O 1
ATOM 5668 N N . LEU B 1 267 ? -8.445 -0.096 -2.387 1 97.25 267 LEU B N 1
ATOM 5669 C CA . LEU B 1 267 ? -9.164 -1.354 -2.182 1 97.25 267 LEU B CA 1
ATOM 5670 C C . LEU B 1 267 ? -10.109 -1.637 -3.346 1 97.25 267 LEU B C 1
ATOM 5672 O O . LEU B 1 267 ? -10.195 -2.773 -3.814 1 97.25 267 LEU B O 1
ATOM 5676 N N . PHE B 1 268 ? -10.828 -0.631 -3.838 1 97.56 268 PHE B N 1
ATOM 5677 C CA . PHE B 1 268 ? -11.727 -0.777 -4.973 1 97.56 268 PHE B CA 1
ATOM 5678 C C . PHE B 1 268 ? -10.977 -1.295 -6.195 1 97.56 268 PHE B C 1
ATOM 5680 O O . PHE B 1 268 ? -11.406 -2.262 -6.828 1 97.56 268 PHE B O 1
ATOM 5687 N N . THR B 1 269 ? -9.844 -0.643 -6.512 1 96.81 269 THR B N 1
ATOM 5688 C CA . THR B 1 269 ? -9.086 -1.016 -7.699 1 96.81 269 THR B CA 1
ATOM 5689 C C . THR B 1 269 ? -8.523 -2.43 -7.562 1 96.81 269 THR B C 1
ATOM 5691 O O . THR B 1 269 ? -8.5 -3.189 -8.531 1 96.81 269 THR B O 1
ATOM 5694 N N . PHE B 1 270 ? -8.102 -2.711 -6.375 1 97.81 270 PHE B N 1
ATOM 5695 C CA . PHE B 1 270 ? -7.648 -4.07 -6.102 1 97.81 270 PHE B CA 1
ATOM 5696 C C . PHE B 1 270 ? -8.758 -5.078 -6.379 1 97.81 270 PHE B C 1
ATOM 5698 O O . PHE B 1 270 ? -8.547 -6.066 -7.082 1 97.81 270 PHE B O 1
ATOM 5705 N N . LEU B 1 271 ? -9.945 -4.84 -5.785 1 98.06 271 LEU B N 1
ATOM 5706 C CA . LEU B 1 271 ? -11.07 -5.762 -5.922 1 98.06 271 LEU B CA 1
ATOM 5707 C C . LEU B 1 271 ? -11.477 -5.906 -7.387 1 98.06 271 LEU B C 1
ATOM 5709 O O . LEU B 1 271 ? -11.75 -7.016 -7.852 1 98.06 271 LEU B O 1
ATOM 5713 N N . ALA B 1 272 ? -11.562 -4.781 -8.062 1 97.31 272 ALA B N 1
ATOM 5714 C CA . ALA B 1 272 ? -11.93 -4.809 -9.477 1 97.31 272 ALA B CA 1
ATOM 5715 C C . ALA B 1 272 ? -10.945 -5.656 -10.281 1 97.31 272 ALA B C 1
ATOM 5717 O O . ALA B 1 272 ? -11.352 -6.441 -11.141 1 97.31 272 ALA B O 1
ATOM 5718 N N . ASP B 1 273 ? -9.656 -5.523 -10 1 96.94 273 ASP B N 1
ATOM 5719 C CA . ASP B 1 273 ? -8.609 -6.289 -10.672 1 96.94 273 ASP B CA 1
ATOM 5720 C C . ASP B 1 273 ? -8.742 -7.777 -10.359 1 96.94 273 ASP B C 1
ATOM 5722 O O . ASP B 1 273 ? -8.656 -8.617 -11.266 1 96.94 273 ASP B O 1
ATOM 5726 N N . LEU B 1 274 ? -8.93 -8.086 -9.117 1 97.19 274 LEU B N 1
ATOM 5727 C CA . LEU B 1 274 ? -9.078 -9.477 -8.703 1 97.19 274 LEU B CA 1
ATOM 5728 C C . LEU B 1 274 ? -10.289 -10.117 -9.375 1 97.19 274 LEU B C 1
ATOM 5730 O O . LEU B 1 274 ? -10.18 -11.188 -9.969 1 97.19 274 LEU B O 1
ATOM 5734 N N . VAL B 1 275 ? -11.461 -9.43 -9.328 1 96.38 275 VAL B N 1
ATOM 5735 C CA . VAL B 1 275 ? -12.703 -9.953 -9.883 1 96.38 275 VAL B CA 1
ATOM 5736 C C . VAL B 1 275 ? -12.555 -10.172 -11.383 1 96.38 275 VAL B C 1
ATOM 5738 O O . VAL B 1 275 ? -12.891 -11.242 -11.906 1 96.38 275 VAL B O 1
ATOM 5741 N N . SER B 1 276 ? -12.039 -9.156 -12.078 1 95.31 276 SER B N 1
ATOM 5742 C CA . SER B 1 276 ? -11.883 -9.273 -13.523 1 95.31 276 SER B CA 1
ATOM 5743 C C . SER B 1 276 ? -10.938 -10.414 -13.891 1 95.31 276 SER B C 1
ATOM 5745 O O . SER B 1 276 ? -11.164 -11.117 -14.883 1 95.31 276 SER B O 1
ATOM 5747 N N . SER B 1 277 ? -9.836 -10.625 -13.117 1 94.69 277 SER B N 1
ATOM 5748 C CA . SER B 1 277 ? -8.922 -11.742 -13.336 1 94.69 277 SER B CA 1
ATOM 5749 C C . SER B 1 277 ? -9.617 -13.086 -13.125 1 94.69 277 SER B C 1
ATOM 5751 O O . SER B 1 277 ? -9.461 -14 -13.93 1 94.69 277 SER B O 1
ATOM 5753 N N . LEU B 1 278 ? -10.438 -13.156 -12.086 1 93.12 278 LEU B N 1
ATOM 5754 C CA . LEU B 1 278 ? -11.117 -14.398 -11.734 1 93.12 278 LEU B CA 1
ATOM 5755 C C . LEU B 1 278 ? -12.203 -14.734 -12.75 1 93.12 278 LEU B C 1
ATOM 5757 O O . LEU B 1 278 ? -12.57 -15.906 -12.898 1 93.12 278 LEU B O 1
ATOM 5761 N N . MET B 1 279 ? -12.711 -13.734 -13.477 1 89.88 279 MET B N 1
ATOM 5762 C CA . MET B 1 279 ? -13.727 -13.945 -14.508 1 89.88 279 MET B CA 1
ATOM 5763 C C . MET B 1 279 ? -13.195 -14.844 -15.617 1 89.88 279 MET B C 1
ATOM 5765 O O . MET B 1 279 ? -13.969 -15.438 -16.359 1 89.88 279 MET B O 1
ATOM 5769 N N . THR B 1 280 ? -11.883 -14.969 -15.734 1 88.12 280 THR B N 1
ATOM 5770 C CA . THR B 1 280 ? -11.266 -15.828 -16.734 1 88.12 280 THR B CA 1
ATOM 5771 C C . THR B 1 280 ? -11.594 -17.297 -16.469 1 88.12 280 THR B C 1
ATOM 5773 O O . THR B 1 280 ? -11.578 -18.125 -17.375 1 88.12 280 THR B O 1
ATOM 5776 N N . PHE B 1 281 ? -11.93 -17.609 -15.234 1 84.31 281 PHE B N 1
ATOM 5777 C CA . PHE B 1 281 ? -12.125 -18.984 -14.828 1 84.31 281 PHE B CA 1
ATOM 5778 C C . PHE B 1 281 ? -13.609 -19.312 -14.695 1 84.31 281 PHE B C 1
ATOM 5780 O O . PHE B 1 281 ? -13.977 -20.422 -14.32 1 84.31 281 PHE B O 1
ATOM 5787 N N . SER B 1 282 ? -14.398 -18.359 -14.867 1 78 282 SER B N 1
ATOM 5788 C CA . SER B 1 282 ? -15.844 -18.531 -14.703 1 78 282 SER B CA 1
ATOM 5789 C C . SER B 1 282 ? -16.625 -17.75 -15.75 1 78 282 SER B C 1
ATOM 5791 O O . SER B 1 282 ? -16.188 -16.688 -16.188 1 78 282 SER B O 1
ATOM 5793 N N . MET B 1 283 ? -17.734 -18.266 -16.141 1 74.88 283 MET B N 1
ATOM 5794 C CA . MET B 1 283 ? -18.578 -17.594 -17.125 1 74.88 283 MET B CA 1
ATOM 5795 C C . MET B 1 283 ? -19.75 -16.891 -16.453 1 74.88 283 MET B C 1
ATOM 5797 O O . MET B 1 283 ? -20.656 -16.391 -17.141 1 74.88 283 MET B O 1
ATOM 5801 N N . SER B 1 284 ? -19.75 -16.828 -15.188 1 78.38 284 SER B N 1
ATOM 5802 C CA . SER B 1 284 ? -20.875 -16.328 -14.414 1 78.38 284 SER B CA 1
ATOM 5803 C C . SER B 1 284 ? -20.984 -14.812 -14.5 1 78.38 284 SER B C 1
ATOM 5805 O O . SER B 1 284 ? -22.062 -14.25 -14.281 1 78.38 284 SER B O 1
ATOM 5807 N N . HIS B 1 285 ? -19.891 -14.117 -14.82 1 84.38 285 HIS B N 1
ATOM 5808 C CA . HIS B 1 285 ? -19.875 -12.656 -14.867 1 84.38 285 HIS B CA 1
ATOM 5809 C C . HIS B 1 285 ? -19.188 -12.164 -16.141 1 84.38 285 HIS B C 1
ATOM 5811 O O . HIS B 1 285 ? -18.453 -12.914 -16.797 1 84.38 285 HIS B O 1
ATOM 5817 N N . ARG B 1 286 ? -19.625 -10.938 -16.562 1 87.69 286 ARG B N 1
ATOM 5818 C CA . ARG B 1 286 ? -19 -10.258 -17.688 1 87.69 286 ARG B CA 1
ATOM 5819 C C . ARG B 1 286 ? -18.312 -8.969 -17.234 1 87.69 286 ARG B C 1
ATOM 5821 O O . ARG B 1 286 ? -18.594 -8.445 -16.172 1 87.69 286 ARG B O 1
ATOM 5828 N N . LEU B 1 287 ? -17.406 -8.422 -18 1 91.81 287 LEU B N 1
ATOM 5829 C CA . LEU B 1 287 ? -16.641 -7.215 -17.688 1 91.81 287 LEU B CA 1
ATOM 5830 C C . LEU B 1 287 ? -17.578 -6.027 -17.469 1 91.81 287 LEU B C 1
ATOM 5832 O O . LEU B 1 287 ? -17.312 -5.172 -16.625 1 91.81 287 LEU B O 1
ATOM 5836 N N . GLY B 1 288 ? -18.609 -5.977 -18.109 1 92.81 288 GLY B N 1
ATOM 5837 C CA . GLY B 1 288 ? -19.578 -4.898 -17.984 1 92.81 288 GLY B CA 1
ATOM 5838 C C . GLY B 1 288 ? -20.297 -4.883 -16.641 1 92.81 288 GLY B C 1
ATOM 5839 O O . GLY B 1 288 ? -20.922 -3.885 -16.281 1 92.81 288 GLY B O 1
ATOM 5840 N N . ASP B 1 289 ? -20.203 -5.934 -15.867 1 92.5 289 ASP B N 1
ATOM 5841 C CA . ASP B 1 289 ? -20.859 -6.035 -14.562 1 92.5 289 ASP B CA 1
ATOM 5842 C C . ASP B 1 289 ? -20.062 -5.285 -13.492 1 92.5 289 ASP B C 1
ATOM 5844 O O . ASP B 1 289 ? -20.547 -5.07 -12.383 1 92.5 289 ASP B O 1
ATOM 5848 N N . LEU B 1 290 ? -18.828 -4.945 -13.812 1 96 290 LEU B N 1
ATOM 5849 C CA . LEU B 1 290 ? -18 -4.246 -12.836 1 96 290 LEU B CA 1
ATOM 5850 C C . LEU B 1 290 ? -18.562 -2.863 -12.531 1 96 290 LEU B C 1
ATOM 5852 O O . LEU B 1 290 ? -18.828 -2.08 -13.445 1 96 290 LEU B O 1
ATOM 5856 N N . PRO B 1 291 ? -18.828 -2.557 -11.297 1 96.25 291 PRO B N 1
ATOM 5857 C CA . PRO B 1 291 ? -19.344 -1.235 -10.938 1 96.25 291 PRO B CA 1
ATOM 5858 C C . PRO B 1 291 ? -18.297 -0.132 -11.062 1 96.25 291 PRO B C 1
ATOM 5860 O O . PRO B 1 291 ? -17.109 -0.42 -11.219 1 96.25 291 PRO B O 1
ATOM 5863 N N . ALA B 1 292 ? -18.781 1.098 -11.078 1 95.88 292 ALA B N 1
ATOM 5864 C CA . ALA B 1 292 ? -17.906 2.264 -11 1 95.88 292 ALA B CA 1
ATOM 5865 C C . ALA B 1 292 ? -17.672 2.678 -9.547 1 95.88 292 ALA B C 1
ATOM 5867 O O . ALA B 1 292 ? -18.516 2.438 -8.688 1 95.88 292 ALA B O 1
ATOM 5868 N N . TYR B 1 293 ? -16.469 3.182 -9.312 1 95.5 293 TYR B N 1
ATOM 5869 C CA . TYR B 1 293 ? -16.219 3.738 -7.992 1 95.5 293 TYR B CA 1
ATOM 5870 C C . TYR B 1 293 ? -16.984 5.043 -7.793 1 95.5 293 TYR B C 1
ATOM 5872 O O . TYR B 1 293 ? -16.906 5.949 -8.625 1 95.5 293 TYR B O 1
ATOM 5880 N N . ARG B 1 294 ? -17.781 5.156 -6.758 1 94.56 294 ARG B N 1
ATOM 5881 C CA . ARG B 1 294 ? -18.469 6.375 -6.348 1 94.56 294 ARG B CA 1
ATOM 5882 C C . ARG B 1 294 ? -18 6.832 -4.969 1 94.56 294 ARG B C 1
ATOM 5884 O O . ARG B 1 294 ? -18.453 6.301 -3.949 1 94.56 294 ARG B O 1
ATOM 5891 N N . HIS B 1 295 ? -17.172 7.805 -4.965 1 94.38 295 HIS B N 1
ATOM 5892 C CA . HIS B 1 295 ? -16.562 8.25 -3.717 1 94.38 295 HIS B CA 1
ATOM 5893 C C . HIS B 1 295 ? -17.625 8.742 -2.736 1 94.38 295 HIS B C 1
ATOM 5895 O O . HIS B 1 295 ? -17.5 8.539 -1.526 1 94.38 295 HIS B O 1
ATOM 5901 N N . GLU B 1 296 ? -18.688 9.375 -3.201 1 93.38 296 GLU B N 1
ATOM 5902 C CA . GLU B 1 296 ? -19.734 9.953 -2.361 1 93.38 296 GLU B CA 1
ATOM 5903 C C . GLU B 1 296 ? -20.578 8.867 -1.706 1 93.38 296 GLU B C 1
ATOM 5905 O O . GLU B 1 296 ? -21.266 9.117 -0.716 1 93.38 296 GLU B O 1
ATOM 5910 N N . ASP B 1 297 ? -20.547 7.719 -2.352 1 93.12 297 ASP B N 1
ATOM 5911 C CA . ASP B 1 297 ? -21.281 6.566 -1.838 1 93.12 297 ASP B CA 1
ATOM 5912 C C . ASP B 1 297 ? -20.594 5.262 -2.221 1 93.12 297 ASP B C 1
ATOM 5914 O O . ASP B 1 297 ? -21.078 4.523 -3.082 1 93.12 297 ASP B O 1
ATOM 5918 N N . PRO B 1 298 ? -19.594 4.941 -1.447 1 94.44 298 PRO B N 1
ATOM 5919 C CA . PRO B 1 298 ? -18.766 3.814 -1.879 1 94.44 298 PRO B CA 1
ATOM 5920 C C . PRO B 1 298 ? -19.344 2.463 -1.476 1 94.44 298 PRO B C 1
ATOM 5922 O O . PRO B 1 298 ? -18.875 1.42 -1.937 1 94.44 298 PRO B O 1
ATOM 5925 N N . THR B 1 299 ? -20.375 2.451 -0.717 1 93.38 299 THR B N 1
ATOM 5926 C CA . THR B 1 299 ? -20.891 1.232 -0.098 1 93.38 299 THR B CA 1
ATOM 5927 C C . THR B 1 299 ? -21.266 0.208 -1.16 1 93.38 299 THR B C 1
ATOM 5929 O O . THR B 1 299 ? -20.75 -0.908 -1.177 1 93.38 299 THR B O 1
ATOM 5932 N N . ALA B 1 300 ? -22.078 0.609 -2.035 1 93.94 300 ALA B N 1
ATOM 5933 C CA . ALA B 1 300 ? -22.688 -0.322 -2.986 1 93.94 300 ALA B CA 1
ATOM 5934 C C . ALA B 1 300 ? -21.625 -0.953 -3.885 1 93.94 300 ALA B C 1
ATOM 5936 O O . ALA B 1 300 ? -21.625 -2.168 -4.094 1 93.94 300 ALA B O 1
ATOM 5937 N N . SER B 1 301 ? -20.75 -0.182 -4.43 1 95.69 301 SER B N 1
ATOM 5938 C CA . SER B 1 301 ? -19.734 -0.67 -5.363 1 95.69 301 SER B CA 1
ATOM 5939 C C . SER B 1 301 ? -18.75 -1.619 -4.676 1 95.69 301 SER B C 1
ATOM 5941 O O . SER B 1 301 ? -18.406 -2.664 -5.227 1 95.69 301 SER B O 1
ATOM 5943 N N . LEU B 1 302 ? -18.359 -1.336 -3.498 1 96.5 302 LEU B N 1
ATOM 5944 C CA . LEU B 1 302 ? -17.391 -2.164 -2.783 1 96.5 302 LEU B CA 1
ATOM 5945 C C . LEU B 1 302 ? -18.016 -3.492 -2.367 1 96.5 302 LEU B C 1
ATOM 5947 O O . LEU B 1 302 ? -17.375 -4.543 -2.486 1 96.5 302 LEU B O 1
ATOM 5951 N N . TYR B 1 303 ? -19.281 -3.424 -1.919 1 95.56 303 TYR B N 1
ATOM 5952 C CA . TYR B 1 303 ? -19.969 -4.648 -1.53 1 95.56 303 TYR B CA 1
ATOM 5953 C C . TYR B 1 303 ? -20.188 -5.551 -2.738 1 95.56 303 TYR B C 1
ATOM 5955 O O . TYR B 1 303 ? -20.047 -6.773 -2.645 1 95.56 303 TYR B O 1
ATOM 5963 N N . ARG B 1 304 ? -20.562 -4.961 -3.803 1 96.31 304 ARG B N 1
ATOM 5964 C CA . ARG B 1 304 ? -20.797 -5.738 -5.016 1 96.31 304 ARG B CA 1
ATOM 5965 C C . ARG B 1 304 ? -19.516 -6.461 -5.453 1 96.31 304 ARG B C 1
ATOM 5967 O O . ARG B 1 304 ? -19.547 -7.652 -5.758 1 96.31 304 ARG B O 1
ATOM 5974 N N . LEU B 1 305 ? -18.422 -5.77 -5.504 1 97.31 305 LEU B N 1
ATOM 5975 C CA . LEU B 1 305 ? -17.156 -6.359 -5.902 1 97.31 305 LEU B CA 1
ATOM 5976 C C . LEU B 1 305 ? -16.734 -7.453 -4.926 1 97.31 305 LEU B C 1
ATOM 5978 O O . LEU B 1 305 ? -16.234 -8.5 -5.34 1 97.31 305 LEU B O 1
ATOM 5982 N N . ASP B 1 306 ? -16.906 -7.184 -3.625 1 97 306 ASP B N 1
ATOM 5983 C CA . ASP B 1 306 ? -16.562 -8.18 -2.615 1 97 306 ASP B CA 1
ATOM 5984 C C . ASP B 1 306 ? -17.391 -9.453 -2.805 1 97 306 ASP B C 1
ATOM 5986 O O . ASP B 1 306 ? -16.844 -10.562 -2.754 1 97 306 ASP B O 1
ATOM 5990 N N . SER B 1 307 ? -18.641 -9.266 -2.998 1 95.69 307 SER B N 1
ATOM 5991 C CA . SER B 1 307 ? -19.516 -10.406 -3.227 1 95.69 307 SER B CA 1
ATOM 5992 C C . SER B 1 307 ? -19.094 -11.195 -4.461 1 95.69 307 SER B C 1
ATOM 5994 O O . SER B 1 307 ? -19.031 -12.43 -4.422 1 95.69 307 SER B O 1
ATOM 5996 N N . MET B 1 308 ? -18.828 -10.5 -5.551 1 94.94 308 MET B N 1
ATOM 5997 C CA . MET B 1 308 ? -18.375 -11.148 -6.777 1 94.94 308 MET B CA 1
ATOM 5998 C C . MET B 1 308 ? -17.078 -11.922 -6.539 1 94.94 308 MET B C 1
ATOM 6000 O O . MET B 1 308 ? -16.938 -13.062 -6.992 1 94.94 308 MET B O 1
ATOM 6004 N N . ALA B 1 309 ? -16.109 -11.305 -5.844 1 96.31 309 ALA B N 1
ATOM 6005 C CA . ALA B 1 309 ? -14.828 -11.938 -5.566 1 96.31 309 ALA B CA 1
ATOM 6006 C C . ALA B 1 309 ? -15.016 -13.242 -4.789 1 96.31 309 ALA B C 1
ATOM 6008 O O . ALA B 1 309 ? -14.453 -14.273 -5.152 1 96.31 309 ALA B O 1
ATOM 6009 N N . ARG B 1 310 ? -15.797 -13.18 -3.771 1 93.69 310 ARG B N 1
ATOM 6010 C CA . ARG B 1 310 ? -16.031 -14.352 -2.934 1 93.69 310 ARG B CA 1
ATOM 6011 C C . ARG B 1 310 ? -16.734 -15.453 -3.715 1 93.69 310 ARG B C 1
ATOM 6013 O O . ARG B 1 310 ? -16.375 -16.625 -3.611 1 93.69 310 ARG B O 1
ATOM 6020 N N . GLU B 1 311 ? -17.688 -15.102 -4.473 1 91 311 GLU B N 1
ATOM 6021 C CA . GLU B 1 311 ? -18.406 -16.062 -5.309 1 91 311 GLU B CA 1
ATOM 6022 C C . GLU B 1 311 ? -17.469 -16.75 -6.285 1 91 311 GLU B C 1
ATOM 6024 O O . GLU B 1 311 ? -17.484 -17.984 -6.406 1 91 311 GLU B O 1
ATOM 6029 N N . LEU B 1 312 ? -16.703 -15.961 -6.922 1 90.69 312 LEU B N 1
ATOM 6030 C CA . LEU B 1 312 ? -15.797 -16.5 -7.93 1 90.69 312 LEU B CA 1
ATOM 6031 C C . LEU B 1 312 ? -14.719 -17.375 -7.285 1 90.69 312 LEU B C 1
ATOM 6033 O O . LEU B 1 312 ? -14.367 -18.422 -7.82 1 90.69 312 LEU B O 1
ATOM 6037 N N . LEU B 1 313 ? -14.188 -16.938 -6.18 1 90.69 313 LEU B N 1
ATOM 6038 C CA . LEU B 1 313 ? -13.164 -17.719 -5.484 1 90.69 313 LEU B CA 1
ATOM 6039 C C . LEU B 1 313 ? -13.727 -19.047 -5 1 90.69 313 LEU B C 1
ATOM 6041 O O . LEU B 1 313 ? -12.992 -20.047 -4.914 1 90.69 313 LEU B O 1
ATOM 6045 N N . ASP B 1 314 ? -14.961 -19.031 -4.777 1 83.06 314 ASP B N 1
ATOM 6046 C CA . ASP B 1 314 ? -15.617 -20.25 -4.297 1 83.06 314 ASP B CA 1
ATOM 6047 C C . ASP B 1 314 ? -15.914 -21.188 -5.453 1 83.06 314 ASP B C 1
ATOM 6049 O O . ASP B 1 314 ? -15.789 -22.406 -5.309 1 83.06 314 ASP B O 1
ATOM 6053 N N . THR B 1 315 ? -16.234 -20.672 -6.613 1 75 315 THR B N 1
ATOM 6054 C CA . THR B 1 315 ? -16.734 -21.469 -7.719 1 75 315 THR B CA 1
ATOM 6055 C C . THR B 1 315 ? -15.602 -21.906 -8.641 1 75 315 THR B C 1
ATOM 6057 O O . THR B 1 315 ? -15.711 -22.922 -9.312 1 75 315 THR B O 1
ATOM 6060 N N . VAL B 1 316 ? -14.594 -21.062 -8.773 1 66.19 316 VAL B N 1
ATOM 6061 C CA . VAL B 1 316 ? -13.586 -21.266 -9.805 1 66.19 316 VAL B CA 1
ATOM 6062 C C . VAL B 1 316 ? -12.734 -22.484 -9.461 1 66.19 316 VAL B C 1
ATOM 6064 O O . VAL B 1 316 ? -11.93 -22.938 -10.273 1 66.19 316 VAL B O 1
ATOM 6067 N N . VAL B 1 317 ? -12.742 -22.922 -8.25 1 57.88 317 VAL B N 1
ATOM 6068 C CA . VAL B 1 317 ? -11.938 -24.125 -8.055 1 57.88 317 VAL B CA 1
ATOM 6069 C C . VAL B 1 317 ? -12.555 -25.281 -8.82 1 57.88 317 VAL B C 1
ATOM 6071 O O . VAL B 1 317 ? -13.688 -25.703 -8.547 1 57.88 317 VAL B O 1
ATOM 6074 N N . PRO B 1 318 ? -12.156 -25.359 -9.984 1 51.5 318 PRO B N 1
ATOM 6075 C CA . PRO B 1 318 ? -12.695 -26.516 -10.688 1 51.5 318 PRO B CA 1
ATOM 6076 C C . PRO B 1 318 ? -12.75 -27.766 -9.812 1 51.5 318 PRO B C 1
ATOM 6078 O O . PRO B 1 318 ? -11.719 -28.219 -9.312 1 51.5 318 PRO B O 1
ATOM 6081 N N . ASN B 1 319 ? -13.562 -27.578 -8.805 1 51.75 319 ASN B N 1
ATOM 6082 C CA . ASN B 1 319 ? -13.719 -28.875 -8.141 1 51.75 319 ASN B CA 1
ATOM 6083 C C . ASN B 1 319 ? -13.875 -30 -9.148 1 51.75 319 ASN B C 1
ATOM 6085 O O . ASN B 1 319 ? -14.828 -30.031 -9.922 1 51.75 319 ASN B O 1
ATOM 6089 N N . GLN B 1 320 ? -12.75 -30.359 -9.609 1 56.75 320 GLN B N 1
ATOM 6090 C CA . GLN B 1 320 ? -12.766 -31.516 -10.5 1 56.75 320 GLN B CA 1
ATOM 6091 C C . GLN B 1 320 ? -13.586 -32.656 -9.914 1 56.75 320 GLN B C 1
ATOM 6093 O O . GLN B 1 320 ? -14.234 -32.5 -8.883 1 56.75 320 GLN B O 1
ATOM 6098 N N . TYR B 1 321 ? -13.039 -33.844 -9.922 1 63.62 321 TYR B N 1
ATOM 6099 C CA . TYR B 1 321 ? -13.641 -35.094 -9.445 1 63.62 321 TYR B CA 1
ATOM 6100 C C . TYR B 1 321 ? -13.422 -35.25 -7.949 1 63.62 321 TYR B C 1
ATOM 6102 O O . TYR B 1 321 ? -12.492 -34.688 -7.383 1 63.62 321 TYR B O 1
ATOM 6110 N N . ILE B 1 322 ? -14.445 -35.375 -7.141 1 72.88 322 ILE B N 1
ATOM 6111 C CA . ILE B 1 322 ? -14.344 -35.781 -5.746 1 72.88 322 ILE B CA 1
ATOM 6112 C C . ILE B 1 322 ? -13.953 -37.25 -5.68 1 72.88 322 ILE B C 1
ATOM 6114 O O . ILE B 1 322 ? -14.695 -38.125 -6.148 1 72.88 322 ILE B O 1
ATOM 6118 N N . PRO B 1 323 ? -12.68 -37.469 -5.242 1 78.5 323 PRO B N 1
ATOM 6119 C CA . PRO B 1 323 ? -12.352 -38.875 -5.059 1 78.5 323 PRO B CA 1
ATOM 6120 C C . PRO B 1 323 ? -13.164 -39.531 -3.945 1 78.5 323 PRO B C 1
ATOM 6122 O O . PRO B 1 323 ? -13.344 -38.938 -2.877 1 78.5 323 PRO B O 1
ATOM 6125 N N . ILE B 1 324 ? -13.82 -40.656 -4.172 1 87.31 324 ILE B N 1
ATOM 6126 C CA . ILE B 1 324 ? -14.562 -41.438 -3.186 1 87.31 324 ILE B CA 1
ATOM 6127 C C . ILE B 1 324 ? -13.805 -42.719 -2.867 1 87.31 324 ILE B C 1
ATOM 6129 O O . ILE B 1 324 ? -13.625 -43.562 -3.736 1 87.31 324 ILE B O 1
ATOM 6133 N N . ALA B 1 325 ? -13.297 -42.719 -1.68 1 86.62 325 ALA B N 1
ATOM 6134 C CA . ALA B 1 325 ? -12.562 -43.906 -1.258 1 86.62 325 ALA B CA 1
ATOM 6135 C C . ALA B 1 325 ? -13.469 -45.125 -1.235 1 86.62 325 ALA B C 1
ATOM 6137 O O . ALA B 1 325 ? -14.594 -45.062 -0.739 1 86.62 325 ALA B O 1
ATOM 6138 N N . LEU B 1 326 ? -12.992 -46.25 -1.811 1 92.5 326 LEU B N 1
ATOM 6139 C CA . LEU B 1 326 ? -13.703 -47.531 -1.77 1 92.5 326 LEU B CA 1
ATOM 6140 C C . LEU B 1 326 ? -13.164 -48.406 -0.652 1 92.5 326 LEU B C 1
ATOM 6142 O O . LEU B 1 326 ? -11.977 -48.75 -0.637 1 92.5 326 LEU B O 1
ATOM 6146 N N . GLU B 1 327 ? -14.047 -48.656 0.262 1 92.19 327 GLU B N 1
ATOM 6147 C CA . GLU B 1 327 ? -13.68 -49.531 1.365 1 92.19 327 GLU B CA 1
ATOM 6148 C C . GLU B 1 327 ? -14 -51 1.03 1 92.19 327 GLU B C 1
ATOM 6150 O O . GLU B 1 327 ? -15.109 -51.312 0.612 1 92.19 327 GLU B O 1
ATOM 6155 N N . GLN B 1 328 ? -12.992 -51.812 1.238 1 92.19 328 GLN B N 1
ATOM 6156 C CA . GLN B 1 328 ? -13.227 -53.25 1.05 1 92.19 328 GLN B CA 1
ATOM 6157 C C . GLN B 1 328 ? -13.914 -53.844 2.268 1 92.19 328 GLN B C 1
ATOM 6159 O O . GLN B 1 328 ? -13.305 -54 3.33 1 92.19 328 GLN B O 1
ATOM 6164 N N . THR B 1 329 ? -15.172 -54.219 2.236 1 90.19 329 THR B N 1
ATOM 6165 C CA . THR B 1 329 ? -15.961 -54.75 3.342 1 90.19 329 THR B CA 1
ATOM 6166 C C . THR B 1 329 ? -15.781 -56.25 3.453 1 90.19 329 THR B C 1
ATOM 6168 O O . THR B 1 329 ? -15.781 -56.812 4.555 1 90.19 329 THR B O 1
ATOM 6171 N N . LYS B 1 330 ? -15.688 -57.062 2.459 1 88.88 330 LYS B N 1
ATOM 6172 C CA . LYS B 1 330 ? -15.391 -58.469 2.336 1 88.88 330 LYS B CA 1
ATOM 6173 C C . LYS B 1 330 ? -14.602 -58.781 1.061 1 88.88 330 LYS B C 1
ATOM 6175 O O . LYS B 1 330 ? -14.469 -57.906 0.197 1 88.88 330 LYS B O 1
ATOM 6180 N N . PRO B 1 331 ? -14.039 -59.906 1.057 1 89.44 331 PRO B N 1
ATOM 6181 C CA . PRO B 1 331 ? -13.297 -60.219 -0.167 1 89.44 331 PRO B CA 1
ATOM 6182 C C . PRO B 1 331 ? -14.102 -59.938 -1.434 1 89.44 331 PRO B C 1
ATOM 6184 O O . PRO B 1 331 ? -15.258 -60.375 -1.535 1 89.44 331 PRO B O 1
ATOM 6187 N N . SER B 1 332 ? -13.578 -59.156 -2.318 1 92.75 332 SER B N 1
ATOM 6188 C CA . SER B 1 332 ? -14.109 -58.875 -3.65 1 92.75 332 SER B CA 1
ATOM 6189 C C . SER B 1 332 ? -15.203 -57.812 -3.598 1 92.75 332 SER B C 1
ATOM 6191 O O . SER B 1 332 ? -15.812 -57.5 -4.617 1 92.75 332 SER B O 1
ATOM 6193 N N . TYR B 1 333 ? -15.586 -57.406 -2.385 1 94.38 333 TYR B N 1
ATOM 6194 C CA . TYR B 1 333 ? -16.641 -56.406 -2.256 1 94.38 333 TYR B CA 1
ATOM 6195 C C . TYR B 1 333 ? -16.078 -55.062 -1.789 1 94.38 333 TYR B C 1
ATOM 6197 O O . TYR B 1 333 ? -15.352 -55 -0.794 1 94.38 333 TYR B O 1
ATOM 6205 N N . PHE B 1 334 ? -16.359 -54 -2.518 1 95.88 334 PHE B N 1
ATOM 6206 C CA . PHE B 1 334 ? -15.914 -52.625 -2.242 1 95.88 334 PHE B CA 1
ATOM 6207 C C . PHE B 1 334 ? -17.109 -51.688 -2.143 1 95.88 334 PHE B C 1
ATOM 6209 O O . PHE B 1 334 ? -18.047 -51.781 -2.938 1 95.88 334 PHE B O 1
ATOM 6216 N N . VAL B 1 335 ? -17.125 -50.812 -1.185 1 95.38 335 VAL B N 1
ATOM 6217 C CA . VAL B 1 335 ? -18.25 -49.906 -0.997 1 95.38 335 VAL B CA 1
ATOM 6218 C C . VAL B 1 335 ? -17.734 -48.469 -0.877 1 95.38 335 VAL B C 1
ATOM 6220 O O . VAL B 1 335 ? -16.766 -48.219 -0.168 1 95.38 335 VAL B O 1
ATOM 6223 N N . GLY B 1 336 ? -18.266 -47.594 -1.679 1 94.69 336 GLY B N 1
ATOM 6224 C CA . GLY B 1 336 ? -18.047 -46.156 -1.571 1 94.69 336 GLY B CA 1
ATOM 6225 C C . GLY B 1 336 ? -19.25 -45.406 -1.012 1 94.69 336 GLY B C 1
ATOM 6226 O O . GLY B 1 336 ? -20.391 -45.656 -1.439 1 94.69 336 GLY B O 1
ATOM 6227 N N . ARG B 1 337 ? -19.016 -44.562 -0.065 1 92.88 337 ARG B N 1
ATOM 6228 C CA . ARG B 1 337 ? -20.078 -43.812 0.573 1 92.88 337 ARG B CA 1
ATOM 6229 C C . ARG B 1 337 ? -20.234 -42.438 -0.056 1 92.88 337 ARG B C 1
ATOM 6231 O O . ARG B 1 337 ? -19.25 -41.781 -0.384 1 92.88 337 ARG B O 1
ATOM 6238 N N . LEU B 1 338 ? -21.422 -42.094 -0.293 1 90.69 338 LEU B N 1
ATOM 6239 C CA . LEU B 1 338 ? -21.75 -40.844 -0.954 1 90.69 338 LEU B CA 1
ATOM 6240 C C . LEU B 1 338 ? -22.344 -39.844 0.036 1 90.69 338 LEU B C 1
ATOM 6242 O O . LEU B 1 338 ? -23.344 -39.188 -0.269 1 90.69 338 LEU B O 1
ATOM 6246 N N . HIS B 1 339 ? -21.828 -39.656 1.198 1 81.88 339 HIS B N 1
ATOM 6247 C CA . HIS B 1 339 ? -22.406 -38.812 2.242 1 81.88 339 HIS B CA 1
ATOM 6248 C C . HIS B 1 339 ? -22.188 -37.344 1.946 1 81.88 339 HIS B C 1
ATOM 6250 O O . HIS B 1 339 ? -22.672 -36.469 2.686 1 81.88 339 HIS B O 1
ATOM 6256 N N . ASP B 1 340 ? -21.625 -36.969 0.931 1 75.81 340 ASP B N 1
ATOM 6257 C CA . ASP B 1 340 ? -21.406 -35.594 0.512 1 75.81 340 ASP B CA 1
ATOM 6258 C C . ASP B 1 340 ? -22.578 -35.094 -0.333 1 75.81 340 ASP B C 1
ATOM 6260 O O . ASP B 1 340 ? -22.891 -35.688 -1.37 1 75.81 340 ASP B O 1
ATOM 6264 N N . SER B 1 341 ? -23.266 -34.125 0.125 1 75.25 341 SER B N 1
ATOM 6265 C CA . SER B 1 341 ? -24.438 -33.594 -0.546 1 75.25 341 SER B CA 1
ATOM 6266 C C . SER B 1 341 ? -24.094 -33.094 -1.94 1 75.25 341 SER B C 1
ATOM 6268 O O . SER B 1 341 ? -24.969 -32.969 -2.805 1 75.25 341 SER B O 1
ATOM 6270 N N . ARG B 1 342 ? -22.844 -32.75 -2.227 1 70 342 ARG B N 1
ATOM 6271 C CA . ARG B 1 342 ? -22.406 -32.25 -3.527 1 70 342 ARG B CA 1
ATOM 6272 C C . ARG B 1 342 ? -22.5 -33.312 -4.59 1 70 342 ARG B C 1
ATOM 6274 O O . ARG B 1 342 ? -22.5 -33.031 -5.789 1 70 342 ARG B O 1
ATOM 6281 N N . LEU B 1 343 ? -22.703 -34.656 -4.133 1 80.06 343 LEU B N 1
ATOM 6282 C CA . LEU B 1 343 ? -22.578 -35.812 -5.043 1 80.06 343 LEU B CA 1
ATOM 6283 C C . LEU B 1 343 ? -23.906 -36.125 -5.691 1 80.06 343 LEU B C 1
ATOM 6285 O O . LEU B 1 343 ? -23.969 -37 -6.582 1 80.06 343 LEU B O 1
ATOM 6289 N N . VAL B 1 344 ? -24.984 -35.531 -5.285 1 76 344 VAL B N 1
ATOM 6290 C CA . VAL B 1 344 ? -26.328 -35.844 -5.738 1 76 344 VAL B CA 1
ATOM 6291 C C . VAL B 1 344 ? -26.391 -35.781 -7.262 1 76 344 VAL B C 1
ATOM 6293 O O . VAL B 1 344 ? -26.969 -36.656 -7.91 1 76 344 VAL B O 1
ATOM 6296 N N . ASP B 1 345 ? -25.734 -34.781 -7.867 1 78.44 345 ASP B N 1
ATOM 6297 C CA . ASP B 1 345 ? -25.828 -34.594 -9.312 1 78.44 345 ASP B CA 1
ATOM 6298 C C . ASP B 1 345 ? -24.484 -34.875 -9.977 1 78.44 345 ASP B C 1
ATOM 6300 O O . ASP B 1 345 ? -24.219 -34.438 -11.094 1 78.44 345 ASP B O 1
ATOM 6304 N N . ALA B 1 346 ? -23.703 -35.656 -9.359 1 86.38 346 ALA B N 1
ATOM 6305 C CA . ALA B 1 346 ? -22.359 -35.906 -9.883 1 86.38 346 ALA B CA 1
ATOM 6306 C C . ALA B 1 346 ? -22.344 -37.062 -10.859 1 86.38 346 ALA B C 1
ATOM 6308 O O . ALA B 1 346 ? -23.219 -37.938 -10.805 1 86.38 346 ALA B O 1
ATOM 6309 N N . ASP B 1 347 ? -21.516 -37.031 -11.82 1 89.06 347 ASP B N 1
ATOM 6310 C CA . ASP B 1 347 ? -21.203 -38.219 -12.648 1 89.06 347 ASP B CA 1
ATOM 6311 C C . ASP B 1 347 ? -20.125 -39.062 -12 1 89.06 347 ASP B C 1
ATOM 6313 O O . ASP B 1 347 ? -19.109 -38.531 -11.516 1 89.06 347 ASP B O 1
ATOM 6317 N N . PHE B 1 348 ? -20.422 -40.312 -11.938 1 93.25 348 PHE B N 1
ATOM 6318 C CA . PHE B 1 348 ? -19.5 -41.219 -11.227 1 93.25 348 PHE B CA 1
ATOM 6319 C C . PHE B 1 348 ? -18.641 -42 -12.211 1 93.25 348 PHE B C 1
ATOM 6321 O O . PHE B 1 348 ? -19.141 -42.469 -13.227 1 93.25 348 PHE B O 1
ATOM 6328 N N . TYR B 1 349 ? -17.406 -41.969 -11.984 1 92.88 349 TYR B N 1
ATOM 6329 C CA . TYR B 1 349 ? -16.438 -42.719 -12.734 1 92.88 349 TYR B CA 1
ATOM 6330 C C . TYR B 1 349 ? -15.625 -43.625 -11.812 1 92.88 349 TYR B C 1
ATOM 6332 O O . TYR B 1 349 ? -15.352 -43.281 -10.664 1 92.88 349 TYR B O 1
ATOM 6340 N N . VAL B 1 350 ? -15.273 -44.844 -12.281 1 94.06 350 VAL B N 1
ATOM 6341 C CA . VAL B 1 350 ? -14.391 -45.75 -11.531 1 94.06 350 VAL B CA 1
ATOM 6342 C C . VAL B 1 350 ? -13.055 -45.875 -12.258 1 94.06 350 VAL B C 1
ATOM 6344 O O . VAL B 1 350 ? -13.016 -46.094 -13.469 1 94.06 350 VAL B O 1
ATOM 6347 N N . CYS B 1 351 ? -12.078 -45.531 -11.586 1 91.94 351 CYS B N 1
ATOM 6348 C CA . CYS B 1 351 ? -10.711 -45.75 -12.062 1 91.94 351 CYS B CA 1
ATOM 6349 C C . CYS B 1 351 ? -10.172 -47.094 -11.648 1 91.94 351 CYS B C 1
ATOM 6351 O O . CYS B 1 351 ? -10.211 -47.438 -10.469 1 91.94 351 CYS B O 1
ATOM 6353 N N . VAL B 1 352 ? -9.688 -47.969 -12.625 1 93.19 352 VAL B N 1
ATOM 6354 C CA . VAL B 1 352 ? -9.273 -49.344 -12.336 1 93.19 352 VAL B CA 1
ATOM 6355 C C . VAL B 1 352 ? -7.859 -49.562 -12.867 1 93.19 352 VAL B C 1
ATOM 6357 O O . VAL B 1 352 ? -7.543 -49.188 -13.992 1 93.19 352 VAL B O 1
ATOM 6360 N N . HIS B 1 353 ? -7.066 -50.031 -11.977 1 92.31 353 HIS B N 1
ATOM 6361 C CA . HIS B 1 353 ? -5.754 -50.531 -12.359 1 92.31 353 HIS B CA 1
ATOM 6362 C C . HIS B 1 353 ? -5.594 -52 -11.945 1 92.31 353 HIS B C 1
ATOM 6364 O O . HIS B 1 353 ? -6.035 -52.375 -10.867 1 92.31 353 HIS B O 1
ATOM 6370 N N . ALA B 1 354 ? -5.164 -52.875 -12.828 1 91.94 354 ALA B N 1
ATOM 6371 C CA . ALA B 1 354 ? -4.805 -54.25 -12.547 1 91.94 354 ALA B CA 1
ATOM 6372 C C . ALA B 1 354 ? -3.645 -54.719 -13.43 1 91.94 354 ALA B C 1
ATOM 6374 O O . ALA B 1 354 ? -3.361 -54.094 -14.461 1 91.94 354 ALA B O 1
ATOM 6375 N N . ASP B 1 355 ? -3.068 -55.719 -12.992 1 89.12 355 ASP B N 1
ATOM 6376 C CA . ASP B 1 355 ? -1.929 -56.25 -13.719 1 89.12 355 ASP B CA 1
ATOM 6377 C C . ASP B 1 355 ? -2.389 -57.062 -14.945 1 89.12 355 ASP B C 1
ATOM 6379 O O . ASP B 1 355 ? -2.264 -58.281 -14.977 1 89.12 355 ASP B O 1
ATOM 6383 N N . MET B 1 356 ? -2.977 -56.469 -15.898 1 86.31 356 MET B N 1
ATOM 6384 C CA . MET B 1 356 ? -3.385 -57.062 -17.156 1 86.31 356 MET B CA 1
ATOM 6385 C C . MET B 1 356 ? -3.363 -56.031 -18.281 1 86.31 356 MET B C 1
ATOM 6387 O O . MET B 1 356 ? -3.369 -54.844 -18.031 1 86.31 356 MET B O 1
ATOM 6391 N N . PRO B 1 357 ? -3.146 -56.531 -19.484 1 87.12 357 PRO B N 1
ATOM 6392 C CA . PRO B 1 357 ? -3.141 -55.594 -20.609 1 87.12 357 PRO B CA 1
ATOM 6393 C C . PRO B 1 357 ? -4.383 -54.719 -20.641 1 87.12 357 PRO B C 1
ATOM 6395 O O . PRO B 1 357 ? -5.484 -55.188 -20.344 1 87.12 357 PRO B O 1
ATOM 6398 N N . GLY B 1 358 ? -4.27 -53.531 -20.969 1 88 358 GLY B N 1
ATOM 6399 C CA . GLY B 1 358 ? -5.328 -52.531 -20.984 1 88 358 GLY B CA 1
ATOM 6400 C C . GLY B 1 358 ? -6.543 -52.969 -21.781 1 88 358 GLY B C 1
ATOM 6401 O O . GLY B 1 358 ? -7.68 -52.781 -21.344 1 88 358 GLY B O 1
ATOM 6402 N N . ALA B 1 359 ? -6.277 -53.5 -22.922 1 88.81 359 ALA B N 1
ATOM 6403 C CA . ALA B 1 359 ? -7.367 -53.969 -23.781 1 88.81 359 ALA B CA 1
ATOM 6404 C C . ALA B 1 359 ? -8.234 -55 -23.062 1 88.81 359 ALA B C 1
ATOM 6406 O O . ALA B 1 359 ? -9.461 -54.969 -23.188 1 88.81 359 ALA B O 1
ATOM 6407 N N . ARG B 1 360 ? -7.621 -55.875 -22.375 1 90.75 360 ARG B N 1
ATOM 6408 C CA . ARG B 1 360 ? -8.336 -56.875 -21.625 1 90.75 360 ARG B CA 1
ATOM 6409 C C . ARG B 1 360 ? -9.125 -56.281 -20.469 1 90.75 360 ARG B C 1
ATOM 6411 O O . ARG B 1 360 ? -10.266 -56.656 -20.219 1 90.75 360 ARG B O 1
ATOM 6418 N N . LEU B 1 361 ? -8.523 -55.375 -19.828 1 92.69 361 LEU B N 1
ATOM 6419 C CA . LEU B 1 361 ? -9.18 -54.688 -18.719 1 92.69 361 LEU B CA 1
ATOM 6420 C C . LEU B 1 361 ? -10.438 -53.969 -19.188 1 92.69 361 LEU B C 1
ATOM 6422 O O . LEU B 1 361 ? -11.477 -54 -18.531 1 92.69 361 LEU B O 1
ATOM 6426 N N . ILE B 1 362 ? -10.367 -53.312 -20.297 1 93.62 362 ILE B N 1
ATOM 6427 C CA . ILE B 1 362 ? -11.461 -52.531 -20.875 1 93.62 362 ILE B CA 1
ATOM 6428 C C . ILE B 1 362 ? -12.633 -53.438 -21.188 1 93.62 362 ILE B C 1
ATOM 6430 O O . ILE B 1 362 ? -13.797 -53.062 -21 1 93.62 362 ILE B O 1
ATOM 6434 N N . GLU B 1 363 ? -12.305 -54.625 -21.594 1 92.38 363 GLU B N 1
ATOM 6435 C CA . GLU B 1 363 ? -13.344 -55.594 -21.938 1 92.38 363 GLU B CA 1
ATOM 6436 C C . GLU B 1 363 ? -13.891 -56.281 -20.703 1 92.38 363 GLU B C 1
ATOM 6438 O O . GLU B 1 363 ? -15.094 -56.531 -20.594 1 92.38 363 GLU B O 1
ATOM 6443 N N . LEU B 1 364 ? -13.055 -56.562 -19.781 1 93.56 364 LEU B N 1
ATOM 6444 C CA . LEU B 1 364 ? -13.398 -57.438 -18.672 1 93.56 364 LEU B CA 1
ATOM 6445 C C . LEU B 1 364 ? -14.156 -56.656 -17.594 1 93.56 364 LEU B C 1
ATOM 6447 O O . LEU B 1 364 ? -15.07 -57.188 -16.969 1 93.56 364 LEU B O 1
ATOM 6451 N N . VAL B 1 365 ? -13.859 -55.438 -17.375 1 94.75 365 VAL B N 1
ATOM 6452 C CA . VAL B 1 365 ? -14.398 -54.688 -16.25 1 94.75 365 VAL B CA 1
ATOM 6453 C C . VAL B 1 365 ? -15.914 -54.531 -16.406 1 94.75 365 VAL B C 1
ATOM 6455 O O . VAL B 1 365 ? -16.672 -54.906 -15.5 1 94.75 365 VAL B O 1
ATOM 6458 N N . PRO B 1 366 ? -16.391 -54.062 -17.547 1 94 366 PRO B N 1
ATOM 6459 C CA . PRO B 1 366 ? -17.844 -53.938 -17.672 1 94 366 PRO B CA 1
ATOM 6460 C C . PRO B 1 366 ? -18.578 -55.281 -17.531 1 94 366 PRO B C 1
ATOM 6462 O O . PRO B 1 366 ? -19.719 -55.281 -17.094 1 94 366 PRO B O 1
ATOM 6465 N N . ARG B 1 367 ? -17.906 -56.312 -17.828 1 90.75 367 ARG B N 1
ATOM 6466 C CA . ARG B 1 367 ? -18.531 -57.625 -17.812 1 90.75 367 ARG B CA 1
ATOM 6467 C C . ARG B 1 367 ? -18.422 -58.281 -16.438 1 90.75 367 ARG B C 1
ATOM 6469 O O . ARG B 1 367 ? -19.359 -58.938 -15.977 1 90.75 367 ARG B O 1
ATOM 6476 N N . ALA B 1 368 ? -17.312 -58.125 -15.867 1 91.94 368 ALA B N 1
ATOM 6477 C CA . ALA B 1 368 ? -17.016 -58.875 -14.656 1 91.94 368 ALA B CA 1
ATOM 6478 C C . ALA B 1 368 ? -17.422 -58.094 -13.406 1 91.94 368 ALA B C 1
ATOM 6480 O O . ALA B 1 368 ? -17.844 -58.688 -12.414 1 91.94 368 ALA B O 1
ATOM 6481 N N . PHE B 1 369 ? -17.266 -56.781 -13.469 1 94.12 369 PHE B N 1
ATOM 6482 C CA . PHE B 1 369 ? -17.656 -55.969 -12.312 1 94.12 369 PHE B CA 1
ATOM 6483 C C . PHE B 1 369 ? -19.172 -55.906 -12.172 1 94.12 369 PHE B C 1
ATOM 6485 O O . PHE B 1 369 ? -19.875 -55.781 -13.164 1 94.12 369 PHE B O 1
ATOM 6492 N N . LYS B 1 370 ? -19.609 -56.062 -11 1 94.62 370 LYS B N 1
ATOM 6493 C CA . LYS B 1 370 ? -21.016 -55.844 -10.688 1 94.62 370 LYS B CA 1
ATOM 6494 C C . LYS B 1 370 ? -21.172 -54.625 -9.766 1 94.62 370 LYS B C 1
ATOM 6496 O O . LYS B 1 370 ? -20.359 -54.406 -8.852 1 94.62 370 LYS B O 1
ATOM 6501 N N . VAL B 1 371 ? -22.078 -53.812 -10.109 1 95.12 371 VAL B N 1
ATOM 6502 C CA . VAL B 1 371 ? -22.297 -52.594 -9.359 1 95.12 371 VAL B CA 1
ATOM 6503 C C . VAL B 1 371 ? -23.75 -52.562 -8.859 1 95.12 371 VAL B C 1
ATOM 6505 O O . VAL B 1 371 ? -24.672 -52.906 -9.594 1 95.12 371 VAL B O 1
ATOM 6508 N N . GLY B 1 372 ? -23.969 -52.125 -7.672 1 94.56 372 GLY B N 1
ATOM 6509 C CA . GLY B 1 372 ? -25.281 -52 -7.086 1 94.56 372 GLY B CA 1
ATOM 6510 C C . GLY B 1 372 ? -25.266 -51.344 -5.719 1 94.56 372 GLY B C 1
ATOM 6511 O O . GLY B 1 372 ? -24.234 -50.844 -5.281 1 94.56 372 GLY B O 1
ATOM 6512 N N . SER B 1 373 ? -26.469 -51.219 -5.109 1 94.69 373 SER B N 1
ATOM 6513 C CA . SER B 1 373 ? -26.547 -50.75 -3.727 1 94.69 373 SER B CA 1
ATOM 6514 C C . SER B 1 373 ? -25.984 -51.781 -2.766 1 94.69 373 SER B C 1
ATOM 6516 O O . SER B 1 373 ? -25.938 -52.969 -3.082 1 94.69 373 SER B O 1
ATOM 6518 N N . PRO B 1 374 ? -25.469 -51.281 -1.685 1 94.12 374 PRO B N 1
ATOM 6519 C CA . PRO B 1 374 ? -24.938 -52.25 -0.707 1 94.12 374 PRO B CA 1
ATOM 6520 C C . PRO B 1 374 ? -25.938 -53.344 -0.368 1 94.12 374 PRO B C 1
ATOM 6522 O O . PRO B 1 374 ? -25.547 -54.5 -0.144 1 94.12 374 PRO B O 1
ATOM 6525 N N . GLU B 1 375 ? -27.203 -53.094 -0.413 1 92 375 GLU B N 1
ATOM 6526 C CA . GLU B 1 375 ? -28.234 -54.062 -0.088 1 92 375 GLU B CA 1
ATOM 6527 C C . GLU B 1 375 ? -28.469 -55.031 -1.25 1 92 375 GLU B C 1
ATOM 6529 O O . GLU B 1 375 ? -28.828 -56.188 -1.04 1 92 375 GLU B O 1
ATOM 6534 N N . ASP B 1 376 ? -28.203 -54.594 -2.402 1 93.25 376 ASP B N 1
ATOM 6535 C CA . ASP B 1 376 ? -28.594 -55.344 -3.58 1 93.25 376 ASP B CA 1
ATOM 6536 C C . ASP B 1 376 ? -27.406 -56.062 -4.215 1 93.25 376 ASP B C 1
ATOM 6538 O O . ASP B 1 376 ? -27.578 -56.938 -5.055 1 93.25 376 ASP B O 1
ATOM 6542 N N . ILE B 1 377 ? -26.234 -55.656 -3.869 1 94.12 377 ILE B N 1
ATOM 6543 C CA . ILE B 1 377 ? -25.047 -56.094 -4.598 1 94.12 377 ILE B CA 1
ATOM 6544 C C . ILE B 1 377 ? -24.922 -57.625 -4.562 1 94.12 377 ILE B C 1
ATOM 6546 O O . ILE B 1 377 ? -24.547 -58.25 -5.555 1 94.12 377 ILE B O 1
ATOM 6550 N N . GLU B 1 378 ? -25.297 -58.281 -3.521 1 91.69 378 GLU B N 1
ATOM 6551 C CA . GLU B 1 378 ? -25.219 -59.75 -3.42 1 91.69 378 GLU B CA 1
ATOM 6552 C C . GLU B 1 378 ? -26.203 -60.438 -4.355 1 91.69 378 GLU B C 1
ATOM 6554 O O . GLU B 1 378 ? -25.891 -61.438 -4.973 1 91.69 378 GLU B O 1
ATOM 6559 N N . VAL B 1 379 ? -27.328 -59.812 -4.34 1 90.62 379 VAL B N 1
ATOM 6560 C CA . VAL B 1 379 ? -28.359 -60.344 -5.219 1 90.62 379 VAL B CA 1
ATOM 6561 C C . VAL B 1 379 ? -27.922 -60.188 -6.676 1 90.62 379 VAL B C 1
ATOM 6563 O O . VAL B 1 379 ? -28.141 -61.094 -7.492 1 90.62 379 VAL B O 1
ATOM 6566 N N . VAL B 1 380 ? -27.328 -59.062 -6.984 1 92.31 380 VAL B N 1
ATOM 6567 C CA . VAL B 1 380 ? -26.844 -58.781 -8.336 1 92.31 380 VAL B CA 1
ATOM 6568 C C . VAL B 1 380 ? -25.781 -59.812 -8.727 1 92.31 380 VAL B C 1
ATOM 6570 O O . VAL B 1 380 ? -25.766 -60.312 -9.852 1 92.31 380 VAL B O 1
ATOM 6573 N N . VAL B 1 381 ? -24.969 -60.156 -7.824 1 91.06 381 VAL B N 1
ATOM 6574 C CA . VAL B 1 381 ? -23.875 -61.094 -8.062 1 91.06 381 VAL B CA 1
ATOM 6575 C C . VAL B 1 381 ? -24.422 -62.531 -8.203 1 91.06 381 VAL B C 1
ATOM 6577 O O . VAL B 1 381 ? -24 -63.281 -9.086 1 91.06 381 VAL B O 1
ATOM 6580 N N . ASN B 1 382 ? -25.359 -62.969 -7.371 1 88.31 382 ASN B N 1
ATOM 6581 C CA . ASN B 1 382 ? -25.812 -64.312 -7.273 1 88.31 382 ASN B CA 1
ATOM 6582 C C . ASN B 1 382 ? -26.938 -64.625 -8.258 1 88.31 382 ASN B C 1
ATOM 6584 O O . ASN B 1 382 ? -27.125 -65.75 -8.664 1 88.31 382 ASN B O 1
ATOM 6588 N N . SER B 1 383 ? -27.812 -63.719 -8.5 1 78.62 383 SER B N 1
ATOM 6589 C CA . SER B 1 383 ? -29 -63.969 -9.312 1 78.62 383 SER B CA 1
ATOM 6590 C C . SER B 1 383 ? -28.844 -63.438 -10.727 1 78.62 383 SER B C 1
ATOM 6592 O O . SER B 1 383 ? -29.781 -63.438 -11.516 1 78.62 383 SER B O 1
ATOM 6594 N N . ALA B 1 384 ? -27.75 -62.969 -11.133 1 66.94 384 ALA B N 1
ATOM 6595 C CA . ALA B 1 384 ? -27.438 -62.406 -12.445 1 66.94 384 ALA B CA 1
ATOM 6596 C C . ALA B 1 384 ? -28.375 -61.25 -12.789 1 66.94 384 ALA B C 1
ATOM 6598 O O . ALA B 1 384 ? -28.672 -61 -13.961 1 66.94 384 ALA B O 1
ATOM 6599 N N . MET B 1 385 ? -29.016 -60.656 -11.766 1 73.44 385 MET B N 1
ATOM 6600 C CA . MET B 1 385 ? -29.781 -59.438 -11.992 1 73.44 385 MET B CA 1
ATOM 6601 C C . MET B 1 385 ? -28.906 -58.312 -12.547 1 73.44 385 MET B C 1
ATOM 6603 O O . MET B 1 385 ? -27.719 -58.219 -12.203 1 73.44 385 MET B O 1
ATOM 6607 N N . PRO B 1 386 ? -29.594 -57.656 -13.438 1 79.69 386 PRO B N 1
ATOM 6608 C CA . PRO B 1 386 ? -28.812 -56.562 -14.016 1 79.69 386 PRO B CA 1
ATOM 6609 C C . PRO B 1 386 ? -28.438 -55.5 -12.984 1 79.69 386 PRO B C 1
ATOM 6611 O O . PRO B 1 386 ? -29.297 -55.031 -12.219 1 79.69 386 PRO B O 1
ATOM 6614 N N . GLY B 1 387 ? -27.188 -55.312 -12.648 1 89.25 387 GLY B N 1
ATOM 6615 C CA . GLY B 1 387 ? -26.703 -54.219 -11.812 1 89.25 387 GLY B CA 1
ATOM 6616 C C . GLY B 1 387 ? -26.516 -52.938 -12.57 1 89.25 387 GLY B C 1
ATOM 6617 O O . GLY B 1 387 ? -27.188 -52.688 -13.578 1 89.25 387 GLY B O 1
ATOM 6618 N N . GLY B 1 388 ? -25.828 -52.031 -11.938 1 90.06 388 GLY B N 1
ATOM 6619 C CA . GLY B 1 388 ? -25.438 -50.844 -12.672 1 90.06 388 GLY B CA 1
ATOM 6620 C C . GLY B 1 388 ? -24.531 -51.125 -13.852 1 90.06 388 GLY B C 1
ATOM 6621 O O . GLY B 1 388 ? -23.875 -52.188 -13.891 1 90.06 388 GLY B O 1
ATOM 6622 N N . SER B 1 389 ? -24.578 -50.219 -14.789 1 92.56 389 SER B N 1
ATOM 6623 C CA . SER B 1 389 ? -23.781 -50.406 -15.992 1 92.56 389 SER B CA 1
ATOM 6624 C C . SER B 1 389 ? -22.516 -49.531 -15.961 1 92.56 389 SER B C 1
ATOM 6626 O O . SER B 1 389 ? -22.562 -48.344 -15.633 1 92.56 389 SER B O 1
ATOM 6628 N N . LEU B 1 390 ? -21.438 -50.25 -16.141 1 94.38 390 LEU B N 1
ATOM 6629 C CA . LEU B 1 390 ? -20.156 -49.562 -16.328 1 94.38 390 LEU B CA 1
ATOM 6630 C C . LEU B 1 390 ? -19.75 -49.562 -17.797 1 94.38 390 LEU B C 1
ATOM 6632 O O . LEU B 1 390 ? -19.828 -50.594 -18.469 1 94.38 390 LEU B O 1
ATOM 6636 N N . VAL B 1 391 ? -19.438 -48.375 -18.281 1 94.5 391 VAL B N 1
ATOM 6637 C CA . VAL B 1 391 ? -19.016 -48.219 -19.656 1 94.5 391 VAL B CA 1
ATOM 6638 C C . VAL B 1 391 ? -17.625 -47.562 -19.719 1 94.5 391 VAL B C 1
ATOM 6640 O O . VAL B 1 391 ? -17.359 -46.625 -18.984 1 94.5 391 VAL B O 1
ATOM 6643 N N . HIS B 1 392 ? -16.812 -48.25 -20.453 1 94.38 392 HIS B N 1
ATOM 6644 C CA . HIS B 1 392 ? -15.492 -47.625 -20.609 1 94.38 392 HIS B CA 1
ATOM 6645 C C . HIS B 1 392 ? -15.609 -46.188 -21.109 1 94.38 392 HIS B C 1
ATOM 6647 O O . HIS B 1 392 ? -16.328 -45.906 -22.062 1 94.38 392 HIS B O 1
ATOM 6653 N N . ALA B 1 393 ? -15 -45.312 -20.359 1 88.88 393 ALA B N 1
ATOM 6654 C CA . ALA B 1 393 ? -15.039 -43.906 -20.703 1 88.88 393 ALA B CA 1
ATOM 6655 C C . ALA B 1 393 ? -13.898 -43.531 -21.656 1 88.88 393 ALA B C 1
ATOM 6657 O O . ALA B 1 393 ? -12.75 -43.375 -21.219 1 88.88 393 ALA B O 1
ATOM 6658 N N . SER B 1 394 ? -14.211 -43.469 -22.922 1 78.88 394 SER B N 1
ATOM 6659 C CA . SER B 1 394 ? -13.203 -43.094 -23.906 1 78.88 394 SER B CA 1
ATOM 6660 C C . SER B 1 394 ? -12.82 -41.625 -23.797 1 78.88 394 SER B C 1
ATOM 6662 O O . SER B 1 394 ? -11.68 -41.25 -24.062 1 78.88 394 SER B O 1
ATOM 6664 N N . ARG B 1 395 ? -13.719 -40.781 -23.406 1 77.12 395 ARG B N 1
ATOM 6665 C CA . ARG B 1 395 ? -13.5 -39.375 -23.125 1 77.12 395 ARG B CA 1
ATOM 6666 C C . ARG B 1 395 ? -13.789 -39.062 -21.672 1 77.12 395 ARG B C 1
ATOM 6668 O O . ARG B 1 395 ? -14.883 -39.312 -21.172 1 77.12 395 ARG B O 1
ATOM 6675 N N . LEU B 1 396 ? -12.719 -38.719 -21.016 1 75.94 396 LEU B N 1
ATOM 6676 C CA . LEU B 1 396 ? -12.875 -38.375 -19.594 1 75.94 396 LEU B CA 1
ATOM 6677 C C . LEU B 1 396 ? -13.133 -36.875 -19.406 1 75.94 396 LEU B C 1
ATOM 6679 O O . LEU B 1 396 ? -12.617 -36.062 -20.172 1 75.94 396 LEU B O 1
ATOM 6683 N N . PRO B 1 397 ? -14.07 -36.625 -18.453 1 72.31 397 PRO B N 1
ATOM 6684 C CA . PRO B 1 397 ? -14.18 -35.219 -18.078 1 72.31 397 PRO B CA 1
ATOM 6685 C C . PRO B 1 397 ? -12.836 -34.594 -17.688 1 72.31 397 PRO B C 1
ATOM 6687 O O . PRO B 1 397 ? -11.977 -35.281 -17.141 1 72.31 397 PRO B O 1
ATOM 6690 N N . VAL B 1 398 ? -12.656 -33.406 -18.031 1 62.06 398 VAL B N 1
ATOM 6691 C CA . VAL B 1 398 ? -11.414 -32.656 -17.812 1 62.06 398 VAL B CA 1
ATOM 6692 C C . VAL B 1 398 ? -11.062 -32.688 -16.328 1 62.06 398 VAL B C 1
ATOM 6694 O O . VAL B 1 398 ? -9.883 -32.625 -15.969 1 62.06 398 VAL B O 1
ATOM 6697 N N . ALA B 1 399 ? -12.117 -32.969 -15.531 1 66.44 399 ALA B N 1
ATOM 6698 C CA . ALA B 1 399 ? -11.953 -32.938 -14.078 1 66.44 399 ALA B CA 1
ATOM 6699 C C . ALA B 1 399 ? -11.172 -34.125 -13.578 1 66.44 399 ALA B C 1
ATOM 6701 O O . ALA B 1 399 ? -10.609 -34.094 -12.484 1 66.44 399 ALA B O 1
ATOM 6702 N N . ILE B 1 400 ? -11.141 -35.219 -14.375 1 70.69 400 ILE B N 1
ATOM 6703 C CA . ILE B 1 400 ? -10.516 -36.469 -13.938 1 70.69 400 ILE B CA 1
ATOM 6704 C C . ILE B 1 400 ? -9.062 -36.5 -14.398 1 70.69 400 ILE B C 1
ATOM 6706 O O . ILE B 1 400 ? -8.781 -36.438 -15.602 1 70.69 400 ILE B O 1
ATOM 6710 N N . PRO B 1 401 ? -8.203 -36.438 -13.453 1 65.62 401 PRO B N 1
ATOM 6711 C CA . PRO B 1 401 ? -6.801 -36.625 -13.836 1 65.62 401 PRO B CA 1
ATOM 6712 C C . PRO B 1 401 ? -6.512 -38 -14.398 1 65.62 401 PRO B C 1
ATOM 6714 O O . PRO B 1 401 ? -6.828 -39 -13.758 1 65.62 401 PRO B O 1
ATOM 6717 N N . VAL B 1 402 ? -5.996 -38.031 -15.609 1 66.12 402 VAL B N 1
ATOM 6718 C CA . VAL B 1 402 ? -5.684 -39.344 -16.234 1 66.12 402 VAL B CA 1
ATOM 6719 C C . VAL B 1 402 ? -4.375 -39.875 -15.664 1 66.12 402 VAL B C 1
ATOM 6721 O O . VAL B 1 402 ? -3.357 -39.188 -15.648 1 66.12 402 VAL B O 1
ATOM 6724 N N . ARG B 1 403 ? -4.516 -40.969 -15.047 1 67.62 403 ARG B N 1
ATOM 6725 C CA . ARG B 1 403 ? -3.354 -41.656 -14.492 1 67.62 403 ARG B CA 1
ATOM 6726 C C . ARG B 1 403 ? -2.844 -42.719 -15.453 1 67.62 403 ARG B C 1
ATOM 6728 O O . ARG B 1 403 ? -3.633 -43.375 -16.141 1 67.62 403 ARG B O 1
ATOM 6735 N N . LEU B 1 404 ? -1.548 -42.875 -15.445 1 67.38 404 LEU B N 1
ATOM 6736 C CA . LEU B 1 404 ? -0.95 -43.875 -16.297 1 67.38 404 LEU B CA 1
ATOM 6737 C C . LEU B 1 404 ? -1.404 -45.281 -15.883 1 67.38 404 LEU B C 1
ATOM 6739 O O . LEU B 1 404 ? -1.525 -45.562 -14.688 1 67.38 404 LEU B O 1
ATOM 6743 N N . ASP B 1 405 ? -1.693 -46.125 -16.797 1 73.81 405 ASP B N 1
ATOM 6744 C CA . ASP B 1 405 ? -2.008 -47.531 -16.656 1 73.81 405 ASP B CA 1
ATOM 6745 C C . ASP B 1 405 ? -3.342 -47.719 -15.945 1 73.81 405 ASP B C 1
ATOM 6747 O O . ASP B 1 405 ? -3.572 -48.781 -15.328 1 73.81 405 ASP B O 1
ATOM 6751 N N . ASN B 1 406 ? -4.035 -46.656 -15.883 1 84.88 406 ASN B N 1
ATOM 6752 C CA . ASN B 1 406 ? -5.387 -46.75 -15.344 1 84.88 406 ASN B CA 1
ATOM 6753 C C . ASN B 1 406 ? -6.441 -46.594 -16.438 1 84.88 406 ASN B C 1
ATOM 6755 O O . ASN B 1 406 ? -6.203 -45.906 -17.438 1 84.88 406 ASN B O 1
ATOM 6759 N N . HIS B 1 407 ? -7.492 -47.281 -16.266 1 90 407 HIS B N 1
ATOM 6760 C CA . HIS B 1 407 ? -8.633 -47.156 -17.172 1 90 407 HIS B CA 1
ATOM 6761 C C . HIS B 1 407 ? -9.875 -46.688 -16.422 1 90 407 HIS B C 1
ATOM 6763 O O . HIS B 1 407 ? -10.047 -46.969 -15.242 1 90 407 HIS B O 1
ATOM 6769 N N . TYR B 1 408 ? -10.648 -45.938 -17.109 1 92.12 408 TYR B N 1
ATOM 6770 C CA . TYR B 1 408 ? -11.781 -45.281 -16.484 1 92.12 408 TYR B CA 1
ATOM 6771 C C . TYR B 1 408 ? -13.102 -45.75 -17.062 1 92.12 408 TYR B C 1
ATOM 6773 O O . TYR B 1 408 ? -13.211 -45.969 -18.281 1 92.12 408 TYR B O 1
ATOM 6781 N N . PHE B 1 409 ? -14.039 -46 -16.203 1 95.56 409 PHE B N 1
ATOM 6782 C CA . PHE B 1 409 ? -15.359 -46.469 -16.578 1 95.56 409 PHE B CA 1
ATOM 6783 C C . PHE B 1 409 ? -16.453 -45.594 -15.977 1 95.56 409 PHE B C 1
ATOM 6785 O O . PHE B 1 409 ? -16.391 -45.281 -14.789 1 95.56 409 PHE B O 1
ATOM 6792 N N . ALA B 1 410 ? -17.312 -45.188 -16.734 1 95.12 410 ALA B N 1
ATOM 6793 C CA . ALA B 1 410 ? -18.438 -44.344 -16.281 1 95.12 410 ALA B CA 1
ATOM 6794 C C . ALA B 1 410 ? -19.594 -45.219 -15.789 1 95.12 410 ALA B C 1
ATOM 6796 O O . ALA B 1 410 ? -19.906 -46.25 -16.406 1 95.12 410 ALA B O 1
ATOM 6797 N N . LEU B 1 411 ? -20.109 -44.844 -14.664 1 94.88 411 LEU B N 1
ATOM 6798 C CA . LEU B 1 411 ? -21.344 -45.469 -14.195 1 94.88 411 LEU B CA 1
ATOM 6799 C C . LEU B 1 411 ? -22.547 -44.781 -14.828 1 94.88 411 LEU B C 1
ATOM 6801 O O . LEU B 1 411 ? -22.766 -43.594 -14.664 1 94.88 411 LEU B O 1
ATOM 6805 N N . GLU B 1 412 ? -23.281 -45.5 -15.586 1 92.75 412 GLU B N 1
ATOM 6806 C CA . GLU B 1 412 ? -24.453 -44.969 -16.25 1 92.75 412 GLU B CA 1
ATOM 6807 C C . GLU B 1 412 ? -25.516 -44.531 -15.219 1 92.75 412 GLU B C 1
ATOM 6809 O O . GLU B 1 412 ? -25.938 -45.344 -14.391 1 92.75 412 GLU B O 1
ATOM 6814 N N . PRO B 1 413 ? -25.844 -43.25 -15.344 1 90.62 413 PRO B N 1
ATOM 6815 C CA . PRO B 1 413 ? -26.797 -42.719 -14.367 1 90.62 413 PRO B CA 1
ATOM 6816 C C . PRO B 1 413 ? -28.25 -43.031 -14.727 1 90.62 413 PRO B C 1
ATOM 6818 O O . PRO B 1 413 ? -29.094 -42.156 -14.797 1 90.62 413 PRO B O 1
ATOM 6821 N N . ARG B 1 414 ? -28.516 -44.188 -15.023 1 89.69 414 ARG B N 1
ATOM 6822 C CA . ARG B 1 414 ? -29.859 -44.594 -15.391 1 89.69 414 ARG B CA 1
ATOM 6823 C C . ARG B 1 414 ? -30.219 -45.969 -14.766 1 89.69 414 ARG B C 1
ATOM 6825 O O . ARG B 1 414 ? -29.328 -46.719 -14.414 1 89.69 414 ARG B O 1
ATOM 6832 N N . GLY B 1 415 ? -31.578 -46.156 -14.617 1 87.31 415 GLY B N 1
ATOM 6833 C CA . GLY B 1 415 ? -32.062 -47.469 -14.172 1 87.31 415 GLY B CA 1
ATOM 6834 C C . GLY B 1 415 ? -32.438 -47.469 -12.695 1 87.31 415 GLY B C 1
ATOM 6835 O O . GLY B 1 415 ? -32.125 -46.562 -11.953 1 87.31 415 GLY B O 1
ATOM 6836 N N . GLN B 1 416 ? -33.188 -48.5 -12.359 1 89.56 416 GLN B N 1
ATOM 6837 C CA . GLN B 1 416 ? -33.656 -48.656 -10.992 1 89.56 416 GLN B CA 1
ATOM 6838 C C . GLN B 1 416 ? -32.5 -48.844 -10.023 1 89.56 416 GLN B C 1
ATOM 6840 O O . GLN B 1 416 ? -32.531 -48.312 -8.906 1 89.56 416 GLN B O 1
ATOM 6845 N N . MET B 1 417 ? -31.562 -49.531 -10.438 1 91.81 417 MET B N 1
ATOM 6846 C CA . MET B 1 417 ? -30.422 -49.781 -9.57 1 91.81 417 MET B CA 1
ATOM 6847 C C . MET B 1 417 ? -29.672 -48.5 -9.234 1 91.81 417 MET B C 1
ATOM 6849 O O . MET B 1 417 ? -29.25 -48.312 -8.094 1 91.81 417 MET B O 1
ATOM 6853 N N . TYR B 1 418 ? -29.484 -47.688 -10.211 1 93.88 418 TYR B N 1
ATOM 6854 C CA . TYR B 1 418 ? -28.828 -46.406 -9.969 1 93.88 418 TYR B CA 1
ATOM 6855 C C . TYR B 1 418 ? -29.594 -45.594 -8.922 1 93.88 418 TYR B C 1
ATOM 6857 O O . TYR B 1 418 ? -28.984 -45.062 -8 1 93.88 418 TYR B O 1
ATOM 6865 N N . GLU B 1 419 ? -30.906 -45.594 -9.016 1 92.94 419 GLU B N 1
ATOM 6866 C CA . GLU B 1 419 ? -31.734 -44.875 -8.055 1 92.94 419 GLU B CA 1
ATOM 6867 C C . GLU B 1 419 ? -31.578 -45.438 -6.652 1 92.94 419 GLU B C 1
ATOM 6869 O O . GLU B 1 419 ? -31.562 -44.688 -5.672 1 92.94 419 GLU B O 1
ATOM 6874 N N . ARG B 1 420 ? -31.5 -46.688 -6.629 1 92.88 420 ARG B N 1
ATOM 6875 C CA . ARG B 1 420 ? -31.344 -47.344 -5.332 1 92.88 420 ARG B CA 1
ATOM 6876 C C . ARG B 1 420 ? -29.984 -47 -4.711 1 92.88 420 ARG B C 1
ATOM 6878 O O . ARG B 1 420 ? -29.891 -46.812 -3.5 1 92.88 420 ARG B O 1
ATOM 6885 N N . MET B 1 421 ? -28.938 -46.906 -5.539 1 94.69 421 MET B N 1
ATOM 6886 C CA . MET B 1 421 ? -27.609 -46.531 -5.051 1 94.69 421 MET B CA 1
ATOM 6887 C C . MET B 1 421 ? -27.625 -45.094 -4.5 1 94.69 421 MET B C 1
ATOM 6889 O O . MET B 1 421 ? -27.062 -44.844 -3.432 1 94.69 421 MET B O 1
ATOM 6893 N N . MET B 1 422 ? -28.266 -44.25 -5.227 1 93.38 422 MET B N 1
ATOM 6894 C CA . MET B 1 422 ? -28.344 -42.844 -4.812 1 93.38 422 MET B CA 1
ATOM 6895 C C . MET B 1 422 ? -29.156 -42.719 -3.529 1 93.38 422 MET B C 1
ATOM 6897 O O . MET B 1 422 ? -28.781 -41.938 -2.633 1 93.38 422 MET B O 1
ATOM 6901 N N . SER B 1 423 ? -30.234 -43.438 -3.473 1 91.62 423 SER B N 1
ATOM 6902 C CA . SER B 1 423 ? -31.062 -43.406 -2.279 1 91.62 423 SER B CA 1
ATOM 6903 C C . SER B 1 423 ? -30.328 -43.969 -1.065 1 91.62 423 SER B C 1
ATOM 6905 O O . SER B 1 423 ? -30.469 -43.438 0.043 1 91.62 423 SER B O 1
ATOM 6907 N N . ALA B 1 424 ? -29.578 -44.969 -1.306 1 92.94 424 ALA B N 1
ATOM 6908 C CA . ALA B 1 424 ? -28.797 -45.562 -0.23 1 92.94 424 ALA B CA 1
ATOM 6909 C C . ALA B 1 424 ? -27.562 -44.75 0.093 1 92.94 424 ALA B C 1
ATOM 6911 O O . ALA B 1 424 ? -26.859 -45 1.07 1 92.94 424 ALA B O 1
ATOM 6912 N N . GLN B 1 425 ? -27.25 -43.781 -0.718 1 92.88 425 GLN B N 1
ATOM 6913 C CA . GLN B 1 425 ? -26.062 -42.938 -0.609 1 92.88 425 GLN B CA 1
ATOM 6914 C C . GLN B 1 425 ? -24.797 -43.781 -0.533 1 92.88 425 GLN B C 1
ATOM 6916 O O . GLN B 1 425 ? -23.922 -43.531 0.299 1 92.88 425 GLN B O 1
ATOM 6921 N N . ALA B 1 426 ? -24.781 -44.75 -1.239 1 95.44 426 ALA B N 1
ATOM 6922 C CA . ALA B 1 426 ? -23.625 -45.625 -1.304 1 95.44 426 ALA B CA 1
ATOM 6923 C C . ALA B 1 426 ? -23.609 -46.438 -2.604 1 95.44 426 ALA B C 1
ATOM 6925 O O . ALA B 1 426 ? -24.672 -46.781 -3.129 1 95.44 426 ALA B O 1
ATOM 6926 N N . ILE B 1 427 ? -22.422 -46.688 -3.117 1 96.06 427 ILE B N 1
ATOM 6927 C CA . ILE B 1 427 ? -22.203 -47.531 -4.289 1 96.06 427 ILE B CA 1
ATOM 6928 C C . ILE B 1 427 ? -21.297 -48.688 -3.922 1 96.06 427 ILE B C 1
ATOM 6930 O O . ILE B 1 427 ? -20.234 -48.5 -3.328 1 96.06 427 ILE B O 1
ATOM 6934 N N . ALA B 1 428 ? -21.781 -49.906 -4.223 1 96.19 428 ALA B N 1
ATOM 6935 C CA . ALA B 1 428 ? -21.016 -51.125 -3.953 1 96.19 428 ALA B CA 1
ATOM 6936 C C . ALA B 1 428 ? -20.547 -51.781 -5.25 1 96.19 428 ALA B C 1
ATOM 6938 O O . ALA B 1 428 ? -21.281 -51.781 -6.246 1 96.19 428 ALA B O 1
ATOM 6939 N N . PHE B 1 429 ? -19.375 -52.25 -5.203 1 95.88 429 PHE B N 1
ATOM 6940 C CA . PHE B 1 429 ? -18.766 -52.969 -6.324 1 95.88 429 PHE B CA 1
ATOM 6941 C C . PHE B 1 429 ? -18.406 -54.406 -5.926 1 95.88 429 PHE B C 1
ATOM 6943 O O . PHE B 1 429 ? -17.906 -54.625 -4.82 1 95.88 429 PHE B O 1
ATOM 6950 N N . TYR B 1 430 ? -18.75 -55.344 -6.738 1 95.12 430 TYR B N 1
ATOM 6951 C CA . TYR B 1 430 ? -18.172 -56.688 -6.672 1 95.12 430 TYR B CA 1
ATOM 6952 C C . TYR B 1 430 ? -17.109 -56.875 -7.75 1 95.12 430 TYR B C 1
ATOM 6954 O O . TYR B 1 430 ? -17.375 -56.688 -8.938 1 95.12 430 TYR B O 1
ATOM 6962 N N . VAL B 1 431 ? -15.953 -57.219 -7.367 1 94.44 431 VAL B N 1
ATOM 6963 C CA . VAL B 1 431 ? -14.828 -57.469 -8.273 1 94.44 431 VAL B CA 1
ATOM 6964 C C . VAL B 1 431 ? -14.328 -58.906 -8.117 1 94.44 431 VAL B C 1
ATOM 6966 O O . VAL B 1 431 ? -13.859 -59.281 -7.047 1 94.44 431 VAL B O 1
ATOM 6969 N N . PRO B 1 432 ? -14.43 -59.625 -9.188 1 90.56 432 PRO B N 1
ATOM 6970 C CA . PRO B 1 432 ? -13.977 -61.031 -9.094 1 90.56 432 PRO B CA 1
ATOM 6971 C C . PRO B 1 432 ? -12.484 -61.125 -8.789 1 90.56 432 PRO B C 1
ATOM 6973 O O . PRO B 1 432 ? -11.727 -60.188 -9.008 1 90.56 432 PRO B O 1
ATOM 6976 N N . SER B 1 433 ? -11.969 -62.281 -8.227 1 87.94 433 SER B N 1
ATOM 6977 C CA . SER B 1 433 ? -10.609 -62.531 -7.754 1 87.94 433 SER B CA 1
ATOM 6978 C C . SER B 1 433 ? -9.617 -62.562 -8.914 1 87.94 433 SER B C 1
ATOM 6980 O O . SER B 1 433 ? -8.406 -62.5 -8.703 1 87.94 433 SER B O 1
ATOM 6982 N N . GLY B 1 434 ? -9.953 -62.438 -10.078 1 86 434 GLY B N 1
ATOM 6983 C CA . GLY B 1 434 ? -9.07 -62.562 -11.227 1 86 434 GLY B CA 1
ATOM 6984 C C . GLY B 1 434 ? -8.273 -61.281 -11.477 1 86 434 GLY B C 1
ATOM 6985 O O . GLY B 1 434 ? -7.336 -61.312 -12.289 1 86 434 GLY B O 1
ATOM 6986 N N . PHE B 1 435 ? -8.523 -60.312 -10.836 1 91.44 435 PHE B N 1
ATOM 6987 C CA . PHE B 1 435 ? -7.82 -59.062 -11.016 1 91.44 435 PHE B CA 1
ATOM 6988 C C . PHE B 1 435 ? -6.668 -58.938 -10.031 1 91.44 435 PHE B C 1
ATOM 6990 O O . PHE B 1 435 ? -6.875 -58.594 -8.859 1 91.44 435 PHE B O 1
ATOM 6997 N N . THR B 1 436 ? -5.449 -59.156 -10.516 1 90.75 436 THR B N 1
ATOM 6998 C CA . THR B 1 436 ? -4.262 -59.125 -9.664 1 90.75 436 THR B CA 1
ATOM 6999 C C . THR B 1 436 ? -3.795 -57.688 -9.453 1 90.75 436 THR B C 1
ATOM 7001 O O . THR B 1 436 ? -3.793 -56.875 -10.391 1 90.75 436 THR B O 1
ATOM 7004 N N . ASN B 1 437 ? -3.357 -57.375 -8.227 1 90.31 437 ASN B N 1
ATOM 7005 C CA . ASN B 1 437 ? -2.906 -56.062 -7.848 1 90.31 437 ASN B CA 1
ATOM 7006 C C . ASN B 1 437 ? -3.93 -55 -8.227 1 90.31 437 ASN B C 1
ATOM 7008 O O . ASN B 1 437 ? -3.582 -53.969 -8.844 1 90.31 437 ASN B O 1
ATOM 7012 N N . LEU B 1 438 ? -5.105 -55.219 -7.875 1 91.94 438 LEU B N 1
ATOM 7013 C CA . LEU B 1 438 ? -6.23 -54.375 -8.211 1 91.94 438 LEU B CA 1
ATOM 7014 C C . LEU B 1 438 ? -6.172 -53.062 -7.402 1 91.94 438 LEU B C 1
ATOM 7016 O O . LEU B 1 438 ? -5.973 -53.094 -6.184 1 91.94 438 LEU B O 1
ATOM 7020 N N . LYS B 1 439 ? -6.188 -51.906 -8.109 1 90.44 439 LYS B N 1
ATOM 7021 C CA . LYS B 1 439 ? -6.453 -50.594 -7.531 1 90.44 439 LYS B CA 1
ATOM 7022 C C . LYS B 1 439 ? -7.734 -50 -8.102 1 90.44 439 LYS B C 1
ATOM 7024 O O . LYS B 1 439 ? -7.883 -49.875 -9.32 1 90.44 439 LYS B O 1
ATOM 7029 N N . ILE B 1 440 ? -8.656 -49.75 -7.281 1 92.69 440 ILE B N 1
ATOM 7030 C CA . ILE B 1 440 ? -9.953 -49.219 -7.703 1 92.69 440 ILE B CA 1
ATOM 7031 C C . ILE B 1 440 ? -10.289 -47.969 -6.918 1 92.69 440 ILE B C 1
ATOM 7033 O O . ILE B 1 440 ? -10.031 -47.906 -5.711 1 92.69 440 ILE B O 1
ATOM 7037 N N . GLU B 1 441 ? -10.719 -46.906 -7.652 1 91.12 441 GLU B N 1
ATOM 7038 C CA . GLU B 1 441 ? -11.133 -45.656 -7.051 1 91.12 441 GLU B CA 1
ATOM 7039 C C . GLU B 1 441 ? -12.398 -45.094 -7.711 1 91.12 441 GLU B C 1
ATOM 7041 O O . GLU B 1 441 ? -12.555 -45.188 -8.93 1 91.12 441 GLU B O 1
ATOM 7046 N N . LEU B 1 442 ? -13.297 -44.719 -6.855 1 93.94 442 LEU B N 1
ATOM 7047 C CA . LEU B 1 442 ? -14.5 -44.062 -7.344 1 93.94 442 LEU B CA 1
ATOM 7048 C C . LEU B 1 442 ? -14.328 -42.562 -7.359 1 93.94 442 LEU B C 1
ATOM 7050 O O . LEU B 1 442 ? -13.789 -41.969 -6.414 1 93.94 442 LEU B O 1
ATOM 7054 N N . MET B 1 443 ? -14.625 -41.938 -8.461 1 89.5 443 MET B N 1
ATOM 7055 C CA . MET B 1 443 ? -14.484 -40.5 -8.672 1 89.5 443 MET B CA 1
ATOM 7056 C C . MET B 1 443 ? -15.828 -39.875 -9.023 1 89.5 443 MET B C 1
ATOM 7058 O O . MET B 1 443 ? -16.562 -40.406 -9.867 1 89.5 443 MET B O 1
ATOM 7062 N N . ALA B 1 444 ? -16.203 -38.906 -8.352 1 89.81 444 ALA B N 1
ATOM 7063 C CA . ALA B 1 444 ? -17.406 -38.156 -8.656 1 89.81 444 ALA B CA 1
ATOM 7064 C C . ALA B 1 444 ? -17.078 -36.844 -9.32 1 89.81 444 ALA B C 1
ATOM 7066 O O . ALA B 1 444 ? -16.328 -36.031 -8.773 1 89.81 444 ALA B O 1
ATOM 7067 N N . VAL B 1 445 ? -17.422 -36.688 -10.523 1 83.19 445 VAL B N 1
ATOM 7068 C CA . VAL B 1 445 ? -17.234 -35.438 -11.242 1 83.19 445 VAL B CA 1
ATOM 7069 C C . VAL B 1 445 ? -18.469 -34.562 -11.062 1 83.19 445 VAL B C 1
ATOM 7071 O O . VAL B 1 445 ? -19.578 -34.969 -11.414 1 83.19 445 VAL B O 1
ATOM 7074 N N . LEU B 1 446 ? -18.188 -33.5 -10.352 1 72.38 446 LEU B N 1
ATOM 7075 C CA . LEU B 1 446 ? -19.312 -32.625 -10.086 1 72.38 446 LEU B CA 1
ATOM 7076 C C . LEU B 1 446 ? -19.766 -31.906 -11.359 1 72.38 446 LEU B C 1
ATOM 7078 O O . LEU B 1 446 ? -18.938 -31.562 -12.211 1 72.38 446 LEU B O 1
ATOM 7082 N N . LYS B 1 447 ? -21.016 -31.891 -11.664 1 63.22 447 LYS B N 1
ATOM 7083 C CA . LYS B 1 447 ? -21.594 -31.203 -12.82 1 63.22 447 LYS B CA 1
ATOM 7084 C C . LYS B 1 447 ? -21.562 -29.688 -12.625 1 63.22 447 LYS B C 1
ATOM 7086 O O . LYS B 1 447 ? -21.734 -29.203 -11.516 1 63.22 447 LYS B O 1
#

pLDDT: mean 87.95, std 11.2, range [43.56, 98.06]

Radius of gyration: 38.6 Å; Cα contacts (8 Å, |Δi|>4): 1631; chains: 2; bounding box: 83×118×70 Å